Protein AF-W4FQ23-F1 (afdb_monomer_lite)

Secondary structure (DSSP, 8-state):
----------TT------S---HHHHHHHHHHHHHHHHHHHHHHHHHHHHHHHHHHHHHHHHHHHH-PPP-TTS-S--HHHHHHHHHHHHHHHHHHHHHHH----SHHHHHHHHHTTSS-GGGHHHHHHHHHHHHHHHHHHHHHHHHHHHHHH---SHHHHTTTS----TT--HHHHHHHHHHHHHHHHHHHHHHH-TTS-PPPTTTHHHHHHHHHHHHHHHHTTTT-----HHHHHHHHHHHHHHTSGGGGGTHHHHGGGHHHHHHHHHHHHHHHHHHHHTGGGSPP--TT-PPP----------------------------TTHHHHHHHHHHHTTTTSSSSSTTSS--S---------S---HHHHHHHHHHHHHHHHHHTT---TTTT-----------TT--SHHHHH--HHHHHHHTT-B-TT--BHHHHHHHHHH-TT-SS----SSTTHHHHTHHHHHHHHHHHH---TT--------GGG--S-B--TTTEEEEEEEEEE-BTTS--TTT--HHHHHHHHHHHHHHHHT--GGG-EEEEEGGG--HHHHHHHHHTT-PPPPPPTTSHHHHTTTTTTTTTT-EEEEETTSSEEEEESSSSSEEEEEEESSSBHHHHHHHHHHHHHHHHHHHHHTT--B-EETTTEE--SSGGG-BT--EEEEEEE-TTGGGGHHHHHHHHHHTTEEEEETTBTTPPPBTTTEEEEEES--SSS-HHHHHHHHHHHHHHHHHHHHHHHTT---HHHHHHTT--TT------

Structure (mmCIF, N/CA/C/O backbone):
data_AF-W4FQ23-F1
#
_entry.id   AF-W4FQ23-F1
#
loop_
_atom_site.group_PDB
_atom_site.id
_atom_site.type_symbol
_atom_site.label_atom_id
_atom_site.label_alt_id
_atom_site.label_comp_id
_atom_site.label_asym_id
_atom_site.label_entity_id
_atom_site.label_seq_id
_atom_site.pdbx_PDB_ins_code
_atom_site.Cartn_x
_atom_site.Cartn_y
_atom_site.Cartn_z
_atom_site.occupancy
_atom_site.B_iso_or_equiv
_atom_site.auth_seq_id
_atom_site.auth_comp_id
_atom_site.auth_asym_id
_atom_site.auth_atom_id
_atom_site.pdbx_PDB_model_num
ATOM 1 N N . MET A 1 1 ? 32.061 0.083 11.465 1.00 30.94 1 MET A N 1
ATOM 2 C CA . MET A 1 1 ? 33.452 0.185 11.947 1.00 30.94 1 MET A CA 1
ATOM 3 C C . MET A 1 1 ? 33.420 0.012 13.456 1.00 30.94 1 MET A C 1
ATOM 5 O O . MET A 1 1 ? 33.246 0.994 14.144 1.00 30.94 1 MET A O 1
ATOM 9 N N . PHE A 1 2 ? 33.466 -1.229 13.940 1.00 27.70 2 PHE A N 1
ATOM 10 C CA . PHE A 1 2 ? 33.971 -1.603 15.265 1.00 27.70 2 PHE A CA 1
ATOM 11 C C . PHE A 1 2 ? 34.321 -3.091 15.171 1.00 27.70 2 PHE A C 1
ATOM 13 O O . PHE A 1 2 ? 33.454 -3.957 15.190 1.00 27.70 2 PHE A O 1
ATOM 20 N N . LYS A 1 3 ? 35.606 -3.339 14.909 1.00 31.86 3 LYS A N 1
ATOM 21 C CA . LYS A 1 3 ? 36.294 -4.608 15.139 1.00 31.86 3 LYS A CA 1
ATOM 22 C C . LYS A 1 3 ? 36.988 -4.470 16.491 1.00 31.86 3 LYS A C 1
ATOM 24 O O . LYS A 1 3 ? 37.689 -3.480 16.677 1.00 31.86 3 LYS A O 1
ATOM 29 N N . ALA A 1 4 ? 36.817 -5.459 17.352 1.00 28.47 4 ALA A N 1
ATOM 30 C CA . ALA A 1 4 ? 37.743 -5.903 18.396 1.00 28.47 4 ALA A CA 1
ATOM 31 C C . ALA A 1 4 ? 37.053 -7.095 19.075 1.00 28.47 4 ALA A C 1
ATOM 33 O O . ALA A 1 4 ? 35.853 -7.024 19.303 1.00 28.47 4 ALA A O 1
ATOM 34 N N . ASN A 1 5 ? 37.679 -8.205 19.424 1.00 28.70 5 ASN A N 1
ATOM 35 C CA . ASN A 1 5 ? 39.004 -8.758 19.187 1.00 28.70 5 ASN A CA 1
ATOM 36 C C . ASN A 1 5 ? 38.829 -10.230 19.589 1.00 28.70 5 ASN A C 1
ATOM 38 O O . ASN A 1 5 ? 38.310 -10.489 20.671 1.00 28.70 5 ASN A O 1
ATOM 42 N N . ASP A 1 6 ? 39.243 -11.162 18.736 1.00 35.78 6 ASP A N 1
ATOM 43 C CA . ASP A 1 6 ? 39.477 -12.546 19.146 1.00 35.78 6 ASP A CA 1
ATOM 44 C C . ASP A 1 6 ? 40.650 -12.548 20.133 1.00 35.78 6 ASP A C 1
ATOM 46 O O . ASP A 1 6 ? 41.793 -12.294 19.744 1.00 35.78 6 ASP A O 1
ATOM 50 N N . GLN A 1 7 ? 40.369 -12.820 21.403 1.00 29.17 7 GLN A N 1
ATOM 51 C CA . GLN A 1 7 ? 41.319 -13.450 22.311 1.00 29.17 7 GLN A CA 1
ATOM 52 C C . GLN A 1 7 ? 40.555 -14.521 23.077 1.00 29.17 7 GLN A C 1
ATOM 54 O O . GLN A 1 7 ? 39.649 -14.218 23.847 1.00 29.17 7 GLN A O 1
ATOM 59 N N . GLY A 1 8 ? 40.899 -15.777 22.793 1.00 37.28 8 GLY A N 1
ATOM 60 C CA . GLY A 1 8 ? 40.440 -16.915 23.565 1.00 37.28 8 GLY A CA 1
ATOM 61 C C . GLY A 1 8 ? 41.009 -16.832 24.974 1.00 37.28 8 GLY A C 1
ATOM 62 O O . GLY A 1 8 ? 42.200 -17.055 25.173 1.00 37.28 8 GLY A O 1
ATOM 63 N N . GLU A 1 9 ? 40.141 -16.526 25.928 1.00 30.50 9 GLU A N 1
ATOM 64 C CA . GLU A 1 9 ? 40.326 -16.815 27.343 1.00 30.50 9 GLU A CA 1
ATOM 65 C C . GLU A 1 9 ? 39.120 -17.648 27.788 1.00 30.50 9 GLU A C 1
ATOM 67 O O . GLU A 1 9 ? 38.009 -17.148 27.894 1.00 30.50 9 GLU A O 1
ATOM 72 N N . ASP A 1 10 ? 39.370 -18.950 27.917 1.00 30.50 10 ASP A N 1
ATOM 73 C CA . ASP A 1 10 ? 38.781 -19.898 28.868 1.00 30.50 10 ASP A CA 1
ATOM 74 C C . ASP A 1 10 ? 37.453 -19.470 29.547 1.00 30.50 10 ASP A C 1
ATOM 76 O O . ASP A 1 10 ? 37.442 -18.848 30.610 1.00 30.50 10 ASP A O 1
ATOM 80 N N . ASP A 1 11 ? 36.316 -19.876 28.967 1.00 33.28 11 ASP A N 1
ATOM 81 C CA . ASP A 1 11 ? 34.948 -19.683 29.495 1.00 33.28 11 ASP A CA 1
ATOM 82 C C . ASP A 1 11 ? 34.646 -20.509 30.776 1.00 33.28 11 ASP A C 1
ATOM 84 O O . ASP A 1 11 ? 33.491 -20.728 31.143 1.00 33.28 11 ASP A O 1
ATOM 88 N N . SER A 1 12 ? 35.667 -20.970 31.506 1.00 32.56 12 SER A N 1
ATOM 89 C CA . SER A 1 12 ? 35.524 -21.819 32.698 1.00 32.56 12 SER A CA 1
ATOM 90 C C . SER A 1 12 ? 35.435 -21.057 34.033 1.00 32.56 12 SER A C 1
ATOM 92 O O . SER A 1 12 ? 35.437 -21.672 35.099 1.00 32.56 12 SER A O 1
ATOM 94 N N . VAL A 1 13 ? 35.287 -19.724 34.021 1.00 35.91 13 VAL A N 1
ATOM 95 C CA . VAL A 1 13 ? 35.190 -18.899 35.247 1.00 35.91 13 VAL A CA 1
ATOM 96 C C . VAL A 1 13 ? 33.886 -18.095 35.322 1.00 35.91 13 VAL A C 1
ATOM 98 O O . VAL A 1 13 ? 33.891 -16.885 35.525 1.00 35.91 13 VAL A O 1
ATOM 101 N N . ILE A 1 14 ? 32.734 -18.763 35.215 1.00 36.34 14 ILE A N 1
ATOM 102 C CA . ILE A 1 14 ? 31.498 -18.326 35.902 1.00 36.34 14 ILE A CA 1
ATOM 103 C C . ILE A 1 14 ? 30.821 -19.541 36.558 1.00 36.34 14 ILE A C 1
ATOM 105 O O . ILE A 1 14 ? 29.607 -19.705 36.512 1.00 36.34 14 ILE A O 1
ATOM 109 N N . ASP A 1 15 ? 31.610 -20.400 37.199 1.00 37.78 15 ASP A N 1
ATOM 110 C CA . ASP A 1 15 ? 31.098 -21.357 38.175 1.00 37.78 15 ASP A CA 1
ATOM 111 C C . ASP A 1 15 ? 31.450 -20.875 39.588 1.00 37.78 15 ASP A C 1
ATOM 113 O O . ASP A 1 15 ? 32.593 -20.534 39.887 1.00 37.78 15 ASP A O 1
ATOM 117 N N . SER A 1 16 ? 30.432 -20.859 40.456 1.00 41.41 16 SER A N 1
ATOM 118 C CA . SER A 1 16 ? 30.415 -20.453 41.876 1.00 41.41 16 SER A CA 1
ATOM 119 C C . SER A 1 16 ? 30.219 -18.958 42.212 1.00 41.41 16 SER A C 1
ATOM 121 O O . SER A 1 16 ? 31.047 -18.308 42.848 1.00 41.41 16 SER A O 1
ATOM 123 N N . ILE A 1 17 ? 29.017 -18.423 41.948 1.00 38.59 17 ILE A N 1
ATOM 124 C CA . ILE A 1 17 ? 28.456 -17.413 42.870 1.00 38.59 17 ILE A CA 1
ATOM 125 C C . ILE A 1 17 ? 27.923 -18.171 44.103 1.00 38.59 17 ILE A C 1
ATOM 127 O O . ILE A 1 17 ? 27.055 -19.027 43.932 1.00 38.59 17 ILE A O 1
ATOM 131 N N . PRO A 1 18 ? 28.397 -17.888 45.331 1.00 40.50 18 PRO A N 1
ATOM 132 C CA . PRO A 1 18 ? 28.030 -18.655 46.519 1.00 40.50 18 PRO A CA 1
ATOM 133 C C . PRO A 1 18 ? 26.519 -18.666 46.799 1.00 40.50 18 PRO A C 1
ATOM 135 O O . PRO A 1 18 ? 25.873 -17.614 46.855 1.00 40.50 18 PRO A O 1
ATOM 138 N N . GLU A 1 19 ? 25.976 -19.862 47.054 1.00 48.53 19 GLU A N 1
ATOM 139 C CA . GLU A 1 19 ? 24.641 -20.120 47.614 1.00 48.53 19 GLU A CA 1
ATOM 140 C C . GLU A 1 19 ? 24.547 -19.670 49.083 1.00 48.53 19 GLU A C 1
ATOM 142 O O . GLU A 1 19 ? 24.374 -20.459 50.006 1.00 48.53 19 GLU A O 1
ATOM 147 N N . THR A 1 20 ? 24.636 -18.365 49.322 1.00 47.19 20 THR A N 1
ATOM 148 C CA . THR A 1 20 ? 24.147 -17.756 50.568 1.00 47.19 20 THR A CA 1
ATOM 149 C C . THR A 1 20 ? 23.355 -16.492 50.260 1.00 47.19 20 THR A C 1
ATOM 151 O O . THR A 1 20 ? 23.531 -15.457 50.9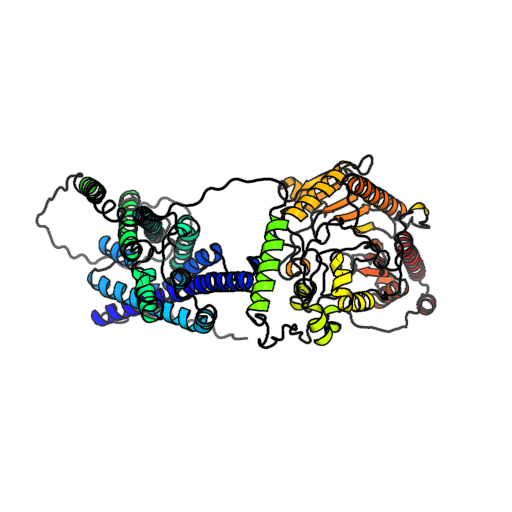06 1.00 47.19 20 THR A O 1
ATOM 154 N N . ARG A 1 21 ? 22.495 -16.531 49.234 1.00 57.81 21 ARG A N 1
ATOM 155 C CA . ARG A 1 21 ? 21.499 -15.471 49.063 1.00 57.81 21 ARG A CA 1
ATOM 156 C C . ARG A 1 21 ? 20.445 -15.629 50.147 1.00 57.81 21 ARG A C 1
ATOM 158 O O . ARG A 1 21 ? 19.803 -16.668 50.242 1.00 57.81 21 ARG A O 1
ATOM 165 N N . ASP A 1 22 ? 20.289 -14.582 50.950 1.00 77.12 22 ASP A N 1
ATOM 166 C CA . ASP A 1 22 ? 19.149 -14.407 51.844 1.00 77.12 22 ASP A CA 1
ATOM 167 C C . ASP A 1 22 ? 17.859 -14.720 51.065 1.00 77.12 22 ASP A C 1
ATOM 169 O O . ASP A 1 22 ? 17.599 -14.122 50.017 1.00 77.12 22 ASP A O 1
ATOM 173 N N . ASP A 1 23 ? 17.071 -15.680 51.557 1.00 84.38 23 ASP A N 1
ATOM 174 C CA . ASP A 1 23 ? 15.805 -16.127 50.958 1.00 84.38 23 ASP A CA 1
ATOM 175 C C . ASP A 1 23 ? 14.880 -14.935 50.658 1.00 84.38 23 ASP A C 1
ATOM 177 O O . ASP A 1 23 ? 14.220 -14.875 49.617 1.00 84.38 23 ASP A O 1
ATOM 181 N N . ARG A 1 24 ? 14.911 -13.903 51.512 1.00 88.19 24 ARG A N 1
ATOM 182 C CA . ARG A 1 24 ? 14.177 -12.659 51.275 1.00 88.19 24 ARG A CA 1
ATOM 183 C C . ARG A 1 24 ? 14.717 -11.886 50.071 1.00 88.19 24 ARG A C 1
ATOM 185 O O . ARG A 1 24 ? 13.924 -11.337 49.305 1.00 88.19 24 ARG A O 1
ATOM 192 N N . GLN A 1 25 ? 16.034 -11.812 49.899 1.00 89.19 25 GLN A N 1
ATOM 193 C CA . GLN A 1 25 ? 16.655 -11.133 48.759 1.00 89.19 25 GLN A CA 1
ATOM 194 C C . GLN A 1 25 ? 16.375 -11.862 47.445 1.00 89.19 25 GLN A C 1
ATOM 196 O O . GLN A 1 25 ? 16.109 -11.197 46.446 1.00 89.19 25 GLN A O 1
ATOM 201 N N . ASP A 1 26 ? 16.378 -13.198 47.430 1.00 91.31 26 ASP A N 1
ATOM 202 C CA . ASP A 1 26 ? 16.023 -13.955 46.224 1.00 91.31 26 ASP A CA 1
ATOM 203 C C . ASP A 1 26 ? 14.548 -13.756 45.843 1.00 91.31 26 ASP A C 1
ATOM 205 O O . ASP A 1 26 ? 14.232 -13.442 44.691 1.00 91.31 26 ASP A O 1
ATOM 209 N N . LYS A 1 27 ? 13.644 -13.816 46.829 1.00 94.31 27 LYS A N 1
ATOM 210 C CA . LYS A 1 27 ? 12.217 -13.513 46.640 1.00 94.31 27 LYS A CA 1
ATOM 211 C C . LYS A 1 27 ? 11.990 -12.110 46.087 1.00 94.31 27 LYS A C 1
ATOM 213 O O . LYS A 1 27 ? 11.231 -11.952 45.133 1.00 94.31 27 LYS A O 1
ATOM 218 N N . LEU A 1 28 ? 12.669 -11.100 46.634 1.00 94.56 28 LEU A N 1
ATOM 219 C CA . LEU A 1 28 ? 12.596 -9.724 46.130 1.00 94.56 28 LEU A CA 1
ATOM 220 C C . LEU A 1 28 ? 13.179 -9.598 44.720 1.00 94.56 28 LEU A C 1
ATOM 222 O O . LEU A 1 28 ? 12.569 -8.961 43.868 1.00 94.56 28 LEU A O 1
ATOM 226 N N . ARG A 1 29 ? 14.319 -10.235 44.440 1.00 95.62 29 ARG A N 1
ATOM 227 C CA . ARG A 1 29 ? 14.937 -10.240 43.107 1.00 95.62 29 ARG A CA 1
ATOM 228 C C . ARG A 1 29 ? 13.982 -10.807 42.054 1.00 95.62 29 ARG A C 1
ATOM 230 O O . ARG A 1 29 ? 13.815 -10.203 40.997 1.00 95.62 29 ARG A O 1
ATOM 237 N N . LYS A 1 30 ? 13.330 -11.934 42.349 1.00 96.81 30 LYS A N 1
ATOM 238 C CA . LYS A 1 30 ? 12.317 -12.533 41.471 1.00 96.81 30 LYS A CA 1
ATOM 239 C C . LYS A 1 30 ? 11.071 -11.657 41.357 1.00 96.81 30 LYS A C 1
ATOM 241 O O . LYS A 1 30 ? 10.576 -11.490 40.251 1.00 96.81 30 LYS A O 1
ATOM 246 N N . ALA A 1 31 ? 10.628 -11.026 42.447 1.00 97.00 31 ALA A N 1
ATOM 247 C CA . ALA A 1 31 ? 9.529 -10.057 42.413 1.00 97.00 31 ALA A CA 1
ATOM 248 C C . ALA A 1 31 ? 9.821 -8.882 41.468 1.00 97.00 31 ALA A C 1
ATOM 250 O O . ALA A 1 31 ? 8.953 -8.489 40.694 1.00 97.00 31 ALA A O 1
ATOM 251 N N . PHE A 1 32 ? 11.044 -8.338 41.500 1.00 97.44 32 PHE A N 1
ATOM 252 C CA . PHE A 1 32 ? 11.462 -7.264 40.597 1.00 97.44 32 PHE A CA 1
ATOM 253 C C . PHE A 1 32 ? 11.553 -7.731 39.145 1.00 97.44 32 PHE A C 1
ATOM 255 O O . PHE A 1 32 ? 11.124 -6.999 38.259 1.00 97.44 32 PHE A O 1
ATOM 262 N N . ALA A 1 33 ? 12.067 -8.938 38.891 1.00 98.12 33 ALA A N 1
ATOM 263 C CA . ALA A 1 33 ? 12.111 -9.504 37.543 1.00 98.12 33 ALA A CA 1
ATOM 264 C C . ALA A 1 33 ? 10.699 -9.702 36.967 1.00 98.12 33 ALA A C 1
ATOM 266 O O . ALA A 1 33 ? 10.417 -9.259 35.855 1.00 98.12 33 ALA A O 1
ATOM 267 N N . GLU A 1 34 ? 9.798 -10.293 37.750 1.00 98.44 34 GLU A N 1
ATOM 268 C CA . GLU A 1 34 ? 8.386 -10.461 37.402 1.00 98.44 34 GLU A CA 1
ATOM 269 C C . GLU A 1 34 ? 7.681 -9.116 37.199 1.00 98.44 34 GLU A C 1
ATOM 271 O O . GLU A 1 34 ? 6.928 -8.941 36.241 1.00 98.44 34 GLU A O 1
ATOM 276 N N . GLY A 1 35 ? 7.960 -8.133 38.057 1.00 98.44 35 GLY A N 1
ATOM 277 C CA . GLY A 1 35 ? 7.425 -6.783 37.920 1.00 98.44 35 GLY A CA 1
ATOM 278 C C . GLY A 1 35 ? 7.914 -6.081 36.659 1.00 98.44 35 GLY A C 1
ATOM 279 O O . GLY A 1 35 ? 7.100 -5.544 35.914 1.00 98.44 35 GLY A O 1
ATOM 280 N N . LEU A 1 36 ? 9.212 -6.136 36.357 1.00 98.38 36 LEU A N 1
ATOM 281 C CA . LEU A 1 36 ? 9.773 -5.522 35.155 1.00 98.38 36 LEU A CA 1
ATOM 282 C C . LEU A 1 36 ? 9.248 -6.191 33.878 1.00 98.38 36 LEU A C 1
ATOM 284 O O . LEU A 1 36 ? 8.848 -5.500 32.942 1.00 98.38 36 LEU A O 1
ATOM 288 N N . GLY A 1 37 ? 9.186 -7.524 33.847 1.00 98.69 37 GLY A N 1
ATOM 289 C CA . GLY A 1 37 ? 8.617 -8.246 32.711 1.00 98.69 37 GLY A CA 1
ATOM 290 C C . GLY A 1 37 ? 7.127 -7.945 32.516 1.00 98.69 37 GLY A C 1
ATOM 291 O O . GLY A 1 37 ? 6.694 -7.712 31.390 1.00 98.69 37 GLY A O 1
ATOM 292 N N . THR A 1 38 ? 6.346 -7.865 33.601 1.00 98.81 38 THR A N 1
ATOM 293 C CA . THR A 1 38 ? 4.905 -7.566 33.517 1.00 98.81 38 THR A CA 1
ATOM 294 C C . THR A 1 38 ? 4.663 -6.104 33.142 1.00 98.81 38 THR A C 1
ATOM 296 O O . THR A 1 38 ? 3.735 -5.803 32.397 1.00 98.81 38 THR A O 1
ATOM 299 N N . MET A 1 39 ? 5.531 -5.191 33.588 1.00 98.75 39 MET A N 1
ATOM 300 C CA . MET A 1 39 ? 5.526 -3.798 33.146 1.00 98.75 39 MET A CA 1
ATOM 301 C C . MET A 1 39 ? 5.739 -3.701 31.637 1.00 98.75 39 MET A C 1
ATOM 303 O O . MET A 1 39 ? 5.005 -2.967 30.993 1.00 98.75 39 MET A O 1
ATOM 307 N N . ILE A 1 40 ? 6.685 -4.453 31.061 1.00 98.62 40 ILE A N 1
ATOM 308 C CA . ILE A 1 40 ? 6.908 -4.495 29.604 1.00 98.62 40 ILE A CA 1
ATOM 309 C C . ILE A 1 40 ? 5.694 -5.081 28.877 1.00 98.62 40 ILE A C 1
ATOM 311 O O . ILE A 1 40 ? 5.251 -4.504 27.883 1.00 98.62 40 ILE A O 1
ATOM 315 N N . LEU A 1 41 ? 5.139 -6.185 29.394 1.00 98.69 41 LEU A N 1
ATOM 316 C CA . LEU A 1 41 ? 3.931 -6.813 28.855 1.00 98.69 41 LEU A CA 1
ATOM 317 C C . LEU A 1 41 ? 2.783 -5.799 28.742 1.00 98.69 41 LEU A C 1
ATOM 319 O O . LEU A 1 41 ? 2.180 -5.668 27.680 1.00 98.69 41 LEU A O 1
ATOM 323 N N . VAL A 1 42 ? 2.505 -5.068 29.822 1.00 98.75 42 VAL A N 1
ATOM 324 C CA . VAL A 1 42 ? 1.414 -4.088 29.862 1.00 98.75 42 VAL A CA 1
ATOM 325 C C . VAL A 1 42 ? 1.760 -2.820 29.089 1.00 98.75 42 VAL A C 1
ATOM 327 O O . VAL A 1 42 ? 0.935 -2.342 28.328 1.00 98.75 42 VAL A O 1
ATOM 330 N N . LEU A 1 43 ? 2.977 -2.291 29.209 1.00 98.19 43 LEU A N 1
ATOM 331 C CA . LEU A 1 43 ? 3.388 -1.065 28.521 1.00 98.19 43 LEU A CA 1
ATOM 332 C C . LEU A 1 43 ? 3.260 -1.187 26.998 1.00 98.19 43 LEU A C 1
ATOM 334 O O . LEU A 1 43 ? 2.716 -0.297 26.349 1.00 98.19 43 LEU A O 1
ATOM 338 N N . ILE A 1 44 ? 3.750 -2.287 26.424 1.00 98.38 44 ILE A N 1
ATOM 339 C CA . ILE A 1 44 ? 3.656 -2.519 24.978 1.00 98.38 44 ILE A CA 1
ATOM 340 C C . ILE A 1 44 ? 2.238 -2.967 24.608 1.00 98.38 44 ILE A C 1
ATOM 342 O O . ILE A 1 44 ? 1.677 -2.450 23.645 1.00 98.38 44 ILE A O 1
ATOM 346 N N . GLY A 1 45 ? 1.646 -3.889 25.375 1.00 97.94 45 GLY A N 1
ATOM 347 C CA . GLY A 1 45 ? 0.299 -4.401 25.128 1.00 97.94 45 GLY A CA 1
ATOM 348 C C . GLY A 1 45 ? -0.760 -3.299 25.146 1.00 97.94 45 GLY A C 1
ATOM 349 O O . GLY A 1 45 ? -1.380 -3.021 24.119 1.00 97.94 45 GLY A O 1
ATOM 350 N N . ASP A 1 46 ? -0.915 -2.610 26.277 1.00 98.56 46 ASP A N 1
ATOM 351 C CA . ASP A 1 46 ? -1.843 -1.484 26.417 1.00 98.56 46 ASP A CA 1
ATOM 352 C C . ASP A 1 46 ? -1.421 -0.306 25.533 1.00 98.56 46 ASP A C 1
ATOM 354 O O . ASP A 1 46 ? -2.281 0.431 25.074 1.00 98.56 46 ASP A O 1
ATOM 358 N N . GLY A 1 47 ? -0.130 -0.131 25.224 1.00 98.31 47 GLY A N 1
ATOM 359 C CA . GLY A 1 47 ? 0.335 0.884 24.274 1.00 98.31 47 GLY A CA 1
ATOM 360 C C . GLY A 1 47 ? -0.218 0.678 22.859 1.00 98.31 47 GLY A C 1
ATOM 361 O O . GLY A 1 47 ? -0.654 1.637 22.217 1.00 98.31 47 GLY A O 1
ATOM 362 N N . VAL A 1 48 ? -0.270 -0.574 22.389 1.00 98.12 48 VAL A N 1
ATOM 363 C CA . VAL A 1 48 ? -0.888 -0.921 21.099 1.00 98.12 48 VAL A CA 1
ATOM 364 C C . VAL A 1 48 ? -2.413 -0.770 21.152 1.00 98.12 48 VAL A C 1
ATOM 366 O O . VAL A 1 48 ? -3.027 -0.324 20.177 1.00 98.12 48 VAL A O 1
ATOM 369 N N . VAL A 1 49 ? -3.048 -1.073 22.289 1.00 98.31 49 VAL A N 1
ATOM 370 C CA . VAL A 1 49 ? -4.485 -0.799 22.467 1.00 98.31 49 VAL A CA 1
ATOM 371 C C . VAL A 1 49 ? -4.744 0.706 22.505 1.00 98.31 49 VAL A C 1
ATOM 373 O O . VAL A 1 49 ? -5.692 1.167 21.880 1.00 98.31 49 VAL A O 1
ATOM 376 N N . ALA A 1 50 ? -3.883 1.484 23.162 1.00 98.19 50 ALA A N 1
ATOM 377 C CA . ALA A 1 50 ? -3.990 2.930 23.279 1.00 98.19 50 ALA A CA 1
ATOM 378 C C . ALA A 1 50 ? -3.940 3.589 21.905 1.00 98.19 50 ALA A C 1
ATOM 380 O O . ALA A 1 50 ? -4.885 4.294 21.570 1.00 98.19 50 ALA A O 1
ATOM 381 N N . GLN A 1 51 ? -2.929 3.306 21.068 1.00 96.62 51 GLN A N 1
ATOM 382 C CA . GLN A 1 51 ? -2.902 3.862 19.706 1.00 96.62 51 GLN A CA 1
ATOM 383 C C . GLN A 1 51 ? -4.153 3.474 18.911 1.00 96.62 51 GLN A C 1
ATOM 385 O O . GLN A 1 51 ? -4.708 4.308 18.200 1.00 96.62 51 GLN A O 1
ATOM 390 N N . THR A 1 52 ? -4.629 2.234 19.062 1.00 97.12 52 THR A N 1
ATOM 391 C CA . THR A 1 52 ? -5.776 1.712 18.314 1.00 97.12 52 THR A CA 1
ATOM 392 C C . THR A 1 52 ? -7.060 2.418 18.736 1.00 97.12 52 THR A C 1
ATOM 394 O O . THR A 1 52 ? -7.740 3.019 17.913 1.00 97.12 52 THR A O 1
ATOM 397 N N . VAL A 1 53 ? -7.378 2.409 20.029 1.00 97.12 53 VAL A N 1
ATOM 398 C CA . VAL A 1 53 ? -8.606 3.002 20.566 1.00 97.12 53 VAL A CA 1
ATOM 399 C C . VAL A 1 53 ? -8.578 4.519 20.438 1.00 97.12 53 VAL A C 1
ATOM 401 O O . VAL A 1 53 ? -9.577 5.104 20.038 1.00 97.12 53 VAL A O 1
ATOM 404 N N . ILE A 1 54 ? -7.456 5.171 20.747 1.00 96.94 54 ILE A N 1
ATOM 405 C CA . ILE A 1 54 ? -7.355 6.630 20.670 1.00 96.94 54 ILE A CA 1
ATOM 406 C C . ILE A 1 54 ? -7.499 7.088 19.226 1.00 96.94 54 ILE A C 1
ATOM 408 O O . ILE A 1 54 ? -8.330 7.953 18.986 1.00 96.94 54 ILE A O 1
ATOM 412 N N . SER A 1 55 ? -6.774 6.506 18.263 1.00 96.25 55 SER A N 1
ATOM 413 C CA . SER A 1 55 ? -6.942 6.888 16.850 1.00 96.25 55 SER A CA 1
ATOM 414 C C . SER A 1 55 ? -8.377 6.659 16.370 1.00 96.25 55 SER A C 1
ATOM 416 O O . SER A 1 55 ? -8.960 7.545 15.757 1.00 96.25 55 SER A O 1
ATOM 418 N N . GLN A 1 56 ? -9.011 5.548 16.756 1.00 95.12 56 GLN A N 1
ATOM 419 C CA . GLN A 1 56 ? -10.423 5.297 16.459 1.00 95.12 56 GLN A CA 1
ATOM 420 C C . GLN A 1 56 ? -11.360 6.343 17.065 1.00 95.12 56 GLN A C 1
ATOM 422 O O . GLN A 1 56 ? -12.269 6.814 16.389 1.00 95.12 56 GLN A O 1
ATOM 427 N N . GLN A 1 57 ? -11.166 6.715 18.333 1.00 95.38 57 GLN A N 1
ATOM 428 C CA . GLN A 1 57 ? -11.993 7.731 18.984 1.00 95.38 57 GLN A CA 1
ATOM 429 C C . GLN A 1 57 ? -11.726 9.131 18.431 1.00 95.38 57 GLN A C 1
ATOM 431 O O . GLN A 1 57 ? -12.666 9.915 18.313 1.00 95.38 57 GLN A O 1
ATOM 436 N N . MET A 1 58 ? -10.483 9.433 18.053 1.00 93.06 58 MET A N 1
ATOM 437 C CA . MET A 1 58 ? -10.127 10.674 17.369 1.00 93.06 58 MET A CA 1
ATOM 438 C C . MET A 1 58 ? -10.873 10.748 16.046 1.00 93.06 58 MET A C 1
ATOM 440 O O . MET A 1 58 ? -11.554 11.735 15.809 1.00 93.06 58 MET A O 1
ATOM 444 N N . GLU A 1 59 ? -10.868 9.674 15.260 1.00 92.00 59 GLU A N 1
ATOM 445 C CA . GLU A 1 59 ? -11.573 9.620 13.982 1.00 92.00 59 GLU A CA 1
ATOM 446 C C . GLU A 1 59 ? -13.093 9.596 14.120 1.00 92.00 59 GLU A C 1
ATOM 448 O O . GLU A 1 59 ? -13.793 10.266 13.367 1.00 92.00 59 GLU A O 1
ATOM 453 N N . LEU A 1 60 ? -13.639 8.918 15.128 1.00 90.50 60 LEU A N 1
ATOM 454 C CA . LEU A 1 60 ? -15.064 8.993 15.453 1.00 90.50 60 LEU A CA 1
ATOM 455 C C . LEU A 1 60 ? -15.475 10.412 15.845 1.00 90.50 60 LEU A C 1
ATOM 457 O O . LEU A 1 60 ? -16.525 10.899 15.419 1.00 90.50 60 LEU A O 1
ATOM 461 N N . ARG A 1 61 ? -14.665 11.087 16.663 1.00 89.38 61 ARG A N 1
ATOM 462 C CA . ARG A 1 61 ? -14.884 12.483 17.040 1.00 89.38 61 ARG A CA 1
ATOM 463 C C . ARG A 1 61 ? -14.735 13.390 15.822 1.00 89.38 61 ARG A C 1
ATOM 465 O O . ARG A 1 61 ? -15.584 14.254 15.633 1.00 89.38 61 ARG A O 1
ATOM 472 N N . ASN A 1 62 ? -13.730 13.171 14.979 1.00 83.25 62 ASN A N 1
ATOM 473 C CA . ASN A 1 62 ? -13.491 13.931 13.755 1.00 83.25 62 ASN A CA 1
ATOM 474 C C . ASN A 1 62 ? -14.670 13.772 12.796 1.00 83.25 62 ASN A C 1
ATOM 476 O O . ASN A 1 62 ? -15.211 14.773 12.337 1.00 83.25 62 ASN A O 1
ATOM 480 N N . ALA A 1 63 ? -15.152 12.551 12.577 1.00 83.00 63 ALA A N 1
ATOM 481 C CA . ALA A 1 63 ? -16.337 12.252 11.780 1.00 83.00 63 ALA A CA 1
ATOM 482 C C . ALA A 1 63 ? -17.592 12.942 12.329 1.00 83.00 63 ALA A C 1
ATOM 484 O O . ALA A 1 63 ? -18.317 13.590 11.579 1.00 83.00 63 ALA A O 1
ATOM 485 N N . LYS A 1 64 ? -17.819 12.897 13.651 1.00 79.25 64 LYS A N 1
ATOM 486 C CA . LYS A 1 64 ? -18.937 13.610 14.297 1.00 79.25 64 LYS A CA 1
ATOM 487 C C . LYS A 1 64 ? -18.824 15.130 14.149 1.00 79.25 64 LYS A C 1
ATOM 489 O O . LYS A 1 64 ? -19.809 15.778 13.818 1.00 79.25 64 LYS A O 1
ATOM 494 N N . LEU A 1 65 ? -17.640 15.700 14.378 1.00 77.19 65 LEU A N 1
ATOM 495 C CA . LEU A 1 65 ? -17.397 17.145 14.310 1.00 77.19 65 LEU A CA 1
ATOM 496 C C . LEU A 1 65 ? -17.463 17.686 12.880 1.00 77.19 65 LEU A C 1
ATOM 498 O O . LEU A 1 65 ? -17.888 18.818 12.670 1.00 77.19 65 LEU A O 1
ATOM 502 N N . THR A 1 66 ? -17.027 16.893 11.904 1.00 77.19 66 THR A N 1
ATOM 503 C CA . THR A 1 66 ? -16.949 17.305 10.496 1.00 77.19 66 THR A CA 1
ATOM 504 C C . THR A 1 66 ? -18.140 16.834 9.668 1.00 77.19 66 THR A C 1
ATOM 506 O O . THR A 1 66 ? -18.259 17.222 8.510 1.00 77.19 66 THR A O 1
ATOM 509 N N . SER A 1 67 ? -19.020 16.002 10.240 1.00 70.56 67 SER A N 1
ATOM 510 C CA . SER A 1 67 ? -20.061 15.259 9.513 1.00 70.56 67 SER A CA 1
ATOM 511 C C . SER A 1 67 ? -19.522 14.449 8.320 1.00 70.56 67 SER A C 1
ATOM 513 O O . SER A 1 67 ? -20.287 14.071 7.433 1.00 70.56 67 SER A O 1
ATOM 515 N N . ASN A 1 68 ? -18.212 14.174 8.288 1.00 64.00 68 ASN A N 1
ATOM 516 C CA . ASN A 1 68 ? -17.610 13.261 7.327 1.00 64.00 68 ASN A CA 1
ATOM 517 C C . ASN A 1 68 ? -17.870 11.812 7.764 1.00 64.00 68 ASN A C 1
ATOM 519 O O . ASN A 1 68 ? -17.997 11.537 8.961 1.00 64.00 68 ASN A O 1
ATOM 523 N N . PRO A 1 69 ? -17.899 10.858 6.822 1.00 68.94 69 PRO A N 1
ATOM 524 C CA . PRO A 1 69 ? -17.794 9.449 7.166 1.00 68.94 69 PRO A CA 1
ATOM 525 C C . PRO A 1 69 ? -16.521 9.189 7.979 1.00 68.94 69 PRO A C 1
ATOM 527 O O . PRO A 1 69 ? -15.490 9.814 7.743 1.00 68.94 69 PRO A O 1
ATOM 530 N N . MET A 1 70 ? -16.599 8.255 8.927 1.00 82.00 70 MET A N 1
ATOM 531 C CA . MET A 1 70 ? -15.448 7.815 9.716 1.00 82.00 70 MET A CA 1
ATOM 532 C C . MET A 1 70 ? -14.342 7.282 8.804 1.00 82.00 70 MET A C 1
ATOM 534 O O . MET A 1 70 ? -14.553 6.301 8.086 1.00 82.00 70 MET A O 1
ATOM 538 N N . ASP A 1 71 ? -13.166 7.906 8.863 1.00 81.00 71 ASP A N 1
ATOM 539 C CA . ASP A 1 71 ? -11.977 7.429 8.170 1.00 81.00 71 ASP A CA 1
ATOM 540 C C . ASP A 1 71 ? -11.357 6.270 8.954 1.00 81.00 71 ASP A C 1
ATOM 542 O O . ASP A 1 71 ? -10.481 6.423 9.802 1.00 81.00 71 ASP A O 1
ATOM 546 N N . VAL A 1 72 ? -11.836 5.064 8.661 1.00 76.06 72 VAL A N 1
ATOM 547 C CA . VAL A 1 72 ? -11.305 3.832 9.256 1.00 76.06 72 VAL A CA 1
ATOM 548 C C . VAL A 1 72 ? -9.861 3.534 8.841 1.00 76.06 72 VAL A C 1
ATOM 550 O O . VAL A 1 72 ? -9.247 2.641 9.418 1.00 76.06 72 VAL A O 1
ATOM 553 N N . THR A 1 73 ? -9.308 4.239 7.846 1.00 78.81 73 THR A N 1
ATOM 554 C CA . THR A 1 73 ? -7.914 4.059 7.406 1.00 78.81 73 THR A CA 1
ATOM 555 C C . THR A 1 73 ? -6.925 4.880 8.229 1.00 78.81 73 THR A C 1
ATOM 557 O O . THR A 1 73 ? -5.753 4.519 8.292 1.00 78.81 73 THR A O 1
ATOM 560 N N . ALA A 1 74 ? -7.407 5.905 8.936 1.00 82.06 74 ALA A N 1
ATOM 561 C CA . ALA A 1 74 ? -6.638 6.673 9.913 1.00 82.06 74 ALA A CA 1
ATOM 562 C C . ALA A 1 74 ? -6.532 5.978 11.288 1.00 82.06 74 ALA A C 1
ATOM 564 O O . ALA A 1 74 ? -5.902 6.493 12.214 1.00 82.06 74 ALA A O 1
ATOM 565 N N . PHE A 1 75 ? -7.106 4.778 11.438 1.00 90.12 75 PHE A N 1
ATOM 566 C CA . PHE A 1 75 ? -6.876 3.954 12.620 1.00 90.12 75 PHE A CA 1
ATOM 567 C C . PHE A 1 75 ? -5.412 3.496 12.641 1.00 90.12 75 PHE A C 1
ATOM 569 O O . PHE A 1 75 ? -4.953 2.783 11.753 1.00 90.12 75 PHE A O 1
ATOM 576 N N . ALA A 1 76 ? -4.682 3.865 13.691 1.00 92.62 76 ALA A N 1
ATOM 577 C CA . ALA A 1 76 ? -3.272 3.513 13.872 1.00 92.62 76 ALA A CA 1
ATOM 578 C C . ALA A 1 76 ? -3.054 2.016 14.167 1.00 92.62 76 ALA A C 1
ATOM 580 O O . ALA A 1 76 ? -1.921 1.536 14.184 1.00 92.62 76 ALA A O 1
ATOM 581 N N . GLY A 1 77 ? -4.132 1.275 14.424 1.00 92.12 77 GLY A N 1
ATOM 582 C CA . GLY A 1 77 ? -4.100 -0.154 14.672 1.00 92.12 77 GLY A CA 1
ATOM 583 C C . GLY A 1 77 ? -5.479 -0.791 14.568 1.00 92.12 77 GLY A C 1
ATOM 584 O O . GLY A 1 77 ? -6.516 -0.128 14.492 1.00 92.12 77 GLY A O 1
ATOM 585 N N . ASP A 1 78 ? -5.473 -2.113 14.561 1.00 92.94 78 ASP A N 1
ATOM 586 C CA . ASP A 1 78 ? -6.646 -2.973 14.532 1.00 92.94 78 ASP A CA 1
ATOM 587 C C . ASP A 1 78 ? -6.477 -4.165 15.494 1.00 92.94 78 ASP A C 1
ATOM 589 O O . ASP A 1 78 ? -5.507 -4.262 16.255 1.00 92.94 78 ASP A O 1
ATOM 593 N N . TRP A 1 79 ? -7.420 -5.107 15.456 1.00 93.06 79 TRP A N 1
ATOM 594 C CA . TRP A 1 79 ? -7.374 -6.302 16.298 1.00 93.06 79 TRP A CA 1
ATOM 595 C C . TRP A 1 79 ? -6.128 -7.171 16.066 1.00 93.06 79 TRP A C 1
ATOM 597 O O . TRP A 1 79 ? -5.594 -7.760 17.011 1.00 93.06 79 TRP A O 1
ATOM 607 N N . MET A 1 80 ? -5.642 -7.239 14.823 1.00 94.19 80 MET A N 1
ATOM 608 C CA . MET A 1 80 ? -4.429 -7.978 14.478 1.00 94.19 80 MET A CA 1
ATOM 609 C C . MET A 1 80 ? -3.213 -7.333 15.145 1.00 94.19 80 MET A C 1
ATOM 611 O O . MET A 1 80 ? -2.419 -8.027 15.780 1.00 94.19 80 MET A O 1
ATOM 615 N N . SER A 1 81 ? -3.109 -6.002 15.073 1.00 96.06 81 SER A N 1
ATOM 616 C CA . SER A 1 81 ? -2.037 -5.255 15.729 1.00 96.06 81 SER A CA 1
ATOM 617 C C . SER A 1 81 ? -2.040 -5.473 17.243 1.00 96.06 81 SER A C 1
ATOM 619 O O . SER A 1 81 ? -0.990 -5.773 17.803 1.00 96.06 81 SER A O 1
ATOM 621 N N . ILE A 1 82 ? -3.213 -5.439 17.891 1.00 97.69 82 ILE A N 1
ATOM 622 C CA . ILE A 1 82 ? -3.370 -5.716 19.327 1.00 97.69 82 ILE A CA 1
ATOM 623 C C . ILE A 1 82 ? -2.909 -7.140 19.653 1.00 97.69 82 ILE A C 1
ATOM 625 O O . ILE A 1 82 ? -2.131 -7.343 20.585 1.00 97.69 82 ILE A O 1
ATOM 629 N N . SER A 1 83 ? -3.343 -8.122 18.861 1.00 97.56 83 SER A N 1
ATOM 630 C CA . SER A 1 83 ? -3.023 -9.534 19.089 1.00 97.56 83 SER A CA 1
ATOM 631 C C . SER A 1 83 ? -1.520 -9.811 18.970 1.00 97.56 83 SER A C 1
ATOM 633 O O . SER A 1 83 ? -0.925 -10.426 19.857 1.00 97.56 83 SER A O 1
ATOM 635 N N . LEU A 1 84 ? -0.881 -9.315 17.906 1.00 97.44 84 LEU A N 1
ATOM 636 C CA . LEU A 1 84 ? 0.565 -9.443 17.710 1.00 97.44 84 LEU A CA 1
ATOM 637 C C . LEU A 1 84 ? 1.349 -8.622 18.740 1.00 97.44 84 LEU A C 1
ATOM 639 O O . LEU A 1 84 ? 2.351 -9.102 19.267 1.00 97.44 84 LEU A O 1
ATOM 643 N N . GLY A 1 85 ? 0.871 -7.420 19.066 1.00 97.94 85 GLY A N 1
ATOM 644 C CA . GLY A 1 85 ? 1.465 -6.525 20.054 1.00 97.94 85 GLY A CA 1
ATOM 645 C C . GLY A 1 85 ? 1.578 -7.174 21.429 1.00 97.94 85 GLY A C 1
ATOM 646 O O . GLY A 1 85 ? 2.668 -7.204 21.995 1.00 97.94 85 GLY A O 1
ATOM 647 N N . PHE A 1 86 ? 0.498 -7.780 21.934 1.00 98.19 86 PHE A N 1
ATOM 648 C CA . PHE A 1 86 ? 0.527 -8.523 23.200 1.00 98.19 86 PHE A CA 1
ATOM 649 C C . PHE A 1 86 ? 1.427 -9.765 23.143 1.00 98.19 86 PHE A C 1
ATOM 651 O O . PHE A 1 86 ? 2.131 -10.047 24.113 1.00 98.19 86 PHE A O 1
ATOM 658 N N . GLY A 1 87 ? 1.457 -10.486 22.016 1.00 98.31 87 GLY A N 1
ATOM 659 C CA . GLY A 1 87 ? 2.370 -11.620 21.831 1.00 98.31 87 GLY A CA 1
ATOM 660 C C . GLY A 1 87 ? 3.847 -11.213 21.890 1.00 98.31 87 GLY A C 1
ATOM 661 O O . GLY A 1 87 ? 4.638 -11.833 22.604 1.00 98.31 87 GLY A O 1
ATOM 662 N N . ILE A 1 88 ? 4.213 -10.128 21.201 1.00 98.38 88 ILE A N 1
ATOM 663 C CA . ILE A 1 88 ? 5.566 -9.551 21.225 1.00 98.38 88 ILE A CA 1
ATOM 664 C C . ILE A 1 88 ? 5.897 -9.013 22.623 1.00 98.38 88 ILE A C 1
ATOM 666 O O . ILE A 1 88 ? 6.997 -9.240 23.126 1.00 98.38 88 ILE A O 1
ATOM 670 N N . ALA A 1 89 ? 4.947 -8.345 23.277 1.00 98.56 89 ALA A N 1
ATOM 671 C CA . ALA A 1 89 ? 5.114 -7.821 24.628 1.00 98.56 89 ALA A CA 1
ATOM 672 C C . ALA A 1 89 ? 5.407 -8.940 25.642 1.00 98.56 89 ALA A C 1
ATOM 674 O O . ALA A 1 89 ? 6.331 -8.813 26.447 1.00 98.56 89 ALA A O 1
ATOM 675 N N . LEU A 1 90 ? 4.682 -10.065 25.560 1.00 98.62 90 LEU A N 1
ATOM 676 C CA . LEU A 1 90 ? 4.934 -11.244 26.390 1.00 98.62 90 LEU A CA 1
ATOM 677 C C . LEU A 1 90 ? 6.319 -11.834 26.114 1.00 98.62 90 LEU A C 1
ATOM 679 O O . LEU A 1 90 ? 7.070 -12.081 27.054 1.00 98.62 90 LEU A O 1
ATOM 683 N N . MET A 1 91 ? 6.681 -12.013 24.841 1.00 98.56 91 MET A N 1
ATOM 684 C CA . MET A 1 91 ? 8.004 -12.507 24.446 1.00 98.56 91 MET A CA 1
ATOM 685 C C . MET A 1 91 ? 9.127 -11.662 25.065 1.00 98.56 91 MET A C 1
ATOM 687 O O . MET A 1 91 ? 10.035 -12.207 25.692 1.00 98.56 91 MET A O 1
ATOM 691 N N . LEU A 1 92 ? 9.067 -10.336 24.910 1.00 98.25 92 LEU A N 1
ATOM 692 C CA . LEU A 1 92 ? 10.087 -9.425 25.434 1.00 98.25 92 LEU A CA 1
ATOM 693 C C . LEU A 1 92 ? 10.111 -9.417 26.965 1.00 98.25 92 LEU A C 1
ATOM 695 O O . LEU A 1 92 ? 11.187 -9.453 27.563 1.00 98.25 92 LEU A O 1
ATOM 699 N N . GLY A 1 93 ? 8.941 -9.435 27.605 1.00 98.44 93 GLY A N 1
ATOM 700 C CA . GLY A 1 93 ? 8.836 -9.546 29.056 1.00 98.44 93 GLY A CA 1
ATOM 701 C C . GLY A 1 93 ? 9.505 -10.820 29.583 1.00 98.44 93 GLY A C 1
ATOM 702 O O . GLY A 1 93 ? 10.251 -10.759 30.565 1.00 98.44 93 GLY A O 1
ATOM 703 N N . ILE A 1 94 ? 9.289 -11.967 28.928 1.00 98.38 94 ILE A N 1
ATOM 704 C CA . ILE A 1 94 ? 9.938 -13.237 29.284 1.00 98.38 94 ILE A CA 1
ATOM 705 C C . ILE A 1 94 ? 11.449 -13.157 29.032 1.00 98.38 94 ILE A C 1
ATOM 707 O O . ILE A 1 94 ? 12.208 -13.604 29.883 1.00 98.38 94 ILE A O 1
ATOM 711 N N . TYR A 1 95 ? 11.925 -12.556 27.937 1.00 97.69 95 TYR A N 1
ATOM 712 C CA . TYR A 1 95 ? 13.372 -12.384 27.729 1.00 97.69 95 TYR A CA 1
ATOM 713 C C . TYR A 1 95 ? 14.038 -11.562 28.841 1.00 97.69 95 TYR A C 1
ATOM 715 O O . TYR A 1 95 ? 15.143 -11.889 29.268 1.00 97.69 95 TYR A O 1
ATOM 723 N N . VAL A 1 96 ? 13.359 -10.534 29.353 1.00 96.81 96 VAL A N 1
ATOM 724 C CA . VAL A 1 96 ? 13.885 -9.672 30.424 1.00 96.81 96 VAL A CA 1
ATOM 725 C C . VAL A 1 96 ? 13.868 -10.351 31.797 1.00 96.81 96 VAL A C 1
ATOM 727 O O . VAL A 1 96 ? 14.733 -10.087 32.631 1.00 96.81 96 VAL A O 1
ATOM 730 N N . SER A 1 97 ? 12.899 -11.227 32.057 1.00 96.31 97 SER A N 1
ATOM 731 C CA . SER A 1 97 ? 12.640 -11.772 33.401 1.00 96.31 97 SER A CA 1
ATOM 732 C C . SER A 1 97 ? 12.964 -13.263 33.557 1.00 96.31 97 SER A C 1
ATOM 734 O O . SER A 1 97 ? 13.176 -13.743 34.679 1.00 96.31 97 SER A O 1
ATOM 736 N N . GLY A 1 98 ? 13.034 -13.997 32.446 1.00 93.00 98 GLY A N 1
ATOM 737 C CA . GLY A 1 98 ? 13.050 -15.456 32.381 1.00 93.00 98 GLY A CA 1
ATOM 738 C C . GLY A 1 98 ? 14.274 -16.083 33.033 1.00 93.00 98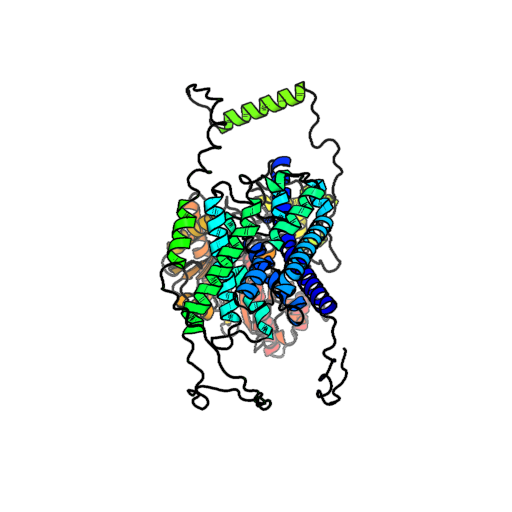 GLY A C 1
ATOM 739 O O . GLY A 1 98 ? 14.135 -17.030 33.799 1.00 93.00 98 GLY A O 1
ATOM 740 N N . GLY A 1 99 ? 15.458 -15.499 32.832 1.00 91.44 99 GLY A N 1
ATOM 741 C CA . GLY A 1 99 ? 16.700 -15.975 33.455 1.00 91.44 99 GLY A CA 1
ATOM 742 C C . GLY A 1 99 ? 16.760 -15.804 34.980 1.00 91.44 99 GLY A C 1
ATOM 743 O O . GLY A 1 99 ? 17.647 -16.356 35.623 1.00 91.44 99 GLY A O 1
ATOM 744 N N . VAL A 1 100 ? 15.837 -15.039 35.576 1.00 94.62 100 VAL A N 1
ATOM 745 C CA . VAL A 1 100 ? 15.804 -14.768 37.025 1.00 94.62 100 VAL A CA 1
ATOM 746 C C . VAL A 1 100 ? 14.617 -15.447 37.706 1.00 94.62 100 VAL A C 1
ATOM 748 O O . VAL A 1 100 ? 14.773 -16.044 38.769 1.00 94.62 100 VAL A O 1
ATOM 751 N N . SER A 1 101 ? 13.431 -15.334 37.111 1.00 95.00 101 SER A N 1
ATOM 752 C CA . SER A 1 101 ? 12.148 -15.747 37.704 1.00 95.00 101 SER A CA 1
ATOM 753 C C . SER A 1 101 ? 11.432 -16.856 36.932 1.00 95.00 101 SER A C 1
ATOM 755 O O . SER A 1 101 ? 10.442 -17.396 37.406 1.00 95.00 101 SER A O 1
ATOM 757 N N . GLY A 1 102 ? 11.906 -17.207 35.736 1.00 92.75 102 GLY A N 1
ATOM 758 C CA . GLY A 1 102 ? 11.148 -18.031 34.794 1.00 92.75 102 GLY A CA 1
ATOM 759 C C . GLY A 1 102 ? 10.155 -17.233 33.943 1.00 92.75 102 GLY A C 1
ATOM 760 O O . GLY A 1 102 ? 9.688 -17.759 32.938 1.00 92.75 102 GLY A O 1
ATOM 761 N N . GLY A 1 103 ? 9.894 -15.961 34.275 1.00 96.25 103 GLY A N 1
ATOM 762 C CA . GLY A 1 103 ? 9.104 -15.047 33.451 1.00 96.25 103 GLY A CA 1
ATOM 763 C C . GLY A 1 103 ? 7.640 -15.457 33.359 1.00 96.25 103 GLY A C 1
ATOM 764 O O . GLY A 1 103 ? 7.102 -15.606 32.266 1.00 96.25 103 GLY A O 1
ATOM 765 N N . HIS A 1 104 ? 6.984 -15.663 34.502 1.00 98.25 104 HIS A N 1
ATOM 766 C CA . HIS A 1 104 ? 5.573 -16.047 34.534 1.00 98.25 104 HIS A CA 1
ATOM 767 C C . HIS A 1 104 ? 4.665 -14.905 34.077 1.00 98.25 104 HIS A C 1
ATOM 769 O O . HIS A 1 104 ? 3.709 -15.137 33.339 1.00 98.25 104 HIS A O 1
ATOM 775 N N . LEU A 1 105 ? 4.946 -13.689 34.554 1.00 98.50 105 LEU A N 1
ATOM 776 C CA . LEU A 1 105 ? 4.283 -12.417 34.231 1.00 98.50 105 LEU A CA 1
ATOM 777 C C . LEU A 1 105 ? 2.759 -12.407 34.414 1.00 98.50 105 LEU A C 1
ATOM 779 O O . LEU A 1 105 ? 2.056 -11.521 33.929 1.00 98.50 105 LEU A O 1
ATOM 783 N N . ASN A 1 106 ? 2.236 -13.429 35.084 1.00 98.62 106 ASN A N 1
ATOM 784 C CA . ASN A 1 106 ? 0.829 -13.759 35.150 1.00 98.62 106 ASN A CA 1
ATOM 785 C C . ASN A 1 106 ? 0.542 -14.541 36.446 1.00 98.62 106 ASN A C 1
ATOM 787 O O . ASN A 1 106 ? 1.047 -15.660 36.604 1.00 98.62 106 ASN A O 1
ATOM 791 N N . PRO A 1 107 ? -0.306 -14.019 37.352 1.00 98.75 107 PRO A N 1
ATOM 792 C CA . PRO A 1 107 ? -0.700 -14.724 38.566 1.00 98.75 107 PRO A CA 1
ATOM 793 C C . PRO A 1 107 ? -1.318 -16.099 38.310 1.00 98.75 107 PRO A C 1
ATOM 795 O O . PRO A 1 107 ? -1.042 -17.027 39.063 1.00 98.75 107 PRO A O 1
ATOM 798 N N . ALA A 1 108 ? -2.102 -16.277 37.241 1.00 98.56 108 ALA A N 1
ATOM 799 C CA . ALA A 1 108 ? -2.681 -17.575 36.898 1.00 98.56 108 ALA A CA 1
ATOM 800 C C . ALA A 1 108 ? -1.603 -18.594 36.503 1.00 98.56 108 ALA A C 1
ATOM 802 O O . ALA A 1 108 ? -1.693 -19.759 36.898 1.00 98.56 108 ALA A O 1
ATOM 803 N N . VAL A 1 109 ? -0.546 -18.156 35.807 1.00 98.56 109 VAL A N 1
ATOM 804 C CA . VAL A 1 109 ? 0.626 -18.998 35.524 1.00 98.56 109 VAL A CA 1
ATOM 805 C C . VAL A 1 109 ? 1.348 -19.331 36.825 1.00 98.56 109 VAL A C 1
ATOM 807 O O . VAL A 1 109 ? 1.545 -20.507 37.107 1.00 98.56 109 VAL A O 1
ATOM 810 N N . SER A 1 110 ? 1.663 -18.343 37.669 1.00 98.56 110 SER A N 1
ATOM 811 C CA . SER A 1 110 ? 2.359 -18.573 38.944 1.00 98.56 110 SER A CA 1
ATOM 812 C C . SER A 1 110 ? 1.602 -19.513 39.885 1.00 98.56 110 SER A C 1
ATOM 814 O O . SER A 1 110 ? 2.206 -20.420 40.457 1.00 98.56 110 SER A O 1
ATOM 816 N N . ILE A 1 111 ? 0.283 -19.341 40.021 1.00 98.00 111 ILE A N 1
ATOM 817 C CA . ILE A 1 111 ? -0.575 -20.228 40.819 1.00 98.00 111 ILE A CA 1
ATOM 818 C C . ILE A 1 111 ? -0.556 -21.642 40.231 1.00 98.00 111 ILE A C 1
ATOM 820 O O . ILE A 1 111 ? -0.366 -22.609 40.967 1.00 98.00 111 ILE A O 1
ATOM 824 N N . THR A 1 112 ? -0.705 -21.773 38.911 1.00 98.06 112 THR A N 1
ATOM 825 C CA . THR A 1 112 ? -0.681 -23.078 38.237 1.00 98.06 112 THR A CA 1
ATOM 826 C C . THR A 1 112 ? 0.670 -23.768 38.427 1.00 98.06 112 THR A C 1
ATOM 828 O O . THR A 1 112 ? 0.720 -24.923 38.841 1.00 98.06 112 THR A O 1
ATOM 831 N N . MET A 1 113 ? 1.781 -23.058 38.229 1.00 96.62 113 MET A N 1
ATOM 832 C CA . MET A 1 113 ? 3.122 -23.590 38.473 1.00 96.62 113 MET A CA 1
ATOM 833 C C . MET A 1 113 ? 3.301 -24.015 39.936 1.00 96.62 113 MET A C 1
ATOM 835 O O . MET A 1 113 ? 3.892 -25.064 40.187 1.00 96.62 113 MET A O 1
ATOM 839 N N . ALA A 1 114 ? 2.744 -23.276 40.900 1.00 96.56 114 ALA A N 1
ATOM 840 C CA . ALA A 1 114 ? 2.799 -23.654 42.311 1.00 96.56 114 ALA A CA 1
ATOM 841 C C . ALA A 1 114 ? 2.007 -24.936 42.619 1.00 96.56 114 ALA A C 1
ATOM 843 O O . ALA A 1 114 ? 2.513 -25.840 43.289 1.00 96.56 114 ALA A O 1
ATOM 844 N N . VAL A 1 115 ? 0.796 -25.069 42.068 1.00 97.00 115 VAL A N 1
ATOM 845 C CA . VAL A 1 115 ? -0.036 -26.277 42.216 1.00 97.00 115 VAL A CA 1
ATOM 846 C C . VAL A 1 115 ? 0.649 -27.510 41.626 1.00 97.00 115 VAL A C 1
ATOM 848 O O . VAL A 1 115 ? 0.646 -28.574 42.246 1.00 97.00 115 VAL A O 1
ATOM 851 N N . PHE A 1 116 ? 1.302 -27.364 40.473 1.00 94.88 116 PHE A N 1
ATOM 852 C CA . PHE A 1 116 ? 2.042 -28.442 39.811 1.00 94.88 116 PHE A CA 1
ATOM 853 C C . PHE A 1 116 ? 3.492 -28.587 40.309 1.00 94.88 116 PHE A C 1
ATOM 855 O O . PHE A 1 116 ? 4.286 -29.287 39.684 1.00 94.88 116 PHE A O 1
ATOM 862 N N . LYS A 1 117 ? 3.838 -27.971 41.453 1.00 93.19 117 LYS A N 1
ATOM 863 C CA . LYS A 1 117 ? 5.154 -28.058 42.121 1.00 93.19 117 LYS A CA 1
ATOM 864 C C . LYS A 1 117 ? 6.342 -27.596 41.262 1.00 93.19 117 LYS A C 1
ATOM 866 O O . LYS A 1 117 ? 7.474 -28.006 41.500 1.00 93.19 117 LYS A O 1
ATOM 871 N N . LYS A 1 118 ? 6.088 -26.736 40.275 1.00 91.56 118 LYS A N 1
ATOM 872 C CA . LYS A 1 118 ? 7.094 -26.054 39.444 1.00 91.56 118 LYS A CA 1
ATOM 873 C C . LYS A 1 118 ? 7.484 -24.676 40.009 1.00 91.56 118 LYS A C 1
ATOM 875 O O . LYS A 1 118 ? 8.470 -24.102 39.567 1.00 91.56 118 LYS A O 1
ATOM 880 N N . LEU A 1 119 ? 6.739 -24.164 40.996 1.00 94.38 119 LEU A N 1
ATOM 881 C CA . LEU A 1 119 ? 7.064 -22.976 41.791 1.00 94.38 119 LEU A CA 1
ATOM 882 C C . LEU A 1 119 ? 6.819 -23.273 43.277 1.00 94.38 119 LEU A C 1
ATOM 884 O O . LEU A 1 119 ? 5.822 -23.893 43.641 1.00 94.38 119 LEU A O 1
ATOM 888 N N . GLU A 1 120 ? 7.698 -22.816 44.160 1.00 94.06 120 GLU A N 1
ATOM 889 C CA . GLU A 1 120 ? 7.452 -22.906 45.598 1.00 94.06 120 GLU A CA 1
ATOM 890 C C . GLU A 1 120 ? 6.396 -21.886 46.052 1.00 94.06 120 GLU A C 1
ATOM 892 O O . GLU A 1 120 ? 6.465 -20.698 45.733 1.00 94.06 120 GLU A O 1
ATOM 897 N N . TRP A 1 121 ? 5.441 -22.329 46.874 1.00 94.62 121 TRP A N 1
ATOM 898 C CA . TRP A 1 121 ? 4.337 -21.497 47.373 1.00 94.62 121 TRP A CA 1
ATOM 899 C C . TRP A 1 121 ? 4.787 -20.227 48.107 1.00 94.62 121 TRP A C 1
ATOM 901 O O . TRP A 1 121 ? 4.083 -19.220 48.080 1.00 94.62 121 TRP A O 1
ATOM 911 N N . SER A 1 122 ? 5.967 -20.249 48.731 1.00 94.12 122 SER A N 1
ATOM 912 C CA . SER A 1 122 ? 6.530 -19.108 49.461 1.00 94.12 122 SER A CA 1
ATOM 913 C C . SER A 1 122 ? 6.878 -17.916 48.552 1.00 94.12 122 SER A C 1
ATOM 915 O O . SER A 1 122 ? 6.911 -16.781 49.025 1.00 94.12 122 SER A O 1
ATOM 917 N N . TYR A 1 123 ? 7.096 -18.150 47.252 1.00 94.75 123 TYR A N 1
ATOM 918 C CA . TYR A 1 123 ? 7.361 -17.107 46.258 1.00 94.75 123 TYR A CA 1
ATOM 919 C C . TYR A 1 123 ? 6.079 -16.493 45.699 1.00 94.75 123 TYR A C 1
ATOM 921 O O . TYR A 1 123 ? 6.107 -15.377 45.184 1.00 94.75 123 TYR A O 1
ATOM 929 N N . LEU A 1 124 ? 4.945 -17.188 45.804 1.00 95.62 124 LEU A N 1
ATOM 930 C CA . LEU A 1 124 ? 3.711 -16.797 45.130 1.00 95.62 124 LEU A CA 1
ATOM 931 C C . LEU A 1 124 ? 3.241 -15.366 45.478 1.00 95.62 124 LEU A C 1
ATOM 933 O O . LEU A 1 124 ? 2.945 -14.622 44.543 1.00 95.62 124 LEU A O 1
ATOM 937 N N . PRO A 1 125 ? 3.244 -14.908 46.751 1.00 96.19 125 PRO A N 1
ATOM 938 C CA . PRO A 1 125 ? 2.873 -13.527 47.075 1.00 96.19 125 PRO A CA 1
ATOM 939 C C . PRO A 1 125 ? 3.800 -12.481 46.438 1.00 96.19 125 PRO A C 1
ATOM 941 O O . PRO A 1 125 ? 3.344 -11.411 46.043 1.00 96.19 125 PRO A O 1
ATOM 944 N N . TYR A 1 126 ? 5.091 -12.801 46.303 1.00 97.06 126 TYR A N 1
ATOM 945 C CA . TYR A 1 126 ? 6.094 -11.926 45.692 1.00 97.06 126 TYR A CA 1
ATOM 946 C C . TYR A 1 126 ? 5.908 -11.824 44.180 1.00 97.06 126 TYR A C 1
ATOM 948 O O . TYR A 1 126 ? 6.012 -10.732 43.629 1.00 97.06 126 TYR A O 1
ATOM 956 N N . TYR A 1 127 ? 5.578 -12.940 43.523 1.00 98.38 127 TYR A N 1
ATOM 957 C CA . TYR A 1 127 ? 5.249 -12.954 42.098 1.00 98.38 127 TYR A CA 1
ATOM 958 C C . TYR A 1 127 ? 3.976 -12.148 41.851 1.00 98.38 127 TYR A C 1
ATOM 960 O O . TYR A 1 127 ? 4.011 -11.203 41.077 1.00 98.38 127 TYR A O 1
ATOM 968 N N . ILE A 1 128 ? 2.880 -12.442 42.558 1.00 98.25 128 ILE A N 1
ATOM 969 C CA . ILE A 1 128 ? 1.602 -11.737 42.364 1.00 98.25 128 ILE A CA 1
ATOM 970 C C . ILE A 1 128 ? 1.749 -10.237 42.655 1.00 98.25 128 ILE A C 1
ATOM 972 O O . ILE A 1 128 ? 1.273 -9.410 41.874 1.00 98.25 128 ILE A O 1
ATOM 976 N N . GLY A 1 129 ? 2.430 -9.877 43.748 1.00 96.81 129 GLY A N 1
ATOM 977 C CA . GLY A 1 129 ? 2.692 -8.484 44.106 1.00 96.81 129 GLY A CA 1
ATOM 978 C C . GLY A 1 129 ? 3.559 -7.766 43.071 1.00 96.81 129 GLY A C 1
ATOM 979 O O . GLY A 1 129 ? 3.189 -6.686 42.614 1.00 96.81 129 GLY A O 1
ATOM 980 N N . GLY A 1 130 ? 4.668 -8.385 42.652 1.00 97.94 130 GLY A N 1
ATOM 981 C CA . GLY A 1 130 ? 5.562 -7.856 41.622 1.00 97.94 130 GLY A CA 1
ATOM 982 C C . GLY A 1 130 ? 4.856 -7.675 40.280 1.00 97.94 130 GLY A C 1
ATOM 983 O O . GLY A 1 130 ? 4.882 -6.581 39.726 1.00 97.94 130 GLY A O 1
ATOM 984 N N . GLN A 1 131 ? 4.150 -8.702 39.804 1.00 98.81 131 GLN A N 1
ATOM 985 C CA . GLN A 1 131 ? 3.379 -8.682 38.556 1.00 98.81 131 GLN A CA 1
ATOM 986 C C . GLN A 1 131 ? 2.319 -7.576 38.573 1.00 98.81 131 GLN A C 1
ATOM 988 O O . GLN A 1 131 ? 2.239 -6.784 37.639 1.00 98.81 131 GLN A O 1
ATOM 993 N N . THR A 1 132 ? 1.538 -7.472 39.652 1.00 98.44 132 THR A N 1
ATOM 994 C CA . THR A 1 132 ? 0.481 -6.453 39.775 1.00 98.44 132 THR A CA 1
ATOM 995 C C . THR A 1 132 ? 1.065 -5.040 39.825 1.00 98.44 132 THR A C 1
ATOM 997 O O . THR A 1 132 ? 0.553 -4.145 39.155 1.00 98.44 132 THR A O 1
ATOM 1000 N N . ALA A 1 133 ? 2.157 -4.832 40.570 1.00 98.00 133 ALA A N 1
ATOM 1001 C CA . ALA A 1 133 ? 2.850 -3.544 40.626 1.00 98.00 133 ALA A CA 1
ATOM 1002 C C . ALA A 1 133 ? 3.477 -3.172 39.272 1.00 98.00 133 ALA A C 1
ATOM 1004 O O . ALA A 1 133 ? 3.376 -2.030 38.833 1.00 98.00 133 ALA A O 1
ATOM 1005 N N . GLY A 1 134 ? 4.076 -4.143 38.582 1.00 98.62 134 GLY A N 1
ATOM 1006 C CA . GLY A 1 134 ? 4.610 -3.976 37.234 1.00 98.62 134 GLY A CA 1
ATOM 1007 C C . GLY A 1 134 ? 3.532 -3.586 36.230 1.00 98.62 134 GLY A C 1
ATOM 1008 O O . GLY A 1 134 ? 3.683 -2.598 35.518 1.00 98.62 134 GLY A O 1
ATOM 1009 N N . ALA A 1 135 ? 2.411 -4.309 36.227 1.00 98.81 135 ALA A N 1
ATOM 1010 C CA . ALA A 1 135 ? 1.254 -4.014 35.388 1.00 98.81 135 ALA A CA 1
ATOM 1011 C C . ALA A 1 135 ? 0.692 -2.608 35.657 1.00 98.81 135 ALA A C 1
ATOM 1013 O O . ALA A 1 135 ? 0.450 -1.841 34.728 1.00 98.81 135 ALA A O 1
ATOM 1014 N N . PHE A 1 136 ? 0.560 -2.232 36.933 1.00 98.50 136 PHE A N 1
ATOM 1015 C CA . PHE A 1 136 ? 0.168 -0.884 37.339 1.00 98.50 136 PHE A CA 1
ATOM 1016 C C . PHE A 1 136 ? 1.113 0.187 36.766 1.00 98.50 136 PHE A C 1
ATOM 1018 O O . PHE A 1 136 ? 0.653 1.162 36.175 1.00 98.50 136 PHE A O 1
ATOM 1025 N N . LEU A 1 137 ? 2.432 0.006 36.897 1.00 98.25 137 LEU A N 1
ATOM 1026 C CA . LEU A 1 137 ? 3.423 0.953 36.372 1.00 98.25 137 LEU A CA 1
ATOM 1027 C C . LEU A 1 137 ? 3.428 1.008 34.839 1.00 98.25 137 LEU A C 1
ATOM 1029 O O . LEU A 1 137 ? 3.571 2.089 34.272 1.00 98.25 137 LEU A O 1
ATOM 1033 N N . GLY A 1 138 ? 3.224 -0.126 34.165 1.00 98.56 138 GLY A N 1
ATOM 1034 C CA . GLY A 1 138 ? 3.071 -0.177 32.710 1.00 98.56 138 GLY A CA 1
ATOM 1035 C C . GLY A 1 138 ? 1.910 0.702 32.242 1.00 98.56 138 GLY A C 1
ATOM 1036 O O . GLY A 1 138 ? 2.094 1.550 31.370 1.00 98.56 138 GLY A O 1
ATOM 1037 N N . ALA A 1 139 ? 0.753 0.587 32.902 1.00 98.50 139 ALA A N 1
ATOM 1038 C CA . ALA A 1 139 ? -0.413 1.425 32.629 1.00 98.50 139 ALA A CA 1
ATOM 1039 C C . ALA A 1 139 ? -0.153 2.918 32.893 1.00 98.50 139 ALA A C 1
ATOM 1041 O O . ALA A 1 139 ? -0.550 3.758 32.085 1.00 98.50 139 ALA A O 1
ATOM 1042 N N . VAL A 1 140 ? 0.569 3.261 33.971 1.00 98.31 140 VAL A N 1
ATOM 1043 C CA . VAL A 1 140 ? 0.993 4.649 34.242 1.00 98.31 140 VAL A CA 1
ATOM 1044 C C . VAL A 1 140 ? 1.797 5.207 33.066 1.00 98.31 140 VAL A C 1
ATOM 1046 O O . VAL A 1 140 ? 1.515 6.312 32.606 1.00 98.31 140 VAL A O 1
ATOM 1049 N N . PHE A 1 141 ? 2.775 4.461 32.549 1.00 98.19 141 PHE A N 1
ATOM 1050 C CA . PHE A 1 141 ? 3.602 4.927 31.434 1.00 98.19 141 PHE A CA 1
ATOM 1051 C C . PHE A 1 141 ? 2.816 5.076 30.129 1.00 98.19 141 PHE A C 1
ATOM 1053 O O . PHE A 1 141 ? 3.006 6.072 29.429 1.00 98.19 141 PHE A O 1
ATOM 1060 N N . VAL A 1 142 ? 1.891 4.157 29.830 1.00 98.44 142 VAL A N 1
ATOM 1061 C CA . VAL A 1 142 ? 0.980 4.298 28.681 1.00 98.44 142 VAL A CA 1
ATOM 1062 C C . VAL A 1 142 ? 0.127 5.555 28.830 1.00 98.44 142 VAL A C 1
ATOM 1064 O O . VAL A 1 142 ? 0.061 6.367 27.908 1.00 98.44 142 VAL A O 1
ATOM 1067 N N . TYR A 1 143 ? -0.464 5.778 30.005 1.00 97.75 143 TYR A N 1
ATOM 1068 C CA . TYR A 1 143 ? -1.232 6.992 30.263 1.00 97.75 143 TYR A CA 1
ATOM 1069 C C . TYR A 1 143 ? -0.396 8.255 30.089 1.00 97.75 143 TYR A C 1
ATOM 1071 O O . TYR A 1 143 ? -0.858 9.185 29.443 1.00 97.75 143 TYR A O 1
ATOM 1079 N N . LEU A 1 144 ? 0.828 8.303 30.622 1.00 96.62 144 LEU A N 1
ATOM 1080 C CA . LEU A 1 144 ? 1.699 9.469 30.475 1.00 96.62 144 LEU A CA 1
ATOM 1081 C C . LEU A 1 144 ? 2.046 9.741 29.006 1.00 96.62 144 LEU A C 1
ATOM 1083 O O . LEU A 1 144 ? 1.987 10.896 28.584 1.00 96.62 144 LEU A O 1
ATOM 1087 N N . GLY A 1 145 ? 2.345 8.697 28.226 1.00 94.56 145 GLY A N 1
ATOM 1088 C CA . GLY A 1 145 ? 2.647 8.814 26.797 1.00 94.56 145 GLY A CA 1
ATOM 1089 C C . GLY A 1 145 ? 1.465 9.320 25.965 1.00 94.56 145 GLY A C 1
ATOM 1090 O O . GLY A 1 145 ? 1.650 10.137 25.067 1.00 94.56 145 GLY A O 1
ATOM 1091 N N . TYR A 1 146 ? 0.245 8.901 26.306 1.00 96.56 146 TYR A N 1
ATOM 1092 C CA . TYR A 1 146 ? -0.983 9.284 25.599 1.00 96.56 146 TYR A CA 1
ATOM 1093 C C . TYR A 1 146 ? -1.802 10.374 26.305 1.00 96.56 146 TYR A C 1
ATOM 1095 O O . TYR A 1 146 ? -2.895 10.717 25.851 1.00 96.56 146 TYR A O 1
ATOM 1103 N N . ARG A 1 147 ? -1.293 10.967 27.393 1.00 95.00 147 ARG A N 1
ATOM 1104 C CA . ARG A 1 147 ? -2.025 11.949 28.211 1.00 95.00 147 ARG A CA 1
ATOM 1105 C C . ARG A 1 147 ? -2.603 13.102 27.385 1.00 95.00 147 ARG A C 1
ATOM 1107 O O . ARG A 1 147 ? -3.769 13.423 27.613 1.00 95.00 147 ARG A O 1
ATOM 1114 N N . PRO A 1 148 ? -1.867 13.723 26.437 1.00 94.25 148 PRO A N 1
ATOM 1115 C CA . PRO A 1 148 ? -2.434 14.785 25.608 1.00 94.25 148 PRO A CA 1
ATOM 1116 C C . PRO A 1 148 ? -3.675 14.327 24.838 1.00 94.25 148 PRO A C 1
ATOM 1118 O O . PRO A 1 148 ? -4.657 15.057 24.786 1.00 94.25 148 PRO A O 1
ATOM 1121 N N . ALA A 1 149 ? -3.668 13.098 24.319 1.00 92.69 149 ALA A N 1
ATOM 1122 C CA . ALA A 1 149 ? -4.786 12.541 23.573 1.00 92.69 149 ALA A CA 1
ATOM 1123 C C . ALA A 1 149 ? -5.985 12.191 24.470 1.00 92.69 149 ALA A C 1
ATOM 1125 O O . ALA A 1 149 ? -7.122 12.424 24.073 1.00 92.69 149 ALA A O 1
ATOM 1126 N N . PHE A 1 150 ? -5.755 11.694 25.692 1.00 91.44 150 PHE A N 1
ATOM 1127 C CA . PHE A 1 150 ? -6.831 11.494 26.673 1.00 91.44 150 PHE A CA 1
ATOM 1128 C C . PHE A 1 150 ? -7.507 12.812 27.064 1.00 91.44 150 PHE A C 1
ATOM 1130 O O . PHE A 1 150 ? -8.734 12.883 27.110 1.00 91.44 150 PHE A O 1
ATOM 1137 N N . VAL A 1 151 ? -6.711 13.858 27.312 1.00 92.44 151 VAL A N 1
ATOM 1138 C CA . VAL A 1 151 ? -7.222 15.201 27.627 1.00 92.44 151 VAL A CA 1
ATOM 1139 C C . VAL A 1 151 ? -7.996 15.782 26.446 1.00 92.44 151 VAL A C 1
ATOM 1141 O O . VAL A 1 151 ? -9.065 16.347 26.646 1.00 92.44 151 VAL A O 1
ATOM 1144 N N . ASP A 1 152 ? -7.480 15.617 25.229 1.00 89.56 152 ASP A N 1
ATOM 1145 C CA . ASP A 1 152 ? -8.106 16.131 24.014 1.00 89.56 152 ASP A CA 1
ATOM 1146 C C . ASP A 1 152 ? -9.423 15.403 23.682 1.00 89.56 152 ASP A C 1
ATOM 1148 O O . ASP A 1 152 ? -10.442 16.044 23.424 1.00 89.56 152 ASP A O 1
ATOM 1152 N N . LEU A 1 153 ? -9.450 14.065 23.738 1.00 91.31 153 LEU A N 1
ATOM 1153 C CA . LEU A 1 153 ? -10.684 13.288 23.549 1.00 91.31 153 LEU A CA 1
ATOM 1154 C C . LEU A 1 153 ? -11.719 13.584 24.628 1.00 91.31 153 LEU A C 1
ATOM 1156 O O . LEU A 1 153 ? -12.913 13.603 24.335 1.00 91.31 153 LEU A O 1
ATOM 1160 N N . ASN A 1 154 ? -11.259 13.790 25.862 1.00 94.06 154 ASN A N 1
ATOM 1161 C CA . ASN A 1 154 ? -12.086 13.994 27.044 1.00 94.06 154 ASN A CA 1
ATOM 1162 C C . ASN A 1 154 ? -13.181 12.918 27.221 1.00 94.06 154 ASN A C 1
ATOM 1164 O O . ASN A 1 154 ? -14.308 13.207 27.621 1.00 94.06 154 ASN A O 1
ATOM 1168 N N . ILE A 1 155 ? -12.842 11.662 26.912 1.00 91.75 155 ILE A N 1
ATOM 1169 C CA . ILE A 1 155 ? -13.697 10.487 27.118 1.00 91.75 155 ILE A CA 1
ATOM 1170 C C . ILE A 1 155 ? -13.151 9.737 28.334 1.00 91.75 155 ILE A C 1
ATOM 1172 O O . ILE A 1 155 ? -12.075 9.146 28.254 1.00 91.75 155 ILE A O 1
ATOM 1176 N N . TRP A 1 156 ? -13.885 9.754 29.448 1.00 92.62 156 TRP A N 1
ATOM 1177 C CA . TRP A 1 156 ? -13.489 9.156 30.736 1.00 92.62 156 TRP A CA 1
ATOM 1178 C C . TRP A 1 156 ? -14.453 8.041 31.167 1.00 92.62 156 TRP A C 1
ATOM 1180 O O . TRP A 1 156 ? -14.908 7.984 32.308 1.00 92.62 156 TRP A O 1
ATOM 1190 N N . ASP A 1 157 ? -14.796 7.154 30.233 1.00 93.38 157 ASP A N 1
ATOM 1191 C CA . ASP A 1 157 ? -15.720 6.035 30.441 1.00 93.38 157 ASP A CA 1
ATOM 1192 C C . ASP A 1 157 ? -15.099 4.684 30.025 1.00 93.38 157 ASP A C 1
ATOM 1194 O O . ASP A 1 157 ? -13.885 4.573 29.829 1.00 93.38 157 ASP A O 1
ATOM 1198 N N . GLN A 1 158 ? -15.921 3.633 29.919 1.00 91.38 158 GLN A N 1
ATOM 1199 C CA . GLN A 1 158 ? -15.487 2.288 29.524 1.00 91.38 158 GLN A CA 1
ATOM 1200 C C . GLN A 1 158 ? -14.724 2.264 28.185 1.00 91.38 158 GLN A C 1
ATOM 1202 O O . GLN A 1 158 ? -13.858 1.411 28.003 1.00 91.38 158 GLN A O 1
ATOM 1207 N N . THR A 1 159 ? -15.000 3.195 27.266 1.00 93.50 159 THR A N 1
ATOM 1208 C CA . THR A 1 159 ? -14.368 3.271 25.941 1.00 93.50 159 THR A CA 1
ATOM 1209 C C . THR A 1 159 ? -12.853 3.392 26.057 1.00 93.50 159 THR A C 1
ATOM 1211 O O . THR A 1 159 ? -12.116 2.618 25.453 1.00 93.50 159 THR A O 1
ATOM 1214 N N . THR A 1 160 ? -12.381 4.338 26.868 1.00 96.31 160 THR A N 1
ATOM 1215 C CA . THR A 1 160 ? -10.952 4.601 27.078 1.00 96.31 160 THR A CA 1
ATOM 1216 C C . THR A 1 160 ? -10.394 3.841 28.278 1.00 96.31 160 THR A C 1
ATOM 1218 O O . THR A 1 160 ? -9.217 3.495 28.269 1.00 96.31 160 THR A O 1
ATOM 1221 N N . ALA A 1 161 ? -11.218 3.472 29.268 1.00 96.25 161 ALA A N 1
ATOM 1222 C CA . ALA A 1 161 ? -10.797 2.537 30.317 1.00 96.25 161 ALA A CA 1
ATOM 1223 C C . ALA A 1 161 ? -10.454 1.153 29.737 1.00 96.25 161 ALA A C 1
ATOM 1225 O O . ALA A 1 161 ? -9.599 0.450 30.277 1.00 96.25 161 ALA A O 1
ATOM 1226 N N . GLY A 1 162 ? -11.101 0.779 28.625 1.00 96.06 162 GLY A N 1
ATOM 1227 C CA . GLY A 1 162 ? -10.854 -0.445 27.860 1.00 96.06 162 GLY A CA 1
ATOM 1228 C C . GLY A 1 162 ? -9.463 -0.549 27.236 1.00 96.06 162 GLY A C 1
ATOM 1229 O O . GLY A 1 162 ? -9.085 -1.625 26.784 1.00 96.06 162 GLY A O 1
ATOM 1230 N N . ILE A 1 163 ? -8.687 0.541 27.238 1.00 98.19 163 ILE A N 1
ATOM 1231 C CA . ILE A 1 163 ? -7.266 0.515 26.869 1.00 98.19 163 ILE A CA 1
ATOM 1232 C C . ILE A 1 163 ? -6.448 -0.255 27.903 1.00 98.19 163 ILE A C 1
ATOM 1234 O O . ILE A 1 163 ? -5.541 -0.994 27.541 1.00 98.19 163 ILE A O 1
ATOM 1238 N N . PHE A 1 164 ? -6.793 -0.085 29.178 1.00 98.25 164 PHE A N 1
ATOM 1239 C CA . PHE A 1 164 ? -6.006 -0.553 30.312 1.00 98.25 164 PHE A CA 1
ATOM 1240 C C . PHE A 1 164 ? -6.511 -1.890 30.853 1.00 98.25 164 PHE A C 1
ATOM 1242 O O . PHE A 1 164 ? -5.740 -2.760 31.243 1.00 98.25 164 PHE A O 1
ATOM 1249 N N . ALA A 1 165 ? -7.828 -2.081 30.877 1.00 96.81 165 ALA A N 1
ATOM 1250 C CA . ALA A 1 165 ? -8.443 -3.266 31.457 1.00 96.81 165 ALA A CA 1
ATOM 1251 C C . ALA A 1 165 ? -9.479 -3.878 30.512 1.00 96.81 165 ALA A C 1
ATOM 1253 O O . ALA A 1 165 ? -9.990 -3.221 29.608 1.00 96.81 165 ALA A O 1
ATOM 1254 N N . THR A 1 166 ? -9.792 -5.150 30.720 1.00 96.94 166 THR A N 1
ATOM 1255 C CA . THR A 1 166 ? -10.699 -5.909 29.858 1.00 96.94 166 THR A CA 1
ATOM 1256 C C . THR A 1 166 ? -12.155 -5.727 30.271 1.00 96.94 166 THR A C 1
ATOM 1258 O O . THR A 1 166 ? -12.476 -5.542 31.451 1.00 96.94 166 THR A O 1
ATOM 1261 N N . TYR A 1 167 ? -13.052 -5.746 29.287 1.00 95.62 167 TYR A N 1
ATOM 1262 C CA . TYR A 1 167 ? -14.486 -5.589 29.502 1.00 95.62 167 TYR A CA 1
ATOM 1263 C C . TYR A 1 167 ? -15.264 -6.411 28.469 1.00 95.62 167 TYR A C 1
ATOM 1265 O O . TYR A 1 167 ? -14.881 -6.438 27.296 1.00 95.62 167 TYR A O 1
ATOM 1273 N N . PRO A 1 168 ? -16.385 -7.033 28.867 1.00 94.12 168 PRO A N 1
ATOM 1274 C CA . PRO A 1 168 ? -17.180 -7.864 27.981 1.00 94.12 168 PRO A CA 1
ATOM 1275 C C . PRO A 1 168 ? -17.874 -6.999 26.924 1.00 94.12 168 PRO A C 1
ATOM 1277 O O . PRO A 1 168 ? -18.296 -5.869 27.200 1.00 94.12 168 PRO A O 1
ATOM 1280 N N . LYS A 1 169 ? -18.007 -7.528 25.703 1.00 92.06 169 LYS A N 1
ATOM 1281 C CA . LYS A 1 169 ? -18.851 -6.922 24.662 1.00 92.06 169 LYS A CA 1
ATOM 1282 C C . LYS A 1 169 ? -20.329 -6.974 25.049 1.00 92.06 169 LYS A C 1
ATOM 1284 O O . LYS A 1 169 ? -20.735 -7.743 25.913 1.00 92.06 169 LYS A O 1
ATOM 1289 N N . SER A 1 170 ? -21.150 -6.162 24.384 1.00 90.31 170 SER A N 1
ATOM 1290 C CA . SER A 1 170 ? -22.577 -6.012 24.707 1.00 90.31 170 SER A CA 1
ATOM 1291 C C . SER A 1 170 ? -23.391 -7.303 24.580 1.00 90.31 170 SER A C 1
ATOM 1293 O O . SER A 1 170 ? -24.430 -7.418 25.222 1.00 90.31 170 SER A O 1
ATOM 1295 N N . HIS A 1 171 ? -22.934 -8.267 23.776 1.00 90.12 171 HIS A N 1
ATOM 1296 C CA . HIS A 1 171 ? -23.567 -9.581 23.629 1.00 90.12 171 HIS A CA 1
ATOM 1297 C C . HIS A 1 171 ? -23.124 -10.610 24.676 1.00 90.12 171 HIS A C 1
ATOM 1299 O O . HIS A 1 171 ? -23.647 -11.717 24.664 1.00 90.12 171 HIS A O 1
ATOM 1305 N N . MET A 1 172 ? -22.169 -10.278 25.548 1.00 91.38 172 MET A N 1
ATOM 1306 C CA . MET A 1 172 ? -21.602 -11.207 26.526 1.00 91.38 172 MET A CA 1
ATOM 1307 C C . MET A 1 172 ? -22.226 -11.012 27.909 1.00 91.38 172 MET A C 1
ATOM 1309 O O . MET A 1 172 ? -22.240 -9.913 28.467 1.00 91.38 172 MET A O 1
ATOM 1313 N N . THR A 1 173 ? -22.669 -12.109 28.515 1.00 92.25 173 THR A N 1
ATOM 1314 C CA . THR A 1 173 ? -22.995 -12.176 29.943 1.00 92.25 173 THR A CA 1
ATOM 1315 C C . THR A 1 173 ? -21.742 -12.426 30.792 1.00 92.25 173 THR A C 1
ATOM 1317 O O . THR A 1 173 ? -20.699 -12.851 30.294 1.00 92.25 173 THR A O 1
ATOM 1320 N N . LEU A 1 174 ? -21.846 -12.226 32.113 1.00 89.69 174 LEU A N 1
ATOM 1321 C CA . LEU A 1 174 ? -20.770 -12.579 33.055 1.00 89.69 174 LEU A CA 1
ATOM 1322 C C . LEU A 1 174 ? -20.365 -14.054 32.950 1.00 89.69 174 LEU A C 1
ATOM 1324 O O . LEU A 1 174 ? -19.186 -14.373 33.047 1.00 89.69 174 LEU A O 1
ATOM 1328 N N . VAL A 1 175 ? -21.342 -14.949 32.767 1.00 89.69 175 VAL A N 1
ATOM 1329 C CA . VAL A 1 175 ? -21.102 -16.396 32.688 1.00 89.69 175 VAL A CA 1
ATOM 1330 C C . VAL A 1 175 ? -20.356 -16.741 31.407 1.00 89.69 175 VAL A C 1
ATOM 1332 O O . VAL A 1 175 ? -19.366 -17.464 31.457 1.00 89.69 175 VAL A O 1
ATOM 1335 N N . GLU A 1 176 ? -20.796 -16.201 30.272 1.00 93.00 176 GLU A N 1
ATOM 1336 C CA . GLU A 1 176 ? -20.127 -16.427 28.990 1.00 93.00 176 GLU A CA 1
ATOM 1337 C C . GLU A 1 176 ? -18.711 -15.851 29.003 1.00 93.00 176 GLU A C 1
ATOM 1339 O O . GLU A 1 176 ? -17.786 -16.529 28.570 1.00 93.00 176 GLU A O 1
ATOM 1344 N N . GLY A 1 177 ? -18.508 -14.659 29.577 1.00 92.19 177 GLY A N 1
ATOM 1345 C CA . GLY A 1 177 ? -17.172 -14.079 29.726 1.00 92.19 177 GLY A CA 1
ATOM 1346 C C . GLY A 1 177 ? -16.268 -14.900 30.651 1.00 92.19 177 GLY A C 1
ATOM 1347 O O . GLY A 1 177 ? -15.087 -15.076 30.373 1.00 92.19 177 GLY A O 1
ATOM 1348 N N . PHE A 1 178 ? -16.824 -15.476 31.719 1.00 93.56 178 PHE A N 1
ATOM 1349 C CA . PHE A 1 178 ? -16.085 -16.378 32.605 1.00 93.56 178 PHE A CA 1
ATOM 1350 C C . PHE A 1 178 ? -15.650 -17.666 31.895 1.00 93.56 178 PHE A C 1
ATOM 1352 O O . PHE A 1 178 ? -14.534 -18.139 32.105 1.00 93.56 178 PHE A O 1
ATOM 1359 N N . ILE A 1 179 ? -16.506 -18.225 31.036 1.00 93.44 179 ILE A N 1
ATOM 1360 C CA . ILE A 1 179 ? -16.169 -19.393 30.213 1.00 93.44 179 ILE A CA 1
ATOM 1361 C C . ILE A 1 179 ? -15.098 -19.033 29.173 1.00 93.44 179 ILE A C 1
ATOM 1363 O O . ILE A 1 179 ? -14.147 -19.793 29.004 1.00 93.44 179 ILE A O 1
ATOM 1367 N N . ASP A 1 180 ? -15.223 -17.882 28.516 1.00 93.56 180 ASP A N 1
ATOM 1368 C CA . ASP A 1 180 ? -14.281 -17.398 27.498 1.00 93.56 180 ASP A CA 1
ATOM 1369 C C . ASP A 1 180 ? -12.853 -17.254 28.065 1.00 93.56 180 ASP A C 1
ATOM 1371 O O . ASP A 1 180 ? -11.900 -17.827 27.528 1.00 93.56 180 ASP A O 1
ATOM 1375 N N . GLU A 1 181 ? -12.715 -16.623 29.237 1.00 96.50 181 GLU A N 1
ATOM 1376 C CA . GLU A 1 181 ? -11.431 -16.493 29.943 1.00 96.50 181 GLU A CA 1
ATOM 1377 C C . GLU A 1 181 ? -10.866 -17.850 30.409 1.00 96.50 181 GLU A C 1
ATOM 1379 O O . GLU A 1 181 ? -9.653 -18.072 30.355 1.00 96.50 181 GLU A O 1
ATOM 1384 N N . ILE A 1 182 ? -11.721 -18.802 30.813 1.00 96.88 182 ILE A N 1
ATOM 1385 C CA . ILE A 1 182 ? -11.286 -20.177 31.116 1.00 96.88 182 ILE A CA 1
ATOM 1386 C C . ILE A 1 182 ? -10.685 -20.840 29.876 1.00 96.88 182 ILE A C 1
ATOM 1388 O O . ILE A 1 182 ? -9.624 -21.458 29.976 1.00 96.88 182 ILE A O 1
ATOM 1392 N N . VAL A 1 183 ? -11.341 -20.733 28.720 1.00 96.75 183 VAL A N 1
ATOM 1393 C CA . VAL A 1 183 ? -10.894 -21.381 27.478 1.00 96.75 183 VAL A CA 1
ATOM 1394 C C . VAL A 1 183 ? -9.557 -20.806 27.015 1.00 96.75 183 VAL A C 1
ATOM 1396 O O . VAL A 1 183 ? -8.631 -21.566 26.720 1.00 96.75 183 VAL A O 1
ATOM 1399 N N . GLY A 1 184 ? -9.412 -19.480 27.005 1.00 97.06 184 GLY A N 1
ATOM 1400 C CA . GLY A 1 184 ? -8.155 -18.847 26.613 1.00 97.06 184 GLY A CA 1
ATOM 1401 C C . GLY A 1 184 ? -6.992 -19.225 27.538 1.00 97.06 184 GLY A C 1
ATOM 1402 O O . GLY A 1 184 ? -5.920 -19.608 27.066 1.00 97.06 184 GLY A O 1
ATOM 1403 N N . SER A 1 185 ? -7.199 -19.204 28.860 1.00 98.06 185 SER A N 1
ATOM 1404 C CA . SER A 1 185 ? -6.147 -19.563 29.821 1.00 98.06 185 SER A CA 1
ATOM 1405 C C . SER A 1 185 ? -5.847 -21.060 29.848 1.00 98.06 185 SER A C 1
ATOM 1407 O O . SER A 1 185 ? -4.703 -21.444 30.096 1.00 98.06 185 SER A O 1
ATOM 1409 N N . PHE A 1 186 ? -6.837 -21.904 29.546 1.00 98.38 186 PHE A N 1
ATOM 1410 C CA . PHE A 1 186 ? -6.638 -23.333 29.317 1.00 98.38 186 PHE A CA 1
ATOM 1411 C C . PHE A 1 186 ? -5.647 -23.572 28.179 1.00 98.38 186 PHE A C 1
ATOM 1413 O O . PHE A 1 186 ? -4.656 -24.278 28.375 1.00 98.38 186 PHE A O 1
ATOM 1420 N N . LEU A 1 187 ? -5.868 -22.944 27.019 1.00 98.31 187 LEU A N 1
ATOM 1421 C CA . LEU A 1 187 ? -4.975 -23.073 25.865 1.00 98.31 187 LEU A CA 1
ATOM 1422 C C . LEU A 1 187 ? -3.580 -22.517 26.164 1.00 98.31 187 LEU A C 1
ATOM 1424 O O . LEU A 1 187 ? -2.584 -23.141 25.797 1.00 98.31 187 LEU A O 1
ATOM 1428 N N . LEU A 1 188 ? -3.504 -21.387 26.874 1.00 98.38 188 LEU A N 1
ATOM 1429 C CA . LEU A 1 188 ? -2.235 -20.775 27.254 1.00 98.38 188 LEU A CA 1
ATOM 1430 C C . LEU A 1 188 ? -1.390 -21.715 28.125 1.00 98.38 188 LEU A C 1
ATOM 1432 O O . LEU A 1 188 ? -0.233 -21.970 27.801 1.00 98.38 188 LEU A O 1
ATOM 1436 N N . LEU A 1 189 ? -1.944 -22.259 29.214 1.00 98.31 189 LEU A N 1
ATOM 1437 C CA . LEU A 1 189 ? -1.172 -23.114 30.125 1.00 98.31 189 LEU A CA 1
ATOM 1438 C C . LEU A 1 189 ? -0.917 -24.508 29.557 1.00 98.31 189 LEU A C 1
ATOM 1440 O O . LEU A 1 189 ? 0.162 -25.053 29.785 1.00 98.31 189 LEU A O 1
ATOM 1444 N N . LEU A 1 190 ? -1.854 -25.065 28.784 1.00 98.06 190 LEU A N 1
ATOM 1445 C CA . LEU A 1 190 ? -1.619 -26.306 28.045 1.00 98.06 190 LEU A CA 1
ATOM 1446 C C . LEU A 1 190 ? -0.438 -26.137 27.081 1.00 98.06 190 LEU A C 1
ATOM 1448 O O . LEU A 1 190 ? 0.465 -26.972 27.063 1.00 98.06 190 LEU A O 1
ATOM 1452 N N . GLY A 1 191 ? -0.411 -25.034 26.329 1.00 97.69 191 GLY A N 1
ATOM 1453 C CA . GLY A 1 191 ? 0.680 -24.716 25.416 1.00 97.69 191 GLY A CA 1
ATOM 1454 C C . GLY A 1 191 ? 2.002 -24.462 26.142 1.00 97.69 191 GLY A C 1
ATOM 1455 O O . GLY A 1 191 ? 3.011 -25.038 25.755 1.00 97.69 191 GLY A O 1
ATOM 1456 N N . ILE A 1 192 ? 2.016 -23.683 27.231 1.00 97.50 192 ILE A N 1
ATOM 1457 C CA . ILE A 1 192 ? 3.234 -23.447 28.028 1.00 97.50 192 ILE A CA 1
ATOM 1458 C C . ILE A 1 192 ? 3.808 -24.766 28.555 1.00 97.50 192 ILE A C 1
ATOM 1460 O O . ILE A 1 192 ? 5.013 -24.996 28.433 1.00 97.50 192 ILE A O 1
ATOM 1464 N N . PHE A 1 193 ? 2.974 -25.652 29.107 1.00 97.00 193 PHE A N 1
ATOM 1465 C CA . PHE A 1 193 ? 3.436 -26.961 29.569 1.00 97.00 193 PHE A CA 1
ATOM 1466 C C . PHE A 1 193 ? 3.987 -27.791 28.402 1.00 97.00 193 PHE A C 1
ATOM 1468 O O . PHE A 1 193 ? 5.075 -28.342 28.526 1.00 97.00 193 PHE A O 1
ATOM 1475 N N . ALA A 1 194 ? 3.318 -27.791 27.245 1.00 96.12 194 ALA A N 1
ATOM 1476 C CA . ALA A 1 194 ? 3.784 -28.502 26.055 1.00 96.12 194 ALA A CA 1
ATOM 1477 C C . ALA A 1 194 ? 5.119 -27.989 25.496 1.00 96.12 194 ALA A C 1
ATOM 1479 O O . ALA A 1 194 ? 5.972 -28.795 25.130 1.00 96.12 194 ALA A O 1
ATOM 1480 N N . ILE A 1 195 ? 5.293 -26.666 25.442 1.00 96.50 195 ILE A N 1
ATOM 1481 C CA . ILE A 1 195 ? 6.483 -25.979 24.915 1.00 96.50 195 ILE A CA 1
ATOM 1482 C C . ILE A 1 195 ? 7.690 -26.163 25.844 1.00 96.50 195 ILE A C 1
ATOM 1484 O O . ILE A 1 195 ? 8.835 -26.163 25.387 1.00 96.50 195 ILE A O 1
ATOM 1488 N N . THR A 1 196 ? 7.451 -26.282 27.152 1.00 92.50 196 THR A N 1
ATOM 1489 C CA . THR A 1 196 ? 8.511 -26.376 28.169 1.00 92.50 196 THR A CA 1
ATOM 1490 C C . THR A 1 196 ? 8.819 -27.808 28.610 1.00 92.50 196 THR A C 1
ATOM 1492 O O . THR A 1 196 ? 9.811 -28.026 29.311 1.00 92.50 196 THR A O 1
ATOM 1495 N N . ASP A 1 197 ? 8.020 -28.794 28.194 1.00 92.50 197 ASP A N 1
ATOM 1496 C CA . ASP A 1 197 ? 8.247 -30.198 28.523 1.00 92.50 197 ASP A CA 1
ATOM 1497 C C . ASP A 1 197 ? 9.400 -30.795 27.709 1.00 92.50 197 ASP A C 1
ATOM 1499 O O . ASP A 1 197 ? 9.285 -31.088 26.518 1.00 92.50 197 ASP A O 1
ATOM 1503 N N . LYS A 1 198 ? 10.510 -31.051 28.405 1.00 89.75 198 LYS A N 1
ATOM 1504 C CA . LYS A 1 198 ? 11.733 -31.639 27.850 1.00 89.75 198 LYS A CA 1
ATOM 1505 C C . LYS A 1 198 ? 11.544 -33.040 27.251 1.00 89.75 198 LYS A C 1
ATOM 1507 O O . LYS A 1 198 ? 12.420 -33.485 26.520 1.00 89.75 198 LYS A O 1
ATOM 1512 N N . ARG A 1 199 ? 10.463 -33.752 27.591 1.00 88.75 199 ARG A N 1
ATOM 1513 C CA . ARG A 1 199 ? 10.173 -35.117 27.106 1.00 88.75 199 ARG A CA 1
ATOM 1514 C C . ARG A 1 199 ? 9.209 -35.154 25.921 1.00 88.75 199 ARG A C 1
ATOM 1516 O O . ARG A 1 199 ? 8.942 -36.231 25.399 1.00 88.75 199 ARG A O 1
ATOM 1523 N N . ASN A 1 200 ? 8.687 -33.999 25.522 1.00 89.50 200 ASN A N 1
ATOM 1524 C CA . ASN A 1 200 ? 7.811 -33.849 24.370 1.00 89.50 200 ASN A CA 1
ATOM 1525 C C . ASN A 1 200 ? 8.608 -33.273 23.181 1.00 89.50 200 ASN A C 1
ATOM 1527 O O . ASN A 1 200 ? 9.692 -33.760 22.877 1.00 89.50 200 ASN A O 1
ATOM 1531 N N . ASN A 1 201 ? 8.102 -32.225 22.527 1.00 86.44 201 ASN A N 1
ATOM 1532 C CA . ASN A 1 201 ? 8.810 -31.442 21.519 1.00 86.44 201 ASN A CA 1
ATOM 1533 C C . ASN A 1 201 ? 9.066 -30.028 22.074 1.00 86.44 201 ASN A C 1
ATOM 1535 O O . ASN A 1 201 ? 8.333 -29.096 21.724 1.00 86.44 201 ASN A O 1
ATOM 1539 N N . PRO A 1 202 ? 10.006 -29.874 23.027 1.00 90.25 202 PRO A N 1
ATOM 1540 C CA . PRO A 1 202 ?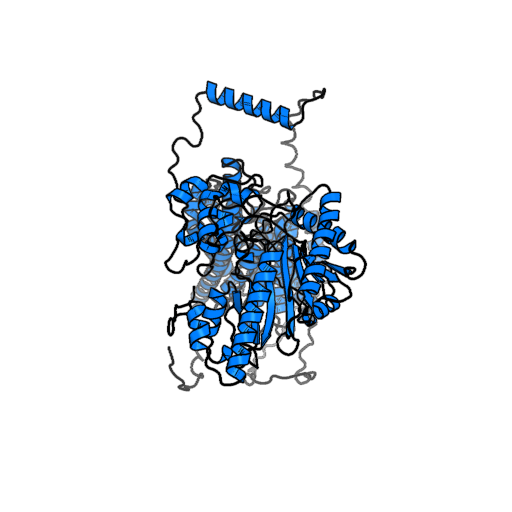 10.255 -28.590 23.657 1.00 90.25 202 PRO A CA 1
ATOM 1541 C C . PRO A 1 202 ? 10.841 -27.604 22.651 1.00 90.25 202 PRO A C 1
ATOM 1543 O O . PRO A 1 202 ? 11.650 -27.962 21.800 1.00 90.25 202 PRO A O 1
ATOM 1546 N N . ALA A 1 203 ? 10.512 -26.330 22.820 1.00 88.94 203 ALA A N 1
ATOM 1547 C CA . ALA A 1 203 ? 11.253 -25.279 22.140 1.00 88.94 203 ALA A CA 1
ATOM 1548 C C . ALA A 1 203 ? 12.671 -25.136 22.721 1.00 88.94 203 ALA A C 1
ATOM 1550 O O . ALA A 1 203 ? 12.883 -25.287 23.939 1.00 88.94 203 ALA A O 1
ATOM 1551 N N . ASP A 1 204 ? 13.626 -24.773 21.860 1.00 89.25 204 ASP A N 1
ATOM 1552 C CA . ASP A 1 204 ? 14.999 -24.463 22.265 1.00 89.25 204 ASP A CA 1
ATOM 1553 C C . ASP A 1 204 ? 15.015 -23.337 23.305 1.00 89.25 204 ASP A C 1
ATOM 1555 O O . ASP A 1 204 ? 14.254 -22.376 23.165 1.00 89.25 204 ASP A O 1
ATOM 1559 N N . PRO A 1 205 ? 15.879 -23.387 24.341 1.00 85.69 205 PRO A N 1
ATOM 1560 C CA . PRO A 1 205 ? 15.880 -22.412 25.434 1.00 85.69 205 PRO A CA 1
ATOM 1561 C C . PRO A 1 205 ? 15.814 -20.944 24.995 1.00 85.69 205 PRO A C 1
ATOM 1563 O O . PRO A 1 205 ? 15.047 -20.176 25.575 1.00 85.69 205 PRO A O 1
ATOM 1566 N N . GLY A 1 206 ? 16.565 -20.575 23.952 1.00 85.12 206 GLY A N 1
ATOM 1567 C CA . GLY A 1 206 ? 16.586 -19.217 23.408 1.00 85.12 206 GLY A CA 1
ATOM 1568 C C . GLY A 1 206 ? 15.331 -18.825 22.622 1.00 85.12 206 GLY A C 1
ATOM 1569 O O . GLY A 1 206 ? 15.026 -17.639 22.550 1.00 85.12 206 GLY A O 1
ATOM 1570 N N . SER A 1 207 ? 14.578 -19.780 22.064 1.00 91.94 207 SER A N 1
ATOM 1571 C CA . SER A 1 207 ? 13.372 -19.530 21.256 1.00 91.94 207 SER A CA 1
ATOM 1572 C C . SER A 1 207 ? 12.059 -19.693 22.034 1.00 91.94 207 SER A C 1
ATOM 1574 O O . SER A 1 207 ? 11.022 -19.209 21.573 1.00 91.94 207 SER A O 1
ATOM 1576 N N . ARG A 1 208 ? 12.079 -20.299 23.238 1.00 92.94 208 ARG A N 1
ATOM 1577 C CA . ARG A 1 208 ? 10.876 -20.467 24.090 1.00 92.94 208 ARG A CA 1
ATOM 1578 C C . ARG A 1 208 ? 10.069 -19.177 24.266 1.00 92.94 208 ARG A C 1
ATOM 1580 O O . ARG A 1 208 ? 8.854 -19.247 24.078 1.00 92.94 208 ARG A O 1
ATOM 1587 N N . PRO A 1 209 ? 10.675 -18.012 24.583 1.00 97.19 209 PRO A N 1
ATOM 1588 C CA . PRO A 1 209 ? 9.910 -16.779 24.768 1.00 97.19 209 PRO A CA 1
ATOM 1589 C C . PRO A 1 209 ? 9.148 -16.365 23.505 1.00 97.19 209 PRO A C 1
ATOM 1591 O O . PRO A 1 209 ? 7.992 -15.956 23.594 1.00 97.19 209 PRO A O 1
ATOM 1594 N N . ALA A 1 210 ? 9.758 -16.527 22.327 1.00 97.00 210 ALA A N 1
ATOM 1595 C CA . ALA A 1 210 ? 9.130 -16.206 21.048 1.00 97.00 210 ALA A CA 1
ATOM 1596 C C . ALA A 1 210 ? 7.942 -17.129 20.747 1.00 97.00 210 ALA A C 1
ATOM 1598 O O . ALA A 1 210 ? 6.879 -16.662 20.341 1.00 97.00 210 ALA A O 1
ATOM 1599 N N . ILE A 1 211 ? 8.083 -18.431 21.007 1.00 97.75 211 ILE A N 1
ATOM 1600 C CA . ILE A 1 211 ? 7.014 -19.410 20.767 1.00 97.75 211 ILE A CA 1
ATOM 1601 C C . ILE A 1 211 ? 5.849 -19.220 21.750 1.00 97.75 211 ILE A C 1
ATOM 1603 O O . ILE A 1 211 ? 4.691 -19.287 21.341 1.00 97.75 211 ILE A O 1
ATOM 1607 N N . ILE A 1 212 ? 6.128 -18.895 23.016 1.00 98.12 212 ILE A N 1
ATOM 1608 C CA . ILE A 1 212 ? 5.090 -18.542 23.999 1.00 98.12 212 ILE A CA 1
ATOM 1609 C C . ILE A 1 212 ? 4.388 -17.224 23.613 1.00 98.12 212 ILE A C 1
ATOM 1611 O O . ILE A 1 212 ? 3.168 -17.118 23.735 1.00 98.12 212 ILE A O 1
ATOM 1615 N N . GLY A 1 213 ? 5.122 -16.239 23.087 1.00 98.19 213 GLY A N 1
ATOM 1616 C CA . GLY A 1 213 ? 4.537 -15.013 22.537 1.00 98.19 213 GLY A CA 1
ATOM 1617 C C . GLY A 1 213 ? 3.606 -15.278 21.348 1.00 98.19 213 GLY A C 1
ATOM 1618 O O . GLY A 1 213 ? 2.493 -14.753 21.303 1.00 98.19 213 GLY A O 1
ATOM 1619 N N . MET A 1 214 ? 4.012 -16.150 20.418 1.00 98.19 214 MET A N 1
ATOM 1620 C CA . MET A 1 214 ? 3.167 -16.579 19.295 1.00 98.19 214 MET A CA 1
ATOM 1621 C C . MET A 1 214 ? 1.916 -17.336 19.755 1.00 98.19 214 MET A C 1
ATOM 1623 O O . MET A 1 214 ? 0.843 -17.125 19.192 1.00 98.19 214 MET A O 1
ATOM 1627 N N . LEU A 1 215 ? 2.026 -18.172 20.795 1.00 98.44 215 LEU A N 1
ATOM 1628 C CA . LEU A 1 215 ? 0.875 -18.831 21.418 1.00 98.44 215 LEU A CA 1
ATOM 1629 C C . LEU A 1 215 ? -0.143 -17.800 21.929 1.00 98.44 215 LEU A C 1
ATOM 1631 O O . LEU A 1 215 ? -1.326 -17.912 21.610 1.00 98.44 215 LEU A O 1
ATOM 1635 N N . LEU A 1 216 ? 0.306 -16.774 22.664 1.00 98.31 216 LEU A N 1
ATOM 1636 C CA . LEU A 1 216 ? -0.581 -15.704 23.133 1.00 98.31 216 LEU A CA 1
ATOM 1637 C C . LEU A 1 216 ? -1.226 -14.948 21.962 1.00 98.31 216 LEU A C 1
ATOM 1639 O O . LEU A 1 216 ? -2.438 -14.735 21.979 1.00 98.31 216 LEU A O 1
ATOM 1643 N N . ALA A 1 217 ? -0.451 -14.585 20.934 1.00 98.31 217 ALA A N 1
ATOM 1644 C CA . ALA A 1 217 ? -0.985 -13.904 19.753 1.00 98.31 217 ALA A CA 1
ATOM 1645 C C . ALA A 1 217 ? -2.060 -14.746 19.044 1.00 98.31 217 ALA A C 1
ATOM 1647 O O . ALA A 1 217 ? -3.111 -14.224 18.674 1.00 98.31 217 ALA A O 1
ATOM 1648 N N . GLY A 1 218 ? -1.835 -16.056 18.905 1.00 97.81 218 GLY A N 1
ATOM 1649 C CA . GLY A 1 218 ? -2.805 -16.998 18.344 1.00 97.81 218 GLY A CA 1
ATOM 1650 C C . GLY A 1 218 ? -4.117 -17.047 19.129 1.00 97.81 218 GLY A C 1
ATOM 1651 O O . GLY A 1 218 ? -5.197 -17.001 18.534 1.00 97.81 218 GLY A O 1
ATOM 1652 N N . ILE A 1 219 ? -4.035 -17.085 20.462 1.00 97.56 219 ILE A N 1
ATOM 1653 C CA . ILE A 1 219 ? -5.217 -17.068 21.336 1.00 97.56 219 ILE A CA 1
ATOM 1654 C C . ILE A 1 219 ? -5.960 -15.731 21.206 1.00 97.56 219 ILE A C 1
ATOM 1656 O O . ILE A 1 219 ? -7.178 -15.736 21.032 1.00 97.56 219 ILE A O 1
ATOM 1660 N N . ALA A 1 220 ? -5.248 -14.600 21.213 1.00 96.88 220 ALA A N 1
ATOM 1661 C CA . ALA A 1 220 ? -5.842 -13.269 21.067 1.00 96.88 220 ALA A CA 1
ATOM 1662 C C . ALA A 1 220 ? -6.578 -13.096 19.724 1.00 96.88 220 ALA A C 1
ATOM 1664 O O . ALA A 1 220 ? -7.707 -12.599 19.694 1.00 96.88 220 ALA A O 1
ATOM 1665 N N . MET A 1 221 ? -5.995 -13.588 18.624 1.00 96.44 221 MET A N 1
ATOM 1666 C CA . MET A 1 221 ? -6.633 -13.583 17.300 1.00 96.44 221 MET A CA 1
ATOM 1667 C C . MET A 1 221 ? -7.888 -14.464 17.234 1.00 96.44 221 MET A C 1
ATOM 1669 O O . MET A 1 221 ? -8.782 -14.179 16.441 1.00 96.44 221 MET A O 1
ATOM 1673 N N . SER A 1 222 ? -7.958 -15.521 18.048 1.00 93.75 222 SER A N 1
ATOM 1674 C CA . SER A 1 222 ? -9.020 -16.533 17.965 1.00 93.75 222 SER A CA 1
ATOM 1675 C C . SER A 1 222 ? -10.184 -16.279 18.925 1.00 93.75 222 SER A C 1
ATOM 1677 O O . SER A 1 222 ? -11.337 -16.461 18.546 1.00 93.75 222 SER A O 1
ATOM 1679 N N . PHE A 1 223 ? -9.896 -15.864 20.162 1.00 89.88 223 PHE A N 1
ATOM 1680 C CA . PHE A 1 223 ? -10.885 -15.781 21.247 1.00 89.88 223 PHE A CA 1
ATOM 1681 C C . PHE A 1 223 ? -11.018 -14.385 21.855 1.00 89.88 223 PHE A C 1
ATOM 1683 O O . PHE A 1 223 ? -11.932 -14.130 22.626 1.00 89.88 223 PHE A O 1
ATOM 1690 N N . GLY A 1 224 ? -10.145 -13.438 21.514 1.00 89.69 224 GLY A N 1
ATOM 1691 C CA . GLY A 1 224 ? -10.061 -12.225 22.314 1.00 89.69 224 GLY A CA 1
ATOM 1692 C C . GLY A 1 224 ? -11.137 -11.160 22.065 1.00 89.69 224 GLY A C 1
ATOM 1693 O O . GLY A 1 224 ? -11.276 -10.267 22.897 1.00 89.69 224 GLY A O 1
ATOM 1694 N N . TYR A 1 225 ? -11.926 -11.230 20.984 1.00 92.62 225 TYR A N 1
ATOM 1695 C CA . TYR A 1 225 ? -12.951 -10.212 20.682 1.00 92.62 225 TYR A CA 1
ATOM 1696 C C . TYR A 1 225 ? -14.035 -10.099 21.769 1.00 92.62 225 TYR A C 1
ATOM 1698 O O . TYR A 1 225 ? -14.540 -9.001 22.018 1.00 92.62 225 TYR A O 1
ATOM 1706 N N . ASN A 1 226 ? -14.389 -11.219 22.407 1.00 92.88 226 ASN A N 1
ATOM 1707 C CA . ASN A 1 226 ? -15.518 -11.324 23.332 1.00 92.88 226 ASN A CA 1
ATOM 1708 C C . ASN A 1 226 ? -15.312 -10.519 24.620 1.00 92.88 226 ASN A C 1
ATOM 1710 O O . ASN A 1 226 ? -16.212 -9.788 25.046 1.00 92.88 226 ASN A O 1
ATOM 1714 N N . THR A 1 227 ? -14.134 -10.640 25.230 1.00 91.81 227 THR A N 1
ATOM 1715 C CA . THR A 1 227 ? -13.826 -10.031 26.533 1.00 91.81 227 THR A CA 1
ATOM 1716 C C . THR A 1 227 ? -12.592 -9.137 26.528 1.00 91.81 227 THR A C 1
ATOM 1718 O O . THR A 1 227 ? -12.432 -8.334 27.443 1.00 91.81 227 THR A O 1
ATOM 1721 N N . GLY A 1 228 ? -11.726 -9.238 25.517 1.00 91.50 228 GLY A N 1
ATOM 1722 C CA . GLY A 1 228 ? -10.409 -8.604 25.512 1.00 91.50 228 GLY A CA 1
ATOM 1723 C C . GLY A 1 228 ? -9.264 -9.508 25.978 1.00 91.50 228 GLY A C 1
ATOM 1724 O O . GLY A 1 228 ? -8.185 -8.977 26.222 1.00 91.50 228 GLY A O 1
ATOM 1725 N N . PHE A 1 229 ? -9.481 -10.831 26.081 1.00 94.50 229 PHE A N 1
ATOM 1726 C CA . PHE A 1 229 ? -8.469 -11.857 26.394 1.00 94.50 229 PHE A CA 1
ATOM 1727 C C . PHE A 1 229 ? -7.571 -11.483 27.581 1.00 94.50 229 PHE A C 1
ATOM 1729 O O . PHE A 1 229 ? -6.351 -11.386 27.444 1.00 94.50 229 PHE A O 1
ATOM 1736 N N . ALA A 1 230 ? -8.142 -11.273 28.768 1.00 94.06 230 ALA A N 1
ATOM 1737 C CA . ALA A 1 230 ? -7.313 -10.887 29.906 1.00 94.06 230 ALA A CA 1
ATOM 1738 C C . ALA A 1 230 ? -6.259 -11.958 30.186 1.00 94.06 230 ALA A C 1
ATOM 1740 O O . ALA A 1 230 ? -5.071 -11.644 30.266 1.00 94.06 230 ALA A O 1
ATOM 1741 N N . LEU A 1 231 ? -6.707 -13.212 30.331 1.00 96.69 231 LEU A N 1
ATOM 1742 C CA . LEU A 1 231 ? -5.940 -14.442 30.578 1.00 96.69 231 LEU A CA 1
ATOM 1743 C C . LEU A 1 231 ? -4.957 -14.375 31.762 1.00 96.69 231 LEU A C 1
ATOM 1745 O O . LEU A 1 231 ? -4.214 -15.325 32.026 1.00 96.69 231 LEU A O 1
ATOM 1749 N N . ASN A 1 232 ? -4.917 -13.237 32.449 1.00 98.19 232 ASN A N 1
ATOM 1750 C CA . ASN A 1 232 ? -3.856 -12.792 33.324 1.00 98.19 232 ASN A CA 1
ATOM 1751 C C . ASN A 1 232 ? -4.431 -11.808 34.357 1.00 98.19 232 ASN A C 1
ATOM 1753 O O . ASN A 1 232 ? -4.706 -10.651 34.024 1.00 98.19 232 ASN A O 1
ATOM 1757 N N . PRO A 1 233 ? -4.538 -12.232 35.628 1.00 98.62 233 PRO A N 1
ATOM 1758 C CA . PRO A 1 233 ? -5.074 -11.388 36.690 1.00 98.62 233 PRO A CA 1
ATOM 1759 C C . PRO A 1 233 ? -4.313 -10.073 36.902 1.00 98.62 233 PRO A C 1
ATOM 1761 O O . PRO A 1 233 ? -4.939 -9.053 37.174 1.00 98.62 233 PRO A O 1
ATOM 1764 N N . ALA A 1 234 ? -2.983 -10.054 36.755 1.00 98.38 234 ALA A N 1
ATOM 1765 C CA . ALA A 1 234 ? -2.188 -8.840 36.969 1.00 98.38 234 ALA A CA 1
ATOM 1766 C C . ALA A 1 234 ? -2.345 -7.835 35.821 1.00 98.38 234 ALA A C 1
ATOM 1768 O O . ALA A 1 234 ? -2.484 -6.640 36.086 1.00 98.38 234 ALA A O 1
ATOM 1769 N N . ARG A 1 235 ? -2.373 -8.322 34.569 1.00 97.75 235 ARG A N 1
ATOM 1770 C CA . ARG A 1 235 ? -2.583 -7.511 33.350 1.00 97.75 235 ARG A CA 1
ATOM 1771 C C . ARG A 1 235 ? -3.931 -6.797 33.342 1.00 97.75 235 ARG A C 1
ATOM 1773 O O . ARG A 1 235 ? -4.086 -5.813 32.632 1.00 97.75 235 ARG A O 1
ATOM 1780 N N . ASP A 1 236 ? -4.908 -7.288 34.095 1.00 97.56 236 ASP A N 1
ATOM 1781 C CA . ASP A 1 236 ? -6.192 -6.613 34.251 1.00 97.56 236 ASP A CA 1
ATOM 1782 C C . ASP A 1 236 ? -6.256 -5.775 35.535 1.00 97.56 236 ASP A C 1
ATOM 1784 O O . ASP A 1 236 ? -6.516 -4.572 35.493 1.00 97.56 236 ASP A O 1
ATOM 1788 N N . PHE A 1 237 ? -5.965 -6.383 36.688 1.00 97.94 237 PHE A N 1
ATOM 1789 C CA . PHE A 1 237 ? -6.187 -5.748 37.985 1.00 97.94 237 PHE A CA 1
ATOM 1790 C C . PHE A 1 237 ? -5.258 -4.554 38.244 1.00 97.94 237 PHE A C 1
ATOM 1792 O O . PHE A 1 237 ? -5.717 -3.528 38.746 1.00 97.94 237 PHE A O 1
ATOM 1799 N N . GLY A 1 238 ? -3.973 -4.649 37.879 1.00 97.62 238 GLY A N 1
ATOM 1800 C CA . GLY A 1 238 ? -3.008 -3.557 38.058 1.00 97.62 238 GLY A CA 1
ATOM 1801 C C . GLY A 1 238 ? -3.422 -2.279 37.313 1.00 97.62 238 GLY A C 1
ATOM 1802 O O . GLY A 1 238 ? -3.598 -1.237 37.950 1.00 97.62 238 GLY A O 1
ATOM 1803 N N . PRO A 1 239 ? -3.658 -2.337 35.991 1.00 98.56 239 PRO A N 1
ATOM 1804 C CA . PRO A 1 239 ? -4.147 -1.195 35.220 1.00 98.56 239 PRO A CA 1
ATOM 1805 C C . PRO A 1 239 ? -5.525 -0.692 35.680 1.00 98.56 239 PRO A C 1
ATOM 1807 O O . PRO A 1 239 ? -5.781 0.514 35.686 1.00 98.56 239 PRO A O 1
ATOM 1810 N N . ARG A 1 240 ? -6.408 -1.579 36.158 1.00 96.25 240 ARG A N 1
ATOM 1811 C CA . ARG A 1 240 ? -7.714 -1.191 36.716 1.00 96.25 240 ARG A CA 1
ATOM 1812 C C . ARG A 1 240 ? -7.576 -0.359 37.998 1.00 96.25 240 ARG A C 1
ATOM 1814 O O . ARG A 1 240 ? -8.246 0.664 38.133 1.00 96.25 240 ARG A O 1
ATOM 1821 N N . LEU A 1 241 ? -6.652 -0.717 38.896 1.00 95.94 241 LEU A N 1
ATOM 1822 C CA . LEU A 1 241 ? -6.302 0.111 40.061 1.00 95.94 241 LEU A CA 1
ATOM 1823 C C . LEU A 1 241 ? -5.737 1.476 39.653 1.00 95.94 241 LEU A C 1
ATOM 1825 O O . LEU A 1 241 ? -6.031 2.480 40.297 1.00 95.94 241 LEU A O 1
ATOM 1829 N N . PHE A 1 242 ? -4.946 1.529 38.581 1.00 96.75 242 PHE A N 1
ATOM 1830 C CA . PHE A 1 242 ? -4.449 2.794 38.047 1.00 96.75 242 PHE A CA 1
ATOM 1831 C C . PHE A 1 242 ? -5.595 3.682 37.534 1.00 96.75 242 PHE A C 1
ATOM 1833 O O . PHE A 1 242 ? -5.726 4.824 37.975 1.00 96.75 242 PHE A O 1
ATOM 1840 N N . THR A 1 243 ? -6.470 3.157 36.670 1.00 94.62 243 THR A N 1
ATOM 1841 C CA . THR A 1 243 ? -7.588 3.934 36.094 1.00 94.62 243 THR A CA 1
ATOM 1842 C C . THR A 1 243 ? -8.566 4.472 37.144 1.00 94.62 243 THR A C 1
ATOM 1844 O O . THR A 1 243 ? -9.063 5.590 36.983 1.00 94.62 243 THR A O 1
ATOM 1847 N N . LEU A 1 244 ? -8.768 3.749 38.256 1.00 92.00 244 LEU A N 1
ATOM 1848 C CA . LEU A 1 244 ? -9.522 4.229 39.423 1.00 92.00 244 LEU A CA 1
ATOM 1849 C C . LEU A 1 244 ? -9.000 5.581 39.932 1.00 92.00 244 LEU A C 1
ATOM 1851 O O . LEU A 1 244 ? -9.794 6.466 40.248 1.00 92.00 244 LEU A O 1
ATOM 1855 N N . MET A 1 245 ? -7.676 5.737 40.007 1.00 92.38 245 MET A N 1
ATOM 1856 C CA . MET A 1 245 ? -7.014 6.940 40.525 1.00 92.38 245 MET A CA 1
ATOM 1857 C C . MET A 1 245 ? -6.768 8.003 39.448 1.00 92.38 245 MET A C 1
ATOM 1859 O O . MET A 1 245 ? -6.621 9.178 39.771 1.00 92.38 245 MET A O 1
ATOM 1863 N N . ALA A 1 246 ? -6.711 7.603 38.176 1.00 86.31 246 ALA A N 1
ATOM 1864 C CA . ALA A 1 246 ? -6.301 8.463 37.066 1.00 86.31 246 ALA A CA 1
ATOM 1865 C C . ALA A 1 246 ? -7.434 9.287 36.425 1.00 86.31 246 ALA A C 1
ATOM 1867 O O . ALA A 1 246 ? -7.156 10.079 35.529 1.00 86.31 246 ALA A O 1
ATOM 1868 N N . GLY A 1 247 ? -8.686 9.123 36.870 1.00 83.50 247 GLY A N 1
ATOM 1869 C CA . GLY A 1 247 ? -9.814 9.968 36.446 1.00 83.50 247 GLY A CA 1
ATOM 1870 C C . GLY A 1 247 ? -11.071 9.224 35.987 1.00 83.50 247 GLY A C 1
ATOM 1871 O O . GLY A 1 247 ? -12.131 9.837 35.926 1.00 83.50 247 GLY A O 1
ATOM 1872 N N . TRP A 1 248 ? -11.004 7.910 35.736 1.00 91.12 248 TRP A N 1
ATOM 1873 C CA . TRP A 1 248 ? -12.177 7.104 35.344 1.00 91.12 248 TRP A CA 1
ATOM 1874 C C . TRP A 1 248 ? -13.102 6.750 36.520 1.00 91.12 248 TRP A C 1
ATOM 1876 O O . TRP A 1 248 ? -14.256 6.360 36.321 1.00 91.12 248 TRP A O 1
ATOM 1886 N N . GLY A 1 249 ? -12.606 6.887 37.753 1.00 90.06 249 GLY A N 1
ATOM 1887 C CA . GLY A 1 249 ? -13.372 6.672 38.978 1.00 90.06 249 GLY A CA 1
ATOM 1888 C C . GLY A 1 249 ? -13.768 5.212 39.218 1.00 90.06 249 GLY A C 1
ATOM 1889 O O . GLY A 1 249 ? -13.271 4.285 38.582 1.00 90.06 249 GLY A O 1
ATOM 1890 N N . GLY A 1 250 ? -14.679 4.997 40.171 1.00 88.19 250 GLY A N 1
ATOM 1891 C CA . GLY A 1 250 ? -15.081 3.657 40.625 1.00 88.19 250 GLY A CA 1
ATOM 1892 C C . GLY A 1 250 ? -15.809 2.804 39.581 1.00 88.19 250 GLY A C 1
ATOM 1893 O O . GLY A 1 250 ? -15.899 1.587 39.743 1.00 88.19 250 GLY A O 1
ATOM 1894 N N . ASN A 1 251 ? -16.284 3.410 38.487 1.00 88.88 251 ASN A N 1
ATOM 1895 C CA . ASN A 1 251 ? -17.065 2.718 37.460 1.00 88.88 251 ASN A CA 1
ATOM 1896 C C . ASN A 1 251 ? -16.300 1.568 36.787 1.00 88.88 251 ASN A C 1
ATOM 1898 O O . ASN A 1 251 ? -16.902 0.574 36.382 1.00 88.88 251 ASN A O 1
ATOM 1902 N N . VAL A 1 252 ? -14.967 1.646 36.769 1.00 90.50 252 VAL A N 1
ATOM 1903 C CA . VAL A 1 252 ? -14.063 0.598 36.263 1.00 90.50 252 VAL A CA 1
ATOM 1904 C C . VAL A 1 252 ? -14.223 -0.757 36.967 1.00 90.50 252 VAL A C 1
ATOM 1906 O O . VAL A 1 252 ? -13.812 -1.775 36.414 1.00 90.50 252 VAL A O 1
ATOM 1909 N N . PHE A 1 253 ? -14.861 -0.799 38.143 1.00 91.88 253 PHE A N 1
ATOM 1910 C CA . PHE A 1 253 ? -15.185 -2.029 38.877 1.00 91.88 253 PHE A CA 1
ATOM 1911 C C . PHE A 1 253 ? -16.645 -2.484 38.741 1.00 91.88 253 PHE A C 1
ATOM 1913 O O . PHE A 1 253 ? -16.982 -3.571 39.198 1.00 91.88 253 PHE A O 1
ATOM 1920 N N . VAL A 1 254 ? -17.524 -1.702 38.110 1.00 90.12 254 VAL A N 1
ATOM 1921 C CA . VAL A 1 254 ? -18.950 -2.059 37.952 1.00 90.12 254 VAL A CA 1
ATOM 1922 C C . VAL A 1 254 ? -19.387 -2.229 36.496 1.00 90.12 254 VAL A C 1
ATOM 1924 O O . VAL A 1 254 ? -20.430 -2.837 36.254 1.00 90.12 254 VAL A O 1
ATOM 1927 N N . TYR A 1 255 ? -18.588 -1.788 35.517 1.00 87.81 255 TYR A N 1
ATOM 1928 C CA . TYR A 1 255 ? -18.845 -2.066 34.098 1.00 87.81 255 TYR A CA 1
ATOM 1929 C C . TYR A 1 255 ? -19.030 -3.569 33.816 1.00 87.81 255 TYR A C 1
ATOM 1931 O O . TYR A 1 255 ? -18.419 -4.428 34.461 1.00 87.81 255 TYR A O 1
ATOM 1939 N N . GLY A 1 256 ? -19.898 -3.888 32.847 1.00 85.56 256 GLY A N 1
ATOM 1940 C CA . GLY A 1 256 ? -20.203 -5.271 32.463 1.00 85.56 256 GLY A CA 1
ATOM 1941 C C . GLY A 1 256 ? -20.859 -6.096 33.576 1.00 85.56 256 GLY A C 1
ATOM 1942 O O . GLY A 1 256 ? -20.547 -7.273 33.712 1.00 85.56 256 GLY A O 1
ATOM 1943 N N . ASN A 1 257 ? -21.726 -5.483 34.392 1.00 89.44 257 ASN A N 1
ATOM 1944 C CA . ASN A 1 257 ? -22.346 -6.093 35.580 1.00 89.44 257 ASN A CA 1
ATOM 1945 C C . ASN A 1 257 ? -21.323 -6.530 36.646 1.00 89.44 257 ASN A C 1
ATOM 1947 O O . ASN A 1 257 ? -21.476 -7.565 37.287 1.00 89.44 257 ASN A O 1
ATOM 1951 N N . GLY A 1 258 ? -20.267 -5.736 36.839 1.00 88.19 258 GLY A N 1
ATOM 1952 C CA . GLY A 1 258 ? -19.191 -6.061 37.774 1.00 88.19 258 GLY A CA 1
ATOM 1953 C C . GLY A 1 258 ? -18.228 -7.109 37.227 1.00 88.19 258 GLY A C 1
ATOM 1954 O O . GLY A 1 258 ? -17.792 -7.980 37.968 1.00 88.19 258 GLY A O 1
ATOM 1955 N N . TYR A 1 259 ? -17.872 -7.032 35.945 1.00 93.25 259 TYR A N 1
ATOM 1956 C CA . TYR A 1 259 ? -17.010 -8.016 35.280 1.00 93.25 259 TYR A CA 1
ATOM 1957 C C . TYR A 1 259 ? -15.594 -8.134 35.874 1.00 93.25 259 TYR A C 1
ATOM 1959 O O . TYR A 1 259 ? -14.952 -9.158 35.690 1.00 93.25 259 TYR A O 1
ATOM 1967 N N . PHE A 1 260 ? -15.099 -7.132 36.609 1.00 93.31 260 PHE A N 1
ATOM 1968 C CA . PHE A 1 260 ? -13.698 -7.027 37.060 1.00 93.31 260 PHE A CA 1
ATOM 1969 C C . PHE A 1 260 ? -13.123 -8.259 37.785 1.00 93.31 260 PHE A C 1
ATOM 1971 O O . PHE A 1 260 ? -11.912 -8.459 37.775 1.00 93.31 260 PHE A O 1
ATOM 1978 N N . TRP A 1 261 ? -13.953 -9.073 38.443 1.00 93.94 261 TRP A N 1
ATOM 1979 C CA . TRP A 1 261 ? -13.492 -10.275 39.142 1.00 93.94 261 TRP A CA 1
ATOM 1980 C C . TRP A 1 261 ? -13.292 -11.465 38.193 1.00 93.94 261 TRP A C 1
ATOM 1982 O O . TRP A 1 261 ? -12.511 -12.365 38.498 1.00 93.94 261 TRP A O 1
ATOM 1992 N N . VAL A 1 262 ? -13.945 -11.472 37.029 1.00 96.31 262 VAL A N 1
ATOM 1993 C CA . VAL A 1 262 ? -13.802 -12.522 36.013 1.00 96.31 262 VAL A CA 1
ATOM 1994 C C . VAL A 1 262 ? -12.346 -12.673 35.550 1.00 96.31 262 VAL A C 1
ATOM 1996 O O . VAL A 1 262 ? -11.803 -13.761 35.747 1.00 96.31 262 VAL A O 1
ATOM 1999 N N . PRO A 1 263 ? -11.652 -11.631 35.048 1.00 96.69 263 PRO A N 1
ATOM 2000 C CA . PRO A 1 263 ? -10.257 -11.746 34.616 1.00 96.69 263 PRO A CA 1
ATOM 2001 C C . PRO A 1 263 ? -9.274 -12.009 35.771 1.00 96.69 263 PRO A C 1
ATOM 2003 O O . PRO A 1 263 ? -8.121 -12.361 35.533 1.00 96.69 263 PRO A O 1
ATOM 2006 N N . ILE A 1 264 ? -9.708 -11.882 37.030 1.00 94.88 264 ILE A N 1
ATOM 2007 C CA . ILE A 1 264 ? -8.898 -12.227 38.206 1.00 94.88 264 ILE A CA 1
ATOM 2008 C C . ILE A 1 264 ? -8.981 -13.727 38.516 1.00 94.88 264 ILE A C 1
ATOM 2010 O O . ILE A 1 264 ? -7.973 -14.345 38.859 1.00 94.88 264 ILE A O 1
ATOM 2014 N N . PHE A 1 265 ? -10.169 -14.327 38.399 1.00 95.56 265 PHE A N 1
ATOM 2015 C CA . PHE A 1 265 ? -10.406 -15.703 38.841 1.00 95.56 265 PHE A CA 1
ATOM 2016 C C . PHE A 1 265 ? -10.513 -16.715 37.698 1.00 95.56 265 PHE A C 1
ATOM 2018 O O . PHE A 1 265 ? -9.927 -17.792 37.805 1.00 95.56 265 PHE A O 1
ATOM 2025 N N . ALA A 1 266 ? -11.215 -16.401 36.605 1.00 97.25 266 ALA A N 1
ATOM 2026 C CA . ALA A 1 266 ? -11.414 -17.329 35.488 1.00 97.25 266 ALA A CA 1
ATOM 2027 C C . ALA A 1 266 ? -10.090 -17.845 34.891 1.00 97.25 266 ALA A C 1
ATOM 2029 O O . ALA A 1 266 ? -9.961 -19.066 34.729 1.00 97.25 266 ALA A O 1
ATOM 2030 N N . PRO A 1 267 ? -9.056 -16.997 34.687 1.00 98.50 267 PRO A N 1
ATOM 2031 C CA . PRO A 1 267 ? -7.766 -17.470 34.201 1.00 98.50 267 PRO A CA 1
ATOM 2032 C C . PRO A 1 267 ? -7.097 -18.530 35.073 1.00 98.50 267 PRO A C 1
ATOM 2034 O O . PRO A 1 267 ? -6.416 -19.413 34.556 1.00 98.50 267 PRO A O 1
ATOM 2037 N N . VAL A 1 268 ? -7.298 -18.482 36.395 1.00 98.12 268 VAL A N 1
ATOM 2038 C CA . VAL A 1 268 ? -6.741 -19.479 37.320 1.00 98.12 268 VAL A CA 1
ATOM 2039 C C . VAL A 1 268 ? -7.386 -20.843 37.079 1.00 98.12 268 VAL A C 1
ATOM 2041 O O . VAL A 1 268 ? -6.680 -21.846 36.993 1.00 98.12 268 VAL A O 1
ATOM 2044 N N . PHE A 1 269 ? -8.711 -20.892 36.907 1.00 97.12 269 PHE A N 1
ATOM 2045 C CA . PHE A 1 269 ? -9.420 -22.138 36.597 1.00 97.12 269 PHE A CA 1
ATOM 2046 C C . PHE A 1 269 ? -9.010 -22.704 35.237 1.00 97.12 269 PHE A C 1
ATOM 2048 O O . PHE A 1 269 ? -8.721 -23.898 35.141 1.00 97.12 269 PHE A O 1
ATOM 2055 N N . GLY A 1 270 ? -8.935 -21.852 34.210 1.00 97.56 270 GLY A N 1
ATOM 2056 C CA . GLY A 1 270 ? -8.452 -22.244 32.888 1.00 97.56 270 GLY A CA 1
ATOM 2057 C C . GLY A 1 270 ? -7.026 -22.781 32.943 1.00 97.56 270 GLY A C 1
ATOM 2058 O O . GLY A 1 270 ? -6.761 -23.887 32.477 1.00 97.56 270 GLY A O 1
ATOM 2059 N N . GLY A 1 271 ? -6.123 -22.049 33.598 1.00 97.81 271 GLY A N 1
ATOM 2060 C CA . GLY A 1 271 ? -4.717 -22.418 33.728 1.00 97.81 271 GLY A CA 1
ATOM 2061 C C . GLY A 1 271 ? -4.507 -23.772 34.407 1.00 97.81 271 GLY A C 1
ATOM 2062 O O . GLY A 1 271 ? -3.808 -24.638 33.874 1.00 97.81 271 GLY A O 1
ATOM 2063 N N . LEU A 1 272 ? -5.188 -23.994 35.535 1.00 97.88 272 LEU A N 1
ATOM 2064 C CA . LEU A 1 272 ? -5.163 -25.269 36.250 1.00 97.88 272 LEU A CA 1
ATOM 2065 C C . LEU A 1 272 ? -5.711 -26.414 35.397 1.00 97.88 272 LEU A C 1
ATOM 2067 O O . LEU A 1 272 ? -5.115 -27.489 35.380 1.00 97.88 272 LEU A O 1
ATOM 2071 N N . ALA A 1 273 ? -6.814 -26.195 34.676 1.00 96.00 273 ALA A N 1
ATOM 2072 C CA . ALA A 1 273 ? -7.394 -27.202 33.794 1.00 96.00 273 ALA A CA 1
ATOM 2073 C C . ALA A 1 273 ? -6.463 -27.543 32.615 1.00 96.00 273 ALA A C 1
ATOM 2075 O O . ALA A 1 273 ? -6.292 -28.720 32.303 1.00 96.00 273 ALA A O 1
ATOM 2076 N N . GLY A 1 274 ? -5.822 -26.546 31.998 1.00 97.62 274 GLY A N 1
ATOM 2077 C CA . GLY A 1 274 ? -4.886 -26.737 30.884 1.00 97.62 274 GLY A CA 1
ATOM 2078 C C . GLY A 1 274 ? -3.653 -27.533 31.297 1.00 97.62 274 GLY A C 1
ATOM 2079 O O . GLY A 1 274 ? -3.318 -28.544 30.676 1.00 97.62 274 GLY A O 1
ATOM 2080 N N . ALA A 1 275 ? -3.034 -27.135 32.411 1.00 96.69 275 ALA A N 1
ATOM 2081 C CA . ALA A 1 275 ? -1.919 -27.865 33.002 1.00 96.69 275 ALA A CA 1
ATOM 2082 C C . ALA A 1 275 ? -2.321 -29.279 33.441 1.00 96.69 275 ALA A C 1
ATOM 2084 O O . ALA A 1 275 ? -1.560 -30.224 33.233 1.00 96.69 275 ALA A O 1
ATOM 2085 N N . PHE A 1 276 ? -3.521 -29.455 34.006 1.00 97.06 276 PHE A N 1
ATOM 2086 C CA . PHE A 1 276 ? -4.040 -30.768 34.387 1.00 97.06 276 PHE A CA 1
ATOM 2087 C C . PHE A 1 276 ? -4.182 -31.683 33.174 1.00 97.06 276 PHE A C 1
ATOM 2089 O O . PHE A 1 276 ? -3.644 -32.789 33.183 1.00 97.06 276 PHE A O 1
ATOM 2096 N N . VAL A 1 277 ? -4.854 -31.223 32.117 1.00 96.88 277 VAL A N 1
ATOM 2097 C CA . VAL A 1 277 ? -5.027 -32.013 30.894 1.00 96.88 277 VAL A CA 1
ATOM 2098 C C . VAL A 1 277 ? -3.671 -32.382 30.306 1.00 96.88 277 VAL A C 1
ATOM 2100 O O . VAL A 1 277 ? -3.437 -33.558 30.047 1.00 96.88 277 VAL A O 1
ATOM 2103 N N . TYR A 1 278 ? -2.741 -31.434 30.177 1.00 96.56 278 TYR A N 1
ATOM 2104 C CA . TYR A 1 278 ? -1.410 -31.759 29.670 1.00 96.56 278 TYR A CA 1
ATOM 2105 C C . TYR A 1 278 ? -0.696 -32.794 30.549 1.00 96.56 278 TYR A C 1
ATOM 2107 O O . TYR A 1 278 ? -0.248 -33.832 30.064 1.00 96.56 278 TYR A O 1
ATOM 2115 N N . THR A 1 279 ? -0.646 -32.558 31.860 1.00 92.62 279 THR A N 1
ATOM 2116 C CA . THR A 1 279 ? 0.110 -33.402 32.791 1.00 92.62 279 THR A CA 1
ATOM 2117 C C . THR A 1 279 ? -0.439 -34.830 32.834 1.00 92.62 279 THR A C 1
ATOM 2119 O O . THR A 1 279 ? 0.311 -35.802 32.808 1.00 92.62 279 THR A O 1
ATOM 2122 N N . TYR A 1 280 ? -1.761 -34.988 32.905 1.00 93.00 280 TYR A N 1
ATOM 2123 C CA . TYR A 1 280 ? -2.376 -36.297 33.119 1.00 93.00 280 TYR A CA 1
ATOM 2124 C C . TYR A 1 280 ? -2.715 -37.037 31.829 1.00 93.00 280 TYR A C 1
ATOM 2126 O O . TYR A 1 280 ? -2.738 -38.267 31.859 1.00 93.00 280 TYR A O 1
ATOM 2134 N N . CYS A 1 281 ? -2.968 -36.331 30.725 1.00 94.25 281 CYS A N 1
ATOM 2135 C CA . CYS A 1 281 ? -3.297 -36.951 29.441 1.00 94.25 281 CYS A CA 1
ATOM 2136 C C . CYS A 1 281 ? -2.085 -37.103 28.516 1.00 94.25 281 CYS A C 1
ATOM 2138 O O . CYS A 1 281 ? -2.130 -37.966 27.646 1.00 94.25 281 CYS A O 1
ATOM 2140 N N . ILE A 1 282 ? -1.022 -36.310 28.695 1.00 92.94 282 ILE A N 1
ATOM 2141 C CA . ILE A 1 282 ? 0.194 -36.370 27.869 1.00 92.94 282 ILE A CA 1
ATOM 2142 C C . ILE A 1 282 ? 1.401 -36.727 28.736 1.00 92.94 282 ILE A C 1
ATOM 2144 O O . ILE A 1 282 ? 1.950 -37.818 28.599 1.00 92.94 282 ILE A O 1
ATOM 2148 N N . GLU A 1 283 ? 1.775 -35.862 29.685 1.00 89.81 283 GLU A N 1
ATOM 2149 C CA . GLU A 1 283 ? 3.051 -35.979 30.405 1.00 89.81 283 GLU A CA 1
ATOM 2150 C C . GLU A 1 283 ? 3.190 -37.304 31.178 1.00 89.81 283 GLU A C 1
ATOM 2152 O O . GLU A 1 283 ? 4.256 -37.924 31.214 1.00 89.81 283 GLU A O 1
ATOM 2157 N N . ARG A 1 284 ? 2.094 -37.771 31.784 1.00 90.25 284 ARG A N 1
ATOM 2158 C CA . ARG A 1 284 ? 2.026 -39.034 32.530 1.00 90.25 284 ARG A CA 1
ATOM 2159 C C . ARG A 1 284 ? 2.312 -40.264 31.665 1.00 90.25 284 ARG A C 1
ATOM 2161 O O . ARG A 1 284 ? 2.767 -41.272 32.203 1.00 90.25 284 ARG A O 1
ATOM 2168 N N . PHE A 1 285 ? 2.016 -40.196 30.371 1.00 89.38 285 PHE A N 1
ATOM 2169 C CA . PHE A 1 285 ? 2.176 -41.307 29.433 1.00 89.38 285 PHE A CA 1
ATOM 2170 C C . PHE A 1 285 ? 3.489 -41.249 28.654 1.00 89.38 285 PHE A C 1
ATOM 2172 O O . PHE A 1 285 ? 3.733 -42.131 27.830 1.00 89.38 285 PHE A O 1
ATOM 2179 N N . HIS A 1 286 ? 4.354 -40.264 28.928 1.00 86.31 286 HIS A N 1
ATOM 2180 C CA . HIS A 1 286 ? 5.713 -40.281 28.397 1.00 86.31 286 HIS A CA 1
ATOM 2181 C C . HIS A 1 286 ? 6.403 -41.596 28.765 1.00 86.31 286 HIS A C 1
ATOM 2183 O O . HIS A 1 286 ? 6.277 -42.038 29.916 1.00 86.31 286 HIS A O 1
ATOM 2189 N N . PRO A 1 287 ? 7.144 -42.220 27.829 1.00 79.00 287 PRO A N 1
ATOM 2190 C CA . PRO A 1 287 ? 7.884 -43.438 28.112 1.00 79.00 287 PRO A CA 1
ATOM 2191 C C . PRO A 1 287 ? 8.715 -43.258 29.380 1.00 79.00 287 PRO A C 1
ATOM 2193 O O . PRO A 1 287 ? 9.437 -42.266 29.529 1.00 79.00 287 PRO A O 1
ATOM 2196 N N . GLN A 1 288 ? 8.606 -44.202 30.317 1.00 61.06 288 GLN A N 1
ATOM 2197 C CA . GLN A 1 288 ? 9.527 -44.212 31.443 1.00 61.06 288 GLN A CA 1
ATOM 2198 C C . GLN A 1 288 ? 10.933 -44.372 30.876 1.00 61.06 288 GLN A C 1
ATOM 2200 O O . GLN A 1 288 ? 11.182 -45.264 30.066 1.00 61.06 288 GLN A O 1
ATOM 2205 N N . TYR A 1 289 ? 11.833 -43.475 31.272 1.00 51.31 289 TYR A N 1
ATOM 2206 C CA . TYR A 1 289 ? 13.236 -43.568 30.913 1.00 51.31 289 TYR A CA 1
ATOM 2207 C C . TYR A 1 289 ? 13.764 -44.931 31.377 1.00 51.31 289 TYR A C 1
ATOM 2209 O O . TYR A 1 289 ? 13.907 -45.169 32.576 1.00 51.31 289 TYR A O 1
ATOM 2217 N N . VAL A 1 290 ? 14.013 -45.831 30.424 1.00 48.38 290 VAL A N 1
ATOM 2218 C CA . VAL A 1 290 ? 14.801 -47.043 30.642 1.00 48.38 290 VAL A CA 1
ATOM 2219 C C . VAL A 1 290 ? 16.236 -46.656 30.295 1.00 48.38 290 VAL A C 1
ATOM 2221 O O . VAL A 1 290 ? 16.513 -46.405 29.117 1.00 48.38 290 VAL A O 1
ATOM 2224 N N . PRO A 1 291 ? 17.149 -46.553 31.277 1.00 39.88 291 PRO A N 1
ATOM 2225 C CA . PRO A 1 291 ? 18.546 -46.271 30.983 1.00 39.88 291 PRO A CA 1
ATOM 2226 C C . PRO A 1 291 ? 19.072 -47.338 30.010 1.00 39.88 291 PRO A C 1
ATOM 2228 O O . PRO A 1 291 ? 19.064 -48.521 30.342 1.00 39.88 291 PRO A O 1
ATOM 2231 N N . GLY A 1 292 ? 19.486 -46.933 28.804 1.00 45.12 292 GLY A N 1
ATOM 2232 C CA . GLY A 1 292 ? 20.159 -47.813 27.836 1.00 45.12 292 GLY A CA 1
ATOM 2233 C C . GLY A 1 292 ? 19.460 -48.086 26.497 1.00 45.12 292 GLY A C 1
ATOM 2234 O O . GLY A 1 292 ? 20.104 -48.665 25.633 1.00 45.12 292 GLY A O 1
ATOM 2235 N N . ASN A 1 293 ? 18.218 -47.644 26.259 1.00 38.25 293 ASN A N 1
ATOM 2236 C CA . ASN A 1 293 ? 17.551 -47.817 24.953 1.00 38.25 293 ASN A CA 1
ATOM 2237 C C . ASN A 1 293 ? 17.112 -46.465 24.354 1.00 38.25 293 ASN A C 1
ATOM 2239 O O . ASN A 1 293 ? 16.023 -45.977 24.653 1.00 38.25 293 ASN A O 1
ATOM 2243 N N . ARG A 1 294 ? 17.934 -45.861 23.480 1.00 34.25 294 ARG A N 1
ATOM 2244 C CA . ARG A 1 294 ? 17.486 -44.792 22.562 1.00 34.25 294 ARG A CA 1
ATOM 2245 C C . ARG A 1 294 ? 16.956 -45.435 21.266 1.00 34.25 294 ARG A C 1
ATOM 2247 O O . ARG A 1 294 ? 17.690 -46.221 20.667 1.00 34.25 294 ARG A O 1
ATOM 2254 N N . PRO A 1 295 ? 15.748 -45.098 20.778 1.00 34.44 295 PRO A N 1
ATOM 2255 C CA . PRO A 1 295 ? 15.388 -45.322 19.383 1.00 34.44 295 PRO A CA 1
ATOM 2256 C C . PRO A 1 295 ? 16.182 -44.357 18.494 1.00 34.44 295 PRO A C 1
ATOM 2258 O O . PRO A 1 295 ? 16.329 -43.177 18.810 1.00 34.44 295 PRO A O 1
ATOM 2261 N N . SER A 1 296 ? 16.711 -44.871 17.389 1.00 39.44 296 SER A N 1
ATOM 2262 C CA . SER A 1 296 ? 17.540 -44.137 16.438 1.00 39.44 296 SER A CA 1
ATOM 2263 C C . SER A 1 296 ? 16.717 -43.214 15.533 1.00 39.44 296 SER A C 1
ATOM 2265 O O . SER A 1 296 ? 15.951 -43.714 14.710 1.00 39.44 296 SER A O 1
ATOM 2267 N N . SER A 1 297 ? 16.968 -41.904 15.583 1.00 32.59 297 SER A N 1
ATOM 2268 C CA . SER A 1 297 ? 16.996 -41.052 14.382 1.00 32.59 297 SER A CA 1
ATOM 2269 C C . SER A 1 297 ? 17.601 -39.669 14.666 1.00 32.59 297 SER A C 1
ATOM 2271 O O . SER A 1 297 ? 17.052 -38.901 15.449 1.00 32.59 297 SER A O 1
ATOM 2273 N N . SER A 1 298 ? 18.703 -39.396 13.954 1.00 32.78 298 SER A N 1
ATOM 2274 C CA . SER A 1 298 ? 19.274 -38.096 13.550 1.00 32.78 298 SER A CA 1
ATOM 2275 C C . SER A 1 298 ? 19.715 -37.079 14.619 1.00 32.78 298 SER A C 1
ATOM 2277 O O . SER A 1 298 ? 18.931 -36.248 15.059 1.00 32.78 298 SER A O 1
ATOM 2279 N N . THR A 1 299 ? 21.032 -37.110 14.884 1.00 33.41 299 THR A N 1
ATOM 2280 C CA . THR A 1 299 ? 21.970 -35.974 15.073 1.00 33.41 299 THR A CA 1
ATOM 2281 C C . THR A 1 299 ? 21.572 -34.841 16.023 1.00 33.41 299 THR A C 1
ATOM 2283 O O . THR A 1 299 ? 20.885 -33.911 15.612 1.00 33.41 299 THR A O 1
ATOM 2286 N N . ILE A 1 300 ? 22.111 -34.877 17.249 1.00 30.16 300 ILE A N 1
ATOM 2287 C CA . ILE A 1 300 ? 23.229 -34.047 17.763 1.00 30.16 300 ILE A CA 1
ATOM 2288 C C . ILE A 1 300 ? 23.535 -34.580 19.185 1.00 30.16 300 ILE A C 1
ATOM 2290 O O . ILE A 1 300 ? 22.723 -34.427 20.094 1.00 30.16 300 ILE A O 1
ATOM 2294 N N . ASP A 1 301 ? 24.668 -35.270 19.357 1.00 31.81 301 ASP A N 1
ATOM 2295 C CA . ASP A 1 301 ? 25.427 -35.255 20.623 1.00 31.81 301 ASP A CA 1
ATOM 2296 C C . ASP A 1 301 ? 26.308 -33.977 20.534 1.00 31.81 301 ASP A C 1
ATOM 2298 O O . ASP A 1 301 ? 26.660 -33.578 19.426 1.00 31.81 301 ASP A O 1
ATOM 2302 N N . GLU A 1 302 ? 26.606 -33.193 21.569 1.00 32.47 302 GLU A N 1
ATOM 2303 C CA . GLU A 1 302 ? 27.250 -33.513 22.844 1.00 32.47 302 GLU A CA 1
ATOM 2304 C C . GLU A 1 302 ? 26.920 -32.407 23.870 1.00 32.47 302 GLU A C 1
ATOM 2306 O O . GLU A 1 302 ? 26.927 -31.233 23.519 1.00 32.47 302 GLU A O 1
ATOM 2311 N N . ASP A 1 303 ? 26.577 -32.805 25.102 1.00 31.53 303 ASP A N 1
ATOM 2312 C CA . ASP A 1 303 ? 26.884 -32.127 26.382 1.00 31.53 303 ASP A CA 1
ATOM 2313 C C . ASP A 1 303 ? 25.923 -32.630 27.462 1.00 31.53 303 ASP A C 1
ATOM 2315 O O . ASP A 1 303 ? 24.904 -32.016 27.750 1.00 31.53 303 ASP A O 1
ATOM 2319 N N . MET A 1 304 ? 26.226 -33.790 28.047 1.00 29.94 304 MET A N 1
ATOM 2320 C CA . MET A 1 304 ? 25.759 -34.194 29.382 1.00 29.94 304 MET A CA 1
ATOM 2321 C C . MET A 1 304 ? 26.641 -35.363 29.852 1.00 29.94 304 MET A C 1
ATOM 2323 O O . MET A 1 304 ? 26.209 -36.515 29.926 1.00 29.94 304 MET A O 1
ATOM 2327 N N . ALA A 1 305 ? 27.899 -35.066 30.164 1.00 30.69 305 ALA A N 1
ATOM 2328 C CA . ALA A 1 305 ? 28.738 -35.917 30.994 1.00 30.69 305 ALA A CA 1
ATOM 2329 C C . ALA A 1 305 ? 29.270 -35.068 32.148 1.00 30.69 305 ALA A C 1
ATOM 2331 O O . ALA A 1 305 ? 30.319 -34.465 32.024 1.00 30.69 305 ALA A O 1
ATOM 2332 N N . GLU A 1 306 ? 28.495 -34.980 33.229 1.00 29.02 306 GLU A N 1
ATOM 2333 C CA . GLU A 1 306 ? 28.961 -35.016 34.622 1.00 29.02 306 GLU A CA 1
ATOM 2334 C C . GLU A 1 306 ? 27.816 -34.613 35.551 1.00 29.02 306 GLU A C 1
ATOM 2336 O O . GLU A 1 306 ? 27.397 -33.464 35.601 1.00 29.02 306 GLU A O 1
ATOM 2341 N N . GLN A 1 307 ? 27.282 -35.603 36.266 1.00 26.91 307 GLN A N 1
ATOM 2342 C CA . GLN A 1 307 ? 27.022 -35.569 37.709 1.00 26.91 307 GLN A CA 1
ATOM 2343 C C . GLN A 1 307 ? 26.252 -36.843 38.071 1.00 26.91 307 GLN A C 1
ATOM 2345 O O . GLN A 1 307 ? 25.029 -36.943 37.969 1.00 26.91 307 GLN A O 1
ATOM 2350 N N . SER A 1 308 ? 27.004 -37.864 38.480 1.00 25.75 308 SER A N 1
ATOM 2351 C CA . SER A 1 308 ? 26.455 -39.029 39.168 1.00 25.75 308 SER A CA 1
ATOM 2352 C C . SER A 1 308 ? 25.947 -38.628 40.562 1.00 25.75 308 SER A C 1
ATOM 2354 O O . SER A 1 308 ? 26.636 -37.875 41.255 1.00 25.75 308 SER A O 1
ATOM 2356 N N . PRO A 1 309 ? 24.811 -39.166 41.031 1.00 31.64 309 PRO A N 1
ATOM 2357 C CA . PRO A 1 309 ? 24.241 -38.811 42.323 1.00 31.64 309 PRO A CA 1
ATOM 2358 C C . PRO A 1 309 ? 24.941 -39.557 43.466 1.00 31.64 309 PRO A C 1
ATOM 2360 O O . PRO A 1 309 ? 25.000 -40.789 43.494 1.00 31.64 309 PRO A O 1
ATOM 2363 N N . THR A 1 310 ? 25.416 -38.824 44.473 1.00 27.53 310 THR A N 1
ATOM 2364 C CA . THR A 1 310 ? 25.768 -39.407 45.770 1.00 27.53 310 THR A CA 1
ATOM 2365 C C . THR A 1 310 ? 24.498 -39.763 46.538 1.00 27.53 310 THR A C 1
ATOM 2367 O O . THR A 1 310 ? 23.789 -38.940 47.108 1.00 27.53 310 THR A O 1
ATOM 2370 N N . THR A 1 311 ? 24.231 -41.061 46.540 1.00 26.12 311 THR A N 1
ATOM 2371 C CA . THR A 1 311 ? 23.334 -41.808 47.417 1.00 26.12 311 THR A CA 1
ATOM 2372 C C . THR A 1 311 ? 23.258 -41.249 48.849 1.00 26.12 311 THR A C 1
ATOM 2374 O O . THR A 1 311 ? 24.219 -41.338 49.611 1.00 26.12 311 THR A O 1
ATOM 2377 N N . ARG A 1 312 ? 22.068 -40.814 49.282 1.00 24.77 312 ARG A N 1
ATOM 2378 C CA . ARG A 1 312 ? 21.636 -40.941 50.685 1.00 24.77 312 ARG A CA 1
ATOM 2379 C C . ARG A 1 312 ? 20.270 -41.615 50.737 1.00 24.77 312 ARG A C 1
ATOM 2381 O O . ARG A 1 312 ? 19.246 -41.024 50.418 1.00 24.77 312 ARG A O 1
ATOM 2388 N N . ARG A 1 313 ? 20.283 -42.886 51.147 1.00 22.70 313 ARG A N 1
ATOM 2389 C CA . ARG A 1 313 ? 19.104 -43.635 51.592 1.00 22.70 313 ARG A CA 1
ATOM 2390 C C . ARG A 1 313 ? 18.614 -43.054 52.919 1.00 22.70 313 ARG A C 1
ATOM 2392 O O . ARG A 1 313 ? 19.405 -42.973 53.851 1.00 22.70 313 ARG A O 1
ATOM 2399 N N . PHE A 1 314 ? 17.311 -42.812 53.034 1.00 23.44 314 PHE A N 1
ATOM 2400 C CA . PHE A 1 314 ? 16.578 -43.083 54.270 1.00 23.44 314 PHE A CA 1
ATOM 2401 C C . PHE A 1 314 ? 15.265 -43.807 53.962 1.00 23.44 314 PHE A C 1
ATOM 2403 O O . PHE A 1 314 ? 14.587 -43.542 52.973 1.00 23.44 314 PHE A O 1
ATOM 2410 N N . SER A 1 315 ? 15.007 -44.801 54.803 1.00 22.78 315 SER A N 1
ATOM 2411 C CA . SER A 1 315 ? 14.015 -45.863 54.693 1.00 22.78 315 SER A CA 1
ATOM 2412 C C . SER A 1 315 ? 12.655 -45.443 55.260 1.00 22.78 315 SER A C 1
ATOM 2414 O O . SER A 1 315 ? 12.594 -44.866 56.337 1.00 22.78 315 SER A O 1
ATOM 2416 N N . THR A 1 316 ? 11.596 -45.797 54.524 1.00 30.58 316 THR A N 1
ATOM 2417 C CA . THR A 1 316 ? 10.247 -46.256 54.938 1.00 30.58 316 THR A CA 1
ATOM 2418 C C . THR A 1 316 ? 9.614 -45.778 56.258 1.00 30.58 316 THR A C 1
ATOM 2420 O O . THR A 1 316 ? 10.094 -46.146 57.325 1.00 30.58 316 THR A O 1
ATOM 2423 N N . ALA A 1 317 ? 8.389 -45.231 56.176 1.00 24.48 317 ALA A N 1
ATOM 2424 C CA . ALA A 1 317 ? 7.233 -45.705 56.960 1.00 24.48 317 ALA A CA 1
ATOM 2425 C C . ALA A 1 317 ? 5.889 -45.095 56.484 1.00 24.48 317 ALA A C 1
ATOM 2427 O O . ALA A 1 317 ? 5.677 -43.896 56.589 1.00 24.48 317 ALA A O 1
ATOM 2428 N N . HIS A 1 318 ? 4.995 -45.983 56.035 1.00 26.11 318 HIS A N 1
ATOM 2429 C CA . HIS A 1 318 ? 3.528 -45.982 56.181 1.00 26.11 318 HIS A CA 1
ATOM 2430 C C . HIS A 1 318 ? 2.669 -44.812 55.663 1.00 26.11 318 HIS A C 1
ATOM 2432 O O . HIS A 1 318 ? 2.659 -43.714 56.205 1.00 26.11 318 HIS A O 1
ATOM 2438 N N . GLY A 1 319 ? 1.790 -45.149 54.711 1.00 23.86 319 GLY A N 1
ATOM 2439 C CA . GLY A 1 319 ? 0.594 -44.369 54.397 1.00 23.86 319 GLY A CA 1
ATOM 2440 C C . GLY A 1 319 ? -0.025 -44.720 53.048 1.00 23.86 319 GLY A C 1
ATOM 2441 O O . GLY A 1 319 ? -0.027 -43.894 52.144 1.00 23.86 319 GLY A O 1
ATOM 2442 N N . VAL A 1 320 ? -0.541 -45.943 52.896 1.00 25.08 320 VAL A N 1
ATOM 2443 C CA . VAL A 1 320 ? -1.466 -46.269 51.802 1.00 25.08 320 VAL A CA 1
ATOM 2444 C C . VAL A 1 320 ? -2.720 -45.410 51.989 1.00 25.08 320 VAL A C 1
ATOM 2446 O O . VAL A 1 320 ? -3.499 -45.657 52.901 1.00 25.08 320 VAL A O 1
ATOM 2449 N N . PHE A 1 321 ? -2.911 -44.412 51.128 1.00 21.48 321 PHE A N 1
ATOM 2450 C CA . PHE A 1 321 ? -4.222 -43.828 50.857 1.00 21.48 321 PHE A CA 1
ATOM 2451 C C . PHE A 1 321 ? -4.545 -44.075 49.389 1.00 21.48 321 PHE A C 1
ATOM 2453 O O . PHE A 1 321 ? -4.078 -43.384 48.485 1.00 21.48 321 PHE A O 1
ATOM 2460 N N . THR A 1 322 ? -5.341 -45.111 49.162 1.00 24.75 322 THR A N 1
ATOM 2461 C CA . THR A 1 322 ? -6.134 -45.281 47.951 1.00 24.75 322 THR A CA 1
ATOM 2462 C C . THR A 1 322 ? -7.086 -44.090 47.831 1.00 24.75 322 THR A C 1
ATOM 2464 O O . THR A 1 322 ? -7.985 -43.943 48.657 1.00 24.75 322 THR A O 1
ATOM 2467 N N . PHE A 1 323 ? -6.900 -43.231 46.827 1.00 23.20 323 PHE A N 1
ATOM 2468 C CA . PHE A 1 323 ? -7.924 -42.264 46.430 1.00 23.20 323 PHE A CA 1
ATOM 2469 C C . PHE A 1 323 ? -8.731 -42.860 45.279 1.00 23.20 323 PHE A C 1
ATOM 2471 O O . PHE A 1 323 ? -8.261 -42.941 44.144 1.00 23.20 323 PHE A O 1
ATOM 2478 N N . GLU A 1 324 ? -9.939 -43.313 45.609 1.00 28.00 324 GLU A N 1
ATOM 2479 C CA . GLU A 1 324 ? -10.965 -43.696 44.646 1.00 28.00 324 GLU A CA 1
ATOM 2480 C C . GLU A 1 324 ? -11.323 -42.515 43.732 1.00 28.00 324 GLU A C 1
ATOM 2482 O O . GLU A 1 324 ? -11.429 -41.355 44.141 1.00 28.00 324 GLU A O 1
ATOM 2487 N N . SER A 1 325 ? -11.518 -42.840 42.460 1.00 33.66 325 SER A N 1
ATOM 2488 C CA . SER A 1 325 ? -11.664 -41.961 41.302 1.00 33.66 325 SER A CA 1
ATOM 2489 C C . SER A 1 325 ? -13.019 -41.240 41.197 1.00 33.66 325 SER A C 1
ATOM 2491 O O . SER A 1 325 ? -13.556 -41.103 40.099 1.00 33.66 325 SER A O 1
ATOM 2493 N N . SER A 1 326 ? -13.599 -40.768 42.304 1.00 29.75 326 SER A N 1
ATOM 2494 C CA . SER A 1 326 ? -14.985 -40.255 42.309 1.00 29.75 326 SER A CA 1
ATOM 2495 C C . SER A 1 326 ? -15.172 -38.852 42.904 1.00 29.75 326 SER A C 1
ATOM 2497 O O . SER A 1 326 ? -16.243 -38.268 42.754 1.00 29.75 326 SER A O 1
ATOM 2499 N N . SER A 1 327 ? -14.151 -38.246 43.515 1.00 32.97 327 SER A N 1
ATOM 2500 C CA . SER A 1 327 ? -14.282 -36.956 44.219 1.00 32.97 327 SER A CA 1
ATOM 2501 C C . SER A 1 327 ? -14.044 -35.714 43.343 1.00 32.97 327 SER A C 1
ATOM 2503 O O . SER A 1 327 ? -14.701 -34.692 43.546 1.00 32.97 327 SER A O 1
ATOM 2505 N N . THR A 1 328 ? -13.195 -35.786 42.314 1.00 34.72 328 THR A N 1
ATOM 2506 C CA . THR A 1 328 ? -12.880 -34.623 41.453 1.00 34.72 328 THR A CA 1
ATOM 2507 C C . THR A 1 328 ? -13.993 -34.314 40.444 1.00 34.72 328 THR A C 1
ATOM 2509 O O . THR A 1 328 ? -14.323 -33.151 40.220 1.00 34.72 328 THR A O 1
ATOM 2512 N N . ILE A 1 329 ? -14.648 -35.348 39.902 1.00 34.47 329 ILE A N 1
ATOM 2513 C CA . ILE A 1 329 ? -15.783 -35.205 38.970 1.00 34.47 329 ILE A CA 1
ATOM 2514 C C . ILE A 1 329 ? -17.038 -34.703 39.713 1.00 34.47 329 ILE A C 1
ATOM 2516 O O . ILE A 1 329 ? -17.780 -33.866 39.196 1.00 34.47 329 ILE A O 1
ATOM 2520 N N . TYR A 1 330 ? -17.241 -35.132 40.965 1.00 32.12 330 TYR A N 1
ATOM 2521 C CA . TYR A 1 330 ? -18.361 -34.689 41.803 1.00 32.12 330 TYR A CA 1
ATOM 2522 C C . TYR A 1 330 ? -18.221 -33.227 42.270 1.00 32.12 330 TYR A C 1
ATOM 2524 O O . TYR A 1 330 ? -19.213 -32.497 42.317 1.00 32.12 330 TYR A O 1
ATOM 2532 N N . MET A 1 331 ? -16.999 -32.751 42.547 1.00 32.50 331 MET A N 1
ATOM 2533 C CA . MET A 1 331 ? -16.751 -31.340 42.888 1.00 32.50 331 MET A CA 1
ATOM 2534 C C . MET A 1 331 ? -16.970 -30.395 41.695 1.00 32.50 331 MET A C 1
ATOM 2536 O O . MET A 1 331 ? -17.530 -29.312 41.872 1.00 32.50 331 MET A O 1
ATOM 2540 N N . PHE A 1 332 ? -16.632 -30.832 40.478 1.00 31.56 332 PHE A N 1
ATOM 2541 C CA . PHE A 1 332 ? -16.852 -30.061 39.249 1.00 31.56 332 PHE A CA 1
ATOM 2542 C C . PHE A 1 332 ? -18.351 -29.934 38.903 1.00 31.56 332 PHE A C 1
ATOM 2544 O O . PHE A 1 332 ? -18.835 -28.852 38.573 1.00 31.56 332 PHE A O 1
ATOM 2551 N N . ALA A 1 333 ? -19.127 -31.011 39.085 1.00 30.44 333 ALA A N 1
ATOM 2552 C CA . ALA A 1 333 ? -20.580 -31.003 38.887 1.00 30.44 333 ALA A CA 1
ATOM 2553 C C . ALA A 1 333 ? -21.344 -30.201 39.964 1.00 30.44 333 ALA A C 1
ATOM 2555 O O . ALA A 1 333 ? -22.390 -29.610 39.681 1.00 30.44 333 ALA A O 1
ATOM 2556 N N . LYS A 1 334 ? -20.823 -30.140 41.199 1.00 28.70 334 LYS A N 1
ATOM 2557 C CA . LYS A 1 334 ? -21.408 -29.353 42.296 1.00 28.70 334 LYS A CA 1
ATOM 2558 C C . LYS A 1 334 ? -21.175 -27.848 42.115 1.00 28.70 334 LYS A C 1
ATOM 2560 O O . LYS A 1 334 ? -22.086 -27.068 42.384 1.00 28.70 334 LYS A O 1
ATOM 2565 N N . ALA A 1 335 ? -20.021 -27.431 41.590 1.00 32.03 335 ALA A N 1
ATOM 2566 C CA . ALA A 1 335 ? -19.740 -26.024 41.284 1.00 32.03 335 ALA A CA 1
ATOM 2567 C C . ALA A 1 335 ? -20.675 -25.458 40.194 1.00 32.03 335 ALA A C 1
ATOM 2569 O O . ALA A 1 335 ? -21.176 -24.345 40.333 1.00 32.03 335 ALA A O 1
ATOM 2570 N N . LEU A 1 336 ? -21.005 -26.262 39.175 1.00 29.95 336 LEU A N 1
ATOM 2571 C CA . LEU A 1 336 ? -21.940 -25.884 38.106 1.00 29.95 336 LEU A CA 1
ATOM 2572 C C . LEU A 1 336 ? -23.406 -25.779 38.567 1.00 29.95 336 LEU A C 1
ATOM 2574 O O . LEU A 1 336 ? -24.165 -24.988 38.015 1.00 29.95 336 LEU A O 1
ATOM 2578 N N . ARG A 1 337 ? -23.820 -26.534 39.594 1.00 29.80 337 ARG A N 1
ATOM 2579 C CA . ARG A 1 337 ? -25.202 -26.493 40.118 1.00 29.80 337 ARG A CA 1
ATOM 2580 C C . ARG A 1 337 ? -25.453 -25.428 41.190 1.00 29.80 337 ARG A C 1
ATOM 2582 O O . ARG A 1 337 ? -26.609 -25.139 41.478 1.00 29.80 337 ARG A O 1
ATOM 2589 N N . SER A 1 338 ? -24.414 -24.835 41.778 1.00 30.28 338 SER A N 1
ATOM 2590 C CA . SER A 1 338 ? -24.565 -23.999 42.983 1.00 30.28 338 SER A CA 1
ATOM 2591 C C . SER A 1 338 ? -24.865 -22.511 42.728 1.00 30.28 338 SER A C 1
ATOM 2593 O O . SER A 1 338 ? -25.116 -21.801 43.692 1.00 30.28 338 SER A O 1
ATOM 2595 N N . ASN A 1 339 ? -24.881 -22.019 41.479 1.00 34.03 339 ASN A N 1
ATOM 2596 C CA . ASN A 1 339 ? -24.992 -20.573 41.185 1.00 34.03 339 ASN A CA 1
ATOM 2597 C C . ASN A 1 339 ? -26.150 -20.164 40.250 1.00 34.03 339 ASN A C 1
ATOM 2599 O O . ASN A 1 339 ? -26.150 -19.067 39.699 1.00 34.03 339 ASN A O 1
ATOM 2603 N N . VAL A 1 340 ? -27.187 -20.994 40.111 1.00 28.28 340 VAL A N 1
ATOM 2604 C CA . VAL A 1 340 ? -28.367 -20.670 39.277 1.00 28.28 340 VAL A CA 1
ATOM 2605 C C . VAL A 1 340 ? -29.295 -19.618 39.923 1.00 28.28 340 VAL A C 1
ATOM 2607 O O . VAL A 1 340 ? -30.081 -18.980 39.230 1.00 28.28 340 VAL A O 1
ATOM 2610 N N . HIS A 1 341 ? -29.170 -19.339 41.226 1.00 29.86 341 HIS A N 1
ATOM 2611 C CA . HIS A 1 341 ? -30.082 -18.421 41.932 1.00 29.86 341 HIS A CA 1
ATOM 2612 C C . HIS A 1 341 ? -29.577 -16.983 42.135 1.00 29.86 341 HIS A C 1
ATOM 2614 O O . HIS A 1 341 ? -30.353 -16.137 42.568 1.00 29.86 341 HIS A O 1
ATOM 2620 N N . VAL A 1 342 ? -28.334 -16.658 41.767 1.00 30.25 342 VAL A N 1
ATOM 2621 C CA . VAL A 1 342 ? -27.817 -15.273 41.870 1.00 30.25 342 VAL A CA 1
ATOM 2622 C C . VAL A 1 342 ? -28.101 -14.455 40.597 1.00 30.25 342 VAL A C 1
ATOM 2624 O O . VAL A 1 342 ? -28.150 -13.231 40.638 1.00 30.25 342 VAL A O 1
ATOM 2627 N N . VAL A 1 343 ? -28.411 -15.118 39.477 1.00 29.78 343 VAL A N 1
ATOM 2628 C CA . VAL A 1 343 ? -28.706 -14.473 38.180 1.00 29.78 343 VAL A CA 1
ATOM 2629 C C . VAL A 1 343 ? -30.165 -13.985 38.073 1.00 29.78 343 VAL A C 1
ATOM 2631 O O . VAL A 1 343 ? -30.471 -13.113 37.267 1.00 29.78 343 VAL A O 1
ATOM 2634 N N . ALA A 1 344 ? -31.073 -14.468 38.929 1.00 27.22 344 ALA A N 1
ATOM 2635 C CA . ALA A 1 344 ? -32.503 -14.133 38.863 1.00 27.22 344 ALA A CA 1
ATOM 2636 C C . ALA A 1 344 ? -32.929 -12.914 39.716 1.00 27.22 344 ALA A C 1
ATOM 2638 O O . ALA A 1 344 ? -34.060 -12.454 39.594 1.00 27.22 344 ALA A O 1
ATOM 2639 N N . GLY A 1 345 ? -32.055 -12.379 40.577 1.00 28.19 345 GLY A N 1
ATOM 2640 C CA . GLY A 1 345 ? -32.430 -11.363 41.576 1.00 28.19 345 GLY A CA 1
ATOM 2641 C C . GLY A 1 345 ? -32.307 -9.896 41.147 1.00 28.19 345 GLY A C 1
ATOM 2642 O O . GLY A 1 345 ? -32.838 -9.027 41.829 1.00 28.19 345 GLY A O 1
ATOM 2643 N N . VAL A 1 346 ? -31.623 -9.593 40.039 1.00 29.33 346 VAL A N 1
ATOM 2644 C CA . VAL A 1 346 ? -31.264 -8.200 39.680 1.00 29.33 346 VAL A CA 1
ATOM 2645 C C . VAL A 1 346 ? -32.018 -7.687 38.439 1.00 29.33 346 VAL A C 1
ATOM 2647 O O . VAL A 1 346 ? -32.124 -6.484 38.230 1.00 29.33 346 VAL A O 1
ATOM 2650 N N . GLY A 1 347 ? -32.638 -8.574 37.651 1.00 26.78 347 GLY A N 1
ATOM 2651 C CA . GLY A 1 347 ? -33.334 -8.226 36.400 1.00 26.78 347 GLY A CA 1
ATOM 2652 C C . GLY A 1 347 ? -34.742 -7.628 36.543 1.00 26.78 347 GLY A C 1
ATOM 2653 O O . GLY A 1 347 ? -35.365 -7.305 35.536 1.00 26.78 347 GLY A O 1
ATOM 2654 N N . ALA A 1 348 ? -35.270 -7.477 37.761 1.00 27.98 348 ALA A N 1
ATOM 2655 C CA . ALA A 1 348 ? -36.674 -7.111 37.979 1.00 27.98 348 ALA A CA 1
ATOM 2656 C C . ALA A 1 348 ? -36.942 -5.606 38.200 1.00 27.98 348 ALA A C 1
ATOM 2658 O O . ALA A 1 348 ? -38.088 -5.240 38.443 1.00 27.98 348 ALA A O 1
ATOM 2659 N N . PHE A 1 349 ? -35.940 -4.719 38.110 1.00 28.39 349 PHE A N 1
ATOM 2660 C CA . PHE A 1 349 ? -36.119 -3.300 38.477 1.00 28.39 349 PHE A CA 1
ATOM 2661 C C . PHE A 1 349 ? -36.005 -2.284 37.322 1.00 28.39 349 PHE A C 1
ATOM 2663 O O . PHE A 1 349 ? -36.077 -1.085 37.564 1.00 28.39 349 PHE A O 1
ATOM 2670 N N . THR A 1 350 ? -35.871 -2.714 36.062 1.00 27.77 350 THR A N 1
ATOM 2671 C CA . THR A 1 350 ? -35.566 -1.782 34.947 1.00 27.77 350 THR A CA 1
ATOM 2672 C C . THR A 1 350 ? -36.513 -1.846 33.743 1.00 27.77 350 THR A C 1
ATOM 2674 O O . THR A 1 350 ? -36.290 -1.143 32.765 1.00 27.77 350 THR A O 1
ATOM 2677 N N . LEU A 1 351 ? -37.592 -2.637 33.796 1.00 27.36 351 LEU A N 1
ATOM 2678 C CA . LEU A 1 351 ? -38.536 -2.825 32.674 1.00 27.36 351 LEU A CA 1
ATOM 2679 C C . LEU A 1 351 ? -39.882 -2.087 32.821 1.00 27.36 351 LEU A C 1
ATOM 2681 O O . LEU A 1 351 ? -40.865 -2.436 32.171 1.00 27.36 351 LEU A O 1
ATOM 2685 N N . GLY A 1 352 ? -39.936 -1.038 33.642 1.00 28.77 352 GLY A N 1
ATOM 2686 C CA . GLY A 1 352 ? -41.060 -0.102 33.682 1.00 28.77 352 GLY A CA 1
ATOM 2687 C C . GLY A 1 352 ? -40.598 1.290 33.261 1.00 28.77 352 GLY A C 1
ATOM 2688 O O . GLY A 1 352 ? -39.649 1.786 33.855 1.00 28.77 352 GLY A O 1
ATOM 2689 N N . ILE A 1 353 ? -41.318 1.916 32.315 1.00 26.28 353 ILE A N 1
ATOM 2690 C CA . ILE A 1 353 ? -41.065 3.221 31.649 1.00 26.28 353 ILE A CA 1
ATOM 2691 C C . ILE A 1 353 ? -40.195 3.038 30.382 1.00 26.28 353 ILE A C 1
ATOM 2693 O O . ILE A 1 353 ? -39.034 2.684 30.481 1.00 26.28 353 ILE A O 1
ATOM 2697 N N . ALA A 1 354 ? -40.634 3.233 29.137 1.00 26.59 354 ALA A N 1
ATOM 2698 C CA . ALA A 1 354 ? -41.822 3.870 28.590 1.00 26.59 354 ALA A CA 1
ATOM 2699 C C . ALA A 1 354 ? -42.148 3.265 27.212 1.00 26.59 354 ALA A C 1
ATOM 2701 O O . ALA A 1 354 ? -41.295 3.192 26.330 1.00 26.59 354 ALA A O 1
ATOM 2702 N N . GLY A 1 355 ? -43.410 2.883 27.025 1.00 26.42 355 GLY A N 1
ATOM 2703 C CA . GLY A 1 355 ? -44.026 2.792 25.708 1.00 26.42 355 GLY A CA 1
ATOM 2704 C C . GLY A 1 355 ? -44.623 4.144 25.321 1.00 26.42 355 GLY A C 1
ATOM 2705 O O . GLY A 1 355 ? -45.134 4.865 26.176 1.00 26.42 355 GLY A O 1
ATOM 2706 N N . GLY A 1 356 ? -44.596 4.463 24.028 1.00 25.66 356 GLY A N 1
ATOM 2707 C CA . GLY A 1 356 ? -45.386 5.556 23.472 1.00 25.66 356 GLY A CA 1
ATOM 2708 C C . GLY A 1 356 ? -44.810 6.129 22.185 1.00 25.66 356 GLY A C 1
ATOM 2709 O O . GLY A 1 356 ? -43.939 6.986 22.244 1.00 25.66 356 GLY A O 1
ATOM 2710 N N . LEU A 1 357 ? -45.348 5.699 21.038 1.00 28.19 357 LEU A N 1
ATOM 2711 C CA . LEU A 1 357 ? -46.097 6.542 20.085 1.00 28.19 357 LEU A CA 1
ATOM 2712 C C . LEU A 1 357 ? -46.093 5.911 18.680 1.00 28.19 357 LEU A C 1
ATOM 2714 O O . LEU A 1 357 ? -45.140 6.018 17.918 1.00 28.19 357 LEU A O 1
ATOM 2718 N N . ASN A 1 358 ? -47.222 5.283 18.344 1.00 32.28 358 ASN A N 1
ATOM 2719 C CA . ASN A 1 358 ? -47.644 4.970 16.979 1.00 32.28 358 ASN A CA 1
ATOM 2720 C C . ASN A 1 358 ? -48.281 6.216 16.345 1.00 32.28 358 ASN A C 1
ATOM 2722 O O . ASN A 1 358 ? -49.177 6.787 16.966 1.00 32.28 358 ASN A O 1
ATOM 2726 N N . ARG A 1 359 ? -47.947 6.548 15.088 1.00 28.02 359 ARG A N 1
ATOM 2727 C CA . ARG A 1 359 ? -48.871 7.184 14.121 1.00 28.02 359 ARG A CA 1
ATOM 2728 C C . ARG A 1 359 ? -48.485 6.852 12.662 1.00 28.02 359 ARG A C 1
ATOM 2730 O O . ARG A 1 359 ? -47.317 6.567 12.414 1.00 28.02 359 ARG A O 1
ATOM 2737 N N . PRO A 1 360 ? -49.460 6.828 11.728 1.00 33.94 360 PRO A N 1
ATOM 2738 C CA . PRO A 1 360 ? -49.344 6.155 10.434 1.00 33.94 360 PRO A CA 1
ATOM 2739 C C . PRO A 1 360 ? -48.749 7.043 9.331 1.00 33.94 360 PRO A C 1
ATOM 2741 O O . PRO A 1 360 ? -48.852 8.267 9.375 1.00 33.94 360 PRO A O 1
ATOM 2744 N N . ALA A 1 361 ? -48.156 6.389 8.331 1.00 33.16 361 ALA A N 1
ATOM 2745 C CA . ALA A 1 361 ? -47.559 6.999 7.150 1.00 33.16 361 ALA A CA 1
ATOM 2746 C C . ALA A 1 361 ? -48.615 7.378 6.098 1.00 33.16 361 ALA A C 1
ATOM 2748 O O . ALA A 1 361 ? -49.456 6.553 5.743 1.00 33.16 361 ALA A O 1
ATOM 2749 N N . THR A 1 362 ? -48.508 8.591 5.549 1.00 31.69 362 THR A N 1
ATOM 2750 C CA . THR A 1 362 ? -49.137 8.981 4.278 1.00 31.69 362 THR A CA 1
ATOM 2751 C C . THR A 1 362 ? -48.128 9.708 3.381 1.00 31.69 362 THR A C 1
ATOM 2753 O O . THR A 1 362 ? -47.495 10.667 3.805 1.00 31.69 362 THR A O 1
ATOM 2756 N N . GLU A 1 363 ? -48.006 9.149 2.177 1.00 35.28 363 GLU A N 1
ATOM 2757 C CA . GLU A 1 363 ? -47.451 9.542 0.870 1.00 35.28 363 GLU A CA 1
ATOM 2758 C C . GLU A 1 363 ? -46.522 10.763 0.640 1.00 35.28 363 GLU A C 1
ATOM 2760 O O . GLU A 1 363 ? -46.780 11.901 1.015 1.00 35.28 363 GLU A O 1
ATOM 2765 N N . SER A 1 364 ? -45.482 10.446 -0.151 1.00 40.84 364 SER A N 1
ATOM 2766 C CA . SER A 1 364 ? -44.645 11.265 -1.046 1.00 40.84 364 SER A CA 1
ATOM 2767 C C . SER A 1 364 ? -43.840 12.433 -0.470 1.00 40.84 364 SER A C 1
ATOM 2769 O O . SER A 1 364 ? -44.047 13.595 -0.809 1.00 40.84 364 SER A O 1
ATOM 2771 N N . SER A 1 365 ? -42.779 12.107 0.259 1.00 38.97 365 SER A N 1
ATOM 2772 C CA . SER A 1 365 ? -41.500 12.807 0.121 1.00 38.97 365 SER A CA 1
ATOM 2773 C C . SER A 1 365 ? -40.404 11.792 0.458 1.00 38.97 365 SER A C 1
ATOM 2775 O O . SER A 1 365 ? -40.582 10.959 1.349 1.00 38.97 365 SER A O 1
ATOM 2777 N N . SER A 1 366 ? -39.328 11.730 -0.329 1.00 49.16 366 SER A N 1
ATOM 2778 C CA . SER A 1 366 ? -38.253 10.777 -0.047 1.00 49.16 366 SER A CA 1
ATOM 2779 C C . SER A 1 366 ? -37.687 11.075 1.344 1.00 49.16 366 SER A C 1
ATOM 2781 O O . SER A 1 366 ? -37.664 12.224 1.785 1.00 49.16 366 SER A O 1
ATOM 2783 N N . THR A 1 367 ? -37.192 10.065 2.056 1.00 45.19 367 THR A N 1
ATOM 2784 C CA . THR A 1 367 ? -36.534 10.249 3.363 1.00 45.19 367 THR A CA 1
ATOM 2785 C C . THR A 1 367 ? -35.486 11.374 3.315 1.00 45.19 367 THR A C 1
ATOM 2787 O O . THR A 1 367 ? -35.275 12.082 4.291 1.00 45.19 367 THR A O 1
ATOM 2790 N N . HIS A 1 368 ? -34.895 11.603 2.139 1.00 39.28 368 HIS A N 1
ATOM 2791 C CA . HIS A 1 368 ? -33.965 12.685 1.851 1.00 39.28 368 HIS A CA 1
ATOM 2792 C C . HIS A 1 368 ? -34.599 14.092 1.844 1.00 39.28 368 HIS A C 1
ATOM 2794 O O . HIS A 1 368 ? -34.016 15.017 2.405 1.00 39.28 368 HIS A O 1
ATOM 2800 N N . SER A 1 369 ? -35.796 14.280 1.272 1.00 42.88 369 SER A N 1
ATOM 2801 C CA . SER A 1 369 ? -36.490 15.578 1.314 1.00 42.88 369 SER A CA 1
ATOM 2802 C C . SER A 1 369 ? -36.970 15.932 2.720 1.00 42.88 369 SER A C 1
ATOM 2804 O O . SER A 1 369 ? -36.827 17.080 3.132 1.00 42.88 369 SER A O 1
ATOM 2806 N N . ALA A 1 370 ? -37.445 14.946 3.488 1.00 42.28 370 ALA A N 1
ATOM 2807 C CA . ALA A 1 370 ? -37.828 15.154 4.885 1.00 42.28 370 ALA A CA 1
ATOM 2808 C C . ALA A 1 370 ? -36.618 15.532 5.762 1.00 42.28 370 ALA A C 1
ATOM 2810 O O . ALA A 1 370 ? -36.707 16.438 6.589 1.00 42.28 370 ALA A O 1
ATOM 2811 N N . LEU A 1 371 ? -35.463 14.892 5.546 1.00 43.09 371 LEU A N 1
ATOM 2812 C CA . LEU A 1 371 ? -34.220 15.215 6.256 1.00 43.09 371 LEU A CA 1
ATOM 2813 C C . LEU A 1 371 ? -33.673 16.602 5.888 1.00 43.09 371 LEU A C 1
ATOM 2815 O O . LEU A 1 371 ? -33.216 17.322 6.774 1.00 43.09 371 LEU A O 1
ATOM 2819 N N . ASN A 1 372 ? -33.765 17.010 4.619 1.00 43.72 372 ASN A N 1
ATOM 2820 C CA . ASN A 1 372 ? -33.357 18.352 4.194 1.00 43.72 372 ASN A CA 1
ATOM 2821 C C . ASN A 1 372 ? -34.257 19.446 4.775 1.00 43.72 372 ASN A C 1
ATOM 2823 O O . ASN A 1 372 ? -33.762 20.497 5.178 1.00 43.72 372 ASN A O 1
ATOM 2827 N N . GLU A 1 373 ? -35.563 19.201 4.879 1.00 48.00 373 GLU A N 1
ATOM 2828 C CA . GLU A 1 373 ? -36.481 20.152 5.505 1.00 48.00 373 GLU A CA 1
ATOM 2829 C C . GLU A 1 373 ? -36.228 20.280 7.016 1.00 48.00 373 GLU A C 1
ATOM 2831 O O . GLU A 1 373 ? -36.222 21.389 7.554 1.00 48.00 373 GLU A O 1
ATOM 2836 N N . ILE A 1 374 ? -35.927 19.169 7.696 1.00 51.75 374 ILE A N 1
ATOM 2837 C CA . ILE A 1 374 ? -35.519 19.170 9.108 1.00 51.75 374 ILE A CA 1
ATOM 2838 C C . ILE A 1 374 ? -34.200 19.935 9.294 1.00 51.75 374 ILE A C 1
ATOM 2840 O O . ILE A 1 374 ? -34.102 20.768 10.193 1.00 51.75 374 ILE A O 1
ATOM 2844 N N . ALA A 1 375 ? -33.210 19.719 8.423 1.00 43.31 375 ALA A N 1
ATOM 2845 C CA . ALA A 1 375 ? -31.923 20.411 8.478 1.00 43.31 375 ALA A CA 1
ATOM 2846 C C . ALA A 1 375 ? -32.051 21.927 8.238 1.00 43.31 375 ALA A C 1
ATOM 2848 O O . ALA A 1 375 ? -31.384 22.719 8.904 1.00 43.31 375 ALA A O 1
ATOM 2849 N N . LEU A 1 376 ? -32.930 22.350 7.323 1.00 47.12 376 LEU A N 1
ATOM 2850 C CA . LEU A 1 376 ? -33.205 23.768 7.067 1.00 47.12 376 LEU A CA 1
ATOM 2851 C C . LEU A 1 376 ? -33.922 24.437 8.245 1.00 47.12 376 LEU A C 1
ATOM 2853 O O . LEU A 1 376 ? -33.576 25.559 8.613 1.00 47.12 376 LEU A O 1
ATOM 2857 N N . ARG A 1 377 ? -34.873 23.740 8.879 1.00 49.91 377 ARG A N 1
ATOM 2858 C CA . ARG A 1 377 ? -35.563 24.235 10.081 1.00 49.91 377 ARG A CA 1
ATOM 2859 C C . ARG A 1 377 ? -34.625 24.325 11.285 1.00 49.91 377 ARG A C 1
ATOM 2861 O O . ARG A 1 377 ? -34.713 25.291 12.032 1.00 49.91 377 ARG A O 1
ATOM 2868 N N . LEU A 1 378 ? -33.699 23.376 11.441 1.00 49.72 378 LEU A N 1
ATOM 2869 C CA . LEU A 1 378 ? -32.667 23.426 12.481 1.00 49.72 378 LEU A CA 1
ATOM 2870 C C . LEU A 1 378 ? -31.732 24.627 12.301 1.00 49.72 378 LEU A C 1
ATOM 2872 O O . LEU A 1 378 ? -31.488 25.335 13.270 1.00 49.72 378 LEU A O 1
ATOM 2876 N N . ARG A 1 379 ? -31.305 24.936 11.069 1.00 50.06 379 ARG A N 1
ATOM 2877 C CA . ARG A 1 379 ? -30.487 26.133 10.796 1.00 50.06 379 ARG A CA 1
ATOM 2878 C C . ARG A 1 379 ? -31.229 27.442 11.055 1.00 50.06 379 ARG A C 1
ATOM 2880 O O . ARG A 1 379 ? -30.627 28.380 11.561 1.00 50.06 379 ARG A O 1
ATOM 2887 N N . ALA A 1 380 ? -32.520 27.511 10.730 1.00 49.62 380 ALA A N 1
ATOM 2888 C CA . ALA A 1 380 ? -33.338 28.684 11.042 1.00 49.62 380 ALA A CA 1
ATOM 2889 C C . ALA A 1 380 ? -33.463 28.890 12.563 1.00 49.62 380 ALA A C 1
ATOM 2891 O O . ALA A 1 380 ? -33.320 30.007 13.046 1.00 49.62 380 ALA A O 1
ATOM 2892 N N . ILE A 1 381 ? -33.627 27.800 13.320 1.00 50.97 381 ILE A N 1
ATOM 2893 C CA . ILE A 1 381 ? -33.646 27.821 14.789 1.00 50.97 381 ILE A CA 1
ATOM 2894 C C . ILE A 1 381 ? -32.279 28.239 15.357 1.00 50.97 381 ILE A C 1
ATOM 2896 O O . ILE A 1 381 ? -32.226 29.053 16.270 1.00 50.97 381 ILE A O 1
ATOM 2900 N N . GLU A 1 382 ? -31.168 27.734 14.815 1.00 48.28 382 GLU A N 1
ATOM 2901 C CA . GLU A 1 382 ? -29.810 28.135 15.220 1.00 48.28 382 GLU A CA 1
ATOM 2902 C C . GLU A 1 382 ? -29.551 29.632 14.981 1.00 48.28 382 GLU A C 1
ATOM 2904 O O . GLU A 1 382 ? -28.910 30.293 15.802 1.00 48.28 382 GLU A O 1
ATOM 2909 N N . GLN A 1 383 ? -30.096 30.176 13.890 1.00 51.25 383 GLN A N 1
ATOM 2910 C CA . GLN A 1 383 ? -29.969 31.580 13.509 1.00 51.25 383 GLN A CA 1
ATOM 2911 C C . GLN A 1 383 ? -30.852 32.501 14.371 1.00 51.25 383 GLN A C 1
ATOM 2913 O O . GLN A 1 383 ? -30.373 33.540 14.826 1.00 51.25 383 GLN A O 1
ATOM 2918 N N . ASP A 1 384 ? -32.086 32.087 14.676 1.00 50.56 384 ASP A N 1
ATOM 2919 C CA . ASP A 1 384 ? -32.998 32.793 15.593 1.00 50.56 384 ASP A CA 1
ATOM 2920 C C . ASP A 1 384 ? -32.499 32.765 17.049 1.00 50.56 384 ASP A C 1
ATOM 2922 O O . ASP A 1 384 ? -32.747 33.695 17.819 1.00 50.56 384 ASP A O 1
ATOM 2926 N N . LEU A 1 385 ? -31.751 31.723 17.427 1.00 48.34 385 LEU A N 1
ATOM 2927 C CA . LEU A 1 385 ? -31.097 31.599 18.734 1.00 48.34 385 LEU A CA 1
ATOM 2928 C C . LEU A 1 385 ? -29.746 32.331 18.815 1.00 48.34 385 LEU A C 1
ATOM 2930 O O . LEU A 1 385 ? -29.120 32.330 19.876 1.00 48.34 385 LEU A O 1
ATOM 2934 N N . GLY A 1 386 ? -29.279 32.949 17.724 1.00 37.28 386 GLY A N 1
ATOM 2935 C CA . GLY A 1 386 ? -28.010 33.681 17.689 1.00 37.28 386 GLY A CA 1
ATOM 2936 C C . GLY A 1 386 ? -26.774 32.804 17.935 1.00 37.28 386 GLY A C 1
ATOM 2937 O O . GLY A 1 386 ? -25.747 33.307 18.397 1.00 37.28 386 GLY A O 1
ATOM 2938 N N . LEU A 1 387 ? -26.858 31.498 17.657 1.00 43.31 387 LEU A N 1
ATOM 2939 C CA . LEU A 1 387 ? -25.747 30.567 17.835 1.00 43.31 387 LEU A CA 1
ATOM 2940 C C . LEU A 1 387 ? -24.720 30.779 16.715 1.00 43.31 387 LEU A C 1
ATOM 2942 O O . LEU A 1 387 ? -24.995 30.582 15.533 1.00 43.31 387 LEU A O 1
ATOM 2946 N N . LYS A 1 388 ? -23.515 31.212 17.092 1.00 39.94 388 LYS A N 1
ATOM 2947 C CA . LYS A 1 388 ? -22.394 31.398 16.162 1.00 39.94 388 LYS A CA 1
ATOM 2948 C C . LYS A 1 388 ? -21.908 30.053 15.613 1.00 39.94 388 LYS A C 1
ATOM 2950 O O . LYS A 1 388 ? -21.914 29.050 16.322 1.00 39.94 388 LYS A O 1
ATOM 2955 N N . SER A 1 389 ? -21.451 30.053 14.357 1.00 44.31 389 SER A N 1
ATOM 2956 C CA . SER A 1 389 ? -20.910 28.866 13.678 1.00 44.31 389 SER A CA 1
ATOM 2957 C C . SER A 1 389 ? -19.794 28.199 14.506 1.00 44.31 389 SER A C 1
ATOM 2959 O O . SER A 1 389 ? -18.921 28.913 15.005 1.00 44.31 389 SER A O 1
ATOM 2961 N N . PRO A 1 390 ? -19.731 26.853 14.589 1.00 46.31 390 PRO A N 1
ATOM 2962 C CA . PRO A 1 390 ? -18.706 26.112 15.343 1.00 46.31 390 PRO A CA 1
ATOM 2963 C C . PRO A 1 390 ? -17.247 26.374 14.919 1.00 46.31 390 PRO A C 1
ATOM 2965 O O . PRO A 1 390 ? -16.318 25.873 15.560 1.00 46.31 390 PRO A O 1
ATOM 2968 N N . ASN A 1 391 ? -17.044 27.105 13.818 1.00 40.59 391 ASN A N 1
ATOM 2969 C CA . ASN A 1 391 ? -15.738 27.466 13.268 1.00 40.59 391 ASN A CA 1
ATOM 2970 C C . ASN A 1 391 ? -15.357 28.939 13.492 1.00 40.59 391 ASN A C 1
ATOM 2972 O O . ASN A 1 391 ? -14.254 29.331 13.118 1.00 40.59 391 ASN A O 1
ATOM 2976 N N . GLU A 1 392 ? -16.212 29.758 14.113 1.00 34.03 392 GLU A N 1
ATOM 2977 C CA . GLU A 1 392 ? -15.815 31.109 14.517 1.00 34.03 392 GLU A CA 1
ATOM 2978 C C . GLU A 1 392 ? -14.831 31.015 15.701 1.00 34.03 392 GLU A C 1
ATOM 2980 O O . GLU A 1 392 ? -15.231 30.788 16.841 1.00 34.03 392 GLU A O 1
ATOM 2985 N N . GLY A 1 393 ? -13.527 31.155 15.425 1.00 41.03 393 GLY A N 1
ATOM 2986 C CA . GLY A 1 393 ? -12.483 31.299 16.452 1.00 41.03 393 GLY A CA 1
ATOM 2987 C C . GLY A 1 393 ? -11.514 30.124 16.658 1.00 41.03 393 GLY A C 1
ATOM 2988 O O . GLY A 1 393 ? -10.752 30.161 17.623 1.00 41.03 393 GLY A O 1
ATOM 2989 N N . LYS A 1 394 ? -11.488 29.098 15.791 1.00 39.84 394 LYS A N 1
ATOM 2990 C CA . LYS A 1 394 ? -10.424 28.067 15.824 1.00 39.84 394 LYS A CA 1
ATOM 2991 C C . LYS A 1 394 ? -9.141 28.585 15.148 1.00 39.84 394 LYS A C 1
ATOM 2993 O O . LYS A 1 394 ? -9.252 29.205 14.092 1.00 39.84 394 LYS A O 1
ATOM 2998 N N . PRO A 1 395 ? -7.940 28.342 15.710 1.00 40.09 395 PRO A N 1
ATOM 2999 C CA . PRO A 1 395 ? -6.689 28.710 15.054 1.00 40.09 395 PRO A CA 1
ATOM 3000 C C . PRO A 1 395 ? -6.499 27.897 13.765 1.00 40.09 395 PRO A C 1
ATOM 3002 O O . PRO A 1 395 ? -6.795 26.705 13.719 1.00 40.09 395 PRO A O 1
ATOM 3005 N N . GLU A 1 396 ? -6.016 28.556 12.717 1.00 47.94 396 GLU A N 1
ATOM 3006 C CA . GLU A 1 396 ? -5.729 27.950 11.417 1.00 47.94 396 GLU A CA 1
ATOM 3007 C C . GLU A 1 396 ? -4.457 27.085 11.532 1.00 47.94 396 GLU A C 1
ATOM 3009 O O . GLU A 1 396 ? -3.380 27.590 11.855 1.00 47.94 396 GLU A O 1
ATOM 3014 N N . TYR A 1 397 ? -4.578 25.766 11.345 1.00 62.38 397 TYR A N 1
ATOM 3015 C CA . TYR A 1 397 ? -3.439 24.843 11.391 1.00 62.38 397 TYR A CA 1
ATOM 3016 C C . TYR A 1 397 ? -2.783 24.748 10.011 1.00 62.38 397 TYR A C 1
ATOM 3018 O O . TYR A 1 397 ? -3.455 24.498 9.012 1.00 62.38 397 TYR A O 1
ATOM 3026 N N . ASN A 1 398 ? -1.461 24.920 9.952 1.00 73.69 398 ASN A N 1
ATOM 3027 C CA . ASN A 1 398 ? -0.710 24.805 8.706 1.00 73.69 398 ASN A CA 1
ATOM 3028 C C . ASN A 1 398 ? -0.531 23.325 8.314 1.00 73.69 398 ASN A C 1
ATOM 3030 O O . ASN A 1 398 ? 0.283 22.631 8.919 1.00 73.69 398 ASN A O 1
ATOM 3034 N N . ASN A 1 399 ? -1.273 22.866 7.302 1.00 83.19 399 ASN A N 1
ATOM 3035 C CA . ASN A 1 399 ? -1.205 21.499 6.762 1.00 83.19 399 ASN A CA 1
ATOM 3036 C C . ASN A 1 399 ? -0.290 21.376 5.521 1.00 83.19 399 ASN A C 1
ATOM 3038 O O . ASN A 1 399 ? -0.289 20.353 4.845 1.00 83.19 399 ASN A O 1
ATOM 3042 N N . TYR A 1 400 ? 0.484 22.417 5.193 1.00 90.12 400 TYR A N 1
ATOM 3043 C CA . TYR A 1 400 ? 1.387 22.404 4.041 1.00 90.12 400 TYR A CA 1
ATOM 3044 C C . TYR A 1 400 ? 2.481 21.322 4.182 1.00 90.12 400 TYR A C 1
ATOM 3046 O O . TYR A 1 400 ? 3.121 21.246 5.239 1.00 90.12 400 TYR A O 1
ATOM 3054 N N . PRO A 1 401 ? 2.757 20.507 3.142 1.00 91.19 401 PRO A N 1
ATOM 3055 C CA . PRO A 1 401 ? 3.722 19.413 3.232 1.00 91.19 401 PRO A CA 1
ATOM 3056 C C . PRO A 1 401 ? 5.160 19.902 3.461 1.00 91.19 401 PRO A C 1
ATOM 3058 O O . PRO A 1 401 ? 5.630 20.866 2.854 1.00 91.19 401 PRO A O 1
ATOM 3061 N N . VAL A 1 402 ? 5.913 19.177 4.295 1.00 90.50 402 VAL A N 1
ATOM 3062 C CA . VAL A 1 402 ? 7.344 19.444 4.513 1.00 90.50 402 VAL A CA 1
ATOM 3063 C C . VAL A 1 402 ? 8.169 18.824 3.385 1.00 90.50 402 VAL A C 1
ATOM 3065 O O . VAL A 1 402 ? 8.511 17.642 3.408 1.00 90.50 402 VAL A O 1
ATOM 3068 N N . LEU A 1 403 ? 8.540 19.644 2.403 1.00 91.69 403 LEU A N 1
ATOM 3069 C CA . LEU A 1 403 ? 9.356 19.228 1.263 1.00 91.69 403 LEU A CA 1
ATOM 3070 C C . LEU A 1 403 ? 10.844 19.507 1.521 1.00 91.69 403 LEU A C 1
ATOM 3072 O O . LEU A 1 403 ? 11.284 20.647 1.649 1.00 91.69 403 LEU A O 1
ATOM 3076 N N . THR A 1 404 ? 11.646 18.446 1.603 1.00 92.25 404 THR A N 1
ATOM 3077 C CA . THR A 1 404 ? 13.113 18.541 1.750 1.00 92.25 404 THR A CA 1
ATOM 3078 C C . THR A 1 404 ? 13.810 18.712 0.393 1.00 92.25 404 THR A C 1
ATOM 3080 O O . THR A 1 404 ? 13.229 18.341 -0.626 1.00 92.25 404 THR A O 1
ATOM 3083 N N . PRO A 1 405 ? 15.099 19.115 0.340 1.00 92.81 405 PRO A N 1
ATOM 3084 C CA . PRO A 1 405 ? 15.866 19.180 -0.912 1.00 92.81 405 PRO A CA 1
ATOM 3085 C C . PRO A 1 405 ? 15.951 17.865 -1.701 1.00 92.81 405 PRO A C 1
ATOM 3087 O O . PRO A 1 405 ? 16.392 17.884 -2.850 1.00 92.81 405 PRO A O 1
ATOM 3090 N N . LYS A 1 406 ? 15.569 16.728 -1.103 1.00 92.31 406 LYS A N 1
ATOM 3091 C CA . LYS A 1 406 ? 15.469 15.433 -1.788 1.00 92.31 406 LYS A CA 1
ATOM 3092 C C . LYS A 1 406 ? 14.235 15.327 -2.688 1.00 92.31 406 LYS A C 1
ATOM 3094 O O . LYS A 1 406 ? 14.250 14.478 -3.566 1.00 92.31 406 LYS A O 1
ATOM 3099 N N . HIS A 1 407 ? 13.208 16.153 -2.479 1.00 96.19 407 HIS A N 1
ATOM 3100 C CA . HIS A 1 407 ? 11.999 16.170 -3.298 1.00 96.19 407 HIS A CA 1
ATOM 3101 C C . HIS A 1 407 ? 12.286 16.911 -4.603 1.00 96.19 407 HIS A C 1
ATOM 3103 O O . HIS A 1 407 ? 12.575 18.108 -4.586 1.00 96.19 407 HIS A O 1
ATOM 3109 N N . LYS A 1 408 ? 12.274 16.183 -5.722 1.00 93.88 408 LYS A N 1
ATOM 3110 C CA . LYS A 1 408 ? 12.615 16.708 -7.058 1.00 93.88 408 LYS A CA 1
ATOM 3111 C C . LYS A 1 408 ? 11.438 16.739 -8.032 1.00 93.88 408 LYS A C 1
ATOM 3113 O O . LYS A 1 408 ? 11.609 17.214 -9.151 1.00 93.88 408 LYS A O 1
ATOM 3118 N N . SER A 1 409 ? 10.273 16.254 -7.609 1.00 96.75 409 SER A N 1
ATOM 3119 C CA . SER A 1 409 ? 9.090 16.158 -8.459 1.00 96.75 409 SER A CA 1
ATOM 3120 C C . SER A 1 409 ? 8.566 17.524 -8.894 1.00 96.75 409 SER A C 1
ATOM 3122 O O . SER A 1 409 ? 8.734 18.530 -8.200 1.00 96.75 409 SER A O 1
ATOM 3124 N N . LEU A 1 410 ? 7.879 17.557 -10.036 1.00 98.06 410 LEU A N 1
ATOM 3125 C CA . LEU A 1 410 ? 7.168 18.748 -10.492 1.00 98.06 410 LEU A CA 1
ATOM 3126 C C . LEU A 1 410 ? 6.102 19.180 -9.480 1.00 98.06 410 LEU A C 1
ATOM 3128 O O . LEU A 1 410 ? 5.983 20.372 -9.217 1.00 98.06 410 LEU A O 1
ATOM 3132 N N . MET A 1 411 ? 5.411 18.237 -8.829 1.00 97.88 411 MET A N 1
ATOM 3133 C CA . MET A 1 411 ? 4.527 18.546 -7.702 1.00 97.88 411 MET A CA 1
ATOM 3134 C C . MET A 1 411 ? 5.264 19.328 -6.612 1.00 97.88 411 MET A C 1
ATOM 3136 O O . MET A 1 411 ? 4.831 20.419 -6.258 1.00 97.88 411 MET A O 1
ATOM 3140 N N . ALA A 1 412 ? 6.418 18.839 -6.148 1.00 97.25 412 ALA A N 1
ATOM 3141 C CA . ALA A 1 412 ? 7.191 19.504 -5.100 1.00 97.25 412 ALA A CA 1
ATOM 3142 C C . ALA A 1 412 ? 7.746 20.875 -5.526 1.00 97.25 412 ALA A C 1
ATOM 3144 O O . ALA A 1 412 ? 7.977 21.739 -4.684 1.00 97.25 412 ALA A O 1
ATOM 3145 N N . LYS A 1 413 ? 7.972 21.079 -6.829 1.00 97.12 413 LYS A N 1
ATOM 3146 C CA . LYS A 1 413 ? 8.415 22.358 -7.397 1.00 97.12 413 LYS A CA 1
ATOM 3147 C C . LYS A 1 413 ? 7.286 23.390 -7.479 1.00 97.12 413 LYS A C 1
ATOM 3149 O O . LYS A 1 413 ? 7.562 24.582 -7.363 1.00 97.12 413 LYS A O 1
ATOM 3154 N N . HIS A 1 414 ? 6.058 22.944 -7.741 1.00 97.75 414 HIS A N 1
ATOM 3155 C CA . HIS A 1 414 ? 4.929 23.819 -8.060 1.00 97.75 414 HIS A CA 1
ATOM 3156 C C . HIS A 1 414 ? 3.933 23.997 -6.916 1.00 97.75 414 HIS A C 1
ATOM 3158 O O . HIS A 1 414 ? 3.212 24.990 -6.911 1.00 97.75 414 HIS A O 1
ATOM 3164 N N . ILE A 1 415 ? 3.894 23.098 -5.932 1.00 96.56 415 ILE A N 1
ATOM 3165 C CA . ILE A 1 415 ? 3.074 23.309 -4.745 1.00 96.56 415 ILE A CA 1
ATOM 3166 C C . ILE A 1 415 ? 3.736 24.368 -3.861 1.00 96.56 415 ILE A C 1
ATOM 3168 O O . ILE A 1 415 ? 4.874 24.210 -3.431 1.00 96.56 415 ILE A O 1
ATOM 3172 N N . THR A 1 416 ? 3.038 25.479 -3.635 1.00 95.81 416 THR A N 1
ATOM 3173 C CA . THR A 1 416 ? 3.448 26.551 -2.716 1.00 95.81 416 THR A CA 1
ATOM 3174 C C . THR A 1 416 ? 2.424 26.674 -1.589 1.00 95.81 416 THR A C 1
ATOM 3176 O O . THR A 1 416 ? 1.297 26.192 -1.753 1.00 95.81 416 THR A O 1
ATOM 3179 N N . PRO A 1 417 ? 2.752 27.312 -0.450 1.00 91.50 417 PRO A N 1
ATOM 3180 C CA . PRO A 1 417 ? 1.781 27.537 0.620 1.00 91.50 417 PRO A CA 1
ATOM 3181 C C . PRO A 1 417 ? 0.495 28.217 0.133 1.00 91.50 417 PRO A C 1
ATOM 3183 O O . PRO A 1 417 ? -0.592 27.871 0.588 1.00 91.50 417 PRO A O 1
ATOM 3186 N N . GLU A 1 418 ? 0.592 29.126 -0.838 1.00 92.56 418 GLU A N 1
ATOM 3187 C CA . GLU A 1 418 ? -0.546 29.840 -1.422 1.00 92.56 418 GLU A CA 1
ATOM 3188 C C . GLU A 1 418 ? -1.435 28.906 -2.254 1.00 92.56 418 GLU A C 1
ATOM 3190 O O . GLU A 1 418 ? -2.653 28.878 -2.062 1.00 92.56 418 GLU A O 1
ATOM 3195 N N . ILE A 1 419 ? -0.833 28.110 -3.149 1.00 94.94 419 ILE A N 1
ATOM 3196 C CA . ILE A 1 419 ? -1.562 27.129 -3.970 1.00 94.94 419 ILE A CA 1
ATOM 3197 C C . ILE A 1 419 ? -2.197 26.066 -3.072 1.00 94.94 419 ILE A C 1
ATOM 3199 O O . ILE A 1 419 ? -3.374 25.742 -3.231 1.00 94.94 419 ILE A O 1
ATOM 3203 N N . TYR A 1 420 ? -1.447 25.564 -2.091 1.00 93.88 420 TYR A N 1
ATOM 3204 C CA . TYR A 1 420 ? -1.935 24.583 -1.131 1.00 93.88 420 TYR A CA 1
ATOM 3205 C C . TYR A 1 420 ? -3.127 25.123 -0.340 1.00 93.88 420 TYR A C 1
ATOM 3207 O O . TYR A 1 420 ? -4.182 24.503 -0.343 1.00 93.88 420 TYR A O 1
ATOM 3215 N N . THR A 1 421 ? -3.017 26.312 0.259 1.00 88.88 421 THR A N 1
ATOM 3216 C CA . THR A 1 421 ? -4.108 26.932 1.036 1.00 88.88 421 THR A CA 1
ATOM 3217 C C . THR A 1 421 ? -5.377 27.090 0.198 1.00 88.88 421 THR A C 1
ATOM 3219 O O . THR A 1 421 ? -6.484 26.825 0.666 1.00 88.88 421 THR A O 1
ATOM 3222 N N . LYS A 1 422 ? -5.230 27.461 -1.078 1.00 92.06 422 LYS A N 1
ATOM 3223 C CA . LYS A 1 422 ? -6.357 27.625 -2.000 1.00 92.06 422 LYS A CA 1
ATOM 3224 C C . LYS A 1 422 ? -7.041 26.305 -2.369 1.00 92.06 422 LYS A C 1
ATOM 3226 O O . LYS A 1 422 ? -8.255 26.286 -2.592 1.00 92.06 422 LYS A O 1
ATOM 3231 N N . LEU A 1 423 ? -6.277 25.217 -2.460 1.00 94.19 423 LEU A N 1
ATOM 3232 C CA . LEU A 1 423 ? -6.754 23.920 -2.943 1.00 94.19 423 LEU A CA 1
ATOM 3233 C C . LEU A 1 423 ? -7.060 22.907 -1.824 1.00 94.19 423 LEU A C 1
ATOM 3235 O O . LEU A 1 423 ? -7.857 22.004 -2.055 1.00 94.19 423 LEU A O 1
ATOM 3239 N N . ALA A 1 424 ? -6.502 23.053 -0.620 1.00 86.81 424 ALA A N 1
ATOM 3240 C CA . ALA A 1 424 ? -6.576 22.059 0.460 1.00 86.81 424 ALA A CA 1
ATOM 3241 C C . ALA A 1 424 ? -8.012 21.751 0.917 1.00 86.81 424 ALA A C 1
ATOM 3243 O O . ALA A 1 424 ? -8.337 20.615 1.249 1.00 86.81 424 ALA A O 1
ATOM 3244 N N . GLY A 1 425 ? -8.904 22.747 0.885 1.00 81.50 425 GLY A N 1
ATOM 3245 C CA . GLY A 1 425 ? -10.325 22.562 1.203 1.00 81.50 425 GLY A CA 1
ATOM 3246 C C . GLY A 1 425 ? -11.173 22.006 0.051 1.00 81.50 425 GLY A C 1
ATOM 3247 O O . GLY A 1 425 ? -12.370 21.777 0.231 1.00 81.50 425 GLY A O 1
ATOM 3248 N N . ARG A 1 426 ? -10.601 21.834 -1.148 1.00 90.56 426 ARG A N 1
ATOM 3249 C CA . ARG A 1 426 ? -11.326 21.392 -2.346 1.00 90.56 426 ARG A CA 1
ATOM 3250 C C . ARG A 1 426 ? -11.385 19.867 -2.395 1.00 90.56 426 ARG A C 1
ATOM 3252 O O . ARG A 1 426 ? -10.414 19.181 -2.086 1.00 90.56 426 ARG A O 1
ATOM 3259 N N . LYS A 1 427 ? -12.532 19.348 -2.830 1.00 92.69 427 LYS A N 1
ATOM 3260 C CA . LYS A 1 427 ? -12.763 17.925 -3.088 1.00 92.69 427 LYS A CA 1
ATOM 3261 C C . LYS A 1 427 ? -13.381 17.756 -4.469 1.00 92.69 427 LYS A C 1
ATOM 3263 O O . LYS A 1 427 ? -14.122 18.634 -4.918 1.00 92.69 427 LYS A O 1
ATOM 3268 N N . THR A 1 428 ? -13.071 16.648 -5.123 1.00 94.19 428 THR A N 1
ATOM 3269 C CA . THR A 1 428 ? -13.726 16.224 -6.366 1.00 94.19 428 THR A CA 1
ATOM 3270 C C . THR A 1 428 ? -15.157 15.756 -6.094 1.00 94.19 428 THR A C 1
ATOM 3272 O O . THR A 1 428 ? -15.550 15.602 -4.932 1.00 94.19 428 THR A O 1
ATOM 3275 N N . SER A 1 429 ? -15.961 15.518 -7.139 1.00 90.06 429 SER A N 1
ATOM 3276 C CA . SER A 1 429 ? -17.337 15.027 -6.956 1.00 90.06 429 SER A CA 1
ATOM 3277 C C . SER A 1 429 ? -17.414 13.671 -6.245 1.00 90.06 429 SER A C 1
ATOM 3279 O O . SER A 1 429 ? -18.393 13.412 -5.545 1.00 90.06 429 SER A O 1
ATOM 3281 N N . LEU A 1 430 ? -16.371 12.839 -6.361 1.00 88.06 430 LEU A N 1
ATOM 3282 C CA . LEU A 1 430 ? -16.257 11.549 -5.668 1.00 88.06 430 LEU A CA 1
ATOM 3283 C C . LEU A 1 430 ? -15.516 11.647 -4.324 1.00 88.06 430 LEU A C 1
ATOM 3285 O O . LEU A 1 430 ? -15.303 10.639 -3.653 1.00 88.06 430 LEU A O 1
ATOM 3289 N N . GLY A 1 431 ? -15.171 12.862 -3.888 1.00 88.12 431 GLY A N 1
ATOM 3290 C CA . GLY A 1 431 ? -14.597 13.125 -2.571 1.00 88.12 431 GLY A CA 1
ATOM 3291 C C . GLY A 1 431 ? -13.075 12.991 -2.480 1.00 88.12 431 GLY A C 1
ATOM 3292 O O . GLY A 1 431 ? -12.552 13.062 -1.368 1.00 88.12 431 GLY A O 1
ATOM 3293 N N . TYR A 1 432 ? -12.372 12.843 -3.607 1.00 95.12 432 TYR A N 1
ATOM 3294 C CA . TYR A 1 432 ? -10.911 12.804 -3.663 1.00 95.12 432 TYR A CA 1
ATOM 3295 C C . TYR A 1 432 ? -10.317 14.182 -3.331 1.00 95.12 432 TYR A C 1
ATOM 3297 O O . TYR A 1 432 ? -10.857 15.218 -3.736 1.00 95.12 432 TYR A O 1
ATOM 3305 N N . THR A 1 433 ? -9.234 14.216 -2.555 1.00 96.94 433 THR A N 1
ATOM 3306 C CA . THR A 1 433 ? -8.653 15.455 -2.004 1.00 96.94 433 THR A CA 1
ATOM 3307 C C . THR A 1 433 ? -7.296 15.797 -2.619 1.00 96.94 433 THR A C 1
ATOM 3309 O O . THR A 1 433 ? -6.631 14.949 -3.215 1.00 96.94 433 THR A O 1
ATOM 3312 N N . LEU A 1 434 ? -6.857 17.049 -2.434 1.00 97.62 434 LEU A N 1
ATOM 3313 C CA . LEU A 1 434 ? -5.516 17.480 -2.839 1.00 97.62 434 LEU A CA 1
ATOM 3314 C C . LEU A 1 434 ? -4.428 16.641 -2.158 1.00 97.62 434 LEU A C 1
ATOM 3316 O O . LEU A 1 434 ? -3.496 16.207 -2.827 1.00 97.62 434 LEU A O 1
ATOM 3320 N N . ASP A 1 435 ? -4.555 16.400 -0.849 1.00 96.06 435 ASP A N 1
ATOM 3321 C CA . ASP A 1 435 ? -3.562 15.637 -0.086 1.00 96.06 435 ASP A CA 1
ATOM 3322 C C . ASP A 1 435 ? -3.424 14.213 -0.630 1.00 96.06 435 ASP A C 1
ATOM 3324 O O . ASP A 1 435 ? -2.310 13.750 -0.853 1.00 96.06 435 ASP A O 1
ATOM 3328 N N . GLN A 1 436 ? -4.540 13.554 -0.964 1.00 96.44 436 GLN A N 1
ATOM 3329 C CA . GLN A 1 436 ? -4.513 12.240 -1.612 1.00 96.44 436 GLN A CA 1
ATOM 3330 C C . GLN A 1 436 ? -3.816 12.289 -2.978 1.00 96.44 436 GLN A C 1
ATOM 3332 O O . GLN A 1 436 ? -3.019 11.403 -3.288 1.00 96.44 436 GLN A O 1
ATOM 3337 N N . ALA A 1 437 ? -4.071 13.336 -3.770 1.00 97.88 437 ALA A N 1
ATOM 3338 C CA . ALA A 1 437 ? -3.445 13.518 -5.075 1.00 97.88 437 ALA A CA 1
ATOM 3339 C C . ALA A 1 437 ? -1.917 13.667 -4.970 1.00 97.88 437 ALA A C 1
ATOM 3341 O O . ALA A 1 437 ? -1.189 13.083 -5.774 1.00 97.88 437 ALA A O 1
ATOM 3342 N N . ILE A 1 438 ? -1.415 14.426 -3.989 1.00 97.94 438 ILE A N 1
ATOM 3343 C CA . ILE A 1 438 ? 0.023 14.715 -3.833 1.00 97.94 438 ILE A CA 1
ATOM 3344 C C . ILE A 1 438 ? 0.768 13.703 -2.954 1.00 97.94 438 ILE A C 1
ATOM 3346 O O . ILE A 1 438 ? 2.001 13.699 -2.962 1.00 97.94 438 ILE A O 1
ATOM 3350 N N . GLN A 1 439 ? 0.057 12.837 -2.222 1.00 96.62 439 GLN A N 1
ATOM 3351 C CA . GLN A 1 439 ? 0.626 11.937 -1.211 1.00 96.62 439 GLN A CA 1
ATOM 3352 C C . GLN A 1 439 ? 1.809 11.133 -1.752 1.00 96.62 439 GLN A C 1
ATOM 3354 O O . GLN A 1 439 ? 2.875 11.087 -1.142 1.00 96.62 439 GLN A O 1
ATOM 3359 N N . THR A 1 440 ? 1.681 10.580 -2.963 1.00 94.81 440 THR A N 1
ATOM 3360 C CA . THR A 1 440 ? 2.775 9.814 -3.568 1.00 94.81 440 THR A CA 1
ATOM 3361 C C . THR A 1 440 ? 4.048 10.635 -3.772 1.00 94.81 440 THR A C 1
ATOM 3363 O O . THR A 1 440 ? 5.138 10.077 -3.661 1.00 94.81 440 THR A O 1
ATOM 3366 N N . GLY A 1 441 ? 3.944 11.928 -4.090 1.00 95.44 441 GLY A N 1
ATOM 3367 C CA . GLY A 1 441 ? 5.099 12.802 -4.270 1.00 95.44 441 GLY A CA 1
ATOM 3368 C C . GLY A 1 441 ? 5.704 13.274 -2.954 1.00 95.44 441 GLY A C 1
ATOM 3369 O O . GLY A 1 441 ? 6.906 13.527 -2.923 1.00 95.44 441 GLY A O 1
ATOM 3370 N N . VAL A 1 442 ? 4.903 13.350 -1.888 1.00 95.25 442 VAL A N 1
ATOM 3371 C CA . VAL A 1 442 ? 5.377 13.609 -0.519 1.00 95.25 442 VAL A CA 1
ATOM 3372 C C . VAL A 1 442 ? 6.125 12.388 0.025 1.00 95.25 442 VAL A C 1
ATOM 3374 O O . VAL A 1 442 ? 7.229 12.514 0.545 1.00 95.25 442 VAL A O 1
ATOM 3377 N N . ASP A 1 443 ? 5.586 11.186 -0.171 1.00 91.75 443 ASP A N 1
ATOM 3378 C CA . ASP A 1 443 ? 6.188 9.954 0.354 1.00 91.75 443 ASP A CA 1
ATOM 3379 C C . ASP A 1 443 ? 7.400 9.484 -0.458 1.00 91.75 443 ASP A C 1
ATOM 3381 O O . ASP A 1 443 ? 8.235 8.718 0.028 1.00 91.75 443 ASP A O 1
ATOM 3385 N N . THR A 1 444 ? 7.503 9.913 -1.722 1.00 90.75 444 THR A N 1
ATOM 3386 C CA . THR A 1 444 ? 8.514 9.426 -2.672 1.00 90.75 444 THR A CA 1
ATOM 3387 C C . THR A 1 444 ? 9.289 10.590 -3.301 1.00 90.75 444 THR A C 1
ATOM 3389 O O . THR A 1 444 ? 8.979 11.028 -4.412 1.00 90.75 444 THR A O 1
ATOM 3392 N N . PRO A 1 445 ? 10.357 11.080 -2.638 1.00 88.62 445 PRO A N 1
ATOM 3393 C CA . PRO A 1 445 ? 11.032 12.323 -3.029 1.00 88.62 445 PRO A CA 1
ATOM 3394 C C . PRO A 1 445 ? 11.661 12.317 -4.436 1.00 88.62 445 PRO A C 1
ATOM 3396 O O . PRO A 1 445 ? 11.880 13.373 -5.026 1.00 88.62 445 PRO A O 1
ATOM 3399 N N . HIS A 1 446 ? 11.958 11.137 -4.984 1.00 86.81 446 HIS A N 1
ATOM 3400 C CA . HIS A 1 446 ? 12.665 10.967 -6.256 1.00 86.81 446 HIS A CA 1
ATOM 3401 C C . HIS A 1 446 ? 11.742 10.839 -7.482 1.00 86.81 446 HIS A C 1
ATOM 3403 O O . HIS A 1 446 ? 12.234 10.581 -8.577 1.00 86.81 446 HIS A O 1
ATOM 3409 N N . LEU A 1 447 ? 10.419 10.980 -7.328 1.00 90.88 447 LEU A N 1
ATOM 3410 C CA . LEU A 1 447 ? 9.500 10.930 -8.471 1.00 90.88 447 LEU A CA 1
ATOM 3411 C C . LEU A 1 447 ? 9.668 12.146 -9.387 1.00 90.88 447 LEU A C 1
ATOM 3413 O O . LEU A 1 447 ? 9.913 13.250 -8.915 1.00 90.88 447 LEU A O 1
ATOM 3417 N N . GLY A 1 448 ? 9.438 11.956 -10.689 1.00 93.06 448 GLY A N 1
ATOM 3418 C CA . GLY A 1 448 ? 9.405 13.055 -11.660 1.00 93.06 448 GLY A CA 1
ATOM 3419 C C . GLY A 1 448 ? 8.127 13.902 -11.582 1.00 93.06 448 GLY A C 1
ATOM 3420 O O . GLY A 1 448 ? 8.198 15.126 -11.544 1.00 93.06 448 GLY A O 1
ATOM 3421 N N . VAL A 1 449 ? 6.950 13.266 -11.502 1.00 96.44 449 VAL A N 1
ATOM 3422 C CA . VAL A 1 449 ? 5.644 13.964 -11.491 1.00 96.44 449 VAL A CA 1
ATOM 3423 C C . VAL A 1 449 ? 5.182 14.289 -10.067 1.00 96.44 449 VAL A C 1
ATOM 3425 O O . VAL A 1 449 ? 5.050 15.456 -9.715 1.00 96.44 449 VAL A O 1
ATOM 3428 N N . GLY A 1 450 ? 4.991 13.268 -9.224 1.00 95.62 450 GLY A N 1
ATOM 3429 C CA . GLY A 1 450 ? 4.672 13.427 -7.796 1.00 95.62 450 GLY A CA 1
ATOM 3430 C C . GLY A 1 450 ? 3.214 13.767 -7.455 1.00 95.62 450 GLY A C 1
ATOM 3431 O O . GLY A 1 450 ? 2.938 14.070 -6.301 1.00 95.62 450 GLY A O 1
ATOM 3432 N N . ILE A 1 451 ? 2.294 13.711 -8.418 1.00 97.69 451 ILE A N 1
ATOM 3433 C CA . ILE A 1 451 ? 0.850 13.873 -8.202 1.00 97.69 451 ILE A CA 1
ATOM 3434 C C . ILE A 1 451 ? 0.080 12.849 -9.052 1.00 97.69 451 ILE A C 1
ATOM 3436 O O . ILE A 1 451 ? 0.556 12.456 -10.122 1.00 97.69 451 ILE A O 1
ATOM 3440 N N . VAL A 1 452 ? -1.090 12.416 -8.583 1.00 98.25 452 VAL A N 1
ATOM 3441 C CA . VAL A 1 452 ? -2.012 11.510 -9.288 1.00 98.25 452 VAL A CA 1
ATOM 3442 C C . VAL A 1 452 ? -3.445 12.041 -9.267 1.00 98.25 452 VAL A C 1
ATOM 3444 O O . VAL A 1 452 ? -3.814 12.825 -8.396 1.00 98.25 452 VAL A O 1
ATOM 3447 N N . ALA A 1 453 ? -4.260 11.596 -10.217 1.00 98.50 453 ALA A N 1
ATOM 3448 C CA . ALA A 1 453 ? -5.701 11.804 -10.233 1.00 98.50 453 ALA A CA 1
ATOM 3449 C C . ALA A 1 453 ? -6.424 10.607 -9.596 1.00 98.50 453 ALA A C 1
ATOM 3451 O O . ALA A 1 453 ? -6.110 9.449 -9.885 1.00 98.50 453 ALA A O 1
ATOM 3452 N N . GLY A 1 454 ? -7.405 10.884 -8.736 1.00 97.19 454 GLY A N 1
ATOM 3453 C CA . GLY A 1 454 ? -8.280 9.862 -8.152 1.00 97.19 454 GLY A CA 1
ATOM 3454 C C . GLY A 1 454 ? -9.572 9.660 -8.934 1.00 97.19 454 GLY A C 1
ATOM 3455 O O . GLY A 1 454 ? -10.227 8.635 -8.780 1.00 97.19 454 GLY A O 1
ATOM 3456 N N . ASP A 1 455 ? -9.912 10.608 -9.800 1.00 97.62 455 ASP A N 1
ATOM 3457 C CA . ASP A 1 455 ? -11.073 10.611 -10.684 1.00 97.62 455 ASP A CA 1
ATOM 3458 C C . ASP A 1 455 ? -10.880 11.649 -11.807 1.00 97.62 455 ASP A C 1
ATOM 3460 O O . ASP A 1 455 ? -9.874 12.358 -11.851 1.00 97.62 455 ASP A O 1
ATOM 3464 N N . GLU A 1 456 ? -11.839 11.721 -12.729 1.00 96.25 456 GLU A N 1
ATOM 3465 C CA . GLU A 1 456 ? -11.828 12.660 -13.860 1.00 96.25 456 GLU A CA 1
ATOM 3466 C C . GLU A 1 456 ? -11.788 14.132 -13.409 1.00 96.25 456 GLU A C 1
ATOM 3468 O O . GLU A 1 456 ? -11.004 14.926 -13.930 1.00 96.25 456 GLU A O 1
ATOM 3473 N N . ASP A 1 457 ? -12.557 14.478 -12.375 1.00 96.12 457 ASP A N 1
ATOM 3474 C CA . ASP A 1 457 ? -12.672 15.846 -11.858 1.00 96.12 457 ASP A CA 1
ATOM 3475 C C . ASP A 1 457 ? -11.374 16.368 -11.234 1.00 96.12 457 ASP A C 1
ATOM 3477 O O . ASP A 1 457 ? -11.192 17.583 -11.111 1.00 96.12 457 ASP A O 1
ATOM 3481 N N . SER A 1 458 ? -10.458 15.478 -10.845 1.00 98.31 458 SER A N 1
ATOM 3482 C CA . SER A 1 458 ? -9.167 15.831 -10.250 1.00 98.31 458 SER A CA 1
ATOM 3483 C C . SER A 1 458 ? -8.388 16.838 -11.111 1.00 98.31 458 SER A C 1
ATOM 3485 O O . SER A 1 458 ? -7.782 17.766 -10.570 1.00 98.31 458 SER A O 1
ATOM 3487 N N . PHE A 1 459 ? -8.456 16.718 -12.443 1.00 97.75 459 PHE A N 1
ATOM 3488 C CA . PHE A 1 459 ? -7.769 17.625 -13.373 1.00 97.75 459 PHE A CA 1
ATOM 3489 C C . PHE A 1 459 ? -8.380 19.030 -13.408 1.00 97.75 459 PHE A C 1
ATOM 3491 O O . PHE A 1 459 ? -7.669 20.004 -13.624 1.00 97.75 459 PHE A O 1
ATOM 3498 N N . THR A 1 460 ? -9.679 19.168 -13.134 1.00 96.94 460 THR A N 1
ATOM 3499 C CA . THR A 1 460 ? -10.352 20.474 -13.082 1.00 96.94 460 THR A CA 1
ATOM 3500 C C . THR A 1 460 ? -10.285 21.096 -11.688 1.00 96.94 460 THR A C 1
ATOM 3502 O O . THR A 1 460 ? -10.026 22.293 -11.539 1.00 96.94 460 THR A O 1
ATOM 3505 N N . VAL A 1 461 ? -10.513 20.296 -10.643 1.00 97.69 461 VAL A N 1
ATOM 3506 C CA . VAL A 1 461 ? -10.571 20.763 -9.251 1.00 97.69 461 VAL A CA 1
ATOM 3507 C C . VAL A 1 461 ? -9.200 21.214 -8.760 1.00 97.69 461 VAL A C 1
ATOM 3509 O O . VAL A 1 461 ? -9.110 22.242 -8.085 1.00 97.69 461 VAL A O 1
ATOM 3512 N N . PHE A 1 462 ? -8.139 20.501 -9.142 1.00 98.19 462 PHE A N 1
ATOM 3513 C CA . PHE A 1 462 ? -6.760 20.818 -8.766 1.00 98.19 462 PHE A CA 1
ATOM 3514 C C . PHE A 1 462 ? -5.965 21.466 -9.905 1.00 98.19 462 PHE A C 1
ATOM 3516 O O . PHE A 1 462 ? -4.735 21.457 -9.861 1.00 98.19 462 PHE A O 1
ATOM 3523 N N . LYS A 1 463 ? -6.642 22.057 -10.905 1.00 97.25 463 LYS A N 1
ATOM 3524 C CA . LYS A 1 463 ? -6.001 22.590 -12.120 1.00 97.25 463 LYS A CA 1
ATOM 3525 C C . LYS A 1 463 ? -4.836 23.537 -11.838 1.00 97.25 463 LYS A C 1
ATOM 3527 O O . LYS A 1 463 ? -3.807 23.463 -12.481 1.00 97.25 463 LYS A O 1
ATOM 3532 N N . GLU A 1 464 ? -4.938 24.366 -10.799 1.00 97.00 464 GLU A N 1
ATOM 3533 C CA . GLU A 1 464 ? -3.890 25.348 -10.477 1.00 97.00 464 GLU A CA 1
ATOM 3534 C C . GLU A 1 464 ? -2.558 24.715 -10.061 1.00 97.00 464 GLU A C 1
ATOM 3536 O O . GLU A 1 464 ? -1.521 25.364 -10.163 1.00 97.00 464 GLU A O 1
ATOM 3541 N N . LEU A 1 465 ? -2.582 23.455 -9.618 1.00 98.06 465 LEU A N 1
ATOM 3542 C CA . LEU A 1 465 ? -1.386 22.651 -9.395 1.00 98.06 465 LEU A CA 1
ATOM 3543 C C . LEU A 1 465 ? -1.120 21.682 -10.559 1.00 98.06 465 LEU A C 1
ATOM 3545 O O . LEU A 1 465 ? 0.036 21.473 -10.911 1.00 98.06 465 LEU A O 1
ATOM 3549 N N . MET A 1 466 ? -2.159 21.097 -11.163 1.00 97.75 466 MET A N 1
ATOM 3550 C CA . MET A 1 466 ? -2.019 20.140 -12.270 1.00 97.75 466 MET A CA 1
ATOM 3551 C C . MET A 1 466 ? -1.471 20.785 -13.546 1.00 97.75 466 MET A C 1
ATOM 3553 O O . MET A 1 466 ? -0.539 20.243 -14.130 1.00 97.75 466 MET A O 1
ATOM 3557 N N . ASP A 1 467 ? -1.979 21.946 -13.945 1.00 97.81 467 ASP A N 1
ATOM 3558 C CA . ASP A 1 467 ? -1.589 22.670 -15.157 1.00 97.81 467 ASP A CA 1
ATOM 3559 C C . ASP A 1 467 ? -0.076 22.946 -15.227 1.00 97.81 467 ASP A C 1
ATOM 3561 O O . ASP A 1 467 ? 0.555 22.516 -16.194 1.00 97.81 467 ASP A O 1
ATOM 3565 N N . PRO A 1 468 ? 0.574 23.562 -14.213 1.00 97.94 468 PRO A N 1
ATOM 3566 C CA . PRO A 1 468 ? 2.017 23.794 -14.273 1.00 97.94 468 PRO A CA 1
ATOM 3567 C C . PRO A 1 468 ? 2.840 22.496 -14.228 1.00 97.94 468 PRO A C 1
ATOM 3569 O O . PRO A 1 468 ? 3.970 22.468 -14.715 1.00 97.94 468 PRO A O 1
ATOM 3572 N N . ILE A 1 469 ? 2.299 21.405 -13.674 1.00 98.31 469 ILE A N 1
ATOM 3573 C CA . ILE A 1 469 ? 2.941 20.083 -13.708 1.00 98.31 469 ILE A CA 1
ATOM 3574 C C . ILE A 1 469 ? 2.829 19.467 -15.108 1.00 98.31 469 ILE A C 1
ATOM 3576 O O . ILE A 1 469 ? 3.806 18.910 -15.606 1.00 98.31 469 ILE A O 1
ATOM 3580 N N . ILE A 1 470 ? 1.666 19.578 -15.751 1.00 98.31 470 ILE A N 1
ATOM 3581 C CA . ILE A 1 470 ? 1.426 19.116 -17.123 1.00 98.31 470 ILE A CA 1
ATOM 3582 C C . ILE A 1 470 ? 2.315 19.901 -18.092 1.00 98.31 470 ILE A C 1
ATOM 3584 O O . ILE A 1 470 ? 3.025 19.286 -18.890 1.00 98.31 470 ILE A O 1
ATOM 3588 N N . GLU A 1 471 ? 2.370 21.227 -17.961 1.00 97.88 471 GLU A N 1
ATOM 3589 C CA . GLU A 1 471 ? 3.265 22.082 -18.742 1.00 97.88 471 GLU A CA 1
ATOM 3590 C C . GLU A 1 471 ? 4.734 21.747 -18.462 1.00 97.88 471 GLU A C 1
ATOM 3592 O O . GLU A 1 471 ? 5.519 21.567 -19.389 1.00 97.88 471 GLU A O 1
ATOM 3597 N N . GLY A 1 472 ? 5.116 21.582 -17.193 1.00 96.94 472 GLY A N 1
ATOM 3598 C CA . GLY A 1 472 ? 6.486 21.242 -16.815 1.00 96.94 472 GLY A CA 1
ATOM 3599 C C . GLY A 1 472 ? 6.950 19.874 -17.325 1.00 96.94 472 GLY A C 1
ATOM 3600 O O . GLY A 1 472 ? 8.131 19.711 -17.633 1.00 96.94 472 GLY A O 1
ATOM 3601 N N . TRP A 1 473 ? 6.045 18.895 -17.419 1.00 96.56 473 TRP A N 1
ATOM 3602 C CA . TRP A 1 473 ? 6.361 17.537 -17.868 1.00 96.56 473 TRP A CA 1
ATOM 3603 C C . TRP A 1 473 ? 6.319 17.395 -19.392 1.00 96.56 473 TRP A C 1
ATOM 3605 O O . TRP A 1 473 ? 7.210 16.783 -19.981 1.00 96.56 473 TRP A O 1
ATOM 3615 N N . HIS A 1 474 ? 5.284 17.943 -20.031 1.00 96.12 474 HIS A N 1
ATOM 3616 C CA . HIS A 1 474 ? 5.013 17.746 -21.460 1.00 96.12 474 HIS A CA 1
ATOM 3617 C C . HIS A 1 474 ? 5.385 18.945 -22.334 1.00 96.12 474 HIS A C 1
ATOM 3619 O O . HIS A 1 474 ? 5.437 18.800 -23.552 1.00 96.12 474 HIS A O 1
ATOM 3625 N N . GLY A 1 475 ? 5.615 20.124 -21.752 1.00 95.94 475 GLY A N 1
ATOM 3626 C CA . GLY A 1 475 ? 5.649 21.386 -22.499 1.00 95.94 475 GLY A CA 1
ATOM 3627 C C . GLY A 1 475 ? 4.281 21.783 -23.064 1.00 95.94 475 GLY A C 1
ATOM 3628 O O . GLY A 1 475 ? 4.231 22.518 -24.045 1.00 95.94 475 GLY A O 1
ATOM 3629 N N . TYR A 1 476 ? 3.197 21.253 -22.487 1.00 97.06 476 TYR A N 1
ATOM 3630 C CA . TYR A 1 476 ? 1.820 21.396 -22.959 1.00 97.06 476 TYR A CA 1
ATOM 3631 C C . TYR A 1 476 ? 1.066 22.424 -22.115 1.00 97.06 476 TYR A C 1
ATOM 3633 O O . TYR A 1 476 ? 0.930 22.241 -20.905 1.00 97.06 476 TYR A O 1
ATOM 3641 N N . LYS A 1 477 ? 0.623 23.516 -22.735 1.00 96.56 477 LYS A N 1
ATOM 3642 C CA . LYS A 1 477 ? 0.084 24.685 -22.036 1.00 96.56 477 LYS A CA 1
ATOM 3643 C C . LYS A 1 477 ? -1.414 24.559 -21.774 1.00 96.56 477 LYS A C 1
ATOM 3645 O O . LYS A 1 477 ? -2.091 23.913 -22.567 1.00 96.56 477 LYS A O 1
ATOM 3650 N N . PRO A 1 478 ? -1.963 25.249 -20.759 1.00 94.50 478 PRO A N 1
ATOM 3651 C CA . PRO A 1 478 ? -3.396 25.204 -20.435 1.00 94.50 478 PRO A CA 1
ATOM 3652 C C . PRO A 1 478 ? -4.336 25.614 -21.581 1.00 94.50 478 PRO A C 1
ATOM 3654 O O . PRO A 1 478 ? -5.497 25.218 -21.615 1.00 94.50 478 PRO A O 1
ATOM 3657 N N . GLU A 1 479 ? -3.857 26.437 -22.515 1.00 94.25 479 GLU A N 1
ATOM 3658 C CA . GLU A 1 479 ? -4.605 26.879 -23.694 1.00 94.25 479 GLU A CA 1
ATOM 3659 C C . GLU A 1 479 ? -4.505 25.945 -24.912 1.00 94.25 479 GLU A C 1
ATOM 3661 O O . GLU A 1 479 ? -5.252 26.131 -25.880 1.00 94.25 479 GLU A O 1
ATOM 3666 N N . ASP A 1 480 ? -3.595 24.967 -24.895 1.00 95.69 480 ASP A N 1
ATOM 3667 C CA . ASP A 1 480 ? -3.436 24.024 -26.000 1.00 95.69 480 ASP A CA 1
ATOM 3668 C C . ASP A 1 480 ? -4.677 23.118 -26.122 1.00 95.69 480 ASP A C 1
ATOM 3670 O O . ASP A 1 480 ? -5.505 23.027 -25.220 1.00 95.69 480 ASP A O 1
ATOM 3674 N N . LYS A 1 481 ? -4.858 22.436 -27.257 1.00 95.06 481 LYS A N 1
ATOM 3675 C CA . LYS A 1 481 ? -5.935 21.440 -27.418 1.00 95.06 481 LYS A CA 1
ATOM 3676 C C . LYS A 1 481 ? -5.401 20.120 -27.918 1.00 95.06 481 LYS A C 1
ATOM 3678 O O . LYS A 1 481 ? -4.442 20.089 -28.691 1.00 95.06 481 LYS A O 1
ATOM 3683 N N . HIS A 1 482 ? -5.977 19.031 -27.430 1.00 97.75 482 HIS A N 1
ATOM 3684 C CA . HIS A 1 482 ? -5.597 17.700 -27.856 1.00 97.75 482 HIS A CA 1
ATOM 3685 C C . HIS A 1 482 ? -6.545 17.226 -28.952 1.00 97.75 482 HIS A C 1
ATOM 3687 O O . HIS A 1 482 ? -7.703 17.630 -29.032 1.00 97.75 482 HIS A O 1
ATOM 3693 N N . HIS A 1 483 ? -6.037 16.365 -29.822 1.00 96.75 483 HIS A N 1
ATOM 3694 C CA . HIS A 1 483 ? -6.838 15.708 -30.836 1.00 96.75 483 HIS A CA 1
ATOM 3695 C C . HIS A 1 483 ? -6.397 14.249 -30.932 1.00 96.75 483 HIS A C 1
ATOM 3697 O O . HIS A 1 483 ? -5.203 13.952 -30.893 1.00 96.75 483 HIS A O 1
ATOM 3703 N N . SER A 1 484 ? -7.368 13.346 -31.046 1.00 97.44 484 SER A N 1
ATOM 3704 C CA . SER A 1 484 ? -7.130 11.913 -31.212 1.00 97.44 484 SER A CA 1
ATOM 3705 C C . SER A 1 484 ? -7.373 11.506 -32.665 1.00 97.44 484 SER A C 1
ATOM 3707 O O . SER A 1 484 ? -8.298 11.994 -33.316 1.00 97.44 484 SER A O 1
ATOM 3709 N N . ASP A 1 485 ? -6.534 10.608 -33.175 1.00 98.25 485 ASP A N 1
ATOM 3710 C CA . ASP A 1 485 ? -6.659 10.030 -34.512 1.00 98.25 485 ASP A CA 1
ATOM 3711 C C . ASP A 1 485 ? -6.112 8.606 -34.487 1.00 98.25 485 ASP A C 1
ATOM 3713 O O . ASP A 1 485 ? -4.906 8.380 -34.404 1.00 98.25 485 ASP A O 1
ATOM 3717 N N . LEU A 1 486 ? -7.024 7.639 -34.561 1.00 97.81 486 LEU A N 1
ATOM 3718 C CA . LEU A 1 486 ? -6.724 6.209 -34.559 1.00 97.81 486 LEU A CA 1
ATOM 3719 C C . LEU A 1 486 ? -6.769 5.605 -35.974 1.00 97.81 486 LEU A C 1
ATOM 3721 O O . LEU A 1 486 ? -6.839 4.385 -36.121 1.00 97.81 486 LEU A O 1
ATOM 3725 N N . ASP A 1 487 ? -6.742 6.419 -37.034 1.00 98.25 487 ASP A N 1
ATOM 3726 C CA . ASP A 1 487 ? -6.731 5.915 -38.408 1.00 98.25 487 ASP A CA 1
ATOM 3727 C C . ASP A 1 487 ? -5.355 5.347 -38.797 1.00 98.25 487 ASP A C 1
ATOM 3729 O O . ASP A 1 487 ? -4.505 6.003 -39.405 1.00 98.25 487 ASP A O 1
ATOM 3733 N N . TYR A 1 488 ? -5.150 4.067 -38.480 1.00 97.50 488 TYR A N 1
ATOM 3734 C CA . TYR A 1 488 ? -3.927 3.324 -38.790 1.00 97.50 488 TYR A CA 1
ATOM 3735 C C . TYR A 1 488 ? -3.580 3.287 -40.288 1.00 97.50 488 TYR A C 1
ATOM 3737 O O . TYR A 1 488 ? -2.439 2.979 -40.648 1.00 97.50 488 TYR A O 1
ATOM 3745 N N . THR A 1 489 ? -4.522 3.596 -41.188 1.00 97.81 489 THR A N 1
ATOM 3746 C CA . THR A 1 489 ? -4.247 3.608 -42.630 1.00 97.81 489 THR A CA 1
ATOM 3747 C C . THR A 1 489 ? -3.304 4.743 -43.029 1.00 97.81 489 THR A C 1
ATOM 3749 O O . THR A 1 489 ? -2.578 4.596 -44.017 1.00 97.81 489 THR A O 1
ATOM 3752 N N . LYS A 1 490 ? -3.236 5.808 -42.216 1.00 98.25 490 LYS A N 1
ATOM 3753 C CA . LYS A 1 490 ? -2.369 6.981 -42.406 1.00 98.25 490 LYS A CA 1
ATOM 3754 C C . LYS A 1 490 ? -0.892 6.717 -42.118 1.00 98.25 490 LYS A C 1
ATOM 3756 O O . LYS A 1 490 ? -0.058 7.519 -42.535 1.00 98.25 490 LYS A O 1
ATOM 3761 N N . ILE A 1 491 ? -0.560 5.605 -41.456 1.00 98.25 491 ILE A N 1
ATOM 3762 C CA . ILE A 1 491 ? 0.827 5.224 -41.170 1.00 98.25 491 ILE A CA 1
ATOM 3763 C C . ILE A 1 491 ? 1.578 4.919 -42.468 1.00 98.25 491 ILE A C 1
ATOM 3765 O O . ILE A 1 491 ? 1.142 4.097 -43.285 1.00 98.25 491 ILE A O 1
ATOM 3769 N N . LYS A 1 492 ? 2.741 5.556 -42.621 1.00 97.62 492 LYS A N 1
ATOM 3770 C CA . LYS A 1 492 ? 3.659 5.411 -43.755 1.00 97.62 492 LYS A CA 1
ATOM 3771 C C . LYS A 1 492 ? 4.981 4.820 -43.287 1.00 97.62 492 LYS A C 1
ATOM 3773 O O . LYS A 1 492 ? 5.431 5.100 -42.182 1.00 97.62 492 LYS A O 1
ATOM 3778 N N . ASN A 1 493 ? 5.619 4.032 -44.154 1.00 95.75 493 ASN A N 1
ATOM 3779 C CA . ASN A 1 493 ? 6.946 3.443 -43.917 1.00 95.75 493 ASN A CA 1
ATOM 3780 C C . ASN A 1 493 ? 7.056 2.633 -42.611 1.00 95.75 493 ASN A C 1
ATOM 3782 O O . ASN A 1 493 ? 8.126 2.554 -42.013 1.00 95.75 493 ASN A O 1
ATOM 3786 N N . GLY A 1 494 ? 5.954 2.021 -42.172 1.00 94.56 494 GLY A N 1
ATOM 3787 C CA . GLY A 1 494 ? 5.900 1.259 -40.923 1.00 94.56 494 GLY A CA 1
ATOM 3788 C C . GLY A 1 494 ? 6.548 -0.125 -40.982 1.00 94.56 494 GLY A C 1
ATOM 3789 O O . GLY A 1 494 ? 6.511 -0.816 -39.975 1.00 94.56 494 GLY A O 1
ATOM 3790 N N . ASP A 1 495 ? 7.107 -0.538 -42.122 1.00 96.69 495 ASP A N 1
ATOM 3791 C CA . ASP A 1 495 ? 7.783 -1.826 -42.304 1.00 96.69 495 ASP A CA 1
ATOM 3792 C C . ASP A 1 495 ? 9.300 -1.660 -42.148 1.00 96.69 495 ASP A C 1
ATOM 3794 O O . ASP A 1 495 ? 10.029 -1.431 -43.115 1.00 96.69 495 ASP A O 1
ATOM 3798 N N . ILE A 1 496 ? 9.780 -1.749 -40.909 1.00 97.12 496 ILE A N 1
ATOM 3799 C CA . ILE A 1 496 ? 11.201 -1.608 -40.582 1.00 97.12 496 ILE A CA 1
ATOM 3800 C C . ILE A 1 496 ? 11.899 -2.976 -40.746 1.00 97.12 496 ILE A C 1
ATOM 3802 O O . ILE A 1 496 ? 11.333 -4.000 -40.350 1.00 97.12 496 ILE A O 1
ATOM 3806 N N . PRO A 1 497 ? 13.123 -3.055 -41.307 1.00 95.75 497 PRO A N 1
ATOM 3807 C CA . PRO A 1 497 ? 13.787 -4.334 -41.547 1.00 95.75 497 PRO A CA 1
ATOM 3808 C C . PRO A 1 497 ? 14.030 -5.154 -40.270 1.00 95.75 497 PRO A C 1
ATOM 3810 O O . PRO A 1 497 ? 14.544 -4.649 -39.270 1.00 95.75 497 PRO A O 1
ATOM 3813 N N . ALA A 1 498 ? 13.768 -6.462 -40.340 1.00 93.44 498 ALA A N 1
ATOM 3814 C CA . ALA A 1 498 ? 14.011 -7.408 -39.243 1.00 93.44 498 ALA A CA 1
ATOM 3815 C C . ALA A 1 498 ? 15.503 -7.571 -38.880 1.00 93.44 498 ALA A C 1
ATOM 3817 O O . ALA A 1 498 ? 15.836 -8.091 -37.819 1.00 93.44 498 ALA A O 1
ATOM 3818 N N . SER A 1 499 ? 16.421 -7.110 -39.740 1.00 94.25 499 SER A N 1
ATOM 3819 C CA . SER A 1 499 ? 17.848 -7.010 -39.402 1.00 94.25 499 SER A CA 1
ATOM 3820 C C . SER A 1 499 ? 18.120 -6.006 -38.275 1.00 94.25 499 SER A C 1
ATOM 3822 O O . SER A 1 499 ? 19.149 -6.106 -37.607 1.00 94.25 499 SER A O 1
ATOM 3824 N N . TYR A 1 500 ? 17.202 -5.061 -38.063 1.00 95.75 500 TYR A N 1
ATOM 3825 C CA . TYR A 1 500 ? 17.283 -4.015 -37.053 1.00 95.75 500 TYR A CA 1
ATOM 3826 C C . TYR A 1 500 ? 16.338 -4.264 -35.876 1.00 95.75 500 TYR A C 1
ATOM 3828 O O . TYR A 1 500 ? 16.775 -4.172 -34.729 1.00 95.75 500 TYR A O 1
ATOM 3836 N N . VAL A 1 501 ? 15.066 -4.570 -36.146 1.00 96.38 501 VAL A N 1
ATOM 3837 C CA . VAL A 1 501 ? 14.012 -4.658 -35.121 1.00 96.38 501 VAL A CA 1
ATOM 3838 C C . VAL A 1 501 ? 13.818 -6.092 -34.632 1.00 96.38 501 VAL A C 1
ATOM 3840 O O . VAL A 1 501 ? 13.588 -6.999 -35.425 1.00 96.38 501 VAL A O 1
ATOM 3843 N N . GLU A 1 502 ? 13.859 -6.282 -33.314 1.00 94.62 502 GLU A N 1
ATOM 3844 C CA . GLU A 1 502 ? 13.549 -7.552 -32.645 1.00 94.62 502 GLU A CA 1
ATOM 3845 C C . GLU A 1 502 ? 12.060 -7.693 -32.334 1.00 94.62 502 GLU A C 1
ATOM 3847 O O . GLU A 1 502 ? 11.482 -8.767 -32.483 1.00 94.62 502 GLU A O 1
ATOM 3852 N N . SER A 1 503 ? 11.430 -6.608 -31.886 1.00 95.81 503 SER A N 1
ATOM 3853 C CA . SER A 1 503 ? 10.001 -6.584 -31.589 1.00 95.81 503 SER A CA 1
ATOM 3854 C C . SER A 1 503 ? 9.443 -5.172 -31.633 1.00 95.81 503 SER A C 1
ATOM 3856 O O . SER A 1 503 ? 10.165 -4.197 -31.421 1.00 95.81 503 SER A O 1
ATOM 3858 N N . THR A 1 504 ? 8.141 -5.086 -31.879 1.00 98.19 504 THR A N 1
ATOM 3859 C CA . THR A 1 504 ? 7.364 -3.851 -31.822 1.00 98.19 504 THR A CA 1
ATOM 3860 C C . THR A 1 504 ? 6.287 -3.981 -30.754 1.00 98.19 504 THR A C 1
ATOM 3862 O O . THR A 1 504 ? 5.650 -5.029 -30.622 1.00 98.19 504 THR A O 1
ATOM 3865 N N . ARG A 1 505 ? 6.056 -2.907 -29.996 1.00 97.94 505 ARG A N 1
ATOM 3866 C CA . ARG A 1 505 ? 5.027 -2.828 -28.958 1.00 97.94 505 ARG A CA 1
ATOM 3867 C C . ARG A 1 505 ? 4.350 -1.463 -28.983 1.00 97.94 505 ARG A C 1
ATOM 3869 O O . ARG A 1 505 ? 5.013 -0.435 -28.964 1.00 97.94 505 ARG A O 1
ATOM 3876 N N . ILE A 1 506 ? 3.022 -1.443 -28.950 1.00 98.56 506 ILE A N 1
ATOM 3877 C CA . ILE A 1 506 ? 2.219 -0.229 -28.782 1.00 98.56 506 ILE A CA 1
ATOM 3878 C C . ILE A 1 506 ? 1.327 -0.410 -27.565 1.00 98.56 506 ILE A C 1
ATOM 3880 O O . ILE A 1 506 ? 0.608 -1.404 -27.464 1.00 98.56 506 ILE A O 1
ATOM 3884 N N . ARG A 1 507 ? 1.383 0.539 -26.628 1.00 97.75 507 ARG A N 1
ATOM 3885 C CA . ARG A 1 507 ? 0.574 0.504 -25.406 1.00 97.75 507 ARG A CA 1
ATOM 3886 C C . ARG A 1 507 ? -0.048 1.848 -25.066 1.00 97.75 507 ARG A C 1
ATOM 3888 O O . ARG A 1 507 ? 0.595 2.866 -25.294 1.00 97.75 507 ARG A O 1
ATOM 3895 N N . ALA A 1 508 ? -1.229 1.847 -24.457 1.00 97.38 508 ALA A N 1
ATOM 3896 C CA . ALA A 1 508 ? -1.844 3.047 -23.886 1.00 97.38 508 ALA A CA 1
ATOM 3897 C C . ALA A 1 508 ? -2.779 2.707 -22.715 1.00 97.38 508 ALA A C 1
ATOM 3899 O O . ALA A 1 508 ? -3.279 1.581 -22.621 1.00 97.38 508 ALA A O 1
ATOM 3900 N N . GLY A 1 509 ? -3.014 3.690 -21.845 1.00 96.69 509 GLY A N 1
ATOM 3901 C CA . GLY A 1 509 ? -4.024 3.631 -20.788 1.00 96.69 509 GLY A CA 1
ATOM 3902 C C . GLY A 1 509 ? -5.398 4.100 -21.280 1.00 96.69 509 GLY A C 1
ATOM 3903 O O . GLY A 1 509 ? -5.487 4.964 -22.154 1.00 96.69 509 GLY A O 1
ATOM 3904 N N . ARG A 1 510 ? -6.476 3.529 -20.739 1.00 97.62 510 ARG A N 1
ATOM 3905 C CA . ARG A 1 510 ? -7.851 4.033 -20.876 1.00 97.62 510 ARG A CA 1
ATOM 3906 C C . ARG A 1 510 ? -8.589 3.875 -19.550 1.00 97.62 510 ARG A C 1
ATOM 3908 O O . ARG A 1 510 ? -8.421 2.872 -18.854 1.00 97.62 510 ARG A O 1
ATOM 3915 N N . SER A 1 511 ? -9.455 4.838 -19.263 1.00 98.25 511 SER A N 1
ATOM 3916 C CA . SER A 1 511 ? -10.258 4.893 -18.040 1.00 98.25 511 SER A CA 1
ATOM 3917 C C . SER A 1 511 ? -11.739 4.975 -18.385 1.00 98.25 511 SER A C 1
ATOM 3919 O O . SER A 1 511 ? -12.104 5.523 -19.419 1.00 98.25 511 SER A O 1
ATOM 3921 N N . VAL A 1 512 ? -12.597 4.399 -17.545 1.00 97.38 512 VAL A N 1
ATOM 3922 C CA . VAL A 1 512 ? -14.052 4.316 -17.773 1.00 97.38 512 VAL A CA 1
ATOM 3923 C C . VAL A 1 512 ? -14.731 5.438 -16.998 1.00 97.38 512 VAL A C 1
ATOM 3925 O O . VAL A 1 512 ? -14.590 5.494 -15.780 1.00 97.38 512 VAL A O 1
ATOM 3928 N N . ARG A 1 513 ? -15.469 6.308 -17.690 1.00 96.50 513 ARG A N 1
ATOM 3929 C CA . ARG A 1 513 ? -16.118 7.489 -17.112 1.00 96.50 513 ARG A CA 1
ATOM 3930 C C . ARG A 1 513 ? -17.141 7.124 -16.035 1.00 96.50 513 ARG A C 1
ATOM 3932 O O . ARG A 1 513 ? -17.851 6.115 -16.125 1.00 96.50 513 ARG A O 1
ATOM 3939 N N . GLY A 1 514 ? -17.216 7.981 -15.016 1.00 92.12 514 GLY A N 1
ATOM 3940 C CA . GLY A 1 514 ? -18.137 7.844 -13.886 1.00 92.12 514 GLY A CA 1
ATOM 3941 C C . GLY A 1 514 ? -17.729 6.789 -12.853 1.00 92.12 514 GLY A C 1
ATOM 3942 O O . GLY A 1 514 ? -18.561 6.401 -12.038 1.00 92.12 514 GLY A O 1
ATOM 3943 N N . LEU A 1 515 ? -16.491 6.292 -12.905 1.00 95.88 515 LEU A N 1
ATOM 3944 C CA . LEU A 1 515 ? -15.896 5.411 -11.896 1.00 95.88 515 LEU A CA 1
ATOM 3945 C C . LEU A 1 515 ? -14.558 6.014 -11.467 1.00 95.88 515 LEU A C 1
ATOM 3947 O O . LEU A 1 515 ? -13.789 6.428 -12.332 1.00 95.88 515 LEU A O 1
ATOM 3951 N N . ALA A 1 516 ? -14.272 6.065 -10.166 1.00 97.56 516 ALA A N 1
ATOM 3952 C CA . ALA A 1 516 ? -13.004 6.600 -9.680 1.00 97.56 516 ALA A CA 1
ATOM 3953 C C . ALA A 1 516 ? -11.798 5.785 -10.184 1.00 97.56 516 ALA A C 1
ATOM 3955 O O . ALA A 1 516 ? -11.841 4.551 -10.202 1.00 97.56 516 ALA A O 1
ATOM 3956 N N . LEU A 1 517 ? -10.717 6.495 -10.529 1.00 98.56 517 LEU A N 1
ATOM 3957 C CA . LEU A 1 517 ? -9.421 5.937 -10.925 1.00 98.56 517 LEU A CA 1
ATOM 3958 C C . LEU A 1 517 ? -8.801 5.136 -9.767 1.00 98.56 517 LEU A C 1
ATOM 3960 O O . LEU A 1 517 ? -9.167 5.346 -8.607 1.00 98.56 517 LEU A O 1
ATOM 3964 N N . PRO A 1 518 ? -7.835 4.231 -10.017 1.00 97.69 518 PRO A N 1
ATOM 3965 C CA . PRO A 1 518 ? -7.296 3.339 -8.988 1.00 97.69 518 PRO A CA 1
ATOM 3966 C C . PRO A 1 518 ? -6.879 3.993 -7.652 1.00 97.69 518 PRO A C 1
ATOM 3968 O O . PRO A 1 518 ? -7.153 3.380 -6.613 1.00 97.69 518 PRO A O 1
ATOM 3971 N N . PRO A 1 519 ? -6.313 5.219 -7.600 1.00 97.50 519 PRO A N 1
ATOM 3972 C CA . PRO A 1 519 ? -6.075 5.920 -6.334 1.00 97.50 519 PRO A CA 1
ATOM 3973 C C . PRO A 1 519 ? -7.342 6.252 -5.539 1.00 97.50 519 PRO A C 1
ATOM 3975 O O . PRO A 1 519 ? -7.354 6.062 -4.325 1.00 97.50 519 PRO A O 1
ATOM 3978 N N . GLY A 1 520 ? -8.409 6.702 -6.207 1.00 95.94 520 GLY A N 1
ATOM 3979 C CA . GLY A 1 520 ? -9.675 7.120 -5.591 1.00 95.94 520 GLY A CA 1
ATOM 3980 C C . GLY A 1 520 ? -10.720 6.007 -5.467 1.00 95.94 520 GLY A C 1
ATOM 3981 O O . GLY A 1 520 ? -11.696 6.154 -4.741 1.00 95.94 520 GLY A O 1
ATOM 3982 N N . THR A 1 521 ? -10.513 4.868 -6.133 1.00 97.06 521 THR A N 1
ATOM 3983 C CA . THR A 1 521 ? -11.539 3.826 -6.280 1.00 97.06 521 THR A CA 1
ATOM 3984 C C . THR A 1 521 ? -11.890 3.103 -4.976 1.00 97.06 521 THR A C 1
ATOM 3986 O O . THR A 1 521 ? -11.027 2.823 -4.132 1.00 97.06 521 THR A O 1
ATOM 3989 N N . SER A 1 522 ? -13.157 2.722 -4.828 1.00 95.88 522 SER A N 1
ATOM 3990 C CA . SER A 1 522 ? -13.621 1.732 -3.849 1.00 95.88 522 SER A CA 1
ATOM 3991 C C . SER A 1 522 ? -13.538 0.293 -4.395 1.00 95.88 522 SER A C 1
ATOM 3993 O O . SER A 1 522 ? -13.387 0.065 -5.594 1.00 95.88 522 SER A O 1
ATOM 3995 N N . ARG A 1 523 ? -13.700 -0.730 -3.535 1.00 96.06 523 ARG A N 1
ATOM 3996 C CA . ARG A 1 523 ? -13.830 -2.133 -3.998 1.00 96.06 523 ARG A CA 1
ATOM 3997 C C . ARG A 1 523 ? -15.013 -2.323 -4.954 1.00 96.06 523 ARG A C 1
ATOM 3999 O O . ARG A 1 523 ? -14.914 -3.099 -5.898 1.00 96.06 523 ARG A O 1
ATOM 4006 N N . GLY A 1 524 ? -16.129 -1.635 -4.698 1.00 96.44 524 GLY A N 1
ATOM 4007 C CA . GLY A 1 524 ? -17.334 -1.721 -5.526 1.00 96.44 524 GLY A CA 1
ATOM 4008 C C . GLY A 1 524 ? -17.100 -1.181 -6.934 1.00 96.44 524 GLY A C 1
ATOM 4009 O O . GLY A 1 524 ? -17.368 -1.880 -7.906 1.00 96.44 524 GLY A O 1
ATOM 4010 N N . GLU A 1 525 ? -16.525 0.017 -7.040 1.00 97.19 525 GLU A N 1
ATOM 4011 C CA . GLU A 1 525 ? -16.184 0.626 -8.331 1.00 97.19 525 GLU A CA 1
ATOM 4012 C C . GLU A 1 525 ? -15.130 -0.183 -9.083 1.00 97.19 525 GLU A C 1
ATOM 4014 O O . GLU A 1 525 ? -15.296 -0.445 -10.270 1.00 97.19 525 GLU A O 1
ATOM 4019 N N . ARG A 1 526 ? -14.090 -0.669 -8.394 1.00 98.31 526 ARG A N 1
ATOM 4020 C CA . ARG A 1 526 ? -13.056 -1.502 -9.016 1.00 98.31 526 ARG A CA 1
ATOM 4021 C C . ARG A 1 526 ? -13.623 -2.789 -9.618 1.00 98.31 526 ARG A C 1
ATOM 4023 O O . ARG A 1 526 ? -13.269 -3.154 -10.737 1.00 98.31 526 ARG A O 1
ATOM 4030 N N . ARG A 1 527 ? -14.527 -3.468 -8.905 1.00 98.50 527 ARG A N 1
ATOM 4031 C CA . ARG A 1 527 ? -15.231 -4.660 -9.413 1.00 98.50 527 ARG A CA 1
ATOM 4032 C C . ARG A 1 527 ? -16.183 -4.321 -10.559 1.00 98.50 527 ARG A C 1
ATOM 4034 O O . ARG A 1 527 ? -16.348 -5.133 -11.463 1.00 98.50 527 ARG A O 1
ATOM 4041 N N . GLU A 1 528 ? -16.784 -3.133 -10.558 1.00 97.94 528 GLU A N 1
ATOM 4042 C CA . GLU A 1 528 ? -17.597 -2.661 -11.683 1.00 97.94 528 GLU A CA 1
ATOM 4043 C C . GLU A 1 528 ? -16.738 -2.399 -12.931 1.00 97.94 528 GLU A C 1
ATOM 4045 O O . GLU A 1 528 ? -17.113 -2.824 -14.025 1.00 97.94 528 GLU A O 1
ATOM 4050 N N . VAL A 1 529 ? -15.546 -1.807 -12.775 1.00 98.19 529 VAL A N 1
ATOM 4051 C CA . VAL A 1 529 ? -14.550 -1.706 -13.857 1.00 98.19 529 VAL A CA 1
ATOM 4052 C C . VAL A 1 529 ? -14.179 -3.097 -14.377 1.00 98.19 529 VAL A C 1
ATOM 4054 O O . VAL A 1 529 ? -14.227 -3.331 -15.585 1.00 98.19 529 VAL A O 1
ATOM 4057 N N . GLU A 1 530 ? -13.864 -4.042 -13.482 1.00 98.50 530 GLU A N 1
ATOM 4058 C CA . GLU A 1 530 ? -13.540 -5.426 -13.852 1.00 98.50 530 GLU A CA 1
ATOM 4059 C C . GLU A 1 530 ? -14.683 -6.074 -14.644 1.00 98.50 530 GLU A C 1
ATOM 4061 O O . GLU A 1 530 ? -14.448 -6.668 -15.696 1.00 98.50 530 GLU A O 1
ATOM 4066 N N . ARG A 1 531 ? -15.932 -5.930 -14.185 1.00 97.50 531 ARG A N 1
ATOM 4067 C CA . ARG A 1 531 ? -17.125 -6.487 -14.836 1.00 97.50 531 ARG A CA 1
ATOM 4068 C C . ARG A 1 531 ? -17.315 -5.930 -16.247 1.00 97.50 531 ARG A C 1
ATOM 4070 O O . ARG A 1 531 ? -17.538 -6.705 -17.177 1.00 97.50 531 ARG A O 1
ATOM 4077 N N . VAL A 1 532 ? -17.233 -4.608 -16.412 1.00 96.62 532 VAL A N 1
ATOM 4078 C CA . VAL A 1 532 ? -17.410 -3.946 -17.714 1.00 96.62 532 VAL A CA 1
ATOM 4079 C C . VAL A 1 532 ? -16.298 -4.360 -18.679 1.00 96.62 532 VAL A C 1
ATOM 4081 O O . VAL A 1 532 ? -16.583 -4.788 -19.800 1.00 96.62 532 VAL A O 1
ATOM 4084 N N . LEU A 1 533 ? -15.037 -4.292 -18.243 1.00 97.94 533 LEU A N 1
ATOM 4085 C CA . LEU A 1 533 ? -13.893 -4.579 -19.107 1.00 97.94 533 LEU A CA 1
ATOM 4086 C C . LEU A 1 533 ? -13.766 -6.070 -19.429 1.00 97.94 533 LEU A C 1
ATOM 4088 O O . LEU A 1 533 ? -13.569 -6.416 -20.588 1.00 97.94 533 LEU A O 1
ATOM 4092 N N . SER A 1 534 ? -13.941 -6.971 -18.461 1.00 97.56 534 SER A N 1
ATOM 4093 C CA . SER A 1 534 ? -13.895 -8.419 -18.726 1.00 97.56 534 SER A CA 1
ATOM 4094 C C . SER A 1 534 ? -14.997 -8.862 -19.693 1.00 97.56 534 SER A C 1
ATOM 4096 O O . SER A 1 534 ? -14.730 -9.670 -20.586 1.00 97.56 534 SER A O 1
ATOM 4098 N N . LYS A 1 535 ? -16.207 -8.288 -19.596 1.00 95.75 535 LYS A N 1
ATOM 4099 C CA . LYS A 1 535 ? -17.292 -8.504 -20.568 1.00 95.75 535 LYS A CA 1
ATOM 4100 C C . LYS A 1 535 ? -16.906 -8.003 -21.960 1.00 95.75 535 LYS A C 1
ATOM 4102 O O . LYS A 1 535 ? -17.106 -8.718 -22.940 1.00 95.75 535 LYS A O 1
ATOM 4107 N N . ALA A 1 536 ? -16.347 -6.798 -22.052 1.00 95.00 536 ALA A N 1
ATOM 4108 C CA . ALA A 1 536 ? -15.914 -6.214 -23.317 1.00 95.00 536 ALA A CA 1
ATOM 4109 C C . ALA A 1 536 ? -14.821 -7.047 -24.000 1.00 95.00 536 ALA A C 1
ATOM 4111 O O . ALA A 1 536 ? -14.931 -7.369 -25.181 1.00 95.00 536 ALA A O 1
ATOM 4112 N N . LEU A 1 537 ? -13.812 -7.456 -23.233 1.00 97.12 537 LEU A N 1
ATOM 4113 C CA . LEU A 1 537 ? -12.680 -8.248 -23.706 1.00 97.12 537 LEU A CA 1
ATOM 4114 C C . LEU A 1 537 ? -13.107 -9.658 -24.134 1.00 97.12 537 LEU A C 1
ATOM 4116 O O . LEU A 1 537 ? -12.660 -10.149 -25.167 1.00 97.12 537 LEU A O 1
ATOM 4120 N N . SER A 1 538 ? -14.037 -10.281 -23.405 1.00 94.88 538 SER A N 1
ATOM 4121 C CA . SER A 1 538 ? -14.576 -11.606 -23.756 1.00 94.88 538 SER A CA 1
ATOM 4122 C C . SER A 1 538 ? -15.429 -11.600 -25.033 1.00 94.88 538 SER A C 1
ATOM 4124 O O . SER A 1 538 ? -15.637 -12.652 -25.630 1.00 94.88 538 SER A O 1
ATOM 4126 N N . ASN A 1 539 ? -15.910 -10.429 -25.467 1.00 93.00 539 ASN A N 1
ATOM 4127 C CA . ASN A 1 539 ? -16.685 -10.260 -26.700 1.00 93.00 539 ASN A CA 1
ATOM 4128 C C . ASN A 1 539 ? -15.815 -9.957 -27.932 1.00 93.00 539 ASN A C 1
ATOM 4130 O O . ASN A 1 539 ? -16.352 -9.812 -29.034 1.00 93.00 539 ASN A O 1
ATOM 4134 N N . LEU A 1 540 ? -14.493 -9.834 -27.775 1.00 94.69 540 LEU A N 1
ATOM 4135 C CA . LEU A 1 540 ? -13.591 -9.687 -28.913 1.00 94.69 540 LEU A CA 1
ATOM 4136 C C . LEU A 1 540 ? -13.605 -10.966 -29.764 1.00 94.69 540 LEU A C 1
ATOM 4138 O O . LEU A 1 540 ? -13.659 -12.087 -29.260 1.00 94.69 540 LEU A O 1
ATOM 4142 N N . THR A 1 541 ? -13.581 -10.788 -31.083 1.00 94.38 541 THR A N 1
ATOM 4143 C CA . THR A 1 541 ? -13.726 -11.871 -32.066 1.00 94.38 541 THR A CA 1
ATOM 4144 C C . THR A 1 541 ? -12.520 -11.931 -33.001 1.00 94.38 541 THR A C 1
ATOM 4146 O O . THR A 1 541 ? -11.610 -11.103 -32.916 1.00 94.38 541 THR A O 1
ATOM 4149 N N . SER A 1 542 ? -12.509 -12.919 -33.899 1.00 95.44 542 SER A N 1
ATOM 4150 C CA . SER A 1 542 ? -11.447 -13.110 -34.893 1.00 95.44 542 SER A CA 1
ATOM 4151 C C . SER A 1 542 ? -10.067 -13.236 -34.230 1.00 95.44 542 SER A C 1
ATOM 4153 O O . SER A 1 542 ? -9.925 -13.964 -33.249 1.00 95.44 542 SER A O 1
ATOM 4155 N N . ASP A 1 543 ? -9.054 -12.538 -34.737 1.00 95.12 543 ASP A N 1
ATOM 4156 C CA . ASP A 1 543 ? -7.684 -12.546 -34.221 1.00 95.12 543 ASP A CA 1
ATOM 4157 C C . ASP A 1 543 ? -7.529 -11.858 -32.851 1.00 95.12 543 ASP A C 1
ATOM 4159 O O . ASP A 1 543 ? -6.487 -11.992 -32.211 1.00 95.12 543 ASP A O 1
ATOM 4163 N N . LEU A 1 544 ? -8.560 -11.155 -32.373 1.00 97.75 544 LEU A N 1
ATOM 4164 C CA . LEU A 1 544 ? -8.603 -10.551 -31.038 1.00 97.75 544 LEU A CA 1
ATOM 4165 C C . LEU A 1 544 ? -9.309 -11.430 -29.997 1.00 97.75 544 LEU A C 1
ATOM 4167 O O . LEU A 1 544 ? -9.319 -11.070 -28.821 1.00 97.75 544 LEU A O 1
ATOM 4171 N N . ARG A 1 545 ? -9.890 -12.571 -30.398 1.00 98.06 545 ARG A N 1
ATOM 4172 C CA . ARG A 1 545 ? -10.505 -13.524 -29.464 1.00 98.06 545 ARG A CA 1
ATOM 4173 C C . ARG A 1 545 ? -9.467 -14.005 -28.450 1.00 98.06 545 ARG A C 1
ATOM 4175 O O . ARG A 1 545 ? -8.339 -14.325 -28.823 1.00 98.06 545 ARG A O 1
ATOM 4182 N N . GLY A 1 546 ? -9.861 -14.074 -27.183 1.00 97.19 546 GLY A N 1
ATOM 4183 C CA . GLY A 1 546 ? -8.962 -14.446 -26.099 1.00 97.19 546 GLY A CA 1
ATOM 4184 C C . GLY A 1 546 ? -9.664 -14.867 -24.823 1.00 97.19 546 GLY A C 1
ATOM 4185 O O . GLY A 1 546 ? -10.879 -15.074 -24.795 1.00 97.19 546 GLY A O 1
ATOM 4186 N N . LYS A 1 547 ? -8.880 -14.951 -23.747 1.00 97.44 547 LYS A N 1
ATOM 4187 C CA . LYS A 1 547 ? -9.344 -15.335 -22.412 1.00 97.44 547 LYS A CA 1
ATOM 4188 C C . LYS A 1 547 ? -8.981 -14.267 -21.383 1.00 97.44 547 LYS A C 1
ATOM 4190 O O . LYS A 1 547 ? -7.882 -13.716 -21.402 1.00 97.44 547 LYS A O 1
ATOM 4195 N N . TYR A 1 548 ? -9.918 -14.000 -20.472 1.00 98.25 548 TYR A N 1
ATOM 4196 C CA . TYR A 1 548 ? -9.700 -13.184 -19.279 1.00 98.25 548 TYR A CA 1
ATOM 4197 C C . TYR A 1 548 ? -9.345 -14.065 -18.074 1.00 98.25 548 TYR A C 1
ATOM 4199 O O . TYR A 1 548 ? -9.980 -15.094 -17.832 1.00 98.25 548 TYR A O 1
ATOM 4207 N N . TYR A 1 549 ? -8.353 -13.632 -17.308 1.00 97.94 549 TYR A N 1
ATOM 4208 C CA . TYR A 1 549 ? -7.791 -14.293 -16.141 1.00 97.94 549 TYR A CA 1
ATOM 4209 C C . TYR A 1 549 ? -7.883 -13.333 -14.945 1.00 97.94 549 TYR A C 1
ATOM 4211 O O . TYR A 1 549 ? -7.010 -12.474 -14.777 1.00 97.94 549 TYR A O 1
ATOM 4219 N N . PRO A 1 550 ? -8.938 -13.428 -14.115 1.00 97.75 550 PRO A N 1
ATOM 4220 C CA . PRO A 1 550 ? -9.013 -12.655 -12.880 1.00 97.75 550 PRO A CA 1
ATOM 4221 C C . PRO A 1 550 ? -7.923 -13.131 -11.915 1.00 97.75 550 PRO A C 1
ATOM 4223 O O . PRO A 1 550 ? -7.826 -14.327 -11.629 1.00 97.75 550 PRO A O 1
ATOM 4226 N N . LEU A 1 551 ? -7.129 -12.207 -11.369 1.00 97.00 551 LEU A N 1
ATOM 4227 C CA . LEU A 1 551 ? -6.017 -12.546 -10.473 1.00 97.00 551 LEU A CA 1
ATOM 4228 C C . LEU A 1 551 ? -6.506 -13.294 -9.222 1.00 97.00 551 LEU A C 1
ATOM 4230 O O . LEU A 1 551 ? -5.841 -14.202 -8.737 1.00 97.00 551 LEU A O 1
ATOM 4234 N N . SER A 1 552 ? -7.701 -12.961 -8.726 1.00 94.44 552 SER A N 1
ATOM 4235 C CA . SER A 1 552 ? -8.307 -13.585 -7.538 1.00 94.44 552 SER A CA 1
ATOM 4236 C C . SER A 1 552 ? -8.677 -15.065 -7.703 1.00 94.44 552 SER A C 1
ATOM 4238 O O . SER A 1 552 ? -8.886 -15.748 -6.701 1.00 94.44 552 SER A O 1
ATOM 4240 N N . LYS A 1 553 ? -8.780 -15.568 -8.941 1.00 94.75 553 LYS A N 1
ATOM 4241 C CA . LYS A 1 553 ? -9.140 -16.967 -9.243 1.00 94.75 553 LYS A CA 1
ATOM 4242 C C . LYS A 1 553 ? -8.090 -17.673 -10.103 1.00 94.75 553 LYS A C 1
ATOM 4244 O O . LYS A 1 553 ? -8.365 -18.747 -10.631 1.00 94.75 553 LYS A O 1
ATOM 4249 N N . MET A 1 554 ? -6.920 -17.060 -10.267 1.00 93.94 554 MET A N 1
ATOM 4250 C CA . MET A 1 554 ? -5.842 -17.592 -11.089 1.00 93.94 554 MET A CA 1
ATOM 4251 C C . MET A 1 554 ? -5.262 -18.850 -10.444 1.00 93.94 554 MET A C 1
ATOM 4253 O O . MET A 1 554 ? -4.925 -18.864 -9.259 1.00 93.94 554 MET A O 1
ATOM 4257 N N . THR A 1 555 ? -5.157 -19.929 -11.215 1.00 95.56 555 THR A N 1
ATOM 4258 C CA . THR A 1 555 ? -4.460 -21.134 -10.754 1.00 95.56 555 THR A CA 1
ATOM 4259 C C . THR A 1 555 ? -2.946 -20.927 -10.809 1.00 95.56 555 THR A C 1
ATOM 4261 O O . THR A 1 555 ? -2.453 -20.172 -11.640 1.00 95.56 555 THR A O 1
ATOM 4264 N N . LYS A 1 556 ? -2.175 -21.663 -9.996 1.00 92.94 556 LYS A N 1
ATOM 4265 C CA . LYS A 1 556 ? -0.698 -21.598 -10.033 1.00 92.94 556 LYS A CA 1
ATOM 4266 C C . LYS A 1 556 ? -0.106 -21.920 -11.412 1.00 92.94 556 LYS A C 1
ATOM 4268 O O . LYS A 1 556 ? 0.962 -21.431 -11.754 1.00 92.94 556 LYS A O 1
ATOM 4273 N N . GLN A 1 557 ? -0.784 -22.763 -12.193 1.00 94.81 557 GLN A N 1
ATOM 4274 C CA . GLN A 1 557 ? -0.361 -23.116 -13.551 1.00 94.81 557 GLN A CA 1
ATOM 4275 C C . GLN A 1 557 ? -0.575 -21.951 -14.522 1.00 94.81 557 GLN A C 1
ATOM 4277 O O . GLN A 1 557 ? 0.320 -21.632 -15.296 1.00 94.81 557 GLN A O 1
ATOM 4282 N N . GLU A 1 558 ? -1.738 -21.294 -14.460 1.00 94.50 558 GLU A N 1
ATOM 4283 C CA . GLU A 1 558 ? -2.005 -20.086 -15.249 1.00 94.50 558 GLU A CA 1
ATOM 4284 C C . GLU A 1 558 ? -1.079 -18.938 -14.843 1.00 94.50 558 GLU A C 1
ATOM 4286 O O . GLU A 1 558 ? -0.558 -18.243 -15.709 1.00 94.50 558 GLU A O 1
ATOM 4291 N N . GLU A 1 559 ? -0.835 -18.774 -13.542 1.00 91.69 559 GLU A N 1
ATOM 4292 C CA . GLU A 1 559 ? 0.101 -17.787 -13.004 1.00 91.69 559 GLU A CA 1
ATOM 4293 C C . GLU A 1 559 ? 1.509 -17.999 -13.567 1.00 91.69 559 GLU A C 1
ATOM 4295 O O . GLU A 1 559 ? 2.077 -17.076 -14.149 1.00 91.69 559 GLU A O 1
ATOM 4300 N N . GLN A 1 560 ? 2.042 -19.222 -13.475 1.00 92.06 560 GLN A N 1
ATOM 4301 C CA . GLN A 1 560 ? 3.367 -19.540 -14.005 1.00 92.06 560 GLN A CA 1
ATOM 4302 C C . GLN A 1 560 ? 3.440 -19.329 -15.522 1.00 92.06 560 GLN A C 1
ATOM 4304 O O . GLN A 1 560 ? 4.386 -18.716 -16.003 1.00 92.06 560 GLN A O 1
ATOM 4309 N N . GLN A 1 561 ? 2.418 -19.749 -16.273 1.00 93.81 561 GLN A N 1
ATOM 4310 C CA . GLN A 1 561 ? 2.375 -19.540 -17.721 1.00 93.81 561 GLN A CA 1
ATOM 4311 C C . GLN A 1 561 ? 2.415 -18.047 -18.087 1.00 93.81 561 GLN A C 1
ATOM 4313 O O . GLN A 1 561 ? 3.141 -17.654 -18.997 1.00 93.81 561 GLN A O 1
ATOM 4318 N N . LEU A 1 562 ? 1.668 -17.201 -17.370 1.00 93.31 562 LEU A N 1
ATOM 4319 C CA . LEU A 1 562 ? 1.667 -15.754 -17.599 1.00 93.31 562 LEU A CA 1
ATOM 4320 C C . LEU A 1 562 ? 2.984 -15.088 -17.171 1.00 93.31 562 LEU A C 1
ATOM 4322 O O . LEU A 1 562 ? 3.343 -14.052 -17.734 1.00 93.31 562 LEU A O 1
ATOM 4326 N N . ILE A 1 563 ? 3.706 -15.650 -16.197 1.00 89.88 563 ILE A N 1
ATOM 4327 C CA . ILE A 1 563 ? 5.071 -15.226 -15.850 1.00 89.88 563 ILE A CA 1
ATOM 4328 C C . ILE A 1 563 ? 6.034 -15.564 -16.991 1.00 89.88 563 ILE A C 1
ATOM 4330 O O . ILE A 1 563 ? 6.790 -14.689 -17.419 1.00 89.88 563 ILE A O 1
ATOM 4334 N N . ASP A 1 564 ? 5.970 -16.794 -17.503 1.00 90.00 564 ASP A N 1
ATOM 4335 C CA . ASP A 1 564 ? 6.843 -17.292 -18.572 1.00 90.00 564 ASP A CA 1
ATOM 4336 C C . ASP A 1 564 ? 6.626 -16.524 -19.887 1.00 90.00 564 ASP A C 1
ATOM 4338 O O . ASP A 1 564 ? 7.576 -16.245 -20.615 1.00 90.00 564 ASP A O 1
ATOM 4342 N N . ASP A 1 565 ? 5.387 -16.106 -20.159 1.00 89.81 565 ASP A N 1
ATOM 4343 C CA . ASP A 1 565 ? 5.039 -15.249 -21.300 1.00 89.81 565 ASP A CA 1
ATOM 4344 C C . ASP A 1 565 ? 5.387 -13.761 -21.084 1.00 89.81 565 ASP A C 1
ATOM 4346 O O . ASP A 1 565 ? 5.202 -12.940 -21.984 1.00 89.81 565 ASP A O 1
ATOM 4350 N N . HIS A 1 566 ? 5.870 -13.383 -19.894 1.00 89.25 566 HIS A N 1
ATOM 4351 C CA . HIS A 1 566 ? 6.106 -11.996 -19.476 1.00 89.25 566 HIS A CA 1
ATOM 4352 C C . HIS A 1 566 ? 4.847 -11.104 -19.518 1.00 89.25 566 HIS A C 1
ATOM 4354 O O . HIS A 1 566 ? 4.917 -9.907 -19.818 1.00 89.25 566 HIS A O 1
ATOM 4360 N N . PHE A 1 567 ? 3.681 -11.683 -19.220 1.00 93.06 567 PHE A N 1
ATOM 4361 C CA . PHE A 1 567 ? 2.372 -11.018 -19.248 1.00 93.06 567 PHE A CA 1
ATOM 4362 C C . PHE A 1 567 ? 1.840 -10.645 -17.865 1.00 93.06 567 PHE A C 1
ATOM 4364 O O . PHE A 1 567 ? 1.057 -9.697 -17.765 1.00 93.06 567 PHE A O 1
ATOM 4371 N N . LEU A 1 568 ? 2.241 -11.366 -16.811 1.00 90.38 568 LEU A N 1
ATOM 4372 C CA . LEU A 1 568 ? 1.764 -11.125 -15.450 1.00 90.38 568 LEU A CA 1
ATOM 4373 C C . LEU A 1 568 ? 2.381 -9.856 -14.853 1.00 90.38 568 LEU A C 1
ATOM 4375 O O . LEU A 1 568 ? 3.587 -9.791 -14.612 1.00 90.38 568 LEU A O 1
ATOM 4379 N N . PHE A 1 569 ? 1.538 -8.867 -14.556 1.00 90.44 569 PHE A N 1
ATOM 4380 C CA . PHE A 1 569 ? 1.928 -7.743 -13.713 1.00 90.44 569 PHE A CA 1
ATOM 4381 C C . PHE A 1 569 ? 1.863 -8.143 -12.234 1.00 90.44 569 PHE A C 1
ATOM 4383 O O . PHE A 1 569 ? 1.001 -8.914 -11.812 1.00 90.44 569 PHE A O 1
ATOM 4390 N N . GLN A 1 570 ? 2.804 -7.629 -11.448 1.00 85.38 570 GLN A N 1
ATOM 4391 C CA . GLN A 1 570 ? 2.969 -7.991 -10.042 1.00 85.38 570 GLN A CA 1
ATOM 4392 C C . GLN A 1 570 ? 2.294 -6.972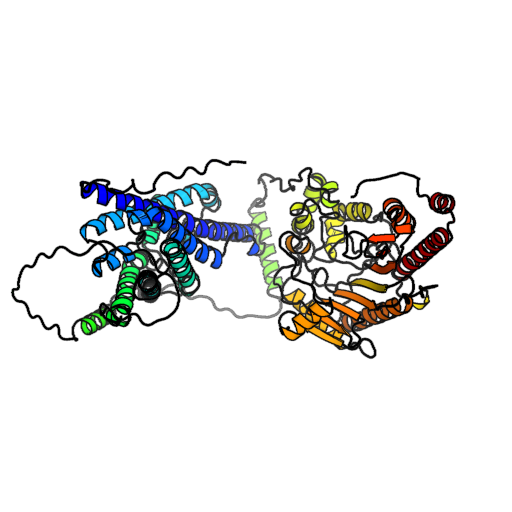 -9.127 1.00 85.38 570 GLN A C 1
ATOM 4394 O O . GLN A 1 570 ? 2.081 -5.821 -9.513 1.00 85.38 570 GLN A O 1
ATOM 4399 N N . LYS A 1 571 ? 1.996 -7.382 -7.887 1.00 85.81 571 LYS A N 1
ATOM 4400 C CA . LYS A 1 571 ? 1.561 -6.434 -6.856 1.00 85.81 571 LYS A CA 1
ATOM 4401 C C . LYS A 1 571 ? 2.633 -5.345 -6.707 1.00 85.81 571 LYS A C 1
ATOM 4403 O O . LYS A 1 571 ? 3.795 -5.699 -6.488 1.00 85.81 571 LYS A O 1
ATOM 4408 N N . PRO A 1 572 ? 2.275 -4.050 -6.775 1.00 83.56 572 PRO A N 1
ATOM 4409 C CA . PRO A 1 572 ? 3.237 -2.985 -6.539 1.00 83.56 572 PRO A CA 1
ATOM 4410 C C . PRO A 1 572 ? 3.906 -3.146 -5.168 1.00 83.56 572 PRO A C 1
ATOM 4412 O O . PRO A 1 572 ? 3.241 -3.400 -4.161 1.00 83.56 572 PRO A O 1
ATOM 4415 N N . GLY A 1 573 ? 5.235 -3.029 -5.130 1.00 77.94 573 GLY A N 1
ATOM 4416 C CA . GLY A 1 573 ? 6.009 -3.127 -3.893 1.00 77.94 573 GLY A CA 1
ATOM 4417 C C . GLY A 1 573 ? 5.756 -1.952 -2.941 1.00 77.94 573 GLY A C 1
ATOM 4418 O O . GLY A 1 573 ? 5.211 -0.912 -3.332 1.00 77.94 573 GLY A O 1
ATOM 4419 N N . GLY A 1 574 ? 6.177 -2.098 -1.682 1.00 74.81 574 GLY A N 1
ATOM 4420 C CA . GLY A 1 574 ? 6.175 -0.994 -0.717 1.00 74.81 574 GLY A CA 1
ATOM 4421 C C . GLY A 1 574 ? 7.064 0.162 -1.189 1.00 74.81 574 GLY A C 1
ATOM 4422 O O . GLY A 1 574 ? 8.140 -0.077 -1.733 1.00 74.81 574 GLY A O 1
ATOM 4423 N N . GLY A 1 575 ? 6.603 1.404 -1.016 1.00 70.25 575 GLY A N 1
ATOM 4424 C CA . GLY A 1 575 ? 7.349 2.602 -1.423 1.00 70.25 575 GLY A CA 1
ATOM 4425 C C . GLY A 1 575 ? 7.353 2.896 -2.930 1.00 70.25 575 GLY A C 1
ATOM 4426 O O . GLY A 1 575 ? 8.111 3.752 -3.377 1.00 70.25 575 GLY A O 1
ATOM 4427 N N . THR A 1 576 ? 6.535 2.196 -3.724 1.00 83.25 576 THR A N 1
ATOM 4428 C CA . THR A 1 576 ? 6.314 2.525 -5.142 1.00 83.25 576 THR A CA 1
ATOM 4429 C C . THR A 1 576 ? 5.240 3.603 -5.299 1.00 83.25 576 THR A C 1
ATOM 4431 O O . THR A 1 576 ? 4.381 3.755 -4.428 1.00 83.25 576 THR A O 1
ATOM 4434 N N . LEU A 1 577 ? 5.237 4.296 -6.447 1.00 87.62 577 LEU A N 1
ATOM 4435 C CA . LEU A 1 577 ? 4.217 5.297 -6.790 1.00 87.62 577 LEU A CA 1
ATOM 4436 C C . LEU A 1 577 ? 2.797 4.748 -6.608 1.00 87.62 577 LEU A C 1
ATOM 4438 O O . LEU A 1 577 ? 1.976 5.377 -5.957 1.00 87.62 577 LEU A O 1
ATOM 4442 N N . LEU A 1 578 ? 2.515 3.547 -7.120 1.00 88.44 578 LEU A N 1
ATOM 4443 C CA . LEU A 1 578 ? 1.174 2.953 -7.056 1.00 88.44 578 LEU A CA 1
ATOM 4444 C C . LEU A 1 578 ? 0.741 2.609 -5.627 1.00 88.44 578 LEU A C 1
ATOM 4446 O O . LEU A 1 578 ? -0.438 2.733 -5.294 1.00 88.44 578 LEU A O 1
ATOM 4450 N N . THR A 1 579 ? 1.672 2.186 -4.773 1.00 90.50 579 THR A N 1
ATOM 4451 C CA . THR A 1 579 ? 1.367 1.904 -3.365 1.00 90.50 579 THR A CA 1
ATOM 4452 C C . THR A 1 579 ? 1.077 3.191 -2.603 1.00 90.50 579 THR A C 1
ATOM 4454 O O . THR A 1 579 ? 0.049 3.269 -1.934 1.00 90.50 579 THR A O 1
ATOM 4457 N N . ASN A 1 580 ? 1.921 4.212 -2.762 1.00 92.00 580 ASN A N 1
ATOM 4458 C CA . ASN A 1 580 ? 1.791 5.481 -2.038 1.00 92.00 580 ASN A CA 1
ATOM 4459 C C . ASN A 1 580 ? 0.648 6.359 -2.582 1.00 92.00 580 ASN A C 1
ATOM 4461 O O . ASN A 1 580 ? 0.066 7.147 -1.850 1.00 92.00 580 ASN A O 1
ATOM 4465 N N . ALA A 1 581 ? 0.263 6.171 -3.846 1.00 92.62 581 ALA A N 1
ATOM 4466 C CA . ALA A 1 581 ? -0.957 6.729 -4.428 1.00 92.62 581 ALA A CA 1
ATOM 4467 C C . ALA A 1 581 ? -2.235 5.986 -3.986 1.00 92.62 581 ALA A C 1
ATOM 4469 O O . ALA A 1 581 ? -3.337 6.386 -4.343 1.00 92.62 581 ALA A O 1
ATOM 4470 N N . GLY A 1 582 ? -2.125 4.862 -3.269 1.00 90.50 582 GLY A N 1
ATOM 4471 C CA . GLY A 1 582 ? -3.278 4.062 -2.856 1.00 90.50 582 GLY A CA 1
ATOM 4472 C C . GLY A 1 582 ? -3.888 3.178 -3.955 1.00 90.50 582 GLY A C 1
ATOM 4473 O O . GLY A 1 582 ? -4.917 2.548 -3.715 1.00 90.50 582 GLY A O 1
ATOM 4474 N N . ALA A 1 583 ? -3.268 3.046 -5.131 1.00 92.94 583 ALA A N 1
ATOM 4475 C CA . ALA A 1 583 ? -3.753 2.178 -6.214 1.00 92.94 583 ALA A CA 1
ATOM 4476 C C . ALA A 1 583 ? -3.602 0.669 -5.902 1.00 92.94 583 ALA A C 1
ATOM 4478 O O . ALA A 1 583 ? -4.337 -0.170 -6.431 1.00 92.94 583 ALA A O 1
ATOM 4479 N N . ALA A 1 584 ? -2.703 0.303 -4.979 1.00 93.00 584 ALA A N 1
ATOM 4480 C CA . ALA A 1 584 ? -2.452 -1.087 -4.572 1.00 93.00 584 ALA A CA 1
ATOM 4481 C C . ALA A 1 584 ? -3.450 -1.659 -3.532 1.00 93.00 584 ALA A C 1
ATOM 4483 O O . ALA A 1 584 ? -3.333 -2.827 -3.143 1.00 93.00 584 ALA A O 1
ATOM 4484 N N . ARG A 1 585 ? -4.430 -0.867 -3.063 1.00 91.94 585 ARG A N 1
ATOM 4485 C CA . ARG A 1 585 ? -5.414 -1.277 -2.036 1.00 91.94 585 ARG A CA 1
ATOM 4486 C C . ARG A 1 585 ? -6.222 -2.511 -2.462 1.00 91.94 585 ARG A C 1
ATOM 4488 O O . ARG A 1 585 ? -6.597 -2.646 -3.621 1.00 91.94 585 ARG A O 1
ATOM 4495 N N . ASP A 1 586 ? -6.531 -3.402 -1.522 1.00 93.44 586 ASP A N 1
ATOM 4496 C CA . ASP A 1 586 ? -7.361 -4.608 -1.727 1.00 93.44 586 ASP A CA 1
ATOM 4497 C C . ASP A 1 586 ? -6.816 -5.659 -2.723 1.00 93.44 586 ASP A C 1
ATOM 4499 O O . ASP A 1 586 ? -7.581 -6.456 -3.256 1.00 93.44 586 ASP A O 1
ATOM 4503 N N . TRP A 1 587 ? -5.518 -5.680 -3.031 1.00 94.19 587 TRP A N 1
ATOM 4504 C CA . TRP A 1 587 ? -4.952 -6.673 -3.960 1.00 94.19 587 TRP A CA 1
ATOM 4505 C C . TRP A 1 587 ? -5.232 -8.134 -3.530 1.00 94.19 587 TRP A C 1
ATOM 4507 O O . TRP A 1 587 ? -4.995 -8.440 -2.359 1.00 94.19 587 TRP A O 1
ATOM 4517 N N . PRO A 1 588 ? -5.638 -9.063 -4.430 1.00 95.81 588 PRO A N 1
ATOM 4518 C CA . PRO A 1 588 ? -5.799 -8.930 -5.889 1.00 95.81 588 PRO A CA 1
ATOM 4519 C C . PRO A 1 588 ? -7.240 -8.615 -6.362 1.00 95.81 588 PRO A C 1
ATOM 4521 O O . PRO A 1 588 ? -7.568 -8.836 -7.526 1.00 95.81 588 PRO A O 1
ATOM 4524 N N . ASP A 1 589 ? -8.129 -8.138 -5.486 1.00 97.38 589 ASP A N 1
ATOM 4525 C CA . ASP A 1 589 ? -9.558 -7.938 -5.777 1.00 97.38 589 ASP A CA 1
ATOM 4526 C C . ASP A 1 589 ? -9.798 -6.988 -6.960 1.00 97.38 589 ASP A C 1
ATOM 4528 O O . ASP A 1 589 ? -9.239 -5.892 -6.984 1.00 97.38 589 ASP A O 1
ATOM 4532 N N . GLY A 1 590 ? -10.628 -7.374 -7.932 1.00 97.25 590 GLY A N 1
ATOM 4533 C CA . GLY A 1 590 ? -10.950 -6.526 -9.083 1.00 97.25 590 GLY A CA 1
ATOM 4534 C C . GLY A 1 590 ? -9.869 -6.457 -10.169 1.00 97.25 590 GLY A C 1
ATOM 4535 O O . GLY A 1 590 ? -10.021 -5.675 -11.101 1.00 97.25 590 GLY A O 1
ATOM 4536 N N . ARG A 1 591 ? -8.753 -7.191 -10.049 1.00 98.44 591 ARG A N 1
ATOM 4537 C CA . ARG A 1 591 ? -7.632 -7.154 -11.009 1.00 98.44 591 ARG A CA 1
ATOM 4538 C C . ARG A 1 591 ? -7.636 -8.384 -11.899 1.00 98.44 591 ARG A C 1
ATOM 4540 O O . ARG A 1 591 ? -7.931 -9.487 -11.441 1.00 98.44 591 ARG A O 1
ATOM 4547 N N . GLY A 1 592 ? -7.174 -8.221 -13.133 1.00 97.88 592 GLY A N 1
ATOM 4548 C CA . GLY A 1 592 ? -6.973 -9.357 -14.024 1.00 97.88 592 GLY A CA 1
ATOM 4549 C C . GLY A 1 592 ? -6.270 -9.009 -15.321 1.00 97.88 592 GLY A C 1
ATOM 4550 O O . GLY A 1 592 ? -5.938 -7.854 -15.595 1.00 97.88 592 GLY A O 1
ATOM 4551 N N . ILE A 1 593 ? -6.038 -10.049 -16.109 1.00 98.12 593 ILE A N 1
ATOM 4552 C CA . ILE A 1 593 ? -5.299 -9.993 -17.366 1.00 98.12 593 ILE A CA 1
ATOM 4553 C C . ILE A 1 593 ? -6.148 -10.611 -18.461 1.00 98.12 593 ILE A C 1
ATOM 4555 O O . ILE A 1 593 ? -6.741 -11.663 -18.270 1.00 98.12 593 ILE A O 1
ATOM 4559 N N . PHE A 1 594 ? -6.175 -9.991 -19.630 1.00 98.50 594 PHE A N 1
ATOM 4560 C CA . PHE A 1 594 ? -6.671 -10.606 -20.853 1.00 98.50 594 PHE A CA 1
ATOM 4561 C C . PHE A 1 594 ? -5.539 -10.738 -21.851 1.00 98.50 594 PHE A C 1
ATOM 4563 O O . PHE A 1 594 ? -4.795 -9.779 -22.027 1.00 98.50 594 PHE A O 1
ATOM 4570 N N . HIS A 1 595 ? -5.469 -11.845 -22.579 1.00 98.38 595 HIS A N 1
ATOM 4571 C CA . HIS A 1 595 ? -4.725 -11.876 -23.834 1.00 98.38 595 HIS A CA 1
ATOM 4572 C C . HIS A 1 595 ? -5.495 -12.647 -24.906 1.00 98.38 595 HIS A C 1
ATOM 4574 O O . HIS A 1 595 ? -6.275 -13.553 -24.595 1.00 98.38 595 HIS A O 1
ATOM 4580 N N . ASN A 1 596 ? -5.267 -12.291 -26.172 1.00 98.31 596 ASN A N 1
ATOM 4581 C CA . ASN A 1 596 ? -5.789 -13.048 -27.306 1.00 98.31 596 ASN A CA 1
ATOM 4582 C C . ASN A 1 596 ? -5.087 -14.410 -27.446 1.00 98.31 596 ASN A C 1
ATOM 4584 O O . ASN A 1 596 ? -3.997 -14.630 -26.907 1.00 98.31 596 ASN A O 1
ATOM 4588 N N . ASP A 1 597 ? -5.697 -15.320 -28.204 1.00 97.38 597 ASP A N 1
ATOM 4589 C CA . ASP A 1 597 ? -5.174 -16.675 -28.431 1.00 97.38 597 ASP A CA 1
ATOM 4590 C C . ASP A 1 597 ? -3.762 -16.649 -29.050 1.00 97.38 597 ASP A C 1
ATOM 4592 O O . ASP A 1 597 ? -2.921 -17.489 -28.741 1.00 97.38 597 ASP A O 1
ATOM 4596 N N . ALA A 1 598 ? -3.483 -15.644 -29.889 1.00 97.06 598 ALA A N 1
ATOM 4597 C CA . ALA A 1 598 ? -2.197 -15.458 -30.561 1.00 97.06 598 ALA A CA 1
ATOM 4598 C C . ALA A 1 598 ? -1.120 -14.774 -29.696 1.00 97.06 598 ALA A C 1
ATOM 4600 O O . ALA A 1 598 ? -0.010 -14.564 -30.183 1.00 97.06 598 ALA A O 1
ATOM 4601 N N . LYS A 1 599 ? -1.427 -14.401 -28.442 1.00 97.31 599 LYS A N 1
ATOM 4602 C CA . LYS A 1 599 ? -0.503 -13.719 -27.512 1.00 97.31 599 LYS A CA 1
ATOM 4603 C C . LYS A 1 599 ? 0.122 -12.429 -28.082 1.00 97.31 599 LYS A C 1
ATOM 4605 O O . LYS A 1 599 ? 1.238 -12.053 -27.739 1.00 97.31 599 LYS A O 1
ATOM 4610 N N . SER A 1 600 ? -0.609 -11.740 -28.955 1.00 97.44 600 SER A N 1
ATOM 4611 C CA . SER A 1 600 ? -0.188 -10.525 -29.669 1.00 97.44 600 SER A CA 1
ATOM 4612 C C . SER A 1 600 ? -0.994 -9.277 -29.286 1.00 97.44 600 SER A C 1
ATOM 4614 O O . SER A 1 600 ? -0.678 -8.162 -29.718 1.00 97.44 600 SER A O 1
ATOM 4616 N N . PHE A 1 601 ? -2.027 -9.455 -28.459 1.00 98.50 601 PHE A N 1
ATOM 4617 C CA . PHE A 1 601 ? -2.842 -8.409 -27.854 1.00 98.50 601 PHE A CA 1
ATOM 4618 C C . PHE A 1 601 ? -3.141 -8.775 -26.394 1.00 98.50 601 PHE A C 1
ATOM 4620 O O . PHE A 1 601 ? -3.656 -9.856 -26.114 1.00 98.50 601 PHE A O 1
ATOM 4627 N N . LEU A 1 602 ? -2.802 -7.877 -25.473 1.00 97.88 602 LEU A N 1
ATOM 4628 C CA . LEU A 1 602 ? -2.812 -8.063 -24.023 1.00 97.88 602 LEU A CA 1
ATOM 4629 C C . LEU A 1 602 ? -3.466 -6.843 -23.368 1.00 97.88 602 LEU A C 1
ATOM 4631 O O . LEU A 1 602 ? -3.252 -5.708 -23.795 1.00 97.88 602 LEU A O 1
ATOM 4635 N N . VAL A 1 603 ? -4.240 -7.064 -22.311 1.00 98.44 603 VAL A N 1
ATOM 4636 C CA . VAL A 1 603 ? -4.854 -5.998 -21.521 1.00 98.44 603 VAL A CA 1
ATOM 4637 C C . VAL A 1 603 ? -4.686 -6.282 -20.036 1.00 98.44 603 VAL A C 1
ATOM 4639 O O . VAL A 1 603 ? -5.056 -7.355 -19.558 1.00 98.44 603 VAL A O 1
ATOM 4642 N N . TRP A 1 604 ? -4.157 -5.310 -19.297 1.00 98.50 604 TRP A N 1
ATOM 4643 C CA . TRP A 1 604 ? -4.163 -5.319 -17.834 1.00 98.50 604 TRP A CA 1
ATOM 4644 C C . TRP A 1 604 ? -5.339 -4.504 -17.314 1.00 98.50 604 TRP A C 1
ATOM 4646 O O . TRP A 1 604 ? -5.594 -3.404 -17.807 1.00 98.50 604 TRP A O 1
ATOM 4656 N N . VAL A 1 605 ? -6.047 -5.050 -16.327 1.00 98.62 605 VAL A N 1
ATOM 4657 C CA . VAL A 1 605 ? -7.237 -4.442 -15.728 1.00 98.62 605 VAL A CA 1
ATOM 4658 C C . VAL A 1 605 ? -6.964 -4.087 -14.266 1.00 98.62 605 VAL A C 1
ATOM 4660 O O . VAL A 1 605 ? -6.579 -4.962 -13.486 1.00 98.62 605 VAL A O 1
ATOM 4663 N N . ASN A 1 606 ? -7.221 -2.825 -13.902 1.00 98.12 606 ASN A N 1
ATOM 4664 C CA . ASN A 1 606 ? -7.105 -2.264 -12.546 1.00 98.12 606 ASN A CA 1
ATOM 4665 C C . ASN A 1 606 ? -5.700 -2.337 -11.906 1.00 98.12 606 ASN A C 1
ATOM 4667 O O . ASN A 1 606 ? -5.569 -2.600 -10.704 1.00 98.12 606 ASN A O 1
ATOM 4671 N N . GLU A 1 607 ? -4.656 -2.097 -12.702 1.00 95.25 607 GLU A N 1
ATOM 4672 C CA . GLU A 1 607 ? -3.270 -1.984 -12.223 1.00 95.25 607 GLU A CA 1
ATOM 4673 C C . GLU A 1 607 ? -2.941 -0.530 -11.828 1.00 95.25 607 GLU A C 1
ATOM 4675 O O . GLU A 1 607 ? -3.248 -0.132 -10.705 1.00 95.25 607 GLU A O 1
ATOM 4680 N N . GLU A 1 608 ? -2.364 0.276 -12.724 1.00 94.81 608 GLU A N 1
ATOM 4681 C CA . GLU A 1 608 ? -2.207 1.735 -12.554 1.00 94.81 608 GLU A CA 1
ATOM 4682 C C . GLU A 1 608 ? -3.442 2.517 -13.022 1.00 94.81 608 GLU A C 1
ATOM 4684 O O . GLU A 1 608 ? -3.844 3.498 -12.397 1.00 94.81 608 GLU A O 1
ATOM 4689 N N . ASP A 1 609 ? -4.052 2.055 -14.112 1.00 97.50 609 ASP A N 1
ATOM 4690 C CA . ASP A 1 609 ? -5.246 2.611 -14.748 1.00 97.50 609 ASP A CA 1
ATOM 4691 C C . ASP A 1 609 ? -6.338 1.527 -14.806 1.00 97.50 609 ASP A C 1
ATOM 4693 O O . ASP A 1 609 ? -6.076 0.348 -14.533 1.00 97.50 609 ASP A O 1
ATOM 4697 N N . HIS A 1 610 ? -7.568 1.879 -15.199 1.00 98.44 610 HIS A N 1
ATOM 4698 C CA . HIS A 1 610 ? -8.622 0.866 -15.385 1.00 98.44 610 HIS A CA 1
ATOM 4699 C C . HIS A 1 610 ? -8.223 -0.165 -16.438 1.00 98.44 610 HIS A C 1
ATOM 4701 O O . HIS A 1 610 ? -8.447 -1.360 -16.248 1.00 98.44 610 HIS A O 1
ATOM 4707 N N . MET A 1 611 ? -7.617 0.299 -17.533 1.00 96.50 611 MET A N 1
ATOM 4708 C CA . MET A 1 611 ? -7.187 -0.539 -18.636 1.00 96.50 611 MET A CA 1
ATOM 4709 C C . MET A 1 611 ? -5.829 -0.090 -19.170 1.00 96.50 611 MET A C 1
ATOM 4711 O O . MET A 1 611 ? -5.675 1.055 -19.584 1.00 96.50 611 MET A O 1
ATOM 4715 N N . ARG A 1 612 ? -4.873 -1.018 -19.268 1.00 98.19 612 ARG A N 1
ATOM 4716 C CA . ARG A 1 612 ? -3.646 -0.846 -20.055 1.00 98.19 612 ARG A CA 1
ATOM 4717 C C . ARG A 1 612 ? -3.661 -1.807 -21.228 1.00 98.19 612 ARG A C 1
ATOM 4719 O O . ARG A 1 612 ? -3.512 -3.010 -21.039 1.00 98.19 612 ARG A O 1
ATOM 4726 N N . VAL A 1 613 ? -3.848 -1.273 -22.429 1.00 97.88 613 VAL A N 1
ATOM 4727 C CA . VAL A 1 613 ? -3.918 -2.054 -23.669 1.00 97.88 613 VAL A CA 1
ATOM 4728 C C . VAL A 1 613 ? -2.538 -2.137 -24.290 1.00 97.88 613 VAL A C 1
ATOM 4730 O O . VAL A 1 613 ? -1.844 -1.126 -24.366 1.00 97.88 613 VAL A O 1
ATOM 4733 N N . ILE A 1 614 ? -2.139 -3.328 -24.726 1.00 98.44 614 ILE A N 1
ATOM 4734 C CA . ILE A 1 614 ? -0.822 -3.623 -25.284 1.00 98.44 614 ILE A CA 1
ATOM 4735 C C . ILE A 1 614 ? -1.013 -4.476 -26.543 1.00 98.44 614 ILE A C 1
ATOM 4737 O O . ILE A 1 614 ? -1.523 -5.588 -26.479 1.00 98.44 614 ILE A O 1
ATOM 4741 N N . SER A 1 615 ? -0.561 -3.977 -27.689 1.00 98.62 615 SER A N 1
ATOM 4742 C CA . SER A 1 615 ? -0.391 -4.756 -28.919 1.00 98.62 615 SER A CA 1
ATOM 4743 C C . SER A 1 615 ? 1.099 -4.960 -29.146 1.00 98.62 615 SER A C 1
ATOM 4745 O O . SER A 1 615 ? 1.865 -3.998 -29.076 1.00 98.62 615 SER A O 1
ATOM 4747 N N . MET A 1 616 ? 1.538 -6.195 -29.367 1.00 97.31 616 MET A N 1
ATOM 4748 C CA . MET A 1 616 ? 2.962 -6.500 -29.527 1.00 97.31 616 MET A CA 1
ATOM 4749 C C . MET A 1 616 ? 3.200 -7.706 -30.420 1.00 97.31 616 MET A C 1
ATOM 4751 O O . MET A 1 616 ? 2.340 -8.580 -30.511 1.00 97.31 616 MET A O 1
ATOM 4755 N N . GLU A 1 617 ? 4.352 -7.731 -31.088 1.00 95.94 617 GLU A N 1
ATOM 4756 C CA . GLU A 1 617 ? 4.766 -8.816 -31.981 1.00 95.94 617 GLU A CA 1
ATOM 4757 C C . GLU A 1 617 ? 6.263 -8.720 -32.313 1.00 95.94 617 GLU A C 1
ATOM 4759 O O . GLU A 1 617 ? 6.827 -7.624 -32.367 1.00 95.94 617 GLU A O 1
ATOM 4764 N N . ASN A 1 618 ? 6.909 -9.862 -32.566 1.00 96.12 618 ASN A N 1
ATOM 4765 C CA . ASN A 1 618 ? 8.320 -9.940 -32.966 1.00 96.12 618 ASN A CA 1
ATOM 4766 C C . ASN A 1 618 ? 8.480 -9.620 -34.459 1.00 96.12 618 ASN A C 1
ATOM 4768 O O . ASN A 1 618 ? 8.827 -10.472 -35.273 1.00 96.12 618 ASN A O 1
ATOM 4772 N N . THR A 1 619 ? 8.136 -8.389 -34.826 1.00 95.94 619 THR A N 1
ATOM 4773 C CA . THR A 1 619 ? 8.129 -7.892 -36.202 1.00 95.94 619 THR A CA 1
ATOM 4774 C C . THR A 1 619 ? 8.546 -6.429 -36.237 1.00 95.94 619 THR A C 1
ATOM 4776 O O . THR A 1 619 ? 8.338 -5.695 -35.270 1.00 95.94 619 THR A O 1
ATOM 4779 N N . GLY A 1 620 ? 9.097 -5.998 -37.371 1.00 96.19 620 GLY A N 1
ATOM 4780 C CA . GLY A 1 620 ? 9.297 -4.586 -37.689 1.00 96.19 620 GLY A CA 1
ATOM 4781 C C . GLY A 1 620 ?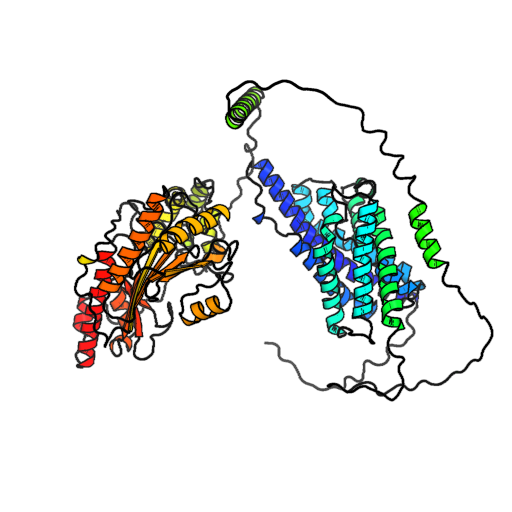 8.092 -3.928 -38.368 1.00 96.19 620 GLY A C 1
ATOM 4782 O O . GLY A 1 620 ? 8.179 -2.752 -38.700 1.00 96.19 620 GLY A O 1
ATOM 4783 N N . ASN A 1 621 ? 6.982 -4.652 -38.579 1.00 97.50 621 ASN A N 1
ATOM 4784 C CA . ASN A 1 621 ? 5.741 -4.106 -39.137 1.00 97.50 621 ASN A CA 1
ATOM 4785 C C . ASN A 1 621 ? 4.926 -3.374 -38.057 1.00 97.50 621 ASN A C 1
ATOM 4787 O O . ASN A 1 621 ? 4.006 -3.921 -37.440 1.00 97.50 621 ASN A O 1
ATOM 4791 N N . VAL A 1 622 ? 5.266 -2.108 -37.841 1.00 98.12 622 VAL A N 1
ATOM 4792 C CA . VAL A 1 622 ? 4.621 -1.222 -36.865 1.00 98.12 622 VAL A CA 1
ATOM 4793 C C . VAL A 1 622 ? 3.154 -0.974 -37.209 1.00 98.12 622 VAL A C 1
ATOM 4795 O O . VAL A 1 622 ? 2.314 -0.895 -36.311 1.00 98.12 622 VAL A O 1
ATOM 4798 N N . LYS A 1 623 ? 2.820 -0.901 -38.504 1.00 97.88 623 LYS A N 1
ATOM 4799 C CA . LYS A 1 623 ? 1.453 -0.634 -38.969 1.00 97.88 623 LYS A CA 1
ATOM 4800 C C . LYS A 1 623 ? 0.482 -1.739 -38.551 1.00 97.88 623 LYS A C 1
ATOM 4802 O O . LYS A 1 623 ? -0.581 -1.425 -38.029 1.00 97.88 623 LYS A O 1
ATOM 4807 N N . SER A 1 624 ? 0.864 -3.005 -38.714 1.00 97.69 624 SER A N 1
ATOM 4808 C CA . SER A 1 624 ? 0.075 -4.167 -38.280 1.00 97.69 624 SER A CA 1
ATOM 4809 C C . SER A 1 624 ? -0.169 -4.155 -36.766 1.00 97.69 624 SER A C 1
ATOM 4811 O O . SER A 1 624 ? -1.295 -4.346 -36.298 1.00 97.69 624 SER A O 1
ATOM 4813 N N . VAL A 1 625 ? 0.873 -3.852 -35.981 1.00 98.62 625 VAL A N 1
ATOM 4814 C CA . VAL A 1 625 ? 0.763 -3.758 -34.517 1.00 98.62 625 VAL A CA 1
ATOM 4815 C C . VAL A 1 625 ? -0.174 -2.615 -34.109 1.00 98.62 625 VAL A C 1
ATOM 4817 O O . VAL A 1 625 ? -0.984 -2.798 -33.193 1.00 98.62 625 VAL A O 1
ATOM 4820 N N . PHE A 1 626 ? -0.121 -1.471 -34.802 1.00 98.69 626 PHE A N 1
ATOM 4821 C CA . PHE A 1 626 ? -1.008 -0.330 -34.557 1.00 98.69 626 PHE A CA 1
ATOM 4822 C C . PHE A 1 626 ? -2.451 -0.604 -34.983 1.00 98.69 626 PHE A C 1
ATOM 4824 O O . PHE A 1 626 ? -3.371 -0.330 -34.221 1.00 98.69 626 PHE A O 1
ATOM 4831 N N . GLU A 1 627 ? -2.667 -1.226 -36.140 1.00 98.50 627 GLU A N 1
ATOM 4832 C CA . GLU A 1 627 ? -3.991 -1.658 -36.589 1.00 98.50 627 GLU A CA 1
ATOM 4833 C C . GLU A 1 627 ? -4.655 -2.579 -35.558 1.00 98.50 627 GLU A C 1
ATOM 4835 O O . GLU A 1 627 ? -5.809 -2.369 -35.175 1.00 98.50 627 GLU A O 1
ATOM 4840 N N . ARG A 1 628 ? -3.921 -3.585 -35.064 1.00 98.62 628 ARG A N 1
ATOM 4841 C CA . ARG A 1 628 ? -4.420 -4.502 -34.033 1.00 98.62 628 ARG A CA 1
ATOM 4842 C C . ARG A 1 628 ? -4.739 -3.770 -32.729 1.00 98.62 628 ARG A C 1
ATOM 4844 O O . ARG A 1 628 ? -5.780 -4.039 -32.131 1.00 98.62 628 ARG A O 1
ATOM 4851 N N . PHE A 1 629 ? -3.891 -2.820 -32.323 1.00 98.62 629 PHE A N 1
ATOM 4852 C CA . PHE A 1 629 ? -4.157 -1.947 -31.178 1.00 98.62 629 PHE A CA 1
ATOM 4853 C C . PHE A 1 629 ? -5.484 -1.196 -31.360 1.00 98.62 629 PHE A C 1
ATOM 4855 O O . PHE A 1 629 ? -6.371 -1.343 -30.522 1.00 98.62 629 PHE A O 1
ATOM 4862 N N . VAL A 1 630 ? -5.653 -0.480 -32.478 1.00 98.44 630 VAL A N 1
ATOM 4863 C CA . VAL A 1 630 ? -6.849 0.315 -32.804 1.00 98.44 630 VAL A CA 1
ATOM 4864 C C . VAL A 1 630 ? -8.115 -0.543 -32.805 1.00 98.44 630 VAL A C 1
ATOM 4866 O O . VAL A 1 630 ? -9.110 -0.187 -32.171 1.00 98.44 630 VAL A O 1
ATOM 4869 N N . ARG A 1 631 ? -8.091 -1.699 -33.481 1.00 98.12 631 ARG A N 1
ATOM 4870 C CA . ARG A 1 631 ? -9.235 -2.626 -33.500 1.00 98.12 631 ARG A CA 1
ATOM 4871 C C . ARG A 1 631 ? -9.587 -3.111 -32.094 1.00 98.12 631 ARG A C 1
ATOM 4873 O O . ARG A 1 631 ? -10.768 -3.199 -31.766 1.00 98.12 631 ARG A O 1
ATOM 4880 N N . GLY A 1 632 ? -8.579 -3.363 -31.260 1.00 97.25 632 GLY A N 1
ATOM 4881 C CA . GLY A 1 632 ? -8.741 -3.742 -29.860 1.00 97.25 632 GLY A CA 1
ATOM 4882 C C . GLY A 1 632 ? -9.413 -2.663 -29.009 1.00 97.25 632 GLY A C 1
ATOM 4883 O O . GLY A 1 632 ? -10.461 -2.927 -28.419 1.00 97.25 632 GLY A O 1
ATOM 4884 N N . VAL A 1 633 ? -8.863 -1.440 -28.965 1.00 96.88 633 VAL A N 1
ATOM 4885 C CA . VAL A 1 633 ? -9.451 -0.350 -28.156 1.00 96.88 633 VAL A CA 1
ATOM 4886 C C . VAL A 1 633 ? -10.858 0.032 -28.622 1.00 96.88 633 VAL A C 1
ATOM 4888 O O . VAL A 1 633 ? -11.730 0.211 -27.769 1.00 96.88 633 VAL A O 1
ATOM 4891 N N . ASN A 1 634 ? -11.110 0.079 -29.936 1.00 96.25 634 ASN A N 1
ATOM 4892 C CA . ASN A 1 634 ? -12.440 0.372 -30.487 1.00 96.25 634 ASN A CA 1
ATOM 4893 C C . ASN A 1 634 ? -13.441 -0.761 -30.208 1.00 96.25 634 ASN A C 1
ATOM 4895 O O . ASN A 1 634 ? -14.619 -0.510 -29.946 1.00 96.25 634 ASN A O 1
ATOM 4899 N N . GLY A 1 635 ? -12.981 -2.017 -30.236 1.00 95.94 635 GLY A N 1
ATOM 4900 C CA . GLY A 1 635 ? -13.792 -3.180 -29.877 1.00 95.94 635 GLY A CA 1
ATOM 4901 C C . GLY A 1 635 ? -14.261 -3.132 -28.423 1.00 95.94 635 GLY A C 1
ATOM 4902 O O . GLY A 1 635 ? -15.444 -3.343 -28.154 1.00 95.94 635 GLY A O 1
ATOM 4903 N N . VAL A 1 636 ? -13.358 -2.786 -27.498 1.00 95.69 636 VAL A N 1
ATOM 4904 C CA . VAL A 1 636 ? -13.697 -2.602 -26.078 1.00 95.69 636 VAL A CA 1
ATOM 4905 C C . VAL A 1 636 ? -14.637 -1.409 -25.891 1.00 95.69 636 VAL A C 1
ATOM 4907 O O . VAL A 1 636 ? -15.662 -1.539 -25.220 1.00 95.69 636 VAL A O 1
ATOM 4910 N N . GLU A 1 637 ? -14.348 -0.272 -26.532 1.00 95.75 637 GLU A N 1
ATOM 4911 C CA . GLU A 1 637 ? -15.150 0.950 -26.399 1.00 95.75 637 GLU A CA 1
ATOM 4912 C C . GLU A 1 637 ? -16.606 0.732 -26.827 1.00 95.75 637 GLU A C 1
ATOM 4914 O O . GLU A 1 637 ? -17.531 1.199 -26.164 1.00 95.75 637 GLU A O 1
ATOM 4919 N N . LYS A 1 638 ? -16.832 -0.035 -27.901 1.00 94.88 638 LYS A N 1
ATOM 4920 C CA . LYS A 1 638 ? -18.180 -0.375 -28.369 1.00 94.88 638 LYS A CA 1
ATOM 4921 C C . LYS A 1 638 ? -19.020 -1.041 -27.275 1.00 94.88 638 LYS A C 1
ATOM 4923 O O . LYS A 1 638 ? -20.212 -0.757 -27.166 1.00 94.88 638 LYS A O 1
ATOM 4928 N N . VAL A 1 639 ? -18.417 -1.915 -26.467 1.00 90.69 639 VAL A N 1
ATOM 4929 C CA . VAL A 1 639 ? -19.115 -2.586 -25.360 1.00 90.69 639 VAL A CA 1
ATOM 4930 C C . VAL A 1 639 ? -19.280 -1.652 -24.164 1.00 90.69 639 VAL A C 1
ATOM 4932 O O . VAL A 1 639 ? -20.353 -1.640 -23.571 1.00 90.69 639 VAL A O 1
ATOM 4935 N N . VAL A 1 640 ? -18.276 -0.828 -23.846 1.00 92.44 640 VAL A N 1
ATOM 4936 C CA . VAL A 1 640 ? -18.386 0.208 -22.800 1.00 92.44 640 VAL A CA 1
ATOM 4937 C C . VAL A 1 640 ? -19.562 1.153 -23.096 1.00 92.44 640 VAL A C 1
ATOM 4939 O O . VAL A 1 640 ? -20.397 1.376 -22.220 1.00 92.44 640 VAL A O 1
ATOM 4942 N N . LYS A 1 641 ? -19.704 1.599 -24.353 1.00 94.81 641 LYS A N 1
ATOM 4943 C CA . LYS A 1 641 ? -20.845 2.397 -24.841 1.00 94.81 641 LYS A CA 1
ATOM 4944 C C . LYS A 1 641 ? -22.174 1.658 -24.733 1.00 94.81 641 LYS A C 1
ATOM 4946 O O . LYS A 1 641 ? -23.164 2.241 -24.301 1.00 94.81 641 LYS A O 1
ATOM 4951 N N . ALA A 1 642 ? -22.204 0.368 -25.067 1.00 91.38 642 ALA A N 1
ATOM 4952 C CA . ALA A 1 642 ? -23.408 -0.452 -24.920 1.00 91.38 642 ALA A CA 1
ATOM 4953 C C . ALA A 1 642 ? -23.843 -0.645 -23.451 1.00 91.38 642 ALA A C 1
ATOM 4955 O O . ALA A 1 642 ? -25.025 -0.845 -23.193 1.00 91.38 642 ALA A O 1
ATOM 4956 N N . GLU A 1 643 ? -22.915 -0.548 -22.493 1.00 89.81 643 GLU A N 1
ATOM 4957 C CA . GLU A 1 643 ? -23.194 -0.542 -21.047 1.00 89.81 643 GLU A CA 1
ATOM 4958 C C . GLU A 1 643 ? -23.587 0.854 -20.516 1.00 89.81 643 GLU A C 1
ATOM 4960 O O . GLU A 1 643 ? -23.695 1.040 -19.305 1.00 89.81 643 GLU A O 1
ATOM 4965 N N . GLY A 1 644 ? -23.796 1.841 -21.396 1.00 92.94 644 GLY A N 1
ATOM 4966 C CA . GLY A 1 644 ? -24.191 3.200 -21.018 1.00 92.94 644 GLY A CA 1
ATOM 4967 C C . GLY A 1 644 ? -23.055 4.038 -20.428 1.00 92.94 644 GLY A C 1
ATOM 4968 O O . GLY A 1 644 ? -23.315 4.960 -19.659 1.00 92.94 644 GLY A O 1
ATOM 4969 N N . ARG A 1 645 ? -21.798 3.706 -20.749 1.00 93.94 645 ARG A N 1
ATOM 4970 C CA . ARG A 1 645 ? -20.596 4.413 -20.284 1.00 93.94 645 ARG A CA 1
ATOM 4971 C C . ARG A 1 645 ? -19.727 4.845 -21.463 1.00 93.94 645 ARG A C 1
ATOM 4973 O O . ARG A 1 645 ? -19.930 4.430 -22.596 1.00 93.94 645 ARG A O 1
ATOM 4980 N N . GLU A 1 646 ? -18.698 5.626 -21.189 1.00 95.94 646 GLU A N 1
ATOM 4981 C CA . GLU A 1 646 ? -17.701 6.040 -22.176 1.00 95.94 646 GLU A CA 1
ATOM 4982 C C . GLU A 1 646 ? -16.303 6.026 -21.561 1.00 95.94 646 GLU A C 1
ATOM 4984 O O . GLU A 1 646 ? -16.148 5.781 -20.359 1.00 95.94 646 GLU A O 1
ATOM 4989 N N . TYR A 1 647 ? -15.271 6.242 -22.374 1.00 97.50 647 TYR A N 1
ATOM 4990 C CA . TYR A 1 647 ? -13.949 6.503 -21.821 1.00 97.50 647 TYR A CA 1
ATOM 4991 C C . TYR A 1 647 ? -13.880 7.915 -21.230 1.00 97.50 647 TYR A C 1
ATOM 4993 O O . TYR A 1 647 ? -14.568 8.824 -21.687 1.00 97.50 647 TYR A O 1
ATOM 5001 N N . MET A 1 648 ? -13.039 8.102 -20.214 1.00 98.06 648 MET A N 1
ATOM 5002 C CA . MET A 1 648 ? -12.688 9.437 -19.731 1.00 98.06 648 MET A CA 1
ATOM 5003 C C . MET A 1 648 ? -11.866 10.149 -20.809 1.00 98.06 648 MET A C 1
ATOM 5005 O O . MET A 1 648 ? -10.721 9.764 -21.070 1.00 98.06 648 MET A O 1
ATOM 5009 N N . TYR A 1 649 ? -12.470 11.145 -21.450 1.00 97.38 649 TYR A N 1
ATOM 5010 C CA . TYR A 1 649 ? -11.856 11.972 -22.482 1.00 97.38 649 TYR A CA 1
ATOM 5011 C C . TYR A 1 649 ? -12.211 13.446 -22.266 1.00 97.38 649 TYR A C 1
ATOM 5013 O O . TYR A 1 649 ? -13.376 13.794 -22.062 1.00 97.38 649 TYR A O 1
ATOM 5021 N N . ASP A 1 650 ? -11.207 14.305 -22.339 1.00 96.94 650 ASP A N 1
ATOM 5022 C CA . ASP A 1 650 ? -11.335 15.754 -22.265 1.00 96.94 650 ASP A CA 1
ATOM 5023 C C . ASP A 1 650 ? -10.798 16.400 -23.553 1.00 96.94 650 ASP A C 1
ATOM 5025 O O . ASP A 1 650 ? -9.807 15.944 -24.122 1.00 96.94 650 ASP A O 1
ATOM 5029 N N . ASP A 1 651 ? -11.438 17.466 -24.034 1.00 94.75 651 ASP A N 1
ATOM 5030 C CA . ASP A 1 651 ? -11.052 18.117 -25.297 1.00 94.75 651 ASP A CA 1
ATOM 5031 C C . ASP A 1 651 ? -9.678 18.810 -25.222 1.00 94.75 651 ASP A C 1
ATOM 5033 O O . ASP A 1 651 ? -9.011 19.011 -26.242 1.00 94.75 651 ASP A O 1
ATOM 5037 N N . HIS A 1 652 ? -9.249 19.200 -24.021 1.00 96.50 652 HIS A N 1
ATOM 5038 C CA . HIS A 1 652 ? -7.940 19.788 -23.772 1.00 96.50 652 HIS A CA 1
ATOM 5039 C C . HIS A 1 652 ? -6.906 18.697 -23.453 1.00 96.50 652 HIS A C 1
ATOM 5041 O O . HIS A 1 652 ? -5.847 18.658 -24.074 1.00 96.50 652 HIS A O 1
ATOM 5047 N N . LEU A 1 653 ? -7.218 17.766 -22.548 1.00 97.94 653 LEU A N 1
ATOM 5048 C CA . LEU A 1 653 ? -6.257 16.787 -22.026 1.00 97.94 653 LEU A CA 1
ATOM 5049 C C . LEU A 1 653 ? -6.266 15.421 -22.722 1.00 97.94 653 LEU A C 1
ATOM 5051 O O . LEU A 1 653 ? -5.395 14.599 -22.441 1.00 97.94 653 LEU A O 1
ATOM 5055 N N . GLY A 1 654 ? -7.208 15.155 -23.624 1.00 98.25 654 GLY A N 1
ATOM 5056 C CA . GLY A 1 654 ? -7.382 13.856 -24.270 1.00 98.25 654 GLY A CA 1
ATOM 5057 C C . GLY A 1 654 ? -7.862 12.766 -23.315 1.00 98.25 654 GLY A C 1
ATOM 5058 O O . GLY A 1 654 ? -8.651 13.011 -22.406 1.00 98.25 654 GLY A O 1
ATOM 5059 N N . PHE A 1 655 ? -7.394 11.534 -23.520 1.00 98.38 655 PHE A N 1
ATOM 5060 C CA . PHE A 1 655 ? -7.699 10.418 -22.630 1.00 98.38 655 PHE A CA 1
ATOM 5061 C C . PHE A 1 655 ? -7.062 10.617 -21.254 1.00 98.38 655 PHE A C 1
ATOM 5063 O O . PHE A 1 655 ? -5.851 10.814 -21.126 1.00 98.38 655 PHE A O 1
ATOM 5070 N N . LEU A 1 656 ? -7.887 10.491 -20.216 1.00 98.31 656 LEU A N 1
ATOM 5071 C CA . LEU A 1 656 ? -7.459 10.688 -18.837 1.00 98.31 656 LEU A CA 1
ATOM 5072 C C . LEU A 1 656 ? -7.004 9.370 -18.201 1.00 98.31 656 LEU A C 1
ATOM 5074 O O . LEU A 1 656 ? -7.672 8.332 -18.286 1.00 98.31 656 LEU A O 1
ATOM 5078 N N . CYS A 1 657 ? -5.856 9.433 -17.537 1.00 97.19 657 CYS A N 1
ATOM 5079 C CA . CYS A 1 657 ? -5.225 8.335 -16.808 1.00 97.19 657 CYS A CA 1
ATOM 5080 C C . CYS A 1 657 ? -4.872 8.798 -15.389 1.00 97.19 657 CYS A C 1
ATOM 5082 O O . CYS A 1 657 ? -4.919 9.990 -15.085 1.00 97.19 657 CYS A O 1
ATOM 5084 N N . THR A 1 658 ? -4.475 7.865 -14.528 1.00 97.62 658 THR A N 1
ATOM 5085 C CA . THR A 1 658 ? -4.105 8.152 -13.136 1.00 97.62 658 THR A CA 1
ATOM 5086 C C . THR A 1 658 ? -2.947 9.143 -13.027 1.00 97.62 658 THR A C 1
ATOM 5088 O O . THR A 1 658 ? -2.994 10.085 -12.237 1.00 97.62 658 THR A O 1
ATOM 5091 N N . CYS A 1 659 ? -1.879 8.937 -13.799 1.00 97.00 659 CYS A N 1
ATOM 5092 C CA . CYS A 1 659 ? -0.714 9.816 -13.777 1.00 97.00 659 CYS A CA 1
ATOM 5093 C C . CYS A 1 659 ? -0.820 10.896 -14.870 1.00 97.00 659 CYS A C 1
ATOM 5095 O O . CYS A 1 659 ? -1.008 10.538 -16.037 1.00 97.00 659 CYS A O 1
ATOM 5097 N N . PRO A 1 660 ? -0.567 12.187 -14.560 1.00 97.44 660 PRO A N 1
ATOM 5098 C CA . PRO A 1 660 ? -0.498 13.250 -15.570 1.00 97.44 660 PRO A CA 1
ATOM 5099 C C . PRO A 1 660 ? 0.502 12.983 -16.706 1.00 97.44 660 PRO A C 1
ATOM 5101 O O . PRO A 1 660 ? 0.342 13.489 -17.815 1.00 97.44 660 PRO A O 1
ATOM 5104 N N . SER A 1 661 ? 1.525 12.150 -16.477 1.00 95.75 661 SER A N 1
ATOM 5105 C CA . SER A 1 661 ? 2.474 11.754 -17.529 1.00 95.75 661 SER A CA 1
ATOM 5106 C C . SER A 1 661 ? 1.848 10.921 -18.654 1.00 95.75 661 SER A C 1
ATOM 5108 O O . SER A 1 661 ? 2.455 10.817 -19.717 1.00 95.75 661 SER A O 1
ATOM 5110 N N . ASN A 1 662 ? 0.654 10.355 -18.444 1.00 96.94 662 ASN A N 1
ATOM 5111 C CA . ASN A 1 662 ? -0.044 9.463 -19.374 1.00 96.94 662 ASN A CA 1
ATOM 5112 C C . ASN A 1 662 ? -1.265 10.118 -20.054 1.00 96.94 662 ASN A C 1
ATOM 5114 O O . ASN A 1 662 ? -2.075 9.405 -20.641 1.00 96.94 662 ASN A O 1
ATOM 5118 N N . LEU A 1 663 ? -1.394 11.448 -19.995 1.00 97.81 663 LEU A N 1
ATOM 5119 C CA . LEU A 1 663 ? -2.465 12.206 -20.656 1.00 97.81 663 LEU A CA 1
ATOM 5120 C C . LEU A 1 663 ? -2.340 12.229 -22.192 1.00 97.81 663 LEU A C 1
ATOM 5122 O O . LEU A 1 663 ? -1.337 11.795 -22.773 1.00 97.81 663 LEU A O 1
ATOM 5126 N N . GLY A 1 664 ? -3.366 12.763 -22.852 1.00 98.06 664 GLY A N 1
ATOM 5127 C CA . GLY A 1 664 ? -3.475 12.880 -24.300 1.00 98.06 664 GLY A CA 1
ATOM 5128 C C . GLY A 1 664 ? -3.853 11.549 -24.924 1.00 98.06 664 GLY A C 1
ATOM 5129 O O . GLY A 1 664 ? -4.941 11.021 -24.724 1.00 98.06 664 GLY A O 1
ATOM 5130 N N . THR A 1 665 ? -2.917 10.958 -25.650 1.00 97.88 665 THR A N 1
ATOM 5131 C CA . THR A 1 665 ? -3.086 9.607 -26.193 1.00 97.88 665 THR A CA 1
ATOM 5132 C C . THR A 1 665 ? -2.825 8.521 -25.149 1.00 97.88 665 THR A C 1
ATOM 5134 O O . THR A 1 665 ? -3.282 7.381 -25.300 1.00 97.88 665 THR A O 1
ATOM 5137 N N . GLY A 1 666 ? -1.995 8.835 -24.142 1.00 93.62 666 GLY A N 1
ATOM 5138 C CA . GLY A 1 666 ? -1.333 7.856 -23.279 1.00 93.62 666 GLY A CA 1
ATOM 5139 C C . GLY A 1 666 ? -0.425 6.869 -24.033 1.00 93.62 666 GLY A C 1
ATOM 5140 O O . GLY A 1 666 ? 0.094 5.928 -23.431 1.00 93.62 666 GLY A O 1
ATOM 5141 N N . LEU A 1 667 ? -0.201 7.054 -25.341 1.00 97.31 667 LEU A N 1
ATOM 5142 C CA . LEU A 1 667 ? 0.323 6.032 -26.247 1.00 97.31 667 LEU A CA 1
ATOM 5143 C C . LEU A 1 667 ? 1.847 5.993 -26.277 1.00 97.31 667 LEU A C 1
ATOM 5145 O O . LEU A 1 667 ? 2.523 6.996 -26.504 1.00 97.31 667 LEU A O 1
ATOM 5149 N N . ARG A 1 668 ? 2.424 4.816 -26.024 1.00 97.62 668 ARG A N 1
ATOM 5150 C CA . ARG A 1 668 ? 3.844 4.511 -26.228 1.00 97.62 668 ARG A CA 1
ATOM 5151 C C . ARG A 1 668 ? 3.945 3.487 -27.344 1.00 97.62 668 ARG A C 1
ATOM 5153 O O . ARG A 1 668 ? 3.669 2.313 -27.105 1.00 97.62 668 ARG A O 1
ATOM 5160 N N . ALA A 1 669 ? 4.344 3.927 -28.525 1.00 98.00 669 ALA A N 1
ATOM 5161 C CA . ALA A 1 669 ? 4.824 3.061 -29.584 1.00 98.00 669 ALA A CA 1
ATOM 5162 C C . ALA A 1 669 ? 6.328 2.894 -29.424 1.00 98.00 669 ALA A C 1
ATOM 5164 O O . ALA A 1 669 ? 7.047 3.882 -29.272 1.00 98.00 669 ALA A O 1
ATOM 5165 N N . SER A 1 670 ? 6.797 1.652 -29.415 1.00 97.38 670 SER A N 1
ATOM 5166 C CA . SER A 1 670 ? 8.207 1.351 -29.261 1.00 97.38 670 SER A CA 1
ATOM 5167 C C . SER A 1 670 ? 8.663 0.158 -30.082 1.00 97.38 670 SER A C 1
ATOM 5169 O O . SER A 1 670 ? 7.883 -0.745 -30.396 1.00 97.38 670 SER A O 1
ATOM 5171 N N . VAL A 1 671 ? 9.947 0.179 -30.425 1.00 97.62 671 VAL A N 1
ATOM 5172 C CA . VAL A 1 671 ? 10.654 -0.922 -31.071 1.00 97.62 671 VAL A CA 1
ATOM 5173 C C . VAL A 1 671 ? 11.889 -1.282 -30.256 1.00 97.62 671 VAL A C 1
ATOM 5175 O O . VAL A 1 671 ? 12.650 -0.408 -29.837 1.00 97.62 671 VAL A O 1
ATOM 5178 N N . MET A 1 672 ? 12.102 -2.580 -30.058 1.00 96.12 672 MET A N 1
ATOM 5179 C CA . MET A 1 672 ? 13.389 -3.107 -29.612 1.00 96.12 672 MET A CA 1
ATOM 5180 C C . MET A 1 672 ? 14.291 -3.188 -30.841 1.00 96.12 672 MET A C 1
ATOM 5182 O O . MET A 1 672 ? 14.030 -3.994 -31.733 1.00 96.12 672 MET A O 1
ATOM 5186 N N . ILE A 1 673 ? 15.306 -2.331 -30.929 1.00 96.00 673 ILE A N 1
ATOM 5187 C CA . ILE A 1 673 ? 16.071 -2.099 -32.161 1.00 96.00 673 ILE A CA 1
ATOM 5188 C C . ILE A 1 673 ? 17.586 -2.077 -31.924 1.00 96.00 673 ILE A C 1
ATOM 5190 O O . ILE A 1 673 ? 18.056 -1.634 -30.876 1.00 96.00 673 ILE A O 1
ATOM 5194 N N . LYS A 1 674 ? 18.349 -2.573 -32.906 1.00 95.62 674 LYS A N 1
ATOM 5195 C CA . LYS A 1 674 ? 19.810 -2.756 -32.869 1.00 95.62 674 LYS A CA 1
ATOM 5196 C C . LYS A 1 674 ? 20.569 -1.609 -33.520 1.00 95.62 674 LYS A C 1
ATOM 5198 O O . LYS A 1 674 ? 20.428 -1.380 -34.716 1.00 95.62 674 LYS A O 1
ATOM 5203 N N . PHE A 1 675 ? 21.481 -0.995 -32.777 1.00 94.94 675 PHE A N 1
ATOM 5204 C CA . PHE A 1 675 ? 22.376 0.043 -33.286 1.00 94.94 675 PHE A CA 1
ATOM 5205 C C . PHE A 1 675 ? 23.832 -0.203 -32.860 1.00 94.94 675 PHE A C 1
ATOM 5207 O O . PHE A 1 675 ? 24.348 0.489 -31.980 1.00 94.94 675 PHE A O 1
ATOM 5214 N N . PRO A 1 676 ? 24.521 -1.210 -33.427 1.00 93.25 676 PRO A N 1
ATOM 5215 C CA . PRO A 1 676 ? 25.847 -1.608 -32.963 1.00 93.25 676 PRO A CA 1
ATOM 5216 C C . PRO A 1 676 ? 26.916 -0.518 -33.112 1.00 93.25 676 PRO A C 1
ATOM 5218 O O . PRO A 1 676 ? 27.868 -0.545 -32.341 1.00 93.25 676 PRO A O 1
ATOM 5221 N N . LYS A 1 677 ? 26.780 0.430 -34.052 1.00 94.88 677 LYS A N 1
ATOM 5222 C CA . LYS A 1 677 ? 27.729 1.540 -34.225 1.00 94.88 677 LYS A CA 1
ATOM 5223 C C . LYS A 1 677 ? 27.315 2.814 -33.507 1.00 94.88 677 LYS A C 1
ATOM 5225 O O . LYS A 1 677 ? 28.124 3.366 -32.769 1.00 94.88 677 LYS A O 1
ATOM 5230 N N . LEU A 1 678 ? 26.071 3.265 -33.648 1.00 91.12 678 LEU A N 1
ATOM 5231 C CA . LEU A 1 678 ? 25.596 4.462 -32.941 1.00 91.12 678 LEU A CA 1
ATOM 5232 C C . LEU A 1 678 ? 25.656 4.296 -31.417 1.00 91.12 678 LEU A C 1
ATOM 5234 O O . LEU A 1 678 ? 25.897 5.271 -30.709 1.00 91.12 678 LEU A O 1
ATOM 5238 N N . SER A 1 679 ? 25.482 3.072 -30.906 1.00 88.44 679 SER A N 1
ATOM 5239 C CA . SER A 1 679 ? 25.544 2.793 -29.465 1.00 88.44 679 SER A CA 1
ATOM 5240 C C . SER A 1 679 ? 26.941 2.923 -28.850 1.00 88.44 679 SER A C 1
ATOM 5242 O O . SER A 1 679 ? 27.037 3.104 -27.633 1.00 88.44 679 SER A O 1
ATOM 5244 N N . GLU A 1 680 ? 28.012 2.901 -29.661 1.00 90.38 680 GLU A N 1
ATOM 5245 C CA . GLU A 1 680 ? 29.394 3.110 -29.196 1.00 90.38 680 GLU A CA 1
ATOM 5246 C C . GLU A 1 680 ? 29.552 4.493 -28.527 1.00 90.38 680 GLU A C 1
ATOM 5248 O O . GLU A 1 680 ? 30.351 4.645 -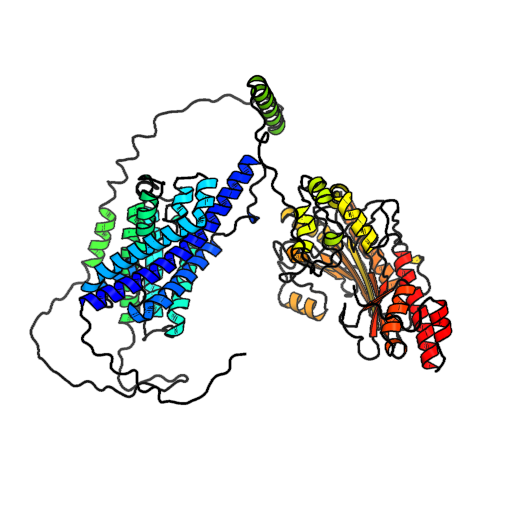27.603 1.00 90.38 680 GLU A O 1
ATOM 5253 N N . ASN A 1 681 ? 28.738 5.484 -28.925 1.00 89.06 681 ASN A N 1
ATOM 5254 C CA . ASN A 1 681 ? 28.615 6.781 -28.258 1.00 89.06 681 ASN A CA 1
ATOM 5255 C C . ASN A 1 681 ? 27.188 6.991 -27.720 1.00 89.06 681 ASN A C 1
ATOM 5257 O O . ASN A 1 681 ? 26.361 7.681 -28.319 1.00 89.06 681 ASN A O 1
ATOM 5261 N N . SER A 1 682 ? 26.910 6.396 -26.558 1.00 86.44 682 SER A N 1
ATOM 5262 C CA . SER A 1 682 ? 25.580 6.432 -25.933 1.00 86.44 682 SER A CA 1
ATOM 5263 C C . SER A 1 682 ? 25.064 7.851 -25.657 1.00 86.44 682 SER A C 1
ATOM 5265 O O . SER A 1 682 ? 23.879 8.104 -25.856 1.00 86.44 682 SER A O 1
ATOM 5267 N N . ASP A 1 683 ? 25.923 8.797 -25.269 1.00 87.94 683 ASP A N 1
ATOM 5268 C CA . ASP A 1 683 ? 25.504 10.182 -25.003 1.00 87.94 683 ASP A CA 1
ATOM 5269 C C . ASP A 1 683 ? 25.003 10.875 -26.275 1.00 87.94 683 ASP A C 1
ATOM 5271 O O . ASP A 1 683 ? 23.950 11.518 -26.277 1.00 87.94 683 ASP A O 1
ATOM 5275 N N . GLN A 1 684 ? 25.725 10.703 -27.388 1.00 89.44 684 GLN A N 1
ATOM 5276 C CA . GLN A 1 684 ? 25.286 11.210 -28.687 1.00 89.44 684 GLN A CA 1
ATOM 5277 C C . GLN A 1 684 ? 23.998 10.520 -29.148 1.00 89.44 684 GLN A C 1
ATOM 5279 O O . GLN A 1 684 ? 23.126 11.186 -29.704 1.00 89.44 684 GLN A O 1
ATOM 5284 N N . PHE A 1 685 ? 23.851 9.217 -28.898 1.00 91.50 685 PHE A N 1
ATOM 5285 C CA . PHE A 1 685 ? 22.638 8.474 -29.232 1.00 91.50 685 PHE A CA 1
ATOM 5286 C C . PHE A 1 685 ? 21.408 8.987 -28.466 1.00 91.50 685 PHE A C 1
ATOM 5288 O O . PHE A 1 685 ? 20.366 9.225 -29.079 1.00 91.50 685 PHE A O 1
ATOM 5295 N N . TYR A 1 686 ? 21.525 9.232 -27.156 1.00 92.00 686 TYR A N 1
ATOM 5296 C CA . TYR A 1 686 ? 20.436 9.819 -26.370 1.00 92.00 686 TYR A CA 1
ATOM 5297 C C . TYR A 1 686 ? 20.088 11.233 -26.843 1.00 92.00 686 TYR A C 1
ATOM 5299 O O . TYR A 1 686 ? 18.908 11.544 -26.998 1.00 92.00 686 TYR A O 1
ATOM 5307 N N . ALA A 1 687 ? 21.091 12.065 -27.139 1.00 91.06 687 ALA A N 1
ATOM 5308 C CA . ALA A 1 687 ? 20.866 13.405 -27.676 1.00 91.06 687 ALA A CA 1
ATOM 5309 C C . ALA A 1 687 ? 20.190 13.381 -29.059 1.00 91.06 687 ALA A C 1
ATOM 5311 O O . ALA A 1 687 ? 19.318 14.204 -29.328 1.00 91.06 687 ALA A O 1
ATOM 5312 N N . LEU A 1 688 ? 20.555 12.424 -29.921 1.00 94.31 688 LEU A N 1
ATOM 5313 C CA . LEU A 1 688 ? 19.901 12.205 -31.212 1.00 94.31 688 LEU A CA 1
ATOM 5314 C C . LEU A 1 688 ? 18.441 11.789 -31.047 1.00 94.31 688 LEU A C 1
ATOM 5316 O O . LEU A 1 688 ? 17.577 12.332 -31.728 1.00 94.31 688 LEU A O 1
ATOM 5320 N N . CYS A 1 689 ? 18.158 10.855 -30.139 1.00 95.06 689 CYS A N 1
ATOM 5321 C CA . CYS A 1 689 ? 16.783 10.463 -29.847 1.00 95.06 689 CYS A CA 1
ATOM 5322 C C . CYS A 1 689 ? 15.960 11.673 -29.387 1.00 95.06 689 CYS A C 1
ATOM 5324 O O . CYS A 1 689 ? 14.868 11.890 -29.903 1.00 95.06 689 CYS A O 1
ATOM 5326 N N . ASP A 1 690 ? 16.508 12.497 -28.492 1.00 93.31 690 ASP A N 1
ATOM 5327 C CA . ASP A 1 690 ? 15.812 13.659 -27.941 1.00 93.31 690 ASP A CA 1
ATOM 5328 C C . ASP A 1 690 ? 15.403 14.678 -29.018 1.00 93.31 690 ASP A C 1
ATOM 5330 O O . ASP A 1 690 ? 14.234 15.064 -29.088 1.00 93.31 690 ASP A O 1
ATOM 5334 N N . VAL A 1 691 ? 16.324 15.053 -29.919 1.00 94.56 691 VAL A N 1
ATOM 5335 C CA . VAL A 1 691 ? 16.023 16.000 -31.016 1.00 94.56 691 VAL A CA 1
ATOM 5336 C C . VAL A 1 691 ? 15.070 15.425 -32.067 1.00 94.56 691 VAL A C 1
ATOM 5338 O O . VAL A 1 691 ? 14.416 16.184 -32.777 1.00 94.56 691 VAL A O 1
ATOM 5341 N N . LEU A 1 692 ? 14.972 14.095 -32.163 1.00 95.94 692 LEU A N 1
ATOM 5342 C CA . LEU A 1 692 ? 14.035 13.393 -33.045 1.00 95.94 692 LEU A CA 1
ATOM 5343 C C . LEU A 1 692 ? 12.660 13.164 -32.392 1.00 95.94 692 LEU A C 1
ATOM 5345 O O . LEU A 1 692 ? 11.809 12.504 -32.983 1.00 95.94 692 LEU A O 1
ATOM 5349 N N . GLY A 1 693 ? 12.426 13.673 -31.176 1.00 95.81 693 GLY A N 1
ATOM 5350 C CA . GLY A 1 693 ? 11.171 13.453 -30.452 1.00 95.81 693 GLY A CA 1
ATOM 5351 C C . GLY A 1 693 ? 11.017 12.025 -29.916 1.00 95.81 693 GLY A C 1
ATOM 5352 O O . GLY A 1 693 ? 9.900 11.569 -29.653 1.00 95.81 693 GLY A O 1
ATOM 5353 N N . LEU A 1 694 ? 12.131 11.311 -29.744 1.00 97.06 694 LEU A N 1
ATOM 5354 C CA . LEU A 1 694 ? 12.193 9.938 -29.261 1.00 97.06 694 LEU A CA 1
ATOM 5355 C C . LEU A 1 694 ? 12.728 9.863 -27.828 1.00 97.06 694 LEU A C 1
ATOM 5357 O O . LEU A 1 694 ? 13.479 10.711 -27.354 1.00 97.06 694 LEU A O 1
ATOM 5361 N N . GLN A 1 695 ? 12.377 8.780 -27.146 1.00 94.06 695 GLN A N 1
ATOM 5362 C CA . GLN A 1 695 ? 12.972 8.357 -25.889 1.00 94.06 695 GLN A CA 1
ATOM 5363 C C . GLN A 1 695 ? 13.564 6.960 -26.073 1.00 94.06 695 GLN A C 1
ATOM 5365 O O . GLN A 1 695 ? 12.835 6.021 -26.408 1.00 94.06 695 GLN A O 1
ATOM 5370 N N . ALA A 1 696 ? 14.862 6.824 -25.806 1.00 92.75 696 ALA A N 1
ATOM 5371 C CA . ALA A 1 696 ? 15.553 5.541 -25.770 1.00 92.75 696 ALA A CA 1
ATOM 5372 C C . ALA A 1 696 ? 15.750 5.055 -24.329 1.00 92.75 696 ALA A C 1
ATOM 5374 O O . ALA A 1 696 ? 16.061 5.838 -23.430 1.00 92.75 696 ALA A O 1
ATOM 5375 N N . ARG A 1 697 ? 15.592 3.749 -24.117 1.00 91.19 697 ARG A N 1
ATOM 5376 C CA . ARG A 1 697 ? 15.885 3.056 -22.857 1.00 91.19 697 ARG A CA 1
ATOM 5377 C C . ARG A 1 697 ? 16.710 1.808 -23.151 1.00 91.19 697 ARG A C 1
ATOM 5379 O O . ARG A 1 697 ? 16.605 1.239 -24.237 1.00 91.19 697 ARG A O 1
ATOM 5386 N N . GLY A 1 698 ? 17.533 1.375 -22.201 1.00 84.75 698 GLY A N 1
ATOM 5387 C CA . GLY A 1 698 ? 18.255 0.114 -22.344 1.00 84.75 698 GLY A CA 1
ATOM 5388 C C . GLY A 1 698 ? 17.316 -1.091 -22.414 1.00 84.75 698 GLY A C 1
ATOM 5389 O O . GLY A 1 698 ? 16.126 -1.008 -22.102 1.00 84.75 698 GLY A O 1
ATOM 5390 N N . SER A 1 699 ? 17.871 -2.240 -22.795 1.00 77.81 699 SER A N 1
ATOM 5391 C CA . SER A 1 699 ? 17.099 -3.464 -23.074 1.00 77.81 699 SER A CA 1
ATOM 5392 C C . SER A 1 699 ? 16.305 -4.022 -21.883 1.00 77.81 699 SER A C 1
ATOM 5394 O O . SER A 1 699 ? 15.390 -4.817 -22.082 1.00 77.81 699 SER A O 1
ATOM 5396 N N . LYS A 1 700 ? 16.628 -3.610 -20.648 1.00 74.81 700 LYS A N 1
ATOM 5397 C CA . LYS A 1 700 ? 15.930 -4.017 -19.416 1.00 74.81 700 LYS A CA 1
ATOM 5398 C C . LYS A 1 700 ? 15.069 -2.901 -18.812 1.00 74.81 700 LYS A C 1
ATOM 5400 O O . LYS A 1 700 ? 14.628 -3.022 -17.673 1.00 74.81 700 LYS A O 1
ATOM 5405 N N . GLY A 1 701 ? 14.827 -1.822 -19.556 1.00 66.69 701 GLY A N 1
ATOM 5406 C CA . GLY A 1 701 ? 13.996 -0.702 -19.129 1.00 66.69 701 GLY A CA 1
ATOM 5407 C C . GLY A 1 701 ? 14.776 0.569 -18.794 1.00 66.69 701 GLY A C 1
ATOM 5408 O O . GLY A 1 701 ? 15.923 0.768 -19.202 1.00 66.69 701 GLY A O 1
ATOM 5409 N N . GLU A 1 702 ? 14.101 1.470 -18.086 1.00 63.94 702 GLU A N 1
ATOM 5410 C CA . GLU A 1 702 ? 14.599 2.806 -17.748 1.00 63.94 702 GLU A CA 1
ATOM 5411 C C . GLU A 1 702 ? 15.864 2.713 -16.883 1.00 63.94 702 GLU A C 1
ATOM 5413 O O . GLU A 1 702 ? 15.925 1.908 -15.958 1.00 63.94 702 GLU A O 1
ATOM 5418 N N . HIS A 1 703 ? 16.895 3.489 -17.229 1.00 68.75 703 HIS A N 1
ATOM 5419 C CA . HIS A 1 703 ? 18.224 3.472 -16.593 1.00 68.75 703 HIS A CA 1
ATOM 5420 C C . HIS A 1 703 ? 19.033 2.164 -16.718 1.00 68.75 703 HIS A C 1
ATOM 5422 O O . HIS A 1 703 ? 20.064 2.019 -16.062 1.00 68.75 703 HIS A O 1
ATOM 5428 N N . SER A 1 704 ? 18.624 1.221 -17.576 1.00 76.38 704 SER A N 1
ATOM 5429 C CA . SER A 1 704 ? 19.445 0.046 -17.905 1.00 76.38 704 SER A CA 1
ATOM 5430 C C . SER A 1 704 ? 20.417 0.326 -19.066 1.00 76.38 704 SER A C 1
ATOM 5432 O O . SER A 1 704 ? 20.133 1.192 -19.899 1.00 76.38 704 SER A O 1
ATOM 5434 N N . PRO A 1 705 ? 21.563 -0.378 -19.152 1.00 80.62 705 PRO A N 1
ATOM 5435 C CA . PRO A 1 705 ? 22.459 -0.276 -20.304 1.00 80.62 705 PRO A CA 1
ATOM 5436 C C . PRO A 1 705 ? 21.828 -0.888 -21.571 1.00 80.62 705 PRO A C 1
ATOM 5438 O O . PRO A 1 705 ? 20.875 -1.678 -21.474 1.00 80.62 705 PRO A O 1
ATOM 5441 N N . PRO A 1 706 ? 22.356 -0.572 -22.771 1.00 84.69 706 PRO A N 1
ATOM 5442 C CA . PRO A 1 706 ? 21.957 -1.267 -23.989 1.00 84.69 706 PRO A CA 1
ATOM 5443 C C . PRO A 1 706 ? 22.121 -2.780 -23.851 1.00 84.69 706 PRO A C 1
ATOM 5445 O O . PRO A 1 706 ? 23.003 -3.280 -23.150 1.00 84.69 706 PRO A O 1
ATOM 5448 N N . GLY A 1 707 ? 21.252 -3.517 -24.535 1.00 85.19 707 GLY A N 1
ATOM 5449 C CA . GLY A 1 707 ? 21.390 -4.962 -24.661 1.00 85.19 707 GLY A CA 1
ATOM 5450 C C . GLY A 1 707 ? 22.568 -5.354 -25.558 1.00 85.19 707 GLY A C 1
ATOM 5451 O O . GLY A 1 707 ? 23.138 -4.504 -26.254 1.00 85.19 707 GLY A O 1
ATOM 5452 N N . PRO A 1 708 ? 22.928 -6.649 -25.578 1.00 84.56 708 PRO A N 1
ATOM 5453 C CA . PRO A 1 708 ? 23.967 -7.170 -26.460 1.00 84.56 708 PRO A CA 1
ATOM 5454 C C . PRO A 1 708 ? 23.755 -6.729 -27.914 1.00 84.56 708 PRO A C 1
ATOM 5456 O O . PRO A 1 708 ? 22.651 -6.830 -28.440 1.00 84.56 708 PRO A O 1
ATOM 5459 N N . GLY A 1 709 ? 24.811 -6.235 -28.564 1.00 83.38 709 GLY A N 1
ATOM 5460 C CA . GLY A 1 709 ? 24.728 -5.741 -29.945 1.00 83.38 709 GLY A CA 1
ATOM 5461 C C . GLY A 1 709 ? 24.108 -4.346 -30.099 1.00 83.38 709 GLY A C 1
ATOM 5462 O O . GLY A 1 709 ? 23.694 -3.995 -31.201 1.00 83.38 709 GLY A O 1
ATOM 5463 N N . GLY A 1 710 ? 24.042 -3.558 -29.019 1.00 89.38 710 GLY A N 1
ATOM 5464 C CA . GLY A 1 710 ? 23.538 -2.183 -29.062 1.00 89.38 710 GLY A CA 1
ATOM 5465 C C . GLY A 1 710 ? 22.015 -2.113 -29.142 1.00 89.38 710 GLY A C 1
ATOM 5466 O O . GLY A 1 710 ? 21.481 -1.295 -29.887 1.00 89.38 710 GLY A O 1
ATOM 5467 N N . VAL A 1 711 ? 21.315 -3.007 -28.435 1.00 93.38 711 VAL A N 1
ATOM 5468 C CA . VAL A 1 711 ? 19.844 -3.067 -28.439 1.00 93.38 711 VAL A CA 1
ATOM 5469 C C . VAL A 1 711 ? 19.253 -2.035 -27.478 1.00 93.38 711 VAL A C 1
ATOM 5471 O O . VAL A 1 711 ? 19.571 -2.046 -26.285 1.00 93.38 711 VAL A O 1
ATOM 5474 N N . TYR A 1 712 ? 18.335 -1.210 -27.978 1.00 94.12 712 TYR A N 1
ATOM 5475 C CA . TYR A 1 712 ? 17.557 -0.245 -27.196 1.00 94.12 712 TYR A CA 1
ATOM 5476 C C . TYR A 1 712 ? 16.053 -0.433 -27.405 1.00 94.12 712 TYR A C 1
ATOM 5478 O O . TYR A 1 712 ? 15.616 -0.844 -28.476 1.00 94.12 712 TYR A O 1
ATOM 5486 N N . ASP A 1 713 ? 15.271 -0.065 -26.392 1.00 95.50 713 ASP A N 1
ATOM 5487 C CA . ASP A 1 713 ? 13.840 0.227 -26.509 1.00 95.50 713 ASP A CA 1
ATOM 5488 C C . ASP A 1 713 ? 13.685 1.697 -26.926 1.00 95.50 713 ASP A C 1
ATOM 5490 O O . ASP A 1 713 ? 13.896 2.602 -26.112 1.00 95.50 713 ASP A O 1
ATOM 5494 N N . VAL A 1 714 ? 13.366 1.943 -28.196 1.00 96.69 714 VAL A N 1
ATOM 5495 C CA . VAL A 1 714 ? 13.197 3.293 -28.756 1.00 96.69 714 VAL A CA 1
ATOM 5496 C C . VAL A 1 714 ? 11.714 3.571 -28.953 1.00 96.69 714 VAL A C 1
ATOM 5498 O O . VAL A 1 714 ? 11.013 2.790 -29.589 1.00 96.69 714 VAL A O 1
ATOM 5501 N N . SER A 1 715 ? 11.229 4.685 -28.405 1.00 97.56 715 SER A N 1
ATOM 5502 C CA . SER A 1 715 ? 9.805 5.038 -28.394 1.00 97.56 715 SER A CA 1
ATOM 5503 C C . SER A 1 715 ? 9.544 6.515 -28.662 1.00 97.56 715 SER A C 1
ATOM 5505 O O . SER A 1 715 ? 10.456 7.323 -28.519 1.00 97.56 715 SER A O 1
ATOM 5507 N N . ASN A 1 716 ? 8.306 6.890 -28.995 1.00 97.81 716 ASN A N 1
ATOM 5508 C CA . ASN A 1 716 ? 7.902 8.301 -29.004 1.00 97.81 716 ASN A CA 1
ATOM 5509 C C . ASN A 1 716 ? 8.028 8.919 -27.598 1.00 97.81 716 ASN A C 1
ATOM 5511 O O . ASN A 1 716 ? 7.657 8.291 -26.600 1.00 97.81 716 ASN A O 1
ATOM 5515 N N . LYS A 1 717 ? 8.534 10.156 -27.522 1.00 94.75 717 LYS A N 1
ATOM 5516 C CA . LYS A 1 717 ? 8.692 10.898 -26.261 1.00 94.75 717 LYS A CA 1
ATOM 5517 C C . LYS A 1 717 ? 7.385 11.555 -25.808 1.00 94.75 717 LYS A C 1
ATOM 5519 O O . LYS A 1 717 ? 7.001 11.409 -24.651 1.00 94.75 717 LYS A O 1
ATOM 5524 N N . ALA A 1 718 ? 6.715 12.268 -26.714 1.00 96.06 718 ALA A N 1
ATOM 5525 C CA . ALA A 1 718 ? 5.476 12.989 -26.424 1.00 96.06 718 ALA A CA 1
ATOM 5526 C C . ALA A 1 718 ? 4.283 12.038 -26.232 1.00 96.06 718 ALA A C 1
ATOM 5528 O O . ALA A 1 718 ? 4.261 10.947 -26.804 1.00 96.06 718 ALA A O 1
ATOM 5529 N N . ARG A 1 719 ? 3.282 12.464 -25.448 1.00 96.12 719 ARG A N 1
ATOM 5530 C CA . ARG A 1 719 ? 2.006 11.737 -25.263 1.00 96.12 719 ARG A CA 1
ATOM 5531 C C . ARG A 1 719 ? 0.756 12.580 -25.500 1.00 96.12 719 ARG A C 1
ATOM 5533 O O . ARG A 1 719 ? -0.258 12.030 -25.923 1.00 96.12 719 ARG A O 1
ATOM 5540 N N . ILE A 1 720 ? 0.840 13.883 -25.250 1.00 97.88 720 ILE A N 1
ATOM 5541 C CA . ILE A 1 720 ? -0.239 14.865 -25.392 1.00 97.88 720 ILE A CA 1
ATOM 5542 C C . ILE A 1 720 ? 0.129 15.911 -26.453 1.00 97.88 720 ILE A C 1
ATOM 5544 O O . ILE A 1 720 ? 1.297 16.043 -26.813 1.00 97.88 720 ILE A O 1
ATOM 5548 N N . GLY A 1 721 ? -0.876 16.599 -27.001 1.00 96.88 721 GLY A N 1
ATOM 5549 C CA . GLY A 1 721 ? -0.725 17.586 -28.082 1.00 96.88 721 GLY A CA 1
ATOM 5550 C C . GLY A 1 721 ? -0.611 17.020 -29.503 1.00 96.88 721 GLY A C 1
ATOM 5551 O O . GLY A 1 721 ? -0.809 17.761 -30.458 1.00 96.88 721 GLY A O 1
ATOM 5552 N N . PHE A 1 722 ? -0.388 15.714 -29.642 1.00 97.62 722 PHE A N 1
ATOM 5553 C CA . PHE A 1 722 ? -0.307 15.005 -30.923 1.00 97.62 722 PHE A CA 1
ATOM 5554 C C . PHE A 1 722 ? -1.240 13.803 -30.909 1.00 97.62 722 PHE A C 1
ATOM 5556 O O . PHE A 1 722 ? -1.380 13.157 -29.870 1.00 97.62 722 PHE A O 1
ATOM 5563 N N . SER A 1 723 ? -1.824 13.473 -32.051 1.00 98.50 723 SER A N 1
ATOM 5564 C CA . SER A 1 723 ? -2.645 12.276 -32.215 1.00 98.50 723 SER A CA 1
ATOM 5565 C C . SER A 1 723 ? -1.837 10.977 -32.151 1.00 98.50 723 SER A C 1
ATOM 5567 O O . SER A 1 723 ? -0.614 10.953 -32.305 1.00 98.50 723 SER A O 1
ATOM 5569 N N . GLU A 1 724 ? -2.525 9.849 -31.966 1.00 98.62 724 GLU A N 1
ATOM 5570 C CA . GLU A 1 724 ? -1.898 8.528 -31.967 1.00 98.62 724 GLU A CA 1
ATOM 5571 C C . GLU A 1 724 ? -1.146 8.239 -33.272 1.00 98.62 724 GLU A C 1
ATOM 5573 O O . GLU A 1 724 ? -0.019 7.741 -33.227 1.00 98.62 724 GLU A O 1
ATOM 5578 N N . VAL A 1 725 ? -1.733 8.590 -34.422 1.00 98.69 725 VAL A N 1
ATOM 5579 C CA . VAL A 1 725 ? -1.086 8.475 -35.739 1.00 98.69 725 VAL A CA 1
ATOM 5580 C C . VAL A 1 725 ? 0.204 9.292 -35.804 1.00 98.69 725 VAL A C 1
ATOM 5582 O O . VAL A 1 725 ? 1.230 8.758 -36.226 1.00 98.69 725 VAL A O 1
ATOM 5585 N N . GLU A 1 726 ? 0.190 10.553 -35.369 1.00 98.62 726 GLU A N 1
ATOM 5586 C CA . GLU A 1 726 ? 1.380 11.414 -35.389 1.00 98.62 726 GLU A CA 1
ATOM 5587 C C . GLU A 1 726 ? 2.492 10.882 -34.482 1.00 98.62 726 GLU A C 1
ATOM 5589 O O . GLU A 1 726 ? 3.661 10.899 -34.868 1.00 98.62 726 GLU A O 1
ATOM 5594 N N . LEU A 1 727 ? 2.153 10.361 -33.300 1.00 98.56 727 LEU A N 1
ATOM 5595 C CA . LEU A 1 727 ? 3.137 9.803 -32.370 1.00 98.56 727 LEU A CA 1
ATOM 5596 C C . LEU A 1 727 ? 3.769 8.513 -32.902 1.00 98.56 727 LEU A C 1
ATOM 5598 O O . LEU A 1 727 ? 4.987 8.336 -32.806 1.00 98.56 727 LEU A O 1
ATOM 5602 N N . VAL A 1 728 ? 2.967 7.622 -33.493 1.00 98.69 728 VAL A N 1
ATOM 5603 C CA . VAL A 1 728 ? 3.477 6.408 -34.148 1.00 98.69 728 VAL A CA 1
ATOM 5604 C C . VAL A 1 728 ? 4.343 6.783 -35.353 1.00 98.69 728 VAL A C 1
ATOM 5606 O O . VAL A 1 728 ? 5.425 6.218 -35.515 1.00 98.69 728 VAL A O 1
ATOM 5609 N N . GLN A 1 729 ? 3.923 7.762 -36.161 1.00 98.69 729 GLN A N 1
ATOM 5610 C CA . GLN A 1 729 ? 4.702 8.231 -37.309 1.00 98.69 729 GLN A CA 1
ATOM 5611 C C . GLN A 1 729 ? 6.018 8.893 -36.880 1.00 98.69 729 GLN A C 1
ATOM 5613 O O . GLN A 1 729 ? 7.054 8.597 -37.463 1.00 98.69 729 GLN A O 1
ATOM 5618 N N . THR A 1 730 ? 6.011 9.698 -35.812 1.00 98.50 730 THR A N 1
ATOM 5619 C CA . THR A 1 730 ? 7.225 10.301 -35.233 1.00 98.50 730 THR A CA 1
ATOM 5620 C C . THR A 1 730 ? 8.230 9.228 -34.826 1.00 98.50 730 THR A C 1
ATOM 5622 O O . THR A 1 730 ? 9.419 9.338 -35.124 1.00 98.50 730 THR A O 1
ATOM 5625 N N . MET A 1 731 ? 7.750 8.156 -34.184 1.00 98.50 731 MET A N 1
ATOM 5626 C CA . MET A 1 731 ? 8.596 7.020 -33.825 1.00 98.50 731 MET A CA 1
ATOM 5627 C C . MET A 1 731 ? 9.207 6.359 -35.066 1.00 98.50 731 MET A C 1
ATOM 5629 O O . MET A 1 731 ? 10.422 6.168 -35.114 1.00 98.50 731 MET A O 1
ATOM 5633 N N . ILE A 1 732 ? 8.390 6.066 -36.082 1.00 98.62 732 ILE A N 1
ATOM 5634 C CA . ILE A 1 732 ? 8.837 5.446 -37.338 1.00 98.62 732 ILE A CA 1
ATOM 5635 C C . ILE A 1 732 ? 9.887 6.315 -38.043 1.00 98.62 732 ILE A C 1
ATOM 5637 O O . ILE A 1 732 ? 10.959 5.820 -38.394 1.00 98.62 732 ILE A O 1
ATOM 5641 N N . ASP A 1 733 ? 9.607 7.604 -38.229 1.00 98.38 733 ASP A N 1
ATOM 5642 C CA . ASP A 1 733 ? 10.479 8.525 -38.962 1.00 98.38 733 ASP A CA 1
ATOM 5643 C C . ASP A 1 733 ? 11.815 8.724 -38.238 1.00 98.38 733 ASP A C 1
ATOM 5645 O O . ASP A 1 733 ? 12.883 8.683 -38.857 1.00 98.38 733 ASP A O 1
ATOM 5649 N N . GLY A 1 734 ? 11.775 8.873 -36.911 1.00 97.75 734 GLY A N 1
ATOM 5650 C CA . GLY A 1 734 ? 12.977 8.980 -36.095 1.00 97.75 734 GLY A CA 1
ATOM 5651 C C . GLY A 1 734 ? 13.817 7.698 -36.126 1.00 97.75 734 GLY A C 1
ATOM 5652 O O . GLY A 1 734 ? 15.038 7.769 -36.270 1.00 97.75 734 GLY A O 1
ATOM 5653 N N . VAL A 1 735 ? 13.189 6.519 -36.084 1.00 98.06 735 VAL A N 1
ATOM 5654 C CA . VAL A 1 735 ? 13.893 5.233 -36.224 1.00 98.06 735 VAL A CA 1
ATOM 5655 C C . VAL A 1 735 ? 14.548 5.098 -37.596 1.00 98.06 735 VAL A C 1
ATOM 5657 O O . VAL A 1 735 ? 15.720 4.727 -37.671 1.00 98.06 735 VAL A O 1
ATOM 5660 N N . TRP A 1 736 ? 13.854 5.450 -38.679 1.00 98.25 736 TRP A N 1
ATOM 5661 C CA . TRP A 1 736 ? 14.456 5.460 -40.013 1.00 98.25 736 TRP A CA 1
ATOM 5662 C C . TRP A 1 736 ? 15.647 6.407 -40.100 1.00 98.25 736 TRP A C 1
ATOM 5664 O O . TRP A 1 736 ? 16.657 6.068 -40.722 1.00 98.25 736 TRP A O 1
ATOM 5674 N N . LYS A 1 737 ? 15.577 7.560 -39.424 1.00 97.69 737 LYS A N 1
ATOM 5675 C CA . LYS A 1 737 ? 16.709 8.481 -39.365 1.00 97.69 737 LYS A CA 1
ATOM 5676 C C . LYS A 1 737 ? 17.902 7.886 -38.618 1.00 97.69 737 LYS A C 1
ATOM 5678 O O . LYS A 1 737 ? 19.033 8.042 -39.071 1.00 97.69 737 LYS A O 1
ATOM 5683 N N . LEU A 1 738 ? 17.669 7.181 -37.513 1.00 97.25 738 LEU A N 1
ATOM 5684 C CA . LEU A 1 738 ? 18.727 6.471 -36.789 1.00 97.25 738 LEU A CA 1
ATOM 5685 C C . LEU A 1 738 ? 19.335 5.345 -37.641 1.00 97.25 738 LEU A C 1
ATOM 5687 O O . LEU A 1 738 ? 20.553 5.206 -37.676 1.00 97.25 738 LEU A O 1
ATOM 5691 N N . ILE A 1 739 ? 18.523 4.597 -38.395 1.00 97.50 739 ILE A N 1
ATOM 5692 C CA . ILE A 1 739 ? 19.014 3.568 -39.328 1.00 97.50 739 ILE A CA 1
ATOM 5693 C C . ILE A 1 739 ? 19.905 4.187 -40.412 1.00 97.50 739 ILE A C 1
ATOM 5695 O O . ILE A 1 739 ? 20.963 3.641 -40.709 1.00 97.50 739 ILE A O 1
ATOM 5699 N N . GLU A 1 740 ? 19.531 5.341 -40.973 1.00 97.25 740 GLU A N 1
ATOM 5700 C CA . GLU A 1 740 ? 20.369 6.052 -41.949 1.00 97.25 740 GLU A CA 1
ATOM 5701 C C . GLU A 1 740 ? 21.764 6.369 -41.379 1.00 97.25 740 GLU A C 1
ATOM 5703 O O . GLU A 1 740 ? 22.774 6.136 -42.043 1.00 97.25 740 GLU A O 1
ATOM 5708 N N . LEU A 1 741 ? 21.827 6.872 -40.141 1.00 96.94 741 LEU A N 1
ATOM 5709 C CA . LEU A 1 741 ? 23.091 7.210 -39.480 1.00 96.94 741 LEU A CA 1
ATOM 5710 C C . LEU A 1 741 ? 23.917 5.959 -39.133 1.00 96.94 741 LEU A C 1
ATOM 5712 O O . LEU A 1 741 ? 25.138 5.964 -39.275 1.00 96.94 741 LEU A O 1
ATOM 5716 N N . GLU A 1 742 ? 23.264 4.877 -38.712 1.00 96.31 742 GLU A N 1
ATOM 5717 C CA . GLU A 1 742 ? 23.911 3.588 -38.449 1.00 96.31 742 GLU A CA 1
ATOM 5718 C C . GLU A 1 742 ? 24.526 2.990 -39.723 1.00 96.31 742 GLU A C 1
ATOM 5720 O O . GLU A 1 742 ? 25.651 2.492 -39.695 1.00 96.31 742 GLU A O 1
ATOM 5725 N N . GLU A 1 743 ? 23.824 3.066 -40.855 1.00 97.38 743 GLU A N 1
ATOM 5726 C CA . GLU A 1 743 ? 24.322 2.597 -42.153 1.00 97.38 743 GLU A CA 1
ATOM 5727 C C . GLU A 1 743 ? 25.531 3.402 -42.646 1.00 97.38 743 GLU A C 1
ATOM 5729 O O . GLU A 1 743 ? 26.469 2.830 -43.206 1.00 97.38 743 GLU A O 1
ATOM 5734 N N . ASP A 1 744 ? 25.552 4.716 -42.416 1.00 96.81 744 ASP A N 1
ATOM 5735 C CA . ASP A 1 744 ? 26.722 5.547 -42.712 1.00 96.81 744 ASP A CA 1
ATOM 5736 C C . ASP A 1 744 ? 27.935 5.122 -41.873 1.00 96.81 744 ASP A C 1
ATOM 5738 O O . ASP A 1 744 ? 29.019 4.901 -42.421 1.00 96.81 744 ASP A O 1
ATOM 5742 N N . LEU A 1 745 ? 27.749 4.927 -40.562 1.00 96.12 745 LEU A N 1
ATOM 5743 C CA . LEU A 1 745 ? 28.818 4.464 -39.673 1.00 96.12 745 LEU A CA 1
ATOM 5744 C C . LEU A 1 745 ? 29.325 3.067 -40.054 1.00 96.12 745 LEU A C 1
ATOM 5746 O O . LEU A 1 745 ? 30.534 2.829 -40.048 1.00 96.12 745 LEU A O 1
ATOM 5750 N N . LYS A 1 746 ? 28.435 2.146 -40.444 1.00 94.94 746 LYS A N 1
ATOM 5751 C CA . LYS A 1 746 ? 28.814 0.812 -40.945 1.00 94.94 746 LYS A CA 1
ATOM 5752 C C . LYS A 1 746 ? 29.668 0.877 -42.213 1.00 94.94 746 LYS A C 1
ATOM 5754 O O . LYS A 1 746 ? 30.527 0.019 -42.405 1.00 94.94 746 LYS A O 1
ATOM 5759 N N . LYS A 1 747 ? 29.472 1.898 -43.053 1.00 96.50 747 LYS A N 1
ATOM 5760 C CA . LYS A 1 747 ? 30.286 2.173 -44.252 1.00 96.50 747 LYS A CA 1
ATOM 5761 C C . LYS A 1 747 ? 31.571 2.957 -43.949 1.00 96.50 747 LYS A C 1
ATOM 5763 O O . LYS A 1 747 ? 32.319 3.258 -44.875 1.00 96.50 747 LYS A O 1
ATOM 5768 N N . GLY A 1 748 ? 31.832 3.297 -42.684 1.00 93.56 748 GLY A N 1
ATOM 5769 C CA . GLY A 1 748 ? 32.980 4.107 -42.271 1.00 93.56 748 GLY A CA 1
ATOM 5770 C C . GLY A 1 748 ? 32.844 5.598 -42.600 1.00 93.56 748 GLY A C 1
ATOM 5771 O O . GLY A 1 748 ? 33.847 6.310 -42.618 1.00 93.56 748 GLY A O 1
ATOM 5772 N N . LEU A 1 749 ? 31.629 6.080 -42.885 1.00 94.94 749 LEU A N 1
ATOM 5773 C CA . LEU A 1 749 ? 31.360 7.490 -43.159 1.00 94.94 749 LEU A CA 1
ATOM 5774 C C . LEU A 1 749 ? 31.186 8.273 -41.851 1.00 94.94 749 LEU A C 1
ATOM 5776 O O . LEU A 1 749 ? 30.635 7.775 -40.871 1.00 94.94 749 LEU A O 1
ATOM 5780 N N . SER A 1 750 ? 31.629 9.533 -41.845 1.00 92.00 750 SER A N 1
ATOM 5781 C CA . SER A 1 750 ? 31.381 10.441 -40.722 1.00 92.00 750 SER A CA 1
ATOM 5782 C C . SER A 1 750 ? 29.930 10.917 -40.721 1.00 92.00 750 SER A C 1
ATOM 5784 O O . SER A 1 750 ? 29.427 11.398 -41.736 1.00 92.00 750 SER A O 1
ATOM 5786 N N . ILE A 1 751 ? 29.285 10.862 -39.555 1.00 93.62 751 ILE A N 1
ATOM 5787 C CA . ILE A 1 751 ? 27.929 11.388 -39.348 1.00 93.62 751 ILE A CA 1
ATOM 5788 C C . ILE A 1 751 ? 27.909 12.797 -38.740 1.00 93.62 751 ILE A C 1
ATOM 5790 O O . ILE A 1 751 ? 26.831 13.349 -38.538 1.00 93.62 751 ILE A O 1
ATOM 5794 N N . ALA A 1 752 ? 29.069 13.400 -38.455 1.00 89.81 752 ALA A N 1
ATOM 5795 C CA . ALA A 1 752 ? 29.168 14.648 -37.689 1.00 89.81 752 ALA A CA 1
ATOM 5796 C C . ALA A 1 752 ? 28.319 15.791 -38.274 1.00 89.81 752 ALA A C 1
ATOM 5798 O O . ALA A 1 752 ? 27.555 16.420 -37.545 1.00 89.81 752 ALA A O 1
ATOM 5799 N N . ASP A 1 753 ? 28.372 16.003 -39.592 1.00 88.88 753 ASP A N 1
ATOM 5800 C CA . ASP A 1 753 ? 27.593 17.053 -40.260 1.00 88.88 753 ASP A CA 1
ATOM 5801 C C . ASP A 1 753 ? 26.087 16.775 -40.225 1.00 88.88 753 ASP A C 1
ATOM 5803 O O . ASP A 1 753 ? 25.280 17.695 -40.077 1.00 88.88 753 ASP A O 1
ATOM 5807 N N . LYS A 1 754 ? 25.686 15.502 -40.356 1.00 91.75 754 LYS A N 1
ATOM 5808 C CA . LYS A 1 754 ? 24.276 15.098 -40.279 1.00 91.75 754 LYS A CA 1
ATOM 5809 C C . LYS A 1 754 ? 23.739 15.294 -38.862 1.00 91.75 754 LYS A C 1
ATOM 5811 O O . LYS A 1 754 ? 22.657 15.847 -38.699 1.00 91.75 754 LYS A O 1
ATOM 5816 N N . VAL A 1 755 ? 24.519 14.909 -37.855 1.00 90.06 755 VAL A N 1
ATOM 5817 C CA . VAL A 1 755 ? 24.203 15.088 -36.431 1.00 90.06 755 VAL A CA 1
ATOM 5818 C C . VAL A 1 755 ? 24.120 16.578 -36.070 1.00 90.06 755 VAL A C 1
ATOM 5820 O O . VAL A 1 755 ? 23.167 17.002 -35.419 1.00 90.06 755 VAL A O 1
ATOM 5823 N N . ALA A 1 756 ? 25.054 17.398 -36.560 1.00 87.31 756 ALA A N 1
ATOM 5824 C CA . ALA A 1 756 ? 25.045 18.843 -36.340 1.00 87.31 756 ALA A CA 1
ATOM 5825 C C . ALA A 1 756 ? 23.823 19.526 -36.978 1.00 87.31 756 ALA A C 1
ATOM 5827 O O . ALA A 1 756 ? 23.210 20.392 -36.355 1.00 87.31 756 ALA A O 1
ATOM 5828 N N . LYS A 1 757 ? 23.416 19.108 -38.187 1.00 90.94 757 LYS A N 1
ATOM 5829 C CA . LYS A 1 757 ? 22.196 19.605 -38.854 1.00 90.94 757 LYS A CA 1
ATOM 5830 C C . LYS A 1 757 ? 20.909 19.256 -38.105 1.00 90.94 757 LYS A C 1
ATOM 5832 O O . LYS A 1 757 ? 19.936 19.989 -38.229 1.00 90.94 757 LYS A O 1
ATOM 5837 N N . LEU A 1 758 ? 20.912 18.174 -37.326 1.00 88.31 758 LEU A N 1
ATOM 5838 C CA . LEU A 1 758 ? 19.809 17.805 -36.432 1.00 88.31 758 LEU A CA 1
ATOM 5839 C C . LEU A 1 758 ? 19.816 18.603 -35.115 1.00 88.31 758 LEU A C 1
ATOM 5841 O O . LEU A 1 758 ? 18.927 18.427 -34.291 1.00 88.31 758 LEU A O 1
ATOM 5845 N N . GLY A 1 759 ? 20.798 19.487 -34.902 1.00 82.69 759 GLY A N 1
ATOM 5846 C CA . GLY A 1 759 ? 20.867 20.359 -33.728 1.00 82.69 759 GLY A CA 1
ATOM 5847 C C . GLY A 1 759 ? 21.586 19.760 -32.515 1.00 82.69 759 GLY A C 1
ATOM 5848 O O . GLY A 1 759 ? 21.603 20.383 -31.453 1.00 82.69 759 GLY A O 1
ATOM 5849 N N . VAL A 1 760 ? 22.225 18.592 -32.647 1.00 78.44 760 VAL A N 1
ATOM 5850 C CA . VAL A 1 760 ? 23.012 17.984 -31.563 1.00 78.44 760 VAL A CA 1
ATOM 5851 C C . VAL A 1 760 ? 24.394 18.643 -31.502 1.00 78.44 760 VAL A C 1
ATOM 5853 O O . VAL A 1 760 ? 25.203 18.517 -32.422 1.00 78.44 760 VAL A O 1
ATOM 5856 N N . LYS A 1 761 ? 24.687 19.363 -30.411 1.00 60.44 761 LYS A N 1
ATOM 5857 C CA . LYS A 1 761 ? 26.009 19.976 -30.190 1.00 60.44 761 LYS A CA 1
ATOM 5858 C C . LYS A 1 761 ? 27.043 18.907 -29.827 1.00 60.44 761 LYS A C 1
ATOM 5860 O O . LYS A 1 761 ? 26.786 18.057 -28.978 1.00 60.44 761 LYS A O 1
ATOM 5865 N N . ALA A 1 762 ? 28.237 18.986 -30.413 1.00 49.09 762 ALA A N 1
ATOM 5866 C CA . ALA A 1 762 ? 29.361 18.141 -30.025 1.00 49.09 762 ALA A CA 1
ATOM 5867 C C . ALA A 1 762 ? 29.764 18.429 -28.561 1.00 49.09 762 ALA A C 1
ATOM 5869 O O . ALA A 1 762 ? 30.200 19.535 -28.251 1.00 49.09 762 ALA A O 1
ATOM 5870 N N . GLY A 1 763 ? 29.606 17.446 -27.664 1.00 47.62 763 GLY A N 1
ATOM 5871 C CA . GLY A 1 763 ? 30.191 17.475 -26.313 1.00 47.62 763 GLY A CA 1
ATOM 5872 C C . GLY A 1 763 ? 29.354 18.101 -25.188 1.00 47.62 763 GLY A C 1
ATOM 5873 O O . GLY A 1 763 ? 29.915 18.754 -24.314 1.00 47.62 763 GLY A O 1
ATOM 5874 N N . GLY A 1 764 ? 28.031 17.916 -25.169 1.00 34.09 764 GLY A N 1
ATOM 5875 C CA . GLY A 1 764 ? 27.171 18.421 -24.093 1.00 34.09 764 GLY A CA 1
ATOM 5876 C C . GLY A 1 764 ? 26.576 17.325 -23.214 1.00 34.09 764 GLY A C 1
ATOM 5877 O O . GLY A 1 764 ? 25.397 17.022 -23.361 1.00 34.09 764 GLY A O 1
ATOM 5878 N N . ALA A 1 765 ? 27.349 16.777 -22.275 1.00 39.31 765 ALA A N 1
ATOM 5879 C CA . ALA A 1 765 ? 26.778 16.047 -21.147 1.00 39.31 765 ALA A CA 1
ATOM 5880 C C . ALA A 1 765 ? 25.871 17.003 -20.351 1.00 39.31 765 ALA A C 1
ATOM 5882 O O . ALA A 1 765 ? 26.341 17.985 -19.772 1.00 39.31 765 ALA A O 1
ATOM 5883 N N . LYS A 1 766 ? 24.565 16.732 -20.319 1.00 36.78 766 LYS A N 1
ATOM 5884 C CA . LYS A 1 766 ? 23.668 17.272 -19.295 1.00 36.78 766 LYS A CA 1
ATOM 5885 C C . LYS A 1 766 ? 23.148 16.101 -18.480 1.00 36.78 766 LYS A C 1
ATOM 5887 O O . LYS A 1 766 ? 22.535 15.188 -19.020 1.00 36.78 766 LYS A O 1
ATOM 5892 N N . GLY A 1 767 ? 23.497 16.132 -17.194 1.00 32.94 767 GLY A N 1
ATOM 5893 C CA . GLY A 1 767 ? 23.139 15.128 -16.204 1.00 32.94 767 GLY A CA 1
ATOM 5894 C C . GLY A 1 767 ? 21.633 14.910 -16.130 1.00 32.94 767 GLY A C 1
ATOM 5895 O O . GLY A 1 767 ? 20.850 15.830 -16.367 1.00 32.94 767 GLY A O 1
ATOM 5896 N N . GLY A 1 768 ? 21.277 13.662 -15.828 1.00 30.89 768 GLY A N 1
ATOM 5897 C CA . GLY A 1 768 ? 19.907 13.177 -15.780 1.00 30.89 768 GLY A CA 1
ATOM 5898 C C . GLY A 1 768 ? 19.000 14.008 -14.877 1.00 30.89 768 GLY A C 1
ATOM 5899 O O . GLY A 1 768 ? 19.412 14.474 -13.810 1.00 30.89 768 GLY A O 1
ATOM 5900 N N . HIS A 1 769 ? 17.768 14.169 -15.352 1.00 28.14 769 HIS A N 1
ATOM 5901 C CA . HIS A 1 769 ? 16.610 14.508 -14.540 1.00 28.14 769 HIS A CA 1
ATOM 5902 C C . HIS A 1 769 ? 15.949 13.235 -14.031 1.00 28.14 769 HIS A C 1
ATOM 5904 O O . HIS A 1 769 ? 15.882 12.266 -14.825 1.00 28.14 769 HIS A O 1
#

Organism: Aphanomyces astaci (NCBI:txid112090)

Radius of gyration: 36.38 Å; chains: 1; bounding box: 91×82×101 Å

pLDDT: mean 83.6, std 23.41, range [21.48, 98.81]

Sequence (769 aa):
MFKANDQGEDDSVIDSIPETRDDRQDKLRKAFAEGLGTMILVLIGDGVVAQTVISQQMELRNAKLTSNPMDVTAFAGDWMSISLGFGIALMLGIYVSGGVSGGHLNPAVSITMAVFKKLEWSYLPYYIGGQTAGAFLGAVFVYLGYRPAFVDLNIWDQTTAGIFATYPKSHMTLVEGFIDEIVGSFLLLLGIFAITDKRNNPADPGSRPAIIGMLLAGIAMSFGYNTGFALNPARDFGPRLFTLMAGWGGNVFVYGNGYFWVPIFAPVFGGLAGAFVYTYCIERFHPQYVPGNRPSSSTIDEDMAEQSPTTRRFSTAHGVFTFESSSTIYMFAKALRSNVHVVAGVGAFTLGIAGGLNRPATESSSTHSALNEIALRLRAIEQDLGLKSPNEGKPEYNNYPVLTPKHKSLMAKHITPEIYTKLAGRKTSLGYTLDQAIQTGVDTPHLGVGIVAGDEDSFTVFKELMDPIIEGWHGYKPEDKHHSDLDYTKIKNGDIPASYVESTRIRAGRSVRGLALPPGTSRGERREVERVLSKALSNLTSDLRGKYYPLSKMTKQEEQQLIDDHFLFQKPGGGTLLTNAGAARDWPDGRGIFHNDAKSFLVWVNEEDHMRVISMENTGNVKSVFERFVRGVNGVEKVVKAEGREYMYDDHLGFLCTCPSNLGTGLRASVMIKFPKLSENSDQFYALCDVLGLQARGSKGEHSPPGPGGVYDVSNKARIGFSEVELVQTMIDGVWKLIELEEDLKKGLSIADKVAKLGVKAGGAKGGH

Foldseek 3Di:
DDDDDDDDDDPPPPPDPDPPPDPVNLLLQLLQLLLQLLLLLQLQLLLQLQQQLLQQLVQVVVCVVVVNPRPPVSRPDDLLSNLLSNLVSQLVSCVSRCVRNNSQLFLLSQLLCCVVVVDPPVSSVSNLNSSLNSLLVSLVNSCVVCVVSCVVSVDLECSNLCSQAKAFDPPDALVNLLVLLLQLLLQLLLVLCQQCDPLHPHDDPVCSSNVSSVSSSVSSVPRCPGINNLLGLSSHNSSLVNSCVVRSNPVSQCHNNRSNCSSNPSSNNSNNNNNVCCCPVPVVPRDDDDPPDDDDDDDDDDDDPDDDDDDDDDDDDDDDDDDDPPPPVVVVVCVVPPPPPVVPPPPPPPPDDDDDDDDDDDDDDPPVVVVVVVVVVVVVVCVVVVPDDPPVDDDDDQPQADQDPLAQELLSVQDDSVLCVVQQPWAFPLGHGPCLQQQLSSLARNDHHRGWFFALCSCVSSVSRLQSSLCVQFVAHPPFWFDADLPLVLADLLADDLVWFQKKKKKAFWAWHPATWLLNHDLVSLLVLLVLQQVLQCPDDDQSHWDKFQPVPHDPVNVVVCVVLVNDDDQDDPSDSCVSSNSSPPPPRSWIKIGGPVRQWIWTASRQGRIMIMGMDRGSNLSVSSVVSSSSVVSSQVSSVVVVIGISQDRHFGGDGTGSQCTRQNMKIKTFTAQLQVLVPVVLVQLLQVLLQKHKDAPVGHPDRHDPRRTITIIGNHNTSDYPSVRSNSSSVSVVVSVVLSVCVVVVHDCVVVSVVSVDDPPDDDDDD

InterPro domains:
  IPR000425 Major intrinsic protein [PF00230] (26-278)
  IPR000425 Major intrinsic protein [PR00783] (29-48)
  IPR000425 Major intrinsic protein [PR00783] (86-110)
  IPR000425 Major intrinsic protein [PR00783] (123-142)
  IPR000425 Major intrinsic protein [PR00783] (180-198)
  IPR000425 Major intrinsic protein [PR00783] (213-235)
  IPR000425 Major intrinsic protein [PR00783] (261-281)
  IPR000425 Major intrinsic protein [TIGR00861] (33-278)
  IPR000425 Major intrinsic protein [cd00333] (29-281)
  IPR000749 ATP:guanido phosphotransferase [PTHR11547] (403-755)
  IPR014746 Glutamine synthetase/guanido kinase, catalytic domain [SSF55931] (480-754)
  IPR022357 Major intrinsic protein, conserved site [PS00221] (104-112)
  IPR022413 ATP:guanido phosphotransferase, N-terminal [PF02807] (406-471)
  IPR022413 ATP:guanido phosphotransferase, N-terminal [PS51509] (392-475)
  IPR022414 ATP:guanido phosphotransferase, catalytic domain [PF00217] (528-744)
  IPR022414 ATP:guanido phosphotransferase, catalytic domain [PS51510] (500-745)
  IPR022415 ATP:guanido phosphotransferase active site [PS00112] (659-665)
  IPR023271 Aquaporin-like [G3DSA:1.20.1080.10] (24-288)
  IPR023271 Aquaporin-like [SSF81338] (28-282)
  IPR036802 ATP:guanido phosphotransferase, N-terminal domain superfamily [G3DSA:1.10.135.10] (381-478)